Protein AF-0000000071013702 (afdb_homodimer)

Solvent-accessible surface area (backbone atoms only — not comparable to full-atom values): 39528 Å² total; per-residue (Å²): 115,39,36,32,20,28,53,61,33,58,72,45,42,33,68,51,40,9,48,75,73,39,39,20,54,75,53,73,37,47,69,44,80,42,75,44,74,42,61,68,56,32,50,48,33,38,75,66,62,75,20,58,26,23,58,35,44,47,39,39,50,34,37,38,36,69,26,64,94,44,72,58,46,61,36,32,23,40,34,27,49,21,21,35,38,32,29,37,25,25,15,52,68,51,33,58,74,45,63,60,68,90,57,77,51,52,70,66,64,49,27,54,39,44,34,56,55,28,50,53,27,32,75,71,74,54,44,43,30,32,27,18,53,36,88,49,23,48,48,34,48,52,49,45,52,52,36,44,74,47,69,31,45,72,76,70,32,29,41,74,44,76,34,39,53,92,44,43,35,49,36,30,62,72,61,62,21,43,26,35,28,38,49,34,46,36,49,50,49,14,7,72,70,59,32,20,29,45,42,41,46,43,34,62,51,30,37,61,33,71,30,39,20,39,38,28,47,41,65,51,55,70,73,36,44,68,62,49,26,31,48,50,45,11,35,51,50,24,23,56,47,59,71,36,85,85,35,43,68,61,51,17,54,59,46,23,35,74,89,50,41,54,46,62,40,67,58,41,35,30,43,74,67,22,28,47,46,35,35,54,90,48,76,64,39,79,40,86,62,37,49,29,46,46,64,68,54,34,35,55,25,44,24,27,58,35,32,50,49,46,50,50,48,29,64,74,71,71,46,78,89,46,73,68,56,47,53,52,31,20,58,22,32,25,43,67,57,36,46,64,39,39,61,92,50,92,54,57,34,67,60,60,57,57,54,65,41,24,65,36,80,52,76,40,79,49,68,39,79,34,71,80,40,54,37,59,51,28,33,28,66,81,64,52,62,44,48,61,91,41,51,70,62,53,56,59,68,70,104,115,40,36,32,22,28,52,61,34,59,71,47,42,33,68,50,42,8,49,76,74,39,40,18,53,75,52,74,37,48,70,43,81,42,77,42,74,41,62,69,57,31,51,48,33,39,76,65,61,75,20,59,25,23,55,36,43,46,39,40,50,34,37,37,37,70,26,64,97,44,70,58,47,60,35,31,23,42,34,28,48,21,20,35,37,31,28,37,26,26,14,52,68,52,33,58,74,46,64,61,68,89,57,77,52,52,70,66,63,49,28,52,39,44,34,57,54,28,50,54,27,32,76,70,72,55,45,42,29,34,26,18,55,35,90,49,23,49,46,34,47,53,48,45,51,52,36,44,75,47,70,32,46,74,76,72,33,29,41,74,46,75,32,40,53,94,44,42,37,49,34,30,63,72,58,63,21,44,26,36,28,37,48,33,46,36,48,50,49,14,8,71,72,59,32,21,28,45,44,40,46,43,34,62,49,30,36,61,32,72,30,38,20,40,36,27,47,41,66,51,54,70,74,38,43,68,61,48,25,31,48,50,47,10,35,52,51,23,22,55,48,59,70,36,86,84,36,44,66,60,50,16,54,58,47,23,35,71,85,49,41,52,46,61,39,68,58,40,35,29,43,74,66,22,28,47,47,35,35,55,90,48,75,63,40,78,40,88,63,35,49,29,45,46,64,67,55,35,36,56,23,44,24,26,59,36,32,49,47,45,52,49,48,30,64,74,69,70,46,79,90,44,73,68,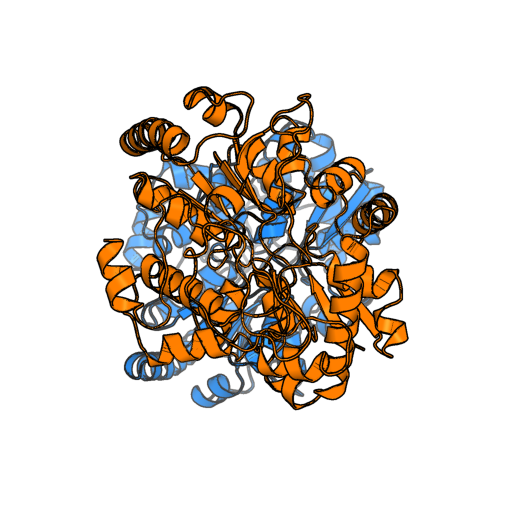56,48,52,52,31,20,58,23,32,25,42,68,58,36,48,63,40,39,60,91,51,92,54,55,34,66,60,62,58,58,54,66,43,25,65,37,79,50,76,39,80,49,67,40,78,33,68,81,42,54,37,58,50,27,35,30,65,83,65,52,62,45,50,61,91,42,51,70,61,53,56,59,69,73,104

Foldseek 3Di:
DFEEEEEQFLLVLLLLCLAVVCLLVVLVHHYHYDYDFAQVVRVVCQVVVVGFKYFHWLQVQLCQQLQPVHRHFAKAFAWFSWFFQKFKKFFPVLCVQLVFDQDADQLLSSLLSSLVVLQVCLVVVHGAEEEERDPRHPQNLLVQLSNLVNPHHEPRSHDYYYDGQVCQLVCLQVVVGRIYIHGPDSSVVNQQVQGIFTHHTSCLQWVGAGTITMMGRPVSCVVVVSSVLSSLSSSQVSLVLLPDPPCLLVSLVSSCDPVHNVHDSVSSSCSSQQWGRRHHPDGTDRDPPNIGRDALCSTQQALQSLLVSVLSVCLVVVHDDDPVSSVSSSRSYCNVSNCVSCPPHQDWRAPDRHDKAQQADAWDWHDTPHDTGIHGGGHGNVSDIDDSVPSVVVSVVSD/DFEEEEEQFLLVLLLLCLAVVCLLVVLVHHYHYDYDFAQVVRVVCQVVVVGFKYFHWLQVQLCQQLQPVHRHFAKAFAWFSWFFQKFKKFFPVLCVQLVFDQDADQLLSSLLSSLVVLQVCLVVVHGAEEEERDPRHPQNLLVQLSNLVNPHHEPRSHDYYYDGQVCQLVCLQVVVGRIYIHGPDSSVVNQQVQGIFTHHTSCLQWVGAGTITMMGRPVSCVVVVSSVLSVLSSSQVSLVLLPDPPCLLVSLVSSCDPVHNVHDSVSSSCSSQQWGRRHHPDGTDRDPPNIGRDALCSTAQALQSLLVSVLSVCLVVVHDDDPVSSVSSSRSYCNVSNCVSCPPHQDWRAPDRHDKAQQADAWDWHDTPHDTGIHGGGHGNVSDIDDSVPSVVVSVVSD

Organism: NCBI:txid2759526

InterPro domains:
  IPR044527 Nitrate/bicarbonate ABC transporter substrate-binding domain [cd13553] (3-238)

Radius of gyration: 27.28 Å; Cα contacts (8 Å, |Δi|>4): 1839; chains: 2; bounding box: 54×78×65 Å

pLDDT: mean 97.12, std 2.66, range [81.0, 98.94]

Sequence (798 aa):
MFRIGFLPLVDAALPILAHEQGFAAAEGVRIELVRDMTWATVRDRLLYGQTDAAHLIAPLAIATSLGRGRPAVPLSVPFVLGLNGNAVTLSTALAAAVDLGDGLSDPVALGAALRTVALERAAGGTPLRFGVVHRYSSHNYMLRYWLAAVGIRPDRDVEIVITSPPFAADALAAGDVDGICVGEPWSSVAVDRGVGRIALVTAQIWRRGVEKVLALRSETTAERGDEVAALLRALHRAAAHFVEADSAEDSAAILSRPEYCDAPPETILRAITDRVRLAQGAEALHIPDFMFQYREAANFPWRSQAAWLYSQMTRWDGTPFAADEAKAAEAVFRPDLYRAALAGSSATLPGASSKLEGSIAAATGVGATQGRLILGSDRFFDGRAFDPDEIPGYLRDLEMFRIGFLPLVDAALPILAHEQGFAAAEGVRIELVRDMTWATVRDRLLYGQTDAAHLIAPLAIATSLGRGRPAVPLSVPFVLGLNGNAVTLSTALAAAVDLGDGLSDPVALGAALRTVALERAAGGTPLRFGVVHRYSSHNYMLRYWLAAVGIRPDRDVEIVITSPPFAADALAAGDVDGICVGEPWSSVAVDRGVGRIALVTAQIWRRGVEKVLALRSETTAERGDEVAALLRALHRAAAHFVEADSAEDSAAILSRPEYCDAPPETILRAITDRVRLAQGAEALHIPDFMFQYREAANFPWRSQAAWLYSQMTRWDGTPFAADEAKAAEAVFRPDLYRAALAGSSATLPGASSKLEGSIAAATGVGATQGRLILGSDRFFDGRAFDPDEIPGYLRDLE

Secondary structure (DSSP, 8-state):
-EEEEE-S-GGGHHHHHHHHTSHHHHTT--EEEEE-SSHHHHHHHHHTTS-SEEEEEHHHHHHHHHTSSS----EEEEEE--EE-EEEEEEHHHHHHTT--SSPPPHHHHHHHHHHHHHHHHHTT--EEEEES-TTSHHHHHHHHHHHHTT--BTTTEEEEE--GGGHHHHHHHTS-SEEEEETTHHHHHHHTTSEEEEEEGGGTBTT-B-EEEEEEHHHHHHSHHHHHHHHHHHHHHHHHHT-TTTHHHHHHHHTSTTTT-S-HHHHHHHHTTEE--STTPPPEE-TTSEE-SSTTTTS--HHHHHHHHHHHHHHHTPPP-HHHHHHHHHHB-HHHHHHHHTTSS--EES-S---BT---S-EEE-EEES-EEE----BTT---B-TT-HHHHHHHH-/-EEEEE-S-GGGHHHHHHHHTSHHHHTT--EEEEE-SSHHHHHHHHHTTS-SEEEEEHHHHHHHHHTSSS----EEEEEE--EE-EEEEEEHHHHHHTT--SSPPPHHHHHHHHHHHHHHHHHTT--EEEEES-TTSHHHHHHHHHHHHTT--BTTTEEEEE--GGGHHHHHHHTS-SEEEEETTHHHHHHHTTSEEEEEEGGGTBTT-B-EEEEEEHHHHHHSHHHHHHHHHHHHHHHHHHT-TTTHHHHHHHHTSTTTT-S-HHHHHHHHTTEE--STTPPPEE-TTSEE-SSTTTTS--HHHHHHHHHHHHHHHTPPP-HHHHHHHHHHB-HHHHHHHHTTSS--EES-S---BT---S-EEE-EEES-EEE----BTT---B-TT-HHHHHHHH-

Structure (mmCIF, N/CA/C/O backbone):
data_AF-0000000071013702-model_v1
#
loop_
_entity.id
_entity.type
_entity.pdbx_description
1 polymer 'ABC transporter substrate-binding protein'
#
loop_
_atom_site.group_PDB
_atom_site.id
_atom_site.type_symbol
_atom_site.label_atom_id
_atom_site.label_alt_id
_atom_site.label_comp_id
_atom_site.label_asym_id
_atom_site.label_entity_id
_atom_site.label_seq_id
_atom_site.pdbx_PDB_ins_code
_atom_site.Cartn_x
_atom_site.Cartn_y
_atom_site.Cartn_z
_atom_site.occupancy
_atom_site.B_iso_or_equiv
_atom_site.auth_seq_id
_atom_site.auth_comp_id
_atom_site.auth_asym_id
_atom_site.auth_atom_id
_atom_site.pdbx_PDB_model_num
ATOM 1 N N . MET A 1 1 ? 20.547 -16.562 10.43 1 95.12 1 MET A N 1
ATOM 2 C CA . MET A 1 1 ? 19.141 -16.188 10.586 1 95.12 1 MET A CA 1
ATOM 3 C C . MET A 1 1 ? 18.641 -15.438 9.352 1 95.12 1 MET A C 1
ATOM 5 O O . MET A 1 1 ? 19.359 -14.602 8.789 1 95.12 1 MET A O 1
ATOM 9 N N . PHE A 1 2 ? 17.484 -15.859 8.797 1 98.25 2 PHE A N 1
ATOM 10 C CA . PHE A 1 2 ? 16.797 -15.156 7.723 1 98.25 2 PHE A CA 1
ATOM 11 C C . PHE A 1 2 ? 15.5 -14.523 8.227 1 98.25 2 PHE A C 1
ATOM 13 O O . PHE A 1 2 ? 14.617 -15.219 8.734 1 98.25 2 PHE A O 1
ATOM 20 N N . ARG A 1 3 ? 15.406 -13.219 8.211 1 98.69 3 ARG A N 1
ATOM 21 C CA . ARG A 1 3 ? 14.102 -12.562 8.281 1 98.69 3 ARG A CA 1
ATOM 22 C C . ARG A 1 3 ? 13.391 -12.609 6.93 1 98.69 3 ARG A C 1
ATOM 24 O O . ARG A 1 3 ? 13.898 -12.094 5.934 1 98.69 3 ARG A O 1
ATOM 31 N N . ILE A 1 4 ? 12.164 -13.211 6.879 1 98.94 4 ILE A N 1
ATOM 32 C CA . ILE A 1 4 ? 11.438 -13.391 5.629 1 98.94 4 ILE A CA 1
ATOM 33 C C . ILE A 1 4 ? 10.109 -12.641 5.688 1 98.94 4 ILE A C 1
ATOM 35 O O . ILE A 1 4 ? 9.258 -12.938 6.523 1 98.94 4 ILE A O 1
ATOM 39 N N . GLY A 1 5 ? 9.992 -11.609 4.816 1 98.88 5 GLY A N 1
ATOM 40 C CA . GLY A 1 5 ? 8.703 -10.938 4.688 1 98.88 5 GLY A CA 1
ATOM 41 C C . GLY A 1 5 ? 7.668 -11.766 3.959 1 98.88 5 GLY A C 1
ATOM 42 O O . GLY A 1 5 ? 8 -12.516 3.033 1 98.88 5 GLY A O 1
ATOM 43 N N . PHE A 1 6 ? 6.391 -11.625 4.395 1 98.81 6 PHE A N 1
ATOM 44 C CA . PHE A 1 6 ? 5.355 -12.398 3.711 1 98.81 6 PHE A CA 1
ATOM 45 C C . PHE A 1 6 ? 3.998 -11.719 3.846 1 98.81 6 PHE A C 1
ATOM 47 O O . PHE A 1 6 ? 3.832 -10.805 4.656 1 98.81 6 PHE A O 1
ATOM 54 N N . LEU A 1 7 ? 3.105 -12.031 2.977 1 98.31 7 LEU A N 1
ATOM 55 C CA . LEU A 1 7 ? 1.685 -11.719 3.078 1 98.31 7 LEU A CA 1
ATOM 56 C C . LEU A 1 7 ? 0.893 -12.922 3.564 1 98.31 7 LEU A C 1
ATOM 58 O O . LEU A 1 7 ? 1.228 -14.062 3.234 1 98.31 7 LEU A O 1
ATOM 62 N N . PRO A 1 8 ? -0.169 -12.656 4.324 1 98.31 8 PRO A N 1
ATOM 63 C CA . PRO A 1 8 ? -0.928 -13.789 4.863 1 98.31 8 PRO A CA 1
ATOM 64 C C . PRO A 1 8 ? -1.75 -14.508 3.799 1 98.31 8 PRO A C 1
ATOM 66 O O . PRO A 1 8 ? -2.934 -14.211 3.623 1 98.31 8 PRO A O 1
ATOM 69 N N . LEU A 1 9 ? -1.188 -15.422 3.18 1 98.44 9 LEU A N 1
ATOM 70 C CA . LEU A 1 9 ? -1.767 -16.297 2.168 1 98.44 9 LEU A CA 1
ATOM 71 C C . LEU A 1 9 ? -1.41 -17.75 2.441 1 98.44 9 LEU A C 1
ATOM 73 O O . LEU A 1 9 ? -0.385 -18.031 3.062 1 98.44 9 LEU A O 1
ATOM 77 N N . VAL A 1 10 ? -2.211 -18.609 1.975 1 98 10 VAL A N 1
ATOM 78 C CA . VAL A 1 10 ? -1.951 -20.031 2.156 1 98 10 VAL A CA 1
ATOM 79 C C . VAL A 1 10 ? -0.631 -20.406 1.484 1 98 10 VAL A C 1
ATOM 81 O O . VAL A 1 10 ? 0.113 -21.25 1.99 1 98 10 VAL A O 1
ATOM 84 N N . ASP A 1 11 ? -0.34 -19.766 0.422 1 96.12 11 ASP A N 1
ATOM 85 C CA . ASP A 1 11 ? 0.849 -20.156 -0.327 1 96.12 11 ASP A CA 1
ATOM 86 C C . ASP A 1 11 ? 2.113 -19.578 0.299 1 96.12 11 ASP A C 1
ATOM 88 O O . ASP A 1 11 ? 3.207 -19.719 -0.248 1 96.12 11 ASP A O 1
ATOM 92 N N . ALA A 1 12 ? 2.031 -18.891 1.441 1 98.38 12 ALA A N 1
ATOM 93 C CA . ALA A 1 12 ? 3.188 -18.625 2.293 1 98.38 12 ALA A CA 1
ATOM 94 C C . ALA A 1 12 ? 3.537 -19.828 3.143 1 98.38 12 ALA A C 1
ATOM 96 O O . ALA A 1 12 ? 4.387 -19.75 4.031 1 98.38 12 ALA A O 1
ATOM 97 N N . ALA A 1 13 ? 3.01 -20.938 2.908 1 98.5 13 ALA A N 1
ATOM 98 C CA . ALA A 1 13 ? 3.082 -22.141 3.727 1 98.5 13 ALA A CA 1
ATOM 99 C C . ALA A 1 13 ? 4.52 -22.641 3.844 1 98.5 13 ALA A C 1
ATOM 101 O O . ALA A 1 13 ? 4.941 -23.094 4.91 1 98.5 13 ALA A O 1
ATOM 102 N N . LEU A 1 14 ? 5.246 -22.547 2.75 1 98.69 14 LEU A N 1
ATOM 103 C CA . LEU A 1 14 ? 6.523 -23.25 2.742 1 98.69 14 LEU A CA 1
ATOM 104 C C . LEU A 1 14 ? 7.504 -22.609 3.717 1 98.69 14 LEU A C 1
ATOM 106 O O . LEU A 1 14 ? 8.086 -23.297 4.562 1 98.69 14 LEU A O 1
ATOM 110 N N . PRO A 1 15 ? 7.688 -21.25 3.684 1 98.88 15 PRO A N 1
ATOM 111 C CA . PRO A 1 15 ? 8.57 -20.688 4.711 1 98.88 15 PRO A CA 1
ATOM 112 C C . PRO A 1 15 ? 8.016 -20.859 6.121 1 98.88 15 PRO A C 1
ATOM 114 O O . PRO A 1 15 ? 8.781 -21.062 7.07 1 98.88 15 PRO A O 1
ATOM 117 N N . ILE A 1 16 ? 6.719 -20.828 6.289 1 98.88 16 ILE A N 1
ATOM 118 C CA . ILE A 1 16 ? 6.098 -20.984 7.598 1 98.88 16 ILE A CA 1
ATOM 119 C C . ILE A 1 16 ? 6.34 -22.406 8.117 1 98.88 16 ILE A C 1
ATOM 121 O O . ILE A 1 16 ? 6.781 -22.578 9.25 1 98.88 16 ILE A O 1
ATOM 125 N N . LEU A 1 17 ? 6.117 -23.406 7.289 1 98.81 17 LEU A N 1
ATOM 126 C CA . LEU A 1 17 ? 6.293 -24.797 7.695 1 98.81 17 LEU A CA 1
ATOM 127 C C . LEU A 1 17 ? 7.77 -25.125 7.883 1 98.81 17 LEU A C 1
ATOM 129 O O . LEU A 1 17 ? 8.125 -25.922 8.75 1 98.81 17 LEU A O 1
ATOM 133 N N . ALA A 1 18 ? 8.633 -24.516 6.984 1 98.81 18 ALA A N 1
ATOM 134 C CA . ALA A 1 18 ? 10.07 -24.703 7.176 1 98.81 18 ALA A CA 1
ATOM 135 C C . ALA A 1 18 ? 10.5 -24.281 8.578 1 98.81 18 ALA A C 1
ATOM 137 O O . ALA A 1 18 ? 11.367 -24.922 9.188 1 98.81 18 ALA A O 1
ATOM 138 N N . HIS A 1 19 ? 9.883 -23.219 9.094 1 98.88 19 HIS A N 1
ATOM 139 C CA . HIS A 1 19 ? 10.172 -22.719 10.438 1 98.88 19 HIS A CA 1
ATOM 140 C C . HIS A 1 19 ? 9.5 -23.594 11.492 1 98.88 19 HIS A C 1
ATOM 142 O O . HIS A 1 19 ? 10.172 -24.125 12.383 1 98.88 19 HIS A O 1
ATOM 148 N N . GLU A 1 20 ? 8.203 -23.875 11.352 1 98.81 20 GLU A N 1
ATOM 149 C CA . GLU A 1 20 ? 7.379 -24.453 12.414 1 98.81 20 GLU A CA 1
ATOM 150 C C . GLU A 1 20 ? 7.641 -25.953 12.57 1 98.81 20 GLU A C 1
ATOM 152 O O . GLU A 1 20 ? 7.512 -26.5 13.664 1 98.81 20 GLU A O 1
ATOM 157 N N . GLN A 1 21 ? 7.984 -26.641 11.477 1 98.31 21 GLN A N 1
ATOM 158 C CA . GLN A 1 21 ? 8.203 -28.078 11.523 1 98.31 21 GLN A CA 1
ATOM 159 C C . GLN A 1 21 ? 9.672 -28.406 11.758 1 98.31 21 GLN A C 1
ATOM 161 O O . GLN A 1 21 ? 10.047 -29.578 11.836 1 98.31 21 GLN A O 1
ATOM 166 N N . GLY A 1 22 ? 10.555 -27.391 11.773 1 98.44 22 GLY A N 1
ATOM 167 C CA . GLY A 1 22 ? 11.953 -27.578 12.133 1 98.44 22 GLY A CA 1
ATOM 168 C C . GLY A 1 22 ? 12.828 -27.953 10.953 1 98.44 22 GLY A C 1
ATOM 169 O O . GLY A 1 22 ? 13.977 -28.344 11.125 1 98.44 22 GLY A O 1
ATOM 170 N N . PHE A 1 23 ? 12.359 -27.828 9.758 1 98.62 23 PHE A N 1
ATOM 171 C CA . PHE A 1 23 ? 13.156 -28.156 8.578 1 98.62 23 PHE A CA 1
ATOM 172 C C . PHE A 1 23 ? 14.312 -27.172 8.43 1 98.62 23 PHE A C 1
ATOM 174 O O . PHE A 1 23 ? 15.422 -27.562 8.039 1 98.62 23 PHE A O 1
ATOM 181 N N . ALA A 1 24 ? 14.047 -25.891 8.727 1 98.81 24 ALA A N 1
ATOM 182 C CA . ALA A 1 24 ? 15.102 -24.891 8.664 1 98.81 24 ALA A CA 1
ATOM 183 C C . ALA A 1 24 ? 16.156 -25.141 9.734 1 98.81 24 ALA A C 1
ATOM 185 O O . ALA A 1 24 ? 17.359 -25.094 9.461 1 98.81 24 ALA A O 1
ATOM 186 N N . ALA A 1 25 ? 15.703 -25.484 10.922 1 98.69 25 ALA A N 1
ATOM 187 C CA . ALA A 1 25 ? 16.625 -25.766 12.023 1 98.69 25 ALA A CA 1
ATOM 188 C C . ALA A 1 25 ? 17.516 -26.953 11.703 1 98.69 25 ALA A C 1
ATOM 190 O O . ALA A 1 25 ? 18.703 -26.969 12.055 1 98.69 25 ALA A O 1
ATOM 191 N N . ALA A 1 26 ? 16.984 -27.891 11.078 1 98.5 26 ALA A N 1
ATOM 192 C CA . ALA A 1 26 ? 17.734 -29.094 10.703 1 98.5 26 ALA A CA 1
ATOM 193 C C . ALA A 1 26 ? 18.875 -28.75 9.734 1 98.5 26 ALA A C 1
ATOM 195 O O . ALA A 1 26 ? 19.875 -29.453 9.68 1 98.5 26 ALA A O 1
ATOM 196 N N . GLU A 1 27 ? 18.672 -27.641 8.969 1 98.19 27 GLU A N 1
ATOM 197 C CA . GLU A 1 27 ? 19.688 -27.188 8.031 1 98.19 27 GLU A CA 1
ATOM 198 C C . GLU A 1 27 ? 20.594 -26.125 8.672 1 98.19 27 GLU A C 1
ATOM 200 O O . GLU A 1 27 ? 21.438 -25.531 8 1 98.19 27 GLU A O 1
ATOM 205 N N . GLY A 1 28 ? 20.312 -25.828 9.922 1 98.19 28 GLY A N 1
ATOM 206 C CA . GLY A 1 28 ? 21.109 -24.844 10.625 1 98.19 28 GLY A CA 1
ATOM 207 C C . GLY A 1 28 ? 20.688 -23.406 10.312 1 98.19 28 GLY A C 1
ATOM 208 O O . GLY A 1 28 ? 21.484 -22.484 10.43 1 98.19 28 GLY A O 1
ATOM 209 N N . VAL A 1 29 ? 19.484 -23.219 9.867 1 98.19 29 VAL A N 1
ATOM 210 C CA . VAL A 1 29 ? 18.969 -21.906 9.508 1 98.19 29 VAL A CA 1
ATOM 211 C C . VAL A 1 29 ? 17.844 -21.516 10.461 1 98.19 29 VAL A C 1
ATOM 213 O O . VAL A 1 29 ? 16.984 -22.328 10.781 1 98.19 29 VAL A O 1
ATOM 216 N N . ARG A 1 30 ? 17.953 -20.344 11.07 1 98.12 30 ARG A N 1
ATOM 217 C CA . ARG A 1 30 ? 16.844 -19.781 11.812 1 98.12 30 ARG A CA 1
ATOM 218 C C . ARG A 1 30 ? 16.016 -18.828 10.938 1 98.12 30 ARG A C 1
ATOM 220 O O . ARG A 1 30 ? 16.578 -18.016 10.203 1 98.12 30 ARG A O 1
ATOM 227 N N . ILE A 1 31 ? 14.617 -18.953 10.984 1 98.81 31 ILE A N 1
ATOM 228 C CA . ILE A 1 31 ? 13.727 -18.109 10.203 1 98.81 31 ILE A CA 1
ATOM 229 C C . ILE A 1 31 ? 12.875 -17.25 11.141 1 98.81 31 ILE A C 1
ATOM 231 O O . ILE A 1 31 ? 12.336 -17.75 12.133 1 98.81 31 ILE A O 1
ATOM 235 N N . GLU A 1 32 ? 12.836 -16 10.938 1 98.56 32 GLU A N 1
ATOM 236 C CA . GLU A 1 32 ? 11.859 -15.07 11.516 1 98.56 32 GLU A CA 1
ATOM 237 C C . GLU A 1 32 ? 10.93 -14.516 10.438 1 98.56 32 GLU A C 1
ATOM 239 O O . GLU A 1 32 ? 11.391 -13.938 9.453 1 98.56 32 GLU A O 1
ATOM 244 N N . LEU A 1 33 ? 9.664 -14.719 10.625 1 98.69 33 LEU A N 1
ATOM 245 C CA . LEU A 1 33 ? 8.695 -14.281 9.633 1 98.69 33 LEU A CA 1
ATOM 246 C C . LEU A 1 33 ? 8.164 -12.891 9.969 1 98.69 33 LEU A C 1
ATOM 248 O O . LEU A 1 33 ? 7.836 -12.609 11.117 1 98.69 33 LEU A O 1
ATOM 252 N N . VAL A 1 34 ? 8.141 -11.992 8.969 1 98.06 34 VAL A N 1
ATOM 253 C CA . VAL A 1 34 ? 7.633 -10.633 9.117 1 98.06 34 VAL A CA 1
ATOM 254 C C . VAL A 1 34 ? 6.383 -10.453 8.266 1 98.06 34 VAL A C 1
ATOM 256 O O . VAL A 1 34 ? 6.457 -10.445 7.031 1 98.06 34 VAL A O 1
ATOM 259 N N . ARG A 1 35 ? 5.27 -10.266 8.914 1 97.81 35 ARG A N 1
ATOM 260 C CA . ARG A 1 35 ? 3.969 -10.211 8.258 1 97.81 35 ARG A CA 1
ATOM 261 C C . ARG A 1 35 ? 3.639 -8.789 7.812 1 97.81 35 ARG A C 1
ATOM 263 O O . ARG A 1 35 ? 3.875 -7.832 8.547 1 97.81 35 ARG A O 1
ATOM 270 N N . ASP A 1 36 ? 3.148 -8.641 6.582 1 97.06 36 ASP A N 1
ATOM 271 C CA . ASP A 1 36 ? 2.684 -7.352 6.078 1 97.06 36 ASP A CA 1
ATOM 272 C C . ASP A 1 36 ? 1.292 -7.469 5.461 1 97.06 36 ASP A C 1
ATOM 274 O O . ASP A 1 36 ? 0.714 -8.555 5.426 1 97.06 36 ASP A O 1
ATOM 278 N N . MET A 1 37 ? 0.761 -6.277 4.984 1 95.44 37 MET A N 1
ATOM 279 C CA . MET A 1 37 ? -0.613 -6.246 4.488 1 95.44 37 MET A CA 1
ATOM 280 C C . MET A 1 37 ? -0.645 -5.996 2.986 1 95.44 37 MET A C 1
ATOM 282 O O . MET A 1 37 ? -1.672 -6.211 2.338 1 95.44 37 MET A O 1
ATOM 286 N N . THR A 1 38 ? 0.428 -5.562 2.436 1 96.75 38 THR A N 1
ATOM 287 C CA . THR A 1 38 ? 0.47 -5.273 1.006 1 96.75 38 THR A CA 1
ATOM 288 C C . THR A 1 38 ? 1.763 -5.797 0.386 1 96.75 38 THR A C 1
ATOM 290 O O . THR A 1 38 ? 2.797 -5.859 1.054 1 96.75 38 THR A O 1
ATOM 293 N N . TRP A 1 39 ? 1.714 -6.09 -0.85 1 98.06 39 TRP A N 1
ATOM 294 C CA . TRP A 1 39 ? 2.893 -6.57 -1.564 1 98.06 39 TRP A CA 1
ATOM 295 C C . TRP A 1 39 ? 3.939 -5.465 -1.688 1 98.06 39 TRP A C 1
ATOM 297 O O . TRP A 1 39 ? 5.141 -5.738 -1.664 1 98.06 39 TRP A O 1
ATOM 307 N N . ALA A 1 40 ? 3.48 -4.238 -1.811 1 96.5 40 ALA A N 1
ATOM 308 C CA . ALA A 1 40 ? 4.406 -3.109 -1.868 1 96.5 40 ALA A CA 1
ATOM 309 C C . ALA A 1 40 ? 5.266 -3.037 -0.609 1 96.5 40 ALA A C 1
ATOM 311 O O . ALA A 1 40 ? 6.473 -2.805 -0.686 1 96.5 40 ALA A O 1
ATOM 312 N N . THR A 1 41 ? 4.641 -3.289 0.56 1 97.56 41 THR A N 1
ATOM 313 C CA . THR A 1 41 ? 5.371 -3.232 1.822 1 97.56 41 THR A CA 1
ATOM 314 C C . THR A 1 41 ? 6.348 -4.398 1.935 1 97.56 41 THR A C 1
ATOM 316 O O . THR A 1 41 ? 7.477 -4.227 2.4 1 97.56 41 THR A O 1
ATOM 319 N N . VAL A 1 42 ? 5.926 -5.578 1.479 1 98.62 42 VAL A N 1
ATOM 320 C CA . VAL A 1 42 ? 6.812 -6.738 1.503 1 98.62 42 VAL A CA 1
ATOM 321 C C . VAL A 1 42 ? 8.055 -6.453 0.661 1 98.62 42 VAL A C 1
ATOM 323 O O . VAL A 1 42 ? 9.18 -6.703 1.101 1 98.62 42 VAL A O 1
ATOM 326 N N . ARG A 1 43 ? 7.805 -5.941 -0.541 1 98.31 43 ARG A N 1
ATOM 327 C CA . ARG A 1 43 ? 8.906 -5.613 -1.446 1 98.31 43 ARG A CA 1
ATOM 328 C C . ARG A 1 43 ? 9.82 -4.555 -0.835 1 98.31 43 ARG A C 1
ATOM 330 O O . ARG A 1 43 ? 11.039 -4.707 -0.843 1 98.31 43 ARG A O 1
ATOM 337 N N . ASP A 1 44 ? 9.273 -3.504 -0.279 1 97.69 44 ASP A N 1
ATOM 338 C CA . ASP A 1 44 ? 10.078 -2.402 0.242 1 97.69 44 ASP A CA 1
ATOM 339 C C . ASP A 1 44 ? 10.938 -2.857 1.419 1 97.69 44 ASP A C 1
ATOM 341 O O . ASP A 1 44 ? 12.094 -2.449 1.544 1 97.69 44 ASP A O 1
ATOM 345 N N . ARG A 1 45 ? 10.383 -3.748 2.33 1 98.06 45 ARG A N 1
ATOM 346 C CA . ARG A 1 45 ? 11.18 -4.289 3.426 1 98.06 45 ARG A CA 1
ATOM 347 C C . ARG A 1 45 ? 12.406 -5.027 2.898 1 98.06 45 ARG A C 1
ATOM 349 O O . ARG A 1 45 ? 13.492 -4.941 3.484 1 98.06 45 ARG A O 1
ATOM 356 N N . LEU A 1 46 ? 12.203 -5.75 1.808 1 98.62 46 LEU A N 1
ATOM 357 C CA . LEU A 1 46 ? 13.305 -6.496 1.202 1 98.62 46 LEU A CA 1
ATOM 358 C C . LEU A 1 46 ? 14.344 -5.547 0.617 1 98.62 46 LEU A C 1
ATOM 360 O O . LEU A 1 46 ? 15.539 -5.711 0.856 1 98.62 46 LEU A O 1
ATOM 364 N N . LEU A 1 47 ? 13.867 -4.543 -0.102 1 97.88 47 LEU A N 1
ATOM 365 C CA . LEU A 1 47 ? 14.75 -3.619 -0.807 1 97.88 47 LEU A CA 1
ATOM 366 C C . LEU A 1 47 ? 15.594 -2.816 0.176 1 97.88 47 LEU A C 1
ATOM 368 O O . LEU A 1 47 ? 16.766 -2.543 -0.086 1 97.88 47 LEU A O 1
ATOM 372 N N . TYR A 1 48 ? 15.008 -2.518 1.312 1 96.62 48 TYR A N 1
ATOM 373 C CA . TYR A 1 48 ? 15.672 -1.61 2.24 1 96.62 48 TYR A CA 1
ATOM 374 C C . TYR A 1 48 ? 16.406 -2.385 3.328 1 96.62 48 TYR A C 1
ATOM 376 O O . TYR A 1 48 ? 16.922 -1.791 4.277 1 96.62 48 TYR A O 1
ATOM 384 N N . GLY A 1 49 ? 16.375 -3.713 3.25 1 95.81 49 GLY A N 1
ATOM 385 C CA . GLY A 1 49 ? 17.188 -4.543 4.129 1 95.81 49 GLY A CA 1
ATOM 386 C C . GLY A 1 49 ? 16.531 -4.816 5.465 1 95.81 49 GLY A C 1
ATOM 387 O O . GLY A 1 49 ? 17.188 -5.27 6.406 1 95.81 49 GLY A O 1
ATOM 388 N N . GLN A 1 50 ? 15.25 -4.492 5.539 1 96.56 50 GLN A N 1
ATOM 389 C CA . GLN A 1 50 ? 14.523 -4.82 6.762 1 96.56 50 GLN A CA 1
ATOM 390 C C . GLN A 1 50 ? 14.219 -6.312 6.836 1 96.56 50 GLN A C 1
ATOM 392 O O . GLN A 1 50 ? 13.945 -6.844 7.914 1 96.56 50 GLN A O 1
ATOM 397 N N . THR A 1 51 ? 14.219 -7.004 5.695 1 98.44 51 THR A N 1
ATOM 398 C CA . THR A 1 51 ? 14.172 -8.461 5.594 1 98.44 51 THR A CA 1
ATOM 399 C C . THR A 1 51 ? 15.273 -8.969 4.672 1 98.44 51 THR A C 1
ATOM 401 O O . THR A 1 51 ? 15.836 -8.203 3.885 1 98.44 51 THR A O 1
ATOM 404 N N . ASP A 1 52 ? 15.602 -10.25 4.867 1 98.62 52 ASP A N 1
ATOM 405 C CA . ASP A 1 52 ? 16.672 -10.867 4.094 1 98.62 52 ASP A CA 1
ATOM 406 C C . ASP A 1 52 ? 16.125 -11.547 2.84 1 98.62 52 ASP A C 1
ATOM 408 O O . ASP A 1 52 ? 16.828 -11.695 1.846 1 98.62 52 ASP A O 1
ATOM 412 N N . ALA A 1 53 ? 14.914 -12 2.943 1 98.88 53 ALA A N 1
ATOM 413 C CA . ALA A 1 53 ? 14.18 -12.664 1.868 1 98.88 53 ALA A CA 1
ATOM 414 C C . ALA A 1 53 ? 12.688 -12.352 1.942 1 98.88 53 ALA A C 1
ATOM 416 O O . ALA A 1 53 ? 12.227 -11.758 2.916 1 98.88 53 ALA A O 1
ATOM 417 N N . ALA A 1 54 ? 12.016 -12.719 0.853 1 98.94 54 ALA A N 1
ATOM 418 C CA . ALA A 1 54 ? 10.586 -12.422 0.863 1 98.94 54 ALA A CA 1
ATOM 419 C C . ALA A 1 54 ? 9.797 -13.484 0.115 1 98.94 54 ALA A C 1
ATOM 421 O O . ALA A 1 54 ? 10.234 -13.984 -0.925 1 98.94 54 ALA A O 1
ATOM 422 N N . HIS A 1 55 ? 8.695 -13.938 0.749 1 98.81 55 HIS A N 1
ATOM 423 C CA . HIS A 1 55 ? 7.547 -14.43 -0.006 1 98.81 55 HIS A CA 1
ATOM 424 C C . HIS A 1 55 ? 6.977 -13.344 -0.915 1 98.81 55 HIS A C 1
ATOM 426 O O . HIS A 1 55 ? 6.461 -12.336 -0.434 1 98.81 55 HIS A O 1
ATOM 432 N N . LEU A 1 56 ? 7.156 -13.5 -2.295 1 98.88 56 LEU A N 1
ATOM 433 C CA . LEU A 1 56 ? 6.852 -12.398 -3.201 1 98.88 56 LEU A CA 1
ATOM 434 C C . LEU A 1 56 ? 6.152 -12.906 -4.457 1 98.88 56 LEU A C 1
ATOM 436 O O . LEU A 1 56 ? 6.312 -14.062 -4.836 1 98.88 56 LEU A O 1
ATOM 440 N N . ILE A 1 57 ? 5.352 -12.094 -5.051 1 98.69 57 ILE A N 1
ATOM 441 C CA . ILE A 1 57 ? 4.789 -12.43 -6.355 1 98.69 57 ILE A CA 1
ATOM 442 C C . ILE A 1 57 ? 5.871 -12.32 -7.426 1 98.69 57 ILE A C 1
ATOM 444 O O . ILE A 1 57 ? 6.621 -11.344 -7.469 1 98.69 57 ILE A O 1
ATOM 448 N N . ALA A 1 58 ? 5.941 -13.25 -8.32 1 98.88 58 ALA A N 1
ATOM 449 C CA . ALA A 1 58 ? 7.035 -13.391 -9.281 1 98.88 58 ALA A CA 1
ATOM 450 C C . ALA A 1 58 ? 7.152 -12.141 -10.156 1 98.88 58 ALA A C 1
ATOM 452 O O . ALA A 1 58 ? 8.25 -11.602 -10.328 1 98.88 58 ALA A O 1
ATOM 453 N N . PRO A 1 59 ? 6.039 -11.578 -10.695 1 98.88 59 PRO A N 1
ATOM 454 C CA . PRO A 1 59 ? 6.184 -10.406 -11.562 1 98.88 59 PRO A CA 1
ATOM 455 C C . PRO A 1 59 ? 6.762 -9.195 -10.828 1 98.88 59 PRO A C 1
ATOM 457 O O . PRO A 1 59 ? 7.461 -8.383 -11.43 1 98.88 59 PRO A O 1
ATOM 460 N N . LEU A 1 60 ? 6.473 -9.133 -9.539 1 98.81 60 LEU A N 1
ATOM 461 C CA . LEU A 1 60 ? 6.992 -8.008 -8.773 1 98.81 60 LEU A CA 1
ATOM 462 C C . LEU A 1 60 ? 8.508 -8.094 -8.633 1 98.81 60 LEU A C 1
ATOM 464 O O . LEU A 1 60 ? 9.203 -7.078 -8.641 1 98.81 60 LEU A O 1
ATOM 468 N N . ALA A 1 61 ? 9.047 -9.312 -8.477 1 98.88 61 ALA A N 1
ATOM 469 C CA . ALA A 1 61 ? 10.492 -9.5 -8.461 1 98.88 61 ALA A CA 1
ATOM 470 C C . ALA A 1 61 ? 11.117 -9.047 -9.773 1 98.88 61 ALA A C 1
ATOM 472 O O . ALA A 1 61 ? 12.141 -8.359 -9.781 1 98.88 61 ALA A O 1
ATOM 473 N N . ILE A 1 62 ? 10.469 -9.367 -10.859 1 98.94 62 ILE A N 1
ATOM 474 C CA . ILE A 1 62 ? 10.969 -9.016 -12.18 1 98.94 62 ILE A CA 1
ATOM 475 C C . ILE A 1 62 ? 10.883 -7.508 -12.383 1 98.94 62 ILE A C 1
ATOM 477 O O . ILE A 1 62 ? 11.867 -6.875 -12.773 1 98.94 62 ILE A O 1
ATOM 481 N N . ALA A 1 63 ? 9.727 -6.926 -12.078 1 98.69 63 ALA A N 1
ATOM 482 C CA . ALA A 1 63 ? 9.516 -5.492 -12.25 1 98.69 63 ALA A CA 1
ATOM 483 C C . ALA A 1 63 ? 10.539 -4.691 -11.445 1 98.69 63 ALA A C 1
ATOM 485 O O . ALA A 1 63 ? 11.062 -3.682 -11.922 1 98.69 63 ALA A O 1
ATOM 486 N N . THR A 1 64 ? 10.797 -5.152 -10.234 1 98.38 64 THR A N 1
ATOM 487 C CA . THR A 1 64 ? 11.766 -4.492 -9.359 1 98.38 64 THR A CA 1
ATOM 488 C C . THR A 1 64 ? 13.164 -4.547 -9.953 1 98.38 64 THR A C 1
ATOM 490 O O . THR A 1 64 ? 13.875 -3.541 -9.977 1 98.38 64 THR A O 1
ATOM 493 N N . SER A 1 65 ? 13.539 -5.68 -10.484 1 98.62 65 SER A N 1
ATOM 494 C CA . SER A 1 65 ? 14.859 -5.871 -11.086 1 98.62 65 SER A CA 1
ATOM 495 C C . SER A 1 65 ? 15.016 -5.039 -12.352 1 98.62 65 SER A C 1
ATOM 497 O O . SER A 1 65 ? 16.109 -4.582 -12.672 1 98.62 65 SER A O 1
ATOM 499 N N . LEU A 1 66 ? 13.898 -4.828 -13.055 1 98.06 66 LEU A N 1
ATOM 500 C CA . LEU A 1 66 ? 13.93 -4.09 -14.312 1 98.06 66 LEU A CA 1
ATOM 501 C C . LEU A 1 66 ? 13.797 -2.59 -14.062 1 98.06 66 LEU A C 1
ATOM 503 O O . LEU A 1 66 ? 13.93 -1.789 -14.992 1 98.06 66 LEU A O 1
ATOM 507 N N . GLY A 1 67 ? 13.531 -2.209 -12.867 1 95.94 67 GLY A N 1
ATOM 508 C CA . GLY A 1 67 ? 13.43 -0.799 -12.531 1 95.94 67 GLY A CA 1
ATOM 509 C C . GLY A 1 67 ? 12.133 -0.164 -12.992 1 95.94 67 GLY A C 1
ATOM 510 O O . GLY A 1 67 ? 12.133 0.964 -13.492 1 95.94 67 GLY A O 1
ATOM 511 N N . ARG A 1 68 ? 11.047 -0.967 -12.922 1 94.06 68 ARG A N 1
ATOM 512 C CA . ARG A 1 68 ? 9.758 -0.406 -13.297 1 94.06 68 ARG A CA 1
ATOM 513 C C . ARG A 1 68 ? 9.211 0.492 -12.195 1 94.06 68 ARG A C 1
ATOM 515 O O . ARG A 1 68 ? 8.844 0.01 -11.117 1 94.06 68 ARG A O 1
ATOM 522 N N . GLY A 1 69 ? 9.102 1.813 -12.453 1 87.25 69 GLY A N 1
ATOM 523 C CA . GLY A 1 69 ? 8.523 2.764 -11.516 1 87.25 69 GLY A CA 1
ATOM 524 C C . GLY A 1 69 ? 9.492 3.188 -10.43 1 87.25 69 GLY A C 1
ATOM 525 O O . GLY A 1 69 ? 9.133 3.967 -9.539 1 87.25 69 GLY A O 1
ATOM 526 N N . ARG A 1 70 ? 10.711 2.703 -10.406 1 92.12 70 ARG A N 1
ATOM 527 C CA . ARG A 1 70 ? 11.758 2.939 -9.422 1 92.12 70 ARG A CA 1
ATOM 528 C C . ARG A 1 70 ? 13.133 2.596 -9.984 1 92.12 70 ARG A C 1
ATOM 530 O O . ARG A 1 70 ? 13.234 1.946 -11.023 1 92.12 70 ARG A O 1
ATOM 537 N N . PRO A 1 71 ? 14.172 3.068 -9.281 1 93.56 71 PRO A N 1
ATOM 538 C CA . PRO A 1 71 ? 15.484 2.57 -9.695 1 93.56 71 PRO A CA 1
ATOM 539 C C . PRO A 1 71 ? 15.609 1.055 -9.57 1 93.56 71 PRO A C 1
ATOM 541 O O . PRO A 1 71 ? 15.086 0.465 -8.617 1 93.56 71 PRO A O 1
ATOM 544 N N . ALA A 1 72 ? 16.297 0.429 -10.516 1 96.75 72 ALA A N 1
ATOM 545 C CA . ALA A 1 72 ? 16.438 -1.024 -10.562 1 96.75 72 ALA A CA 1
ATOM 546 C C . ALA A 1 72 ? 17.203 -1.539 -9.359 1 96.75 72 ALA A C 1
ATOM 548 O O . ALA A 1 72 ? 18.219 -0.946 -8.953 1 96.75 72 ALA A O 1
ATOM 549 N N . VAL A 1 73 ? 16.719 -2.521 -8.727 1 97.44 73 VAL A N 1
ATOM 550 C CA . VAL A 1 73 ? 17.406 -3.299 -7.699 1 97.44 73 VAL A CA 1
ATOM 551 C C . VAL A 1 73 ? 17.422 -4.773 -8.094 1 97.44 73 VAL A C 1
ATOM 553 O O . VAL A 1 73 ? 16.375 -5.422 -8.156 1 97.44 73 VAL A O 1
ATOM 556 N N . PRO A 1 74 ? 18.578 -5.305 -8.344 1 98.31 74 PRO A N 1
ATOM 557 C CA . PRO A 1 74 ? 18.656 -6.699 -8.781 1 98.31 74 PRO A CA 1
ATOM 558 C C . PRO A 1 74 ? 18.156 -7.676 -7.715 1 98.31 74 PRO A C 1
ATOM 560 O O . PRO A 1 74 ? 18.656 -7.664 -6.582 1 98.31 74 PRO A O 1
ATOM 563 N N . LEU A 1 75 ? 17.188 -8.477 -8.07 1 98.81 75 LEU A N 1
ATOM 564 C CA . LEU A 1 75 ? 16.688 -9.539 -7.211 1 98.81 75 LEU A CA 1
ATOM 565 C C . LEU A 1 75 ? 16.953 -10.906 -7.812 1 98.81 75 LEU A C 1
ATOM 567 O O . LEU A 1 75 ? 17.141 -11.031 -9.023 1 98.81 75 LEU A O 1
ATOM 571 N N . SER A 1 76 ? 17.078 -11.898 -6.953 1 98.94 76 SER A N 1
ATOM 572 C CA . SER A 1 76 ? 17.234 -13.297 -7.34 1 98.94 76 SER A CA 1
ATOM 573 C C . SER A 1 76 ? 16.094 -14.148 -6.812 1 98.94 76 SER A C 1
ATOM 575 O O . SER A 1 76 ? 15.664 -13.984 -5.668 1 98.94 76 SER A O 1
ATOM 577 N N . VAL A 1 77 ? 15.609 -15.008 -7.672 1 98.94 77 VAL A N 1
ATOM 578 C CA . VAL A 1 77 ? 14.57 -15.961 -7.328 1 98.94 77 VAL A CA 1
ATOM 579 C C . VAL A 1 77 ? 15.094 -17.391 -7.492 1 98.94 77 VAL A C 1
ATOM 581 O O . VAL A 1 77 ? 14.961 -17.984 -8.562 1 98.94 77 VAL A O 1
ATOM 584 N N . PRO A 1 78 ? 15.57 -17.953 -6.484 1 98.88 78 PRO A N 1
ATOM 585 C CA . PRO A 1 78 ? 16.141 -19.297 -6.582 1 98.88 78 PRO A CA 1
ATOM 586 C C . PRO A 1 78 ? 15.117 -20.391 -6.316 1 98.88 78 PRO A C 1
ATOM 588 O O . PRO A 1 78 ? 15.422 -21.578 -6.48 1 98.88 78 PRO A O 1
ATOM 591 N N . PHE A 1 79 ? 13.93 -20.078 -5.93 1 98.81 79 PHE A N 1
ATOM 592 C CA . PHE A 1 79 ? 12.953 -21.062 -5.492 1 98.81 79 PHE A CA 1
ATOM 593 C C . PHE A 1 79 ? 11.531 -20.578 -5.734 1 98.81 79 PHE A C 1
ATOM 595 O O . PHE A 1 79 ? 11.172 -19.469 -5.32 1 98.81 79 PHE A O 1
ATOM 602 N N . VAL A 1 80 ? 10.734 -21.328 -6.484 1 98.75 80 VAL A N 1
ATOM 603 C CA . VAL A 1 80 ? 9.305 -21.062 -6.633 1 98.75 80 VAL A CA 1
ATOM 604 C C . VAL A 1 80 ? 8.539 -21.703 -5.473 1 98.75 80 VAL A C 1
ATOM 606 O O . VAL A 1 80 ? 8.703 -22.891 -5.188 1 98.75 80 VAL A O 1
ATOM 609 N N . LEU A 1 81 ? 7.715 -20.906 -4.816 1 98.69 81 LEU A N 1
ATOM 610 C CA . LEU A 1 81 ? 7.043 -21.359 -3.604 1 98.69 81 LEU A CA 1
ATOM 611 C C . LEU A 1 81 ? 5.754 -22.094 -3.943 1 98.69 81 LEU A C 1
ATOM 613 O O . LEU A 1 81 ? 5.203 -22.812 -3.105 1 98.69 81 LEU A O 1
ATOM 617 N N . GLY A 1 82 ? 5.281 -21.859 -5.164 1 97.12 82 GLY A N 1
ATOM 618 C CA . GLY A 1 82 ? 4.09 -22.578 -5.586 1 97.12 82 GLY A CA 1
ATOM 619 C C . GLY A 1 82 ? 3.58 -22.141 -6.945 1 97.12 82 GLY A C 1
ATOM 620 O O . GLY A 1 82 ? 3.965 -21.078 -7.449 1 97.12 82 GLY A O 1
ATOM 621 N N . LEU A 1 83 ? 2.826 -23.016 -7.531 1 97.5 83 LEU A N 1
ATOM 622 C CA . LEU A 1 83 ? 2.051 -22.75 -8.742 1 97.5 83 LEU A CA 1
ATOM 623 C C . LEU A 1 83 ? 0.556 -22.75 -8.438 1 97.5 83 LEU A C 1
ATOM 625 O O . LEU A 1 83 ? 0.108 -23.438 -7.512 1 97.5 83 LEU A O 1
ATOM 629 N N . ASN A 1 84 ? -0.201 -21.969 -9.188 1 97.44 84 ASN A N 1
ATOM 630 C CA . ASN A 1 84 ? -1.655 -21.953 -9.078 1 97.44 84 ASN A CA 1
ATOM 631 C C . ASN A 1 84 ? -2.109 -21.406 -7.727 1 97.44 84 ASN A C 1
ATOM 633 O O . ASN A 1 84 ? -1.5 -20.484 -7.191 1 97.44 84 ASN A O 1
ATOM 637 N N . GLY A 1 85 ? -3.197 -21.703 -7.238 1 97 85 GLY A N 1
ATOM 638 C CA . GLY A 1 85 ? -3.666 -21.406 -5.895 1 97 85 GLY A CA 1
ATOM 639 C C . GLY A 1 85 ? -4.527 -20.156 -5.824 1 97 85 GLY A C 1
ATOM 640 O O . GLY A 1 85 ? -4.949 -19.75 -4.742 1 97 85 GLY A O 1
ATOM 641 N N . ASN A 1 86 ? -4.84 -19.516 -6.977 1 98 86 ASN A N 1
ATOM 642 C CA . ASN A 1 86 ? -5.68 -18.328 -7.035 1 98 86 ASN A CA 1
ATOM 643 C C . ASN A 1 86 ? -7.02 -18.625 -7.699 1 98 86 ASN A C 1
ATOM 645 O O . ASN A 1 86 ? -7.191 -19.656 -8.336 1 98 86 ASN A O 1
ATOM 649 N N . ALA A 1 87 ? -7.949 -17.734 -7.496 1 98.69 87 ALA A N 1
ATOM 650 C CA . ALA A 1 87 ? -9.25 -17.875 -8.141 1 98.69 87 ALA A CA 1
ATOM 651 C C . ALA A 1 87 ? -9.789 -16.516 -8.586 1 98.69 87 ALA A C 1
ATOM 653 O O . ALA A 1 87 ? -9.375 -15.477 -8.062 1 98.69 87 ALA A O 1
ATOM 654 N N . VAL A 1 88 ? -10.555 -16.531 -9.617 1 98.88 88 VAL A N 1
ATOM 655 C CA . VAL A 1 88 ? -11.398 -15.398 -10.008 1 98.88 88 VAL A CA 1
ATOM 656 C C . VAL A 1 88 ? -12.766 -15.523 -9.336 1 98.88 88 VAL A C 1
ATOM 658 O O . VAL A 1 88 ? -13.523 -16.453 -9.633 1 98.88 88 VAL A O 1
ATOM 661 N N . THR A 1 89 ? -13.016 -14.656 -8.43 1 98.94 89 THR A N 1
ATOM 662 C CA . THR A 1 89 ? -14.258 -14.648 -7.652 1 98.94 89 THR A CA 1
ATOM 663 C C . THR A 1 89 ? -15.125 -13.461 -8.031 1 98.94 89 THR A C 1
ATOM 665 O O . THR A 1 89 ? -14.664 -12.312 -8.016 1 98.94 89 THR A O 1
ATOM 668 N N . LEU A 1 90 ? -16.359 -13.719 -8.445 1 98.94 90 LEU A N 1
ATOM 669 C CA . LEU A 1 90 ? -17.312 -12.672 -8.789 1 98.94 90 LEU A CA 1
ATOM 670 C C . LEU A 1 90 ? -18.188 -12.328 -7.598 1 98.94 90 LEU A C 1
ATOM 672 O O . LEU A 1 90 ? -18.516 -13.195 -6.785 1 98.94 90 LEU A O 1
ATOM 676 N N . SER A 1 91 ? -18.562 -11.031 -7.492 1 98.81 91 SER A N 1
ATOM 677 C CA . SER A 1 91 ? -19.594 -10.688 -6.531 1 98.81 91 SER A CA 1
ATOM 678 C C . SER A 1 91 ? -20.875 -11.492 -6.781 1 98.81 91 SER A C 1
ATOM 680 O O . SER A 1 91 ? -21.094 -11.969 -7.895 1 98.81 91 SER A O 1
ATOM 682 N N . THR A 1 92 ? -21.688 -11.656 -5.77 1 98.19 92 THR A N 1
ATOM 683 C CA . THR A 1 92 ? -22.938 -12.391 -5.93 1 98.19 92 THR A CA 1
ATOM 684 C C . THR A 1 92 ? -23.812 -11.742 -7 1 98.19 92 THR A C 1
ATOM 686 O O . THR A 1 92 ? -24.469 -12.438 -7.777 1 98.19 92 THR A O 1
ATOM 689 N N . ALA A 1 93 ? -23.828 -10.414 -7.09 1 98.31 93 ALA A N 1
ATOM 690 C CA . ALA A 1 93 ? -24.594 -9.672 -8.086 1 98.31 93 ALA A CA 1
ATOM 691 C C . ALA A 1 93 ? -24.094 -9.961 -9.5 1 98.31 93 ALA A C 1
ATOM 693 O O . ALA A 1 93 ? -24.875 -10.195 -10.414 1 98.31 93 ALA A O 1
ATOM 694 N N . LEU A 1 94 ? -22.781 -9.906 -9.672 1 98.81 94 LEU A N 1
ATOM 695 C CA . LEU A 1 94 ? -22.219 -10.164 -10.992 1 98.81 94 LEU A CA 1
ATOM 696 C C . LEU A 1 94 ? -22.422 -11.625 -11.391 1 98.81 94 LEU A C 1
ATOM 698 O O . LEU A 1 94 ? -22.672 -11.922 -12.555 1 98.81 94 LEU A O 1
ATOM 702 N N . ALA A 1 95 ? -22.25 -12.57 -10.43 1 98.81 95 ALA A N 1
ATOM 703 C CA . ALA A 1 95 ? -22.484 -13.992 -10.688 1 98.81 95 ALA A CA 1
ATOM 704 C C . ALA A 1 95 ? -23.906 -14.219 -11.219 1 98.81 95 ALA A C 1
ATOM 706 O O . ALA A 1 95 ? -24.109 -15.016 -12.141 1 98.81 95 ALA A O 1
ATOM 707 N N . ALA A 1 96 ? -24.828 -13.531 -10.641 1 98.5 96 ALA A N 1
ATOM 708 C CA . ALA A 1 96 ? -26.219 -13.625 -11.102 1 98.5 96 ALA A CA 1
ATOM 709 C C . ALA A 1 96 ? -26.375 -13.031 -12.5 1 98.5 96 ALA A C 1
ATOM 711 O O . ALA A 1 96 ? -27.062 -13.609 -13.352 1 98.5 96 ALA A O 1
ATOM 712 N N . ALA A 1 97 ? -25.734 -11.906 -12.719 1 98.62 97 ALA A N 1
ATOM 713 C CA . ALA A 1 97 ? -25.859 -11.195 -13.984 1 98.62 97 ALA A CA 1
ATOM 714 C C . ALA A 1 97 ? -25.328 -12.039 -15.141 1 98.62 97 ALA A C 1
ATOM 716 O O . ALA A 1 97 ? -25.828 -11.961 -16.266 1 98.62 97 ALA A O 1
ATOM 717 N N . VAL A 1 98 ? -24.297 -12.859 -14.836 1 98.62 98 VAL A N 1
ATOM 718 C CA . VAL A 1 98 ? -23.719 -13.656 -15.906 1 98.62 98 VAL A CA 1
ATOM 719 C C . VAL A 1 98 ? -24.297 -15.07 -15.883 1 98.62 98 VAL A C 1
ATOM 721 O O . VAL A 1 98 ? -23.828 -15.953 -16.609 1 98.62 98 VAL A O 1
ATOM 724 N N . ASP A 1 99 ? -25.25 -15.359 -15.062 1 97.88 99 ASP A N 1
ATOM 725 C CA . ASP A 1 99 ? -25.906 -16.656 -14.914 1 97.88 99 ASP A CA 1
ATOM 726 C C . ASP A 1 99 ? -24.891 -17.75 -14.586 1 97.88 99 ASP A C 1
ATOM 728 O O . ASP A 1 99 ? -24.828 -18.766 -15.273 1 97.88 99 ASP A O 1
ATOM 732 N N . LEU A 1 100 ? -24.062 -17.438 -13.539 1 98.12 100 LEU A N 1
ATOM 733 C CA . LEU A 1 100 ? -23.016 -18.375 -13.125 1 98.12 100 LEU A CA 1
ATOM 734 C C . LEU A 1 100 ? -23.625 -19.672 -12.609 1 98.12 100 LEU A C 1
ATOM 736 O O . LEU A 1 100 ? -24.516 -19.656 -11.75 1 98.12 100 LEU A O 1
ATOM 740 N N . GLY A 1 101 ? -23.172 -20.797 -13.102 1 95.44 101 GLY A N 1
ATOM 741 C CA . GLY A 1 101 ? -23.656 -22.094 -12.672 1 95.44 101 GLY A CA 1
ATOM 742 C C . GLY A 1 101 ? -23.062 -22.547 -11.352 1 95.44 101 GLY A C 1
ATOM 743 O O . GLY A 1 101 ? -22.344 -21.797 -10.695 1 95.44 101 GLY A O 1
ATOM 744 N N . ASP A 1 102 ? -23.344 -23.75 -10.969 1 93.5 102 ASP A N 1
ATOM 745 C CA . ASP A 1 102 ? -22.969 -24.266 -9.656 1 93.5 102 ASP A CA 1
ATOM 746 C C . ASP A 1 102 ? -21.578 -24.891 -9.695 1 93.5 102 ASP A C 1
ATOM 748 O O . ASP A 1 102 ? -20.969 -25.109 -8.648 1 93.5 102 ASP A O 1
ATOM 752 N N . GLY A 1 103 ? -21.094 -25.188 -10.859 1 93.88 103 GLY A N 1
ATOM 753 C CA . GLY A 1 103 ? -19.766 -25.75 -11.016 1 93.88 103 GLY A CA 1
ATOM 754 C C . GLY A 1 103 ? -18.734 -24.75 -11.492 1 93.88 103 GLY A C 1
ATOM 755 O O . GLY A 1 103 ? -19.047 -23.578 -11.703 1 93.88 103 GLY A O 1
ATOM 756 N N . LEU A 1 104 ? -17.516 -25.156 -11.547 1 95.5 104 LEU A N 1
ATOM 757 C CA . LEU A 1 104 ? -16.484 -24.328 -12.172 1 95.5 104 LEU A CA 1
ATOM 758 C C . LEU A 1 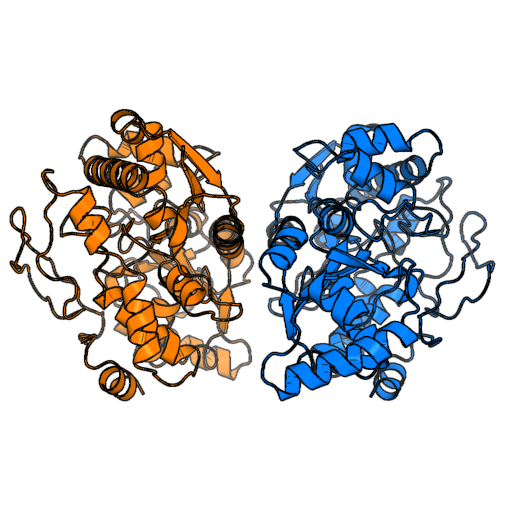104 ? -16.812 -24.047 -13.633 1 95.5 104 LEU A C 1
ATOM 760 O O . LEU A 1 104 ? -17.203 -24.953 -14.367 1 95.5 104 LEU A O 1
ATOM 764 N N . SER A 1 105 ? -16.656 -22.891 -14.008 1 96.62 105 SER A N 1
ATOM 765 C CA . SER A 1 105 ? -17.031 -22.484 -15.359 1 96.62 105 SER A CA 1
ATOM 766 C C . SER A 1 105 ? -15.922 -22.797 -16.359 1 96.62 105 SER A C 1
ATOM 768 O O . SER A 1 105 ? -14.766 -22.984 -15.977 1 96.62 105 SER A O 1
ATOM 770 N N . ASP A 1 106 ? -16.391 -22.953 -17.594 1 97.31 106 ASP A N 1
ATOM 771 C CA . ASP A 1 106 ? -15.453 -22.906 -18.703 1 97.31 106 ASP A CA 1
ATOM 772 C C . ASP A 1 106 ? -14.992 -21.484 -18.984 1 97.31 106 ASP A C 1
ATOM 774 O O . ASP A 1 106 ? -15.812 -20.578 -19.141 1 97.31 106 ASP A O 1
ATOM 778 N N . PRO A 1 107 ? -13.688 -21.266 -19.078 1 98.31 107 PRO A N 1
ATOM 779 C CA . PRO A 1 107 ? -13.195 -19.891 -19.219 1 98.31 107 PRO A CA 1
ATOM 780 C C . PRO A 1 107 ? -13.766 -19.188 -20.453 1 98.31 107 PRO A C 1
ATOM 782 O O . PRO A 1 107 ? -14.039 -18 -20.406 1 98.31 107 PRO A O 1
ATOM 785 N N . VAL A 1 108 ? -13.961 -19.922 -21.531 1 98.12 108 VAL A N 1
ATOM 786 C CA . VAL A 1 108 ? -14.461 -19.312 -22.75 1 98.12 108 VAL A CA 1
ATOM 787 C C . VAL A 1 108 ? -15.938 -18.984 -22.609 1 98.12 108 VAL A C 1
ATOM 789 O O . VAL A 1 108 ? -16.375 -17.891 -22.938 1 98.12 108 VAL A O 1
ATOM 792 N N . ALA A 1 109 ? -16.719 -19.953 -22.078 1 97.81 109 ALA A N 1
ATOM 793 C CA . ALA A 1 109 ? -18.156 -19.75 -21.891 1 97.81 109 ALA A CA 1
ATOM 794 C C . ALA A 1 109 ? -18.422 -18.625 -20.906 1 97.81 109 ALA A C 1
ATOM 796 O O . ALA A 1 109 ? -19.281 -17.766 -21.141 1 97.81 109 ALA A O 1
ATOM 797 N N . LEU A 1 110 ? -17.75 -18.641 -19.797 1 98.44 110 LEU A N 1
ATOM 798 C CA . LEU A 1 110 ? -17.891 -17.562 -18.828 1 98.44 110 LEU A CA 1
ATOM 799 C C . LEU A 1 110 ? -17.5 -16.219 -19.438 1 98.44 110 LEU A C 1
ATOM 801 O O . LEU A 1 110 ? -18.125 -15.195 -19.172 1 98.44 110 LEU A O 1
ATOM 805 N N . GLY A 1 111 ? -16.406 -16.25 -20.219 1 98.5 111 GLY A N 1
ATOM 806 C CA . GLY A 1 111 ? -15.938 -15.047 -20.875 1 98.5 111 GLY A CA 1
ATOM 807 C C . GLY A 1 111 ? -16.984 -14.414 -21.766 1 98.5 111 GLY A C 1
ATOM 808 O O . GLY A 1 111 ? -17.141 -13.188 -21.781 1 98.5 111 GLY A O 1
ATOM 809 N N . ALA A 1 112 ? -17.688 -15.258 -22.5 1 98.06 112 ALA A N 1
ATOM 810 C CA . ALA A 1 112 ? -18.734 -14.75 -23.375 1 98.06 112 ALA A CA 1
ATOM 811 C C . ALA A 1 112 ? -19.844 -14.07 -22.594 1 98.06 112 ALA A C 1
ATOM 813 O O . ALA A 1 112 ? -20.312 -12.992 -22.969 1 98.06 112 ALA A O 1
ATOM 814 N N . ALA A 1 113 ? -20.234 -14.695 -21.547 1 98.62 113 ALA A N 1
ATOM 815 C CA . ALA A 1 113 ? -21.281 -14.125 -20.688 1 98.62 113 ALA A CA 1
ATOM 816 C C . ALA A 1 113 ? -20.797 -12.828 -20.031 1 98.62 113 ALA A C 1
ATOM 818 O O . ALA A 1 113 ? -21.531 -11.844 -19.984 1 98.62 113 ALA A O 1
ATOM 819 N N . LEU A 1 114 ? -19.609 -12.82 -19.562 1 98.88 114 LEU A N 1
ATOM 820 C CA . LEU A 1 114 ? -19.031 -11.664 -18.891 1 98.88 114 LEU A CA 1
ATOM 821 C C . LEU A 1 114 ? -18.875 -10.492 -19.859 1 98.88 114 LEU A C 1
ATOM 823 O O . LEU A 1 114 ? -19.062 -9.336 -19.469 1 98.88 114 LEU A O 1
ATOM 827 N N . ARG A 1 115 ? -18.5 -10.812 -21.094 1 98.81 115 ARG A N 1
ATOM 828 C CA . ARG A 1 115 ? -18.297 -9.781 -22.094 1 98.81 115 ARG A CA 1
ATOM 829 C C . ARG A 1 115 ? -19.578 -8.977 -22.312 1 98.81 115 ARG A C 1
ATOM 831 O O . ARG A 1 115 ? -19.531 -7.746 -22.406 1 98.81 115 ARG A O 1
ATOM 838 N N . THR A 1 116 ? -20.688 -9.633 -22.344 1 98.69 116 THR A N 1
ATOM 839 C CA . THR A 1 116 ? -21.969 -8.969 -22.547 1 98.69 116 THR A CA 1
ATOM 840 C C . THR A 1 116 ? -22.234 -7.977 -21.422 1 98.69 116 THR A C 1
ATOM 842 O O . THR A 1 116 ? -22.562 -6.816 -21.672 1 98.69 116 THR A O 1
ATOM 845 N N . VAL A 1 117 ? -22.031 -8.422 -20.219 1 98.81 117 VAL A N 1
ATOM 846 C CA . VAL A 1 117 ? -22.297 -7.586 -19.047 1 98.81 117 VAL A CA 1
ATOM 847 C C . VAL A 1 117 ? -21.281 -6.441 -19 1 98.81 117 VAL A C 1
ATOM 849 O O . VAL A 1 117 ? -21.656 -5.297 -18.719 1 98.81 117 VAL A O 1
ATOM 852 N N . ALA A 1 118 ? -20.016 -6.727 -19.281 1 98.81 118 ALA A N 1
ATOM 853 C CA . ALA A 1 118 ? -18.938 -5.742 -19.203 1 98.81 118 ALA A CA 1
ATOM 854 C C . ALA A 1 118 ? -19.156 -4.609 -20.203 1 98.81 118 ALA A C 1
ATOM 856 O O . ALA A 1 118 ? -19.016 -3.432 -19.844 1 98.81 118 ALA A O 1
ATOM 857 N N . LEU A 1 119 ? -19.531 -4.945 -21.406 1 98.56 119 LEU A N 1
ATOM 858 C CA . LEU A 1 119 ? -19.703 -3.938 -22.453 1 98.56 119 LEU A CA 1
ATOM 859 C C . LEU A 1 119 ? -20.938 -3.084 -22.172 1 98.56 119 LEU A C 1
ATOM 861 O O . LEU A 1 119 ? -20.922 -1.876 -22.422 1 98.56 119 LEU A O 1
ATOM 865 N N . GLU A 1 120 ? -21.984 -3.68 -21.688 1 98.44 120 GLU A N 1
ATOM 866 C CA . GLU A 1 120 ? -23.188 -2.936 -21.312 1 98.44 120 GLU A CA 1
ATOM 867 C C . GLU A 1 120 ? -22.891 -1.935 -20.203 1 98.44 120 GLU A C 1
ATOM 869 O O . GLU A 1 120 ? -23.297 -0.774 -20.281 1 98.44 120 GLU A O 1
ATOM 874 N N . ARG A 1 121 ? -22.188 -2.412 -19.219 1 98.31 121 ARG A N 1
ATOM 875 C CA . ARG A 1 121 ? -21.844 -1.559 -18.094 1 98.31 121 ARG A CA 1
ATOM 876 C C . ARG A 1 121 ? -20.922 -0.429 -18.516 1 98.31 121 ARG A C 1
ATOM 878 O O . ARG A 1 121 ? -21.031 0.697 -18.031 1 98.31 121 ARG A O 1
ATOM 885 N N . ALA A 1 122 ? -19.922 -0.75 -19.312 1 98.06 122 ALA A N 1
ATOM 886 C CA . ALA A 1 122 ? -19 0.266 -19.812 1 98.06 122 ALA A CA 1
ATOM 887 C C . ALA A 1 122 ? -19.75 1.334 -20.609 1 98.06 122 ALA A C 1
ATOM 889 O O . ALA A 1 122 ? -19.484 2.529 -20.453 1 98.06 122 ALA A O 1
ATOM 890 N N . ALA A 1 123 ? -20.656 0.96 -21.469 1 97.75 123 ALA A N 1
ATOM 891 C CA . ALA A 1 123 ? -21.453 1.88 -22.281 1 97.75 123 ALA A CA 1
ATOM 892 C C . ALA A 1 123 ? -22.328 2.775 -21.406 1 97.75 123 ALA A C 1
ATOM 894 O O . ALA A 1 123 ? -22.578 3.936 -21.734 1 97.75 123 ALA A O 1
ATOM 895 N N . GLY A 1 124 ? -22.719 2.252 -20.328 1 97.06 124 GLY A N 1
ATOM 896 C CA . GLY A 1 124 ? -23.562 2.992 -19.406 1 97.06 124 GLY A CA 1
ATOM 897 C C . GLY A 1 124 ? -22.781 3.875 -18.453 1 97.06 124 GLY A C 1
ATOM 898 O O . GLY A 1 124 ? -23.359 4.582 -17.625 1 97.06 124 GLY A O 1
ATOM 899 N N . GLY A 1 125 ? -21.469 3.797 -18.469 1 94.88 125 GLY A N 1
ATOM 900 C CA . GLY A 1 125 ? -20.625 4.688 -17.672 1 94.88 125 GLY A CA 1
ATOM 901 C C . GLY A 1 125 ? -20.266 4.117 -16.312 1 94.88 125 GLY A C 1
ATOM 902 O O . GLY A 1 125 ? -19.75 4.832 -15.453 1 94.88 125 GLY A O 1
ATOM 903 N N . THR A 1 126 ? -20.578 2.807 -16.141 1 95.56 126 THR A N 1
ATOM 904 C CA . THR A 1 126 ? -20.266 2.139 -14.875 1 95.56 126 THR A CA 1
ATOM 905 C C . THR A 1 126 ? -19.516 0.833 -15.125 1 95.56 126 THR A C 1
ATOM 907 O O . THR A 1 126 ? -20.016 -0.247 -14.797 1 95.56 126 THR A O 1
ATOM 910 N N . PRO A 1 127 ? -18.328 0.979 -15.648 1 98.12 127 PRO A N 1
ATOM 911 C CA . PRO A 1 127 ? -17.578 -0.238 -15.977 1 98.12 127 PRO A CA 1
ATOM 912 C C . PRO A 1 127 ? -17.391 -1.157 -14.773 1 98.12 127 PRO A C 1
ATOM 914 O O . PRO A 1 127 ? -17.25 -0.68 -13.648 1 98.12 127 PRO A O 1
ATOM 917 N N . LEU A 1 128 ? -17.359 -2.438 -15.062 1 98.75 128 LEU A N 1
ATOM 918 C CA . LEU A 1 128 ? -17.016 -3.412 -14.031 1 98.75 128 LEU A CA 1
ATOM 919 C C . LEU A 1 128 ? -15.633 -3.141 -13.469 1 98.75 128 LEU A C 1
ATOM 921 O O . LEU A 1 128 ? -14.742 -2.684 -14.195 1 98.75 128 LEU A O 1
ATOM 925 N N . ARG A 1 129 ? -15.523 -3.365 -12.211 1 98.5 129 ARG A N 1
ATOM 926 C CA . ARG A 1 129 ? -14.242 -3.221 -11.539 1 98.5 129 ARG A CA 1
ATOM 927 C C . ARG A 1 129 ? -13.75 -4.562 -10.992 1 98.5 129 ARG A C 1
ATOM 929 O O . ARG A 1 129 ? -14.477 -5.242 -10.266 1 98.5 129 ARG A O 1
ATOM 936 N N . PHE A 1 130 ? -12.523 -4.949 -11.359 1 98.94 130 PHE A N 1
ATOM 937 C CA . PHE A 1 130 ? -11.891 -6.152 -10.844 1 98.94 130 PHE A CA 1
ATOM 938 C C . PHE A 1 130 ? -10.719 -5.801 -9.938 1 98.94 130 PHE A C 1
ATOM 940 O O . PHE A 1 130 ? -9.891 -4.949 -10.281 1 98.94 130 PHE A O 1
ATOM 947 N N . GLY A 1 131 ? -10.711 -6.418 -8.766 1 98.69 131 GLY A N 1
ATOM 948 C CA . GLY A 1 131 ? -9.586 -6.242 -7.863 1 98.69 131 GLY A CA 1
ATOM 949 C C . GLY A 1 131 ? -8.508 -7.293 -8.039 1 98.69 131 GLY A C 1
ATOM 950 O O . GLY A 1 131 ? -8.797 -8.492 -8.094 1 98.69 131 GLY A O 1
ATOM 951 N N . VAL A 1 132 ? -7.242 -6.844 -8.18 1 98.81 132 VAL A N 1
ATOM 952 C CA . VAL A 1 132 ? -6.078 -7.723 -8.148 1 98.81 132 VAL A CA 1
ATOM 953 C C . VAL A 1 132 ? -5.121 -7.277 -7.043 1 98.81 132 VAL A C 1
ATOM 955 O O . VAL A 1 132 ? -5.27 -6.184 -6.492 1 98.81 132 VAL A O 1
ATOM 958 N N . VAL A 1 133 ? -4.129 -8.078 -6.754 1 98.5 133 VAL A N 1
ATOM 959 C CA . VAL A 1 133 ? -3.381 -7.926 -5.512 1 98.5 133 VAL A CA 1
ATOM 960 C C . VAL A 1 133 ? -2.225 -6.953 -5.723 1 98.5 133 VAL A C 1
ATOM 962 O O . VAL A 1 133 ? -1.658 -6.43 -4.758 1 98.5 133 VAL A O 1
ATOM 965 N N . HIS A 1 134 ? -1.782 -6.734 -6.957 1 98.38 134 HIS A N 1
ATOM 966 C CA . HIS A 1 134 ? -0.733 -5.809 -7.367 1 98.38 134 HIS A CA 1
ATOM 967 C C . HIS A 1 134 ? -0.688 -5.66 -8.883 1 98.38 134 HIS A C 1
ATOM 969 O O . HIS A 1 134 ? -1.06 -6.586 -9.609 1 98.38 134 HIS A O 1
ATOM 975 N N . ARG A 1 135 ? -0.221 -4.52 -9.344 1 97.56 135 ARG A N 1
ATOM 976 C CA . ARG A 1 135 ? -0.112 -4.277 -10.781 1 97.56 135 ARG A CA 1
ATOM 977 C C . ARG A 1 135 ? 0.796 -5.309 -11.438 1 97.56 135 ARG A C 1
ATOM 979 O O . ARG A 1 135 ? 0.509 -5.781 -12.539 1 97.56 135 ARG A O 1
ATOM 986 N N . TYR A 1 136 ? 1.869 -5.574 -10.727 1 98.56 136 TYR A N 1
ATOM 987 C CA . TYR A 1 136 ? 2.807 -6.59 -11.188 1 98.56 136 TYR A CA 1
ATOM 988 C C . TYR A 1 136 ? 2.596 -7.902 -10.445 1 98.56 136 TYR A C 1
ATOM 990 O O . TYR A 1 136 ? 3.432 -8.305 -9.625 1 98.56 136 TYR A O 1
ATOM 998 N N . SER A 1 137 ? 1.549 -8.57 -10.781 1 98.69 137 SER A N 1
ATOM 999 C CA . SER A 1 137 ? 1.202 -9.844 -10.156 1 98.69 137 SER A CA 1
ATOM 1000 C C . SER A 1 137 ? 0.737 -10.859 -11.188 1 98.69 137 SER A C 1
ATOM 1002 O O . SER A 1 137 ? 0.24 -10.492 -12.258 1 98.69 137 SER A O 1
ATOM 1004 N N . SER A 1 138 ? 0.954 -12.125 -10.891 1 98.44 138 SER A N 1
ATOM 1005 C CA . SER A 1 138 ? 0.415 -13.195 -11.727 1 98.44 138 SER A CA 1
ATOM 1006 C C . SER A 1 138 ? -1.103 -13.094 -11.836 1 98.44 138 SER A C 1
ATOM 1008 O O . SER A 1 138 ? -1.674 -13.391 -12.891 1 98.44 138 SER A O 1
ATOM 1010 N N . HIS A 1 139 ? -1.77 -12.688 -10.773 1 98.62 139 HIS A N 1
ATOM 1011 C CA . HIS A 1 139 ? -3.213 -12.477 -10.734 1 98.62 139 HIS A CA 1
ATOM 1012 C C . HIS A 1 139 ? -3.648 -11.492 -11.82 1 98.62 139 HIS A C 1
ATOM 1014 O O . HIS A 1 139 ? -4.582 -11.766 -12.57 1 98.62 139 HIS A O 1
ATOM 1020 N N . ASN A 1 140 ? -2.93 -10.359 -11.891 1 98.81 140 ASN A N 1
ATOM 1021 C CA . ASN A 1 140 ? -3.244 -9.328 -12.867 1 98.81 140 ASN A CA 1
ATOM 1022 C C . ASN A 1 140 ? -3.008 -9.805 -14.297 1 98.81 140 ASN A C 1
ATOM 1024 O O . ASN A 1 140 ? -3.848 -9.594 -15.172 1 98.81 140 ASN A O 1
ATOM 1028 N N . TYR A 1 141 ? -1.903 -10.484 -14.492 1 98.75 141 TYR A N 1
ATOM 1029 C CA . TYR A 1 141 ? -1.531 -10.844 -15.852 1 98.75 141 TYR A CA 1
ATOM 1030 C C . TYR A 1 141 ? -2.381 -12.008 -16.359 1 98.75 141 TYR A C 1
ATOM 1032 O O . TYR A 1 141 ? -2.748 -12.047 -17.531 1 98.75 141 TYR A O 1
ATOM 1040 N N . MET A 1 142 ? -2.684 -12.969 -15.492 1 98.69 142 MET A N 1
ATOM 1041 C CA . MET A 1 142 ? -3.561 -14.055 -15.922 1 98.69 142 MET A CA 1
ATOM 1042 C C . MET A 1 142 ? -4.98 -13.547 -16.156 1 98.69 142 MET A C 1
ATOM 1044 O O . MET A 1 142 ? -5.648 -13.961 -17.109 1 98.69 142 MET A O 1
ATOM 1048 N N . LEU A 1 143 ? -5.445 -12.625 -15.273 1 98.81 143 LEU A N 1
ATOM 1049 C CA . LEU A 1 143 ? -6.766 -12.039 -15.461 1 98.81 143 LEU A CA 1
ATOM 1050 C C . LEU A 1 143 ? -6.828 -11.258 -16.766 1 98.81 143 LEU A C 1
ATOM 1052 O O . LEU A 1 143 ? -7.766 -11.43 -17.562 1 98.81 143 LEU A O 1
ATOM 1056 N N . ARG A 1 144 ? -5.848 -10.398 -17 1 98.75 144 ARG A N 1
ATOM 1057 C CA . ARG A 1 144 ? -5.801 -9.609 -18.234 1 98.75 144 ARG A CA 1
ATOM 1058 C C . ARG A 1 144 ? -5.719 -10.508 -19.469 1 98.75 144 ARG A C 1
ATOM 1060 O O . ARG A 1 144 ? -6.328 -10.227 -20.5 1 98.75 144 ARG A O 1
ATOM 1067 N N . TYR A 1 145 ? -4.84 -11.547 -19.359 1 98.62 145 TYR A N 1
ATOM 1068 C CA . TYR A 1 145 ? -4.684 -12.5 -20.453 1 98.62 145 TYR A CA 1
ATOM 1069 C C . TYR A 1 145 ? -6.02 -13.133 -20.828 1 98.62 145 TYR A C 1
ATOM 1071 O O . TYR A 1 145 ? -6.398 -13.156 -22 1 98.62 145 TYR A O 1
ATOM 1079 N N . TRP A 1 146 ? -6.746 -13.602 -19.828 1 98.69 146 TRP A N 1
ATOM 1080 C CA . TRP A 1 146 ? -8.039 -14.242 -20.047 1 98.69 146 TRP A CA 1
ATOM 1081 C C . TRP A 1 146 ? -9.055 -13.242 -20.594 1 98.69 146 TRP A C 1
ATOM 1083 O O . TRP A 1 146 ? -9.695 -13.5 -21.609 1 98.69 146 TRP A O 1
ATOM 1093 N N . LEU A 1 147 ? -9.164 -12.062 -19.953 1 98.81 147 LEU A N 1
ATOM 1094 C CA . LEU A 1 147 ? -10.133 -11.047 -20.375 1 98.81 147 LEU A CA 1
ATOM 1095 C C . LEU A 1 147 ? -9.898 -10.648 -21.828 1 98.81 147 LEU A C 1
ATOM 1097 O O . LEU A 1 147 ? -10.836 -10.648 -22.625 1 98.81 147 LEU A O 1
ATOM 1101 N N . ALA A 1 148 ? -8.711 -10.383 -22.172 1 98.5 148 ALA A N 1
ATOM 1102 C CA . ALA A 1 148 ? -8.391 -9.945 -23.531 1 98.5 148 ALA A CA 1
ATOM 1103 C C . ALA A 1 148 ? -8.734 -11.031 -24.547 1 98.5 148 ALA A C 1
ATOM 1105 O O . ALA A 1 148 ? -9.258 -10.734 -25.625 1 98.5 148 ALA A O 1
ATOM 1106 N N . ALA A 1 149 ? -8.414 -12.242 -24.188 1 97.81 149 ALA A N 1
ATOM 1107 C CA . ALA A 1 149 ? -8.633 -13.359 -25.109 1 97.81 149 ALA A CA 1
ATOM 1108 C C . ALA A 1 149 ? -10.117 -13.578 -25.375 1 97.81 149 ALA A C 1
ATOM 1110 O O . ALA A 1 149 ? -10.5 -14.062 -26.438 1 97.81 149 ALA A O 1
ATOM 1111 N N . VAL A 1 150 ? -10.984 -13.195 -24.406 1 97.81 150 VAL A N 1
ATOM 1112 C CA . VAL A 1 150 ? -12.414 -13.422 -24.562 1 97.81 150 VAL A CA 1
ATOM 1113 C C . VAL A 1 150 ? -13.094 -12.133 -25.016 1 97.81 150 VAL A C 1
ATOM 1115 O O . VAL A 1 150 ? -14.32 -12.008 -24.938 1 97.81 150 VAL A O 1
ATOM 1118 N N . GLY A 1 151 ? -12.336 -11.156 -25.375 1 97.88 151 GLY A N 1
ATOM 1119 C CA . GLY A 1 151 ? -12.867 -9.977 -26.031 1 97.88 151 GLY A CA 1
ATOM 1120 C C . GLY A 1 151 ? -13.172 -8.836 -25.094 1 97.88 151 GLY A C 1
ATOM 1121 O O . GLY A 1 151 ? -13.906 -7.91 -25.438 1 97.88 151 GLY A O 1
ATOM 1122 N N . ILE A 1 152 ? -12.727 -8.867 -23.891 1 98.69 152 ILE A N 1
ATOM 1123 C CA . ILE A 1 152 ? -12.859 -7.785 -22.922 1 98.69 152 ILE A CA 1
ATOM 1124 C C . ILE A 1 152 ? -11.523 -7.07 -22.766 1 98.69 152 ILE A C 1
ATOM 1126 O O . ILE A 1 152 ? -10.555 -7.652 -22.266 1 98.69 152 ILE A O 1
ATOM 1130 N N . ARG A 1 153 ? -11.414 -5.863 -23.203 1 97.94 153 ARG A N 1
ATOM 1131 C CA . ARG A 1 153 ? -10.148 -5.137 -23.125 1 97.94 153 ARG A CA 1
ATOM 1132 C C . ARG A 1 153 ? -9.953 -4.527 -21.75 1 97.94 153 ARG A C 1
ATOM 1134 O O . ARG A 1 153 ? -10.672 -3.607 -21.359 1 97.94 153 ARG A O 1
ATOM 1141 N N . PRO A 1 154 ? -8.938 -4.996 -21.031 1 98.12 154 PRO A N 1
ATOM 1142 C CA . PRO A 1 154 ? -8.656 -4.391 -19.734 1 98.12 154 PRO A CA 1
ATOM 1143 C C . PRO A 1 154 ? -8.344 -2.9 -19.828 1 98.12 154 PRO A C 1
ATOM 1145 O O . PRO A 1 154 ? -7.688 -2.467 -20.781 1 98.12 154 PRO A O 1
ATOM 1148 N N . ASP A 1 155 ? -8.781 -2.082 -18.844 1 96.75 155 ASP A N 1
ATOM 1149 C CA . ASP A 1 155 ? -8.555 -0.647 -18.703 1 96.75 155 ASP A CA 1
ATOM 1150 C C . ASP A 1 155 ? -9.383 0.145 -19.719 1 96.75 155 ASP A C 1
ATOM 1152 O O . ASP A 1 155 ? -9.289 1.372 -19.781 1 96.75 155 ASP A O 1
ATOM 1156 N N . ARG A 1 156 ? -10.164 -0.474 -20.547 1 97.06 156 ARG A N 1
ATOM 1157 C CA . ARG A 1 156 ? -11.117 0.156 -21.469 1 97.06 156 ARG A CA 1
ATOM 1158 C C . ARG A 1 156 ? -12.539 -0.321 -21.172 1 97.06 156 ARG A C 1
ATOM 1160 O O . ARG A 1 156 ? -13.422 0.486 -20.891 1 97.06 156 ARG A O 1
ATOM 1167 N N . ASP A 1 157 ? -12.695 -1.65 -21.234 1 98.44 157 ASP A N 1
ATOM 1168 C CA . ASP A 1 157 ? -14.016 -2.238 -21.031 1 98.44 157 ASP A CA 1
ATOM 1169 C C . ASP A 1 157 ? -14.281 -2.494 -19.562 1 98.44 157 ASP A C 1
ATOM 1171 O O . ASP A 1 157 ? -15.438 -2.576 -19.125 1 98.44 157 ASP A O 1
ATOM 1175 N N . VAL A 1 158 ? -13.25 -2.768 -18.781 1 98.75 158 VAL A N 1
ATOM 1176 C CA . VAL A 1 158 ? -13.305 -2.975 -17.344 1 98.75 158 VAL A CA 1
ATOM 1177 C C . VAL A 1 158 ? -12.172 -2.211 -16.656 1 98.75 158 VAL A C 1
ATOM 1179 O O . VAL A 1 158 ? -11.172 -1.869 -17.297 1 98.75 158 VAL A O 1
ATOM 1182 N N . GLU A 1 159 ? -12.383 -1.871 -15.406 1 98.19 159 GLU A N 1
ATOM 1183 C CA . GLU A 1 159 ? -11.32 -1.311 -14.578 1 98.19 159 GLU A CA 1
ATOM 1184 C C . GLU A 1 159 ? -10.656 -2.391 -13.727 1 98.19 159 GLU A C 1
ATOM 1186 O O . GLU A 1 159 ? -11.328 -3.297 -13.227 1 98.19 159 GLU A O 1
ATOM 1191 N N . ILE A 1 160 ? -9.391 -2.344 -13.664 1 98.56 160 ILE A N 1
ATOM 1192 C CA . ILE A 1 160 ? -8.648 -3.223 -12.758 1 98.56 160 ILE A CA 1
ATOM 1193 C C . ILE A 1 160 ? -7.973 -2.393 -11.672 1 98.56 160 ILE A C 1
ATOM 1195 O O . ILE A 1 160 ? -7.219 -1.463 -11.969 1 98.56 160 ILE A O 1
ATOM 1199 N N . VAL A 1 161 ? -8.289 -2.65 -10.43 1 97.69 161 VAL A N 1
ATOM 1200 C CA . VAL A 1 161 ? -7.797 -1.876 -9.297 1 97.69 161 VAL A CA 1
ATOM 1201 C C . VAL A 1 161 ? -7.043 -2.791 -8.336 1 97.69 161 VAL A C 1
ATOM 1203 O O . VAL A 1 161 ? -7.148 -4.016 -8.422 1 97.69 161 VAL A O 1
ATOM 1206 N N . ILE A 1 162 ? -6.191 -2.232 -7.5 1 97.31 162 ILE A N 1
ATOM 1207 C CA . ILE A 1 162 ? -5.41 -3 -6.535 1 97.31 162 ILE A CA 1
ATOM 1208 C C . ILE A 1 162 ? -6.211 -3.17 -5.246 1 97.31 162 ILE A C 1
ATOM 1210 O O . ILE A 1 162 ? -6.73 -2.195 -4.699 1 97.31 162 ILE A O 1
ATOM 1214 N N . THR A 1 163 ? -6.352 -4.367 -4.789 1 97.25 163 THR A N 1
ATOM 1215 C CA . THR A 1 163 ? -6.988 -4.742 -3.533 1 97.25 163 THR A CA 1
ATOM 1216 C C . THR A 1 163 ? -6.09 -5.68 -2.729 1 97.25 163 THR A C 1
ATOM 1218 O O . THR A 1 163 ? -5.719 -6.754 -3.205 1 97.25 163 THR A O 1
ATOM 1221 N N . SER A 1 164 ? -5.742 -5.223 -1.516 1 97 164 SER A N 1
ATOM 1222 C CA . SER A 1 164 ? -4.945 -6.113 -0.678 1 97 164 SER A CA 1
ATOM 1223 C C . SER A 1 164 ? -5.695 -7.406 -0.375 1 97 164 SER A C 1
ATOM 1225 O O . SER A 1 164 ? -6.887 -7.379 -0.057 1 97 164 SER A O 1
ATOM 1227 N N . PRO A 1 165 ? -4.961 -8.477 -0.334 1 97.81 165 PRO A N 1
ATOM 1228 C CA . PRO A 1 165 ? -5.629 -9.781 -0.214 1 97.81 165 PRO A CA 1
ATOM 1229 C C . PRO A 1 165 ? -6.508 -9.875 1.03 1 97.81 165 PRO A C 1
ATOM 1231 O O . PRO A 1 165 ? -7.684 -10.242 0.935 1 97.81 165 PRO A O 1
ATOM 1234 N N . PRO A 1 166 ? -6.066 -9.477 2.209 1 96.75 166 PRO A N 1
ATOM 1235 C CA . PRO A 1 166 ? -6.914 -9.641 3.393 1 96.75 166 PRO A CA 1
ATOM 1236 C C . PRO A 1 166 ? -8.18 -8.789 3.338 1 96.75 166 PRO A C 1
ATOM 1238 O O . PRO A 1 166 ? -9.094 -8.984 4.141 1 96.75 166 PRO A O 1
ATOM 1241 N N . PHE A 1 167 ? -8.273 -7.824 2.34 1 97.81 167 PHE A N 1
ATOM 1242 C CA . PHE A 1 167 ? -9.43 -6.949 2.215 1 97.81 167 PHE A CA 1
ATOM 1243 C C . PHE A 1 167 ? -10.312 -7.379 1.048 1 97.81 167 PHE A C 1
ATOM 1245 O O . PHE A 1 167 ? -11.336 -6.75 0.77 1 97.81 167 PHE A O 1
ATOM 1252 N N . ALA A 1 168 ? -9.977 -8.484 0.369 1 98.06 168 ALA A N 1
ATOM 1253 C CA . ALA A 1 168 ? -10.625 -8.852 -0.886 1 98.06 168 ALA A CA 1
ATOM 1254 C C . ALA A 1 168 ? -12.117 -9.102 -0.679 1 98.06 168 ALA A C 1
ATOM 1256 O O . ALA A 1 168 ? -12.953 -8.586 -1.424 1 98.06 168 ALA A O 1
ATOM 1257 N N . ALA A 1 169 ? -12.422 -9.883 0.388 1 98.12 169 ALA A N 1
ATOM 1258 C CA . ALA A 1 169 ? -13.828 -10.18 0.672 1 98.12 169 ALA A CA 1
ATOM 1259 C C . ALA A 1 169 ? -14.586 -8.914 1.049 1 98.12 169 ALA A C 1
ATOM 1261 O O . ALA A 1 169 ? -15.742 -8.734 0.658 1 98.12 169 ALA A O 1
ATOM 1262 N N . ASP A 1 170 ? -13.977 -8.031 1.802 1 98.12 170 ASP A N 1
ATOM 1263 C CA . ASP A 1 170 ? -14.578 -6.762 2.205 1 98.12 170 ASP A CA 1
ATOM 1264 C C . ASP A 1 170 ? -14.859 -5.879 0.992 1 98.12 170 ASP A C 1
ATOM 1266 O O . ASP A 1 170 ? -15.906 -5.227 0.922 1 98.12 170 ASP A O 1
ATOM 1270 N N . ALA A 1 171 ? -13.914 -5.809 0.048 1 98.12 171 ALA A N 1
ATOM 1271 C CA . ALA A 1 171 ? -14.062 -5.004 -1.16 1 98.12 171 ALA A CA 1
ATOM 1272 C C . ALA A 1 171 ? -15.258 -5.477 -1.989 1 98.12 171 ALA A C 1
ATOM 1274 O O . ALA A 1 171 ? -16 -4.66 -2.529 1 98.12 171 ALA A O 1
ATOM 1275 N N . LEU A 1 172 ? -15.43 -6.812 -2.043 1 98.38 172 LEU A N 1
ATOM 1276 C CA . LEU A 1 172 ? -16.578 -7.375 -2.74 1 98.38 172 LEU A CA 1
ATOM 1277 C C . LEU A 1 172 ? -17.875 -6.996 -2.035 1 98.38 172 LEU A C 1
ATOM 1279 O O . LEU A 1 172 ? -18.828 -6.547 -2.678 1 98.38 172 LEU A O 1
ATOM 1283 N N . ALA A 1 173 ? -17.844 -7.164 -0.751 1 97.88 173 ALA A N 1
ATOM 1284 C CA . ALA A 1 173 ? -19.031 -6.914 0.058 1 97.88 173 ALA A CA 1
ATOM 1285 C C . ALA A 1 173 ? -19.469 -5.453 -0.038 1 97.88 173 ALA A C 1
ATOM 1287 O O . ALA A 1 173 ? -20.656 -5.148 -0.077 1 97.88 173 ALA A O 1
ATOM 1288 N N . ALA A 1 174 ? -18.5 -4.543 -0.088 1 96.25 174 ALA A N 1
ATOM 1289 C CA . ALA A 1 174 ? -18.766 -3.104 -0.076 1 96.25 174 ALA A CA 1
ATOM 1290 C C . ALA A 1 174 ? -19.125 -2.6 -1.471 1 96.25 174 ALA A C 1
ATOM 1292 O O . ALA A 1 174 ? -19.547 -1.455 -1.633 1 96.25 174 ALA A O 1
ATOM 1293 N N . GLY A 1 175 ? -18.922 -3.453 -2.488 1 96.56 175 GLY A N 1
ATOM 1294 C CA . GLY A 1 175 ? -19.188 -3.033 -3.854 1 96.56 175 GLY A CA 1
ATOM 1295 C C . GLY A 1 175 ? -18.078 -2.178 -4.445 1 96.56 175 GLY A C 1
ATOM 1296 O O . GLY A 1 175 ? -18.297 -1.477 -5.438 1 96.56 175 GLY A O 1
ATOM 1297 N N . ASP A 1 176 ? -16.938 -2.23 -3.76 1 96.88 176 ASP A N 1
ATOM 1298 C CA . ASP A 1 176 ? -15.773 -1.529 -4.297 1 96.88 176 ASP A CA 1
ATOM 1299 C C . ASP A 1 176 ? -15.297 -2.176 -5.598 1 96.88 176 ASP A C 1
ATOM 1301 O O . ASP A 1 176 ? -14.703 -1.51 -6.445 1 96.88 176 ASP A O 1
ATOM 1305 N N . VAL A 1 177 ? -15.5 -3.477 -5.684 1 98.5 177 VAL A N 1
ATOM 1306 C CA . VAL A 1 177 ? -15.18 -4.25 -6.879 1 98.5 177 VAL A CA 1
ATOM 1307 C C . VAL A 1 177 ? -16.297 -5.238 -7.172 1 98.5 177 VAL A C 1
ATOM 1309 O O . VAL A 1 177 ? -17.094 -5.578 -6.285 1 98.5 177 VAL A O 1
ATOM 1312 N N . ASP A 1 178 ? -16.359 -5.629 -8.438 1 98.81 178 ASP A N 1
ATOM 1313 C CA . ASP A 1 178 ? -17.359 -6.59 -8.891 1 98.81 178 ASP A CA 1
ATOM 1314 C C . ASP A 1 178 ? -16.781 -8 -8.93 1 98.81 178 ASP A C 1
ATOM 1316 O O . ASP A 1 178 ? -17.531 -8.984 -8.961 1 98.81 178 ASP A O 1
ATOM 1320 N N . GLY A 1 179 ? -15.547 -8.125 -8.969 1 98.88 179 GLY A N 1
ATOM 1321 C CA . GLY A 1 179 ? -14.789 -9.367 -8.945 1 98.88 179 GLY A CA 1
ATOM 1322 C C . GLY A 1 179 ? -13.383 -9.195 -8.406 1 98.88 179 GLY A C 1
ATOM 1323 O O . GLY A 1 179 ? -12.883 -8.078 -8.312 1 98.88 179 GLY A O 1
ATOM 1324 N N . ILE A 1 180 ? -12.805 -10.297 -7.988 1 98.94 180 ILE A N 1
ATOM 1325 C CA . ILE A 1 180 ? -11.43 -10.266 -7.488 1 98.94 180 ILE A CA 1
ATOM 1326 C C . ILE A 1 180 ? -10.656 -11.469 -8.047 1 98.94 180 ILE A C 1
ATOM 1328 O O . ILE A 1 180 ? -11.25 -12.484 -8.398 1 98.94 180 ILE A O 1
ATOM 1332 N N . CYS A 1 181 ? -9.43 -11.336 -8.281 1 98.88 181 CYS A N 1
ATOM 1333 C CA . CYS A 1 181 ? -8.469 -12.414 -8.484 1 98.88 181 CYS A CA 1
ATOM 1334 C C . CYS A 1 181 ? -7.402 -12.414 -7.398 1 98.88 181 CYS A C 1
ATOM 1336 O O . CYS A 1 181 ? -6.531 -11.539 -7.379 1 98.88 181 CYS A O 1
ATOM 1338 N N . VAL A 1 182 ? -7.484 -13.352 -6.508 1 98.75 182 VAL A N 1
ATOM 1339 C CA . VAL A 1 182 ? -6.656 -13.352 -5.309 1 98.75 182 VAL A CA 1
ATOM 1340 C C . VAL A 1 182 ? -6.34 -14.789 -4.902 1 98.75 182 VAL A C 1
ATOM 1342 O O . VAL A 1 182 ? -7.035 -15.727 -5.309 1 98.75 182 VAL A O 1
ATOM 1345 N N . GLY A 1 183 ? -5.297 -14.945 -4.223 1 98.25 183 GLY A N 1
ATOM 1346 C CA . GLY A 1 183 ? -4.906 -16.25 -3.727 1 98.25 183 GLY A CA 1
ATOM 1347 C C . GLY A 1 183 ? -5.691 -16.688 -2.502 1 98.25 183 GLY A C 1
ATOM 1348 O O . GLY A 1 183 ? -6.297 -15.859 -1.82 1 98.25 183 GLY A O 1
ATOM 1349 N N . GLU A 1 184 ? -5.617 -17.984 -2.234 1 98.25 184 GLU A N 1
ATOM 1350 C CA . GLU A 1 184 ? -6.219 -18.531 -1.026 1 98.25 184 GLU A CA 1
ATOM 1351 C C . GLU A 1 184 ? -5.496 -18.047 0.226 1 98.25 184 GLU A C 1
ATOM 1353 O O . GLU A 1 184 ? -4.289 -17.812 0.198 1 98.25 184 GLU A O 1
ATOM 1358 N N . PRO A 1 185 ? -6.336 -17.828 1.293 1 98.31 185 PRO A N 1
ATOM 1359 C CA . PRO A 1 185 ? -7.703 -18.312 1.473 1 98.31 185 PRO A CA 1
ATOM 1360 C C . PRO A 1 185 ? -8.758 -17.25 1.122 1 98.31 185 PRO A C 1
ATOM 1362 O O . PRO A 1 185 ? -9.938 -17.438 1.415 1 98.31 185 PRO A O 1
ATOM 1365 N N . TRP A 1 186 ? -8.398 -16.203 0.521 1 98.69 186 TRP A N 1
ATOM 1366 C CA . TRP A 1 186 ? -9.234 -15.016 0.552 1 98.69 186 TRP A CA 1
ATOM 1367 C C . TRP A 1 186 ? -10.391 -15.133 -0.433 1 98.69 186 TRP A C 1
ATOM 1369 O O . TRP A 1 186 ? -11.469 -14.57 -0.212 1 98.69 186 TRP A O 1
ATOM 1379 N N . SER A 1 187 ? -10.227 -15.891 -1.541 1 98.62 187 SER A N 1
ATOM 1380 C CA . SER A 1 187 ? -11.383 -16.234 -2.369 1 98.62 187 SER A CA 1
ATOM 1381 C C . SER A 1 187 ? -12.391 -17.078 -1.596 1 98.62 187 SER A C 1
ATOM 1383 O O . SER A 1 187 ? -13.594 -16.812 -1.642 1 98.62 187 SER A O 1
ATOM 1385 N N . SER A 1 188 ? -11.82 -18.062 -0.889 1 98.75 188 SER A N 1
ATOM 1386 C CA . SER A 1 188 ? -12.68 -18.938 -0.109 1 98.75 188 SER A CA 1
ATOM 1387 C C . SER A 1 188 ? -13.352 -18.188 1.033 1 98.75 188 SER A C 1
ATOM 1389 O O . SER A 1 188 ? -14.508 -18.469 1.372 1 98.75 188 SER A O 1
ATOM 1391 N N . VAL A 1 189 ? -12.656 -17.266 1.634 1 98.56 189 VAL A N 1
ATOM 1392 C CA . VAL A 1 189 ? -13.242 -16.438 2.684 1 98.56 189 VAL A CA 1
ATOM 1393 C C . VAL A 1 189 ? -14.422 -15.641 2.123 1 98.56 189 VAL A C 1
ATOM 1395 O O . VAL A 1 189 ? -15.461 -15.523 2.771 1 98.56 189 VAL A O 1
ATOM 1398 N N . ALA A 1 190 ? -14.289 -15.07 0.922 1 98.75 190 ALA A N 1
ATOM 1399 C CA . ALA A 1 190 ? -15.375 -14.328 0.286 1 98.75 190 ALA A CA 1
ATOM 1400 C C . ALA A 1 190 ? -16.594 -15.219 0.085 1 98.75 190 ALA A C 1
ATOM 1402 O O . ALA A 1 190 ? -17.734 -14.789 0.313 1 98.75 190 ALA A O 1
ATOM 1403 N N . VAL A 1 191 ? -16.359 -16.453 -0.302 1 98.81 191 VAL A N 1
ATOM 1404 C CA . VAL A 1 191 ? -17.438 -17.406 -0.533 1 98.81 191 VAL A CA 1
ATOM 1405 C C . VAL A 1 191 ? -18.109 -17.766 0.793 1 98.81 191 VAL A C 1
ATOM 1407 O O . VAL A 1 191 ? -19.328 -17.734 0.903 1 98.81 191 VAL A O 1
ATOM 1410 N N . ASP A 1 192 ? -17.266 -18.094 1.777 1 98.56 192 ASP A N 1
ATOM 1411 C CA . ASP A 1 192 ? -17.797 -18.516 3.076 1 98.56 192 ASP A CA 1
ATOM 1412 C C . ASP A 1 192 ? -18.609 -17.391 3.713 1 98.56 192 ASP A C 1
ATOM 1414 O O . ASP A 1 192 ? -19.594 -17.656 4.422 1 98.56 192 ASP A O 1
ATOM 1418 N N . ARG A 1 193 ? -18.312 -16.141 3.402 1 98.06 193 ARG A N 1
ATOM 1419 C CA . ARG A 1 193 ? -19.016 -14.984 3.924 1 98.06 193 ARG A CA 1
ATOM 1420 C C . ARG A 1 193 ? -20.266 -14.68 3.092 1 98.06 193 ARG A C 1
ATOM 1422 O O . ARG A 1 193 ? -21.047 -13.805 3.447 1 98.06 193 ARG A O 1
ATOM 1429 N N . GLY A 1 194 ? -20.406 -15.289 1.966 1 98.5 194 GLY A N 1
ATOM 1430 C CA . GLY A 1 194 ? -21.578 -15.133 1.127 1 98.5 194 GLY A CA 1
ATOM 1431 C C . GLY A 1 194 ? -21.531 -13.898 0.244 1 98.5 194 GLY A C 1
ATOM 1432 O O . GLY A 1 194 ? -22.562 -13.438 -0.24 1 98.5 194 GLY A O 1
ATOM 1433 N N . VAL A 1 195 ? -20.344 -13.375 0.011 1 98.62 195 VAL A N 1
ATOM 1434 C CA . VAL A 1 195 ? -20.266 -12.109 -0.715 1 98.62 195 VAL A CA 1
ATOM 1435 C C . VAL A 1 195 ? -19.672 -12.352 -2.102 1 98.62 195 VAL A C 1
ATOM 1437 O O . VAL A 1 195 ? -19.594 -11.43 -2.918 1 98.62 195 VAL A O 1
ATOM 1440 N N . GLY A 1 196 ? -19.281 -13.586 -2.383 1 98.75 196 GLY A N 1
ATOM 1441 C CA . GLY A 1 196 ? -18.688 -13.914 -3.668 1 98.75 196 GLY A CA 1
ATOM 1442 C C . GLY A 1 196 ? -18.922 -15.359 -4.078 1 98.75 196 GLY A C 1
ATOM 1443 O O . GLY A 1 196 ? -19.266 -16.188 -3.244 1 98.75 196 GLY A O 1
ATOM 1444 N N . ARG A 1 197 ? -18.766 -15.625 -5.352 1 98.88 197 ARG A N 1
ATOM 1445 C CA . ARG A 1 197 ? -18.766 -16.953 -5.949 1 98.88 197 ARG A CA 1
ATOM 1446 C C . ARG A 1 197 ? -17.531 -17.172 -6.816 1 98.88 197 ARG A C 1
ATOM 1448 O O . ARG A 1 197 ? -17.203 -16.328 -7.648 1 98.88 197 ARG A O 1
ATOM 1455 N N . ILE A 1 198 ? -16.828 -18.234 -6.57 1 98.88 198 ILE A N 1
ATOM 1456 C CA . ILE A 1 198 ? -15.656 -18.531 -7.383 1 98.88 198 ILE A CA 1
ATOM 1457 C C . ILE A 1 198 ? -16.094 -19.016 -8.758 1 98.88 198 ILE A C 1
ATOM 1459 O O . ILE A 1 198 ? -16.844 -20 -8.875 1 98.88 198 ILE A O 1
ATOM 1463 N N . ALA A 1 199 ? -15.688 -18.312 -9.773 1 98.81 199 ALA A N 1
ATOM 1464 C CA . ALA A 1 199 ? -16.078 -18.625 -11.148 1 98.81 199 ALA A CA 1
ATOM 1465 C C . ALA A 1 199 ? -15.023 -19.453 -11.859 1 98.81 199 ALA A C 1
ATOM 1467 O O . ALA A 1 199 ? -15.352 -20.359 -12.641 1 98.81 199 ALA A O 1
ATOM 1468 N N . LEU A 1 200 ? -13.758 -19.109 -11.641 1 98.44 200 LEU A N 1
ATOM 1469 C CA . LEU A 1 200 ? -12.594 -19.781 -12.219 1 98.44 200 LEU A CA 1
ATOM 1470 C C . LEU A 1 200 ? -11.477 -19.906 -11.18 1 98.44 200 LEU A C 1
ATOM 1472 O O . LEU A 1 200 ? -11.383 -19.109 -10.258 1 98.44 200 LEU A O 1
ATOM 1476 N N . VAL A 1 201 ? -10.727 -20.953 -11.328 1 98.25 201 VAL A N 1
ATOM 1477 C CA . VAL A 1 201 ? -9.414 -20.984 -10.688 1 98.25 201 VAL A CA 1
ATOM 1478 C C . VAL A 1 201 ? -8.328 -20.688 -11.727 1 98.25 201 VAL A C 1
ATOM 1480 O O . VAL A 1 201 ? -8.492 -20.984 -12.906 1 98.25 201 VAL A O 1
ATOM 1483 N N . THR A 1 202 ? -7.266 -20.016 -11.344 1 97.19 202 THR A N 1
ATOM 1484 C CA . THR A 1 202 ? -6.266 -19.547 -12.297 1 97.19 202 THR A CA 1
ATOM 1485 C C . THR A 1 202 ? -5.609 -20.734 -13.016 1 97.19 202 THR A C 1
ATOM 1487 O O . THR A 1 202 ? -5.113 -20.578 -14.133 1 97.19 202 THR A O 1
ATOM 1490 N N . ALA A 1 203 ? -5.668 -21.922 -12.43 1 97.12 203 ALA A N 1
ATOM 1491 C CA . ALA A 1 203 ? -5.141 -23.125 -13.07 1 97.12 203 ALA A CA 1
ATOM 1492 C C . ALA A 1 203 ? -5.879 -23.422 -14.375 1 97.12 203 ALA A C 1
ATOM 1494 O O . ALA A 1 203 ? -5.355 -24.125 -15.25 1 97.12 203 ALA A O 1
ATOM 1495 N N . GLN A 1 204 ? -7.125 -22.922 -14.508 1 97.69 204 GLN A N 1
ATOM 1496 C CA . GLN A 1 204 ? -7.875 -23.078 -15.75 1 97.69 204 GLN A CA 1
ATOM 1497 C C . GLN A 1 204 ? -7.379 -22.109 -16.828 1 97.69 204 GLN A C 1
ATOM 1499 O O . GLN A 1 204 ? -7.641 -22.312 -18.016 1 97.69 204 GLN A O 1
ATOM 1504 N N . ILE A 1 205 ? -6.684 -21.016 -16.406 1 98.06 205 ILE A N 1
ATOM 1505 C CA . ILE A 1 205 ? -6.16 -20.031 -17.344 1 98.06 205 ILE A CA 1
ATOM 1506 C C . ILE A 1 205 ? -4.766 -20.453 -17.812 1 98.06 205 ILE A C 1
ATOM 1508 O O . ILE A 1 205 ? -4.48 -20.469 -19 1 98.06 205 ILE A O 1
ATOM 1512 N N . TRP A 1 206 ? -3.963 -20.766 -16.922 1 97.94 206 TRP A N 1
ATOM 1513 C CA . TRP A 1 206 ? -2.641 -21.359 -17.109 1 97.94 206 TRP A CA 1
ATOM 1514 C C . TRP A 1 206 ? -2.391 -22.469 -16.094 1 97.94 206 TRP A C 1
ATOM 1516 O O . TRP A 1 206 ? -2.141 -22.203 -14.922 1 97.94 206 TRP A O 1
ATOM 1526 N N . ARG A 1 207 ? -2.369 -23.703 -16.5 1 96.94 207 ARG A N 1
ATOM 1527 C CA . ARG A 1 207 ? -2.457 -24.891 -15.656 1 96.94 207 ARG A CA 1
ATOM 1528 C C . ARG A 1 207 ? -1.276 -24.969 -14.695 1 96.94 207 ARG A C 1
ATOM 1530 O O . ARG A 1 207 ? -1.395 -25.531 -13.609 1 96.94 207 ARG A O 1
ATOM 1537 N N . ARG A 1 208 ? -0.125 -24.453 -15.086 1 97.12 208 ARG A N 1
ATOM 1538 C CA . ARG A 1 208 ? 1.076 -24.484 -14.258 1 97.12 208 ARG A CA 1
ATOM 1539 C C . ARG A 1 208 ? 1.725 -23.109 -14.18 1 97.12 208 ARG A C 1
ATOM 1541 O O . ARG A 1 208 ? 2.932 -22.969 -14.391 1 97.12 208 ARG A O 1
ATOM 1548 N N . GLY A 1 209 ? 0.835 -22.141 -13.922 1 96.5 209 GLY A N 1
ATOM 1549 C CA . GLY A 1 209 ? 1.323 -20.766 -13.852 1 96.5 209 GLY A CA 1
ATOM 1550 C C . GLY A 1 209 ? 2.098 -20.469 -12.578 1 96.5 209 GLY A C 1
ATOM 1551 O O . GLY A 1 209 ? 1.67 -20.844 -11.484 1 96.5 209 GLY A O 1
ATOM 1552 N N . VAL A 1 210 ? 3.266 -19.828 -12.727 1 97.81 210 VAL A N 1
ATOM 1553 C CA . VAL A 1 210 ? 4.102 -19.469 -11.586 1 97.81 210 VAL A CA 1
ATOM 1554 C C . VAL A 1 210 ? 3.395 -18.406 -10.75 1 97.81 210 VAL A C 1
ATOM 1556 O O . VAL A 1 210 ? 2.742 -17.5 -11.289 1 97.81 210 VAL A O 1
ATOM 1559 N N . GLU A 1 211 ? 3.475 -18.531 -9.508 1 97.31 211 GLU A N 1
ATOM 1560 C CA . GLU A 1 211 ? 2.818 -17.625 -8.578 1 97.31 211 GLU A CA 1
ATOM 1561 C C . GLU A 1 211 ? 3.83 -16.969 -7.637 1 97.31 211 GLU A C 1
ATOM 1563 O O . GLU A 1 211 ? 4.605 -16.109 -8.055 1 97.31 211 GLU A O 1
ATOM 1568 N N . LYS A 1 212 ? 3.859 -17.406 -6.348 1 98.62 212 LYS A N 1
ATOM 1569 C CA . LYS A 1 212 ? 4.75 -16.781 -5.375 1 98.62 212 LYS A CA 1
ATOM 1570 C C . LYS A 1 212 ? 6.129 -17.438 -5.391 1 98.62 212 LYS A C 1
ATOM 1572 O O . LYS A 1 212 ? 6.25 -18.625 -5.684 1 98.62 212 LYS A O 1
ATOM 1577 N N . VAL A 1 213 ? 7.133 -16.672 -5.051 1 98.94 213 VAL A N 1
ATOM 1578 C CA . VAL A 1 213 ? 8.531 -17.094 -5.102 1 98.94 213 VAL A CA 1
ATOM 1579 C C . VAL A 1 213 ? 9.25 -16.641 -3.838 1 98.94 213 VAL A C 1
ATOM 1581 O O . VAL A 1 213 ? 8.742 -15.812 -3.084 1 98.94 213 VAL A O 1
ATOM 1584 N N . LEU A 1 214 ? 10.352 -17.297 -3.564 1 98.94 214 LEU A N 1
ATOM 1585 C CA . LEU A 1 214 ? 11.328 -16.734 -2.637 1 98.94 214 LEU A CA 1
ATOM 1586 C C . LEU A 1 214 ? 12.25 -15.75 -3.348 1 98.94 214 LEU A C 1
ATOM 1588 O O . LEU A 1 214 ? 13 -16.141 -4.242 1 98.94 214 LEU A O 1
ATOM 1592 N N . ALA A 1 215 ? 12.148 -14.516 -3.002 1 98.94 215 ALA A N 1
ATOM 1593 C CA . ALA A 1 215 ? 12.992 -13.477 -3.598 1 98.94 215 ALA A CA 1
ATOM 1594 C C . ALA A 1 215 ? 14.031 -12.977 -2.602 1 98.94 215 ALA A C 1
ATOM 1596 O O . ALA A 1 215 ? 13.734 -12.828 -1.412 1 98.94 215 ALA A O 1
ATOM 1597 N N . LEU A 1 216 ? 15.234 -12.812 -2.994 1 98.94 216 LEU A N 1
ATOM 1598 C CA . LEU A 1 216 ? 16.328 -12.195 -2.258 1 98.94 216 LEU A CA 1
ATOM 1599 C C . LEU A 1 216 ? 17 -11.109 -3.09 1 98.94 216 LEU A C 1
ATOM 1601 O O . LEU A 1 216 ? 16.984 -11.164 -4.32 1 98.94 216 LEU A O 1
ATOM 1605 N N . ARG A 1 217 ? 17.531 -10.086 -2.391 1 98.69 217 ARG A N 1
ATOM 1606 C CA . ARG A 1 217 ? 18.469 -9.242 -3.135 1 98.69 217 ARG A CA 1
ATOM 1607 C C . ARG A 1 217 ? 19.609 -10.062 -3.707 1 98.69 217 ARG A C 1
ATOM 1609 O O . ARG A 1 217 ? 20.141 -10.961 -3.045 1 98.69 217 ARG A O 1
ATOM 1616 N N . SER A 1 218 ? 20.031 -9.773 -4.922 1 98.56 218 SER A N 1
ATOM 1617 C CA . SER A 1 218 ? 21.078 -10.547 -5.562 1 98.56 218 SER A CA 1
ATOM 1618 C C . SER A 1 218 ? 22.359 -10.516 -4.746 1 98.56 218 SER A C 1
ATOM 1620 O O . SER A 1 218 ? 23.094 -11.508 -4.695 1 98.56 218 SER A O 1
ATOM 1622 N N . GLU A 1 219 ? 22.625 -9.453 -4.062 1 97.5 219 GLU A N 1
ATOM 1623 C CA . GLU A 1 219 ? 23.797 -9.32 -3.207 1 97.5 219 GLU A CA 1
ATOM 1624 C C . GLU A 1 219 ? 23.766 -10.344 -2.078 1 97.5 219 GLU A C 1
ATOM 1626 O O . GLU A 1 219 ? 24.812 -10.891 -1.702 1 97.5 219 GLU A O 1
ATOM 1631 N N . THR A 1 220 ? 22.609 -10.594 -1.527 1 97.62 220 THR A N 1
ATOM 1632 C CA . THR A 1 220 ? 22.469 -11.547 -0.438 1 97.62 220 THR A CA 1
ATOM 1633 C C . THR A 1 220 ? 22.828 -12.953 -0.9 1 97.62 220 THR A C 1
ATOM 1635 O O . THR A 1 220 ? 23.484 -13.703 -0.169 1 97.62 220 THR A O 1
ATOM 1638 N N . THR A 1 221 ? 22.422 -13.367 -2.143 1 97.5 221 THR A N 1
ATOM 1639 C CA . THR A 1 221 ? 22.75 -14.695 -2.668 1 97.5 221 THR A CA 1
ATOM 1640 C C . THR A 1 221 ? 24.25 -14.844 -2.902 1 97.5 221 THR A C 1
ATOM 1642 O O . THR A 1 221 ? 24.797 -15.93 -2.758 1 97.5 221 THR A O 1
ATOM 1645 N N . ALA A 1 222 ? 24.891 -13.75 -3.229 1 96.31 222 ALA A N 1
ATOM 1646 C CA . ALA A 1 222 ? 26.328 -13.758 -3.471 1 96.31 222 ALA A CA 1
ATOM 1647 C C . ALA A 1 222 ? 27.109 -13.836 -2.16 1 96.31 222 ALA A C 1
ATOM 1649 O O . ALA A 1 222 ? 28.109 -14.555 -2.061 1 96.31 222 ALA A O 1
ATOM 1650 N N . GLU A 1 223 ? 26.625 -13.188 -1.133 1 97.12 223 GLU A N 1
ATOM 1651 C CA . GLU A 1 223 ? 27.359 -13.039 0.122 1 97.12 223 GLU A CA 1
ATOM 1652 C C . GLU A 1 223 ? 27.062 -14.188 1.078 1 97.12 223 GLU A C 1
ATOM 1654 O O . GLU A 1 223 ? 27.906 -14.562 1.891 1 97.12 223 GLU A O 1
ATOM 1659 N N . ARG A 1 224 ? 25.844 -14.688 0.921 1 97.5 224 ARG A N 1
ATOM 1660 C CA . ARG A 1 224 ? 25.375 -15.688 1.88 1 97.5 224 ARG A CA 1
ATOM 1661 C C . ARG A 1 224 ? 25 -16.984 1.178 1 97.5 224 ARG A C 1
ATOM 1663 O O . ARG A 1 224 ? 24 -17.609 1.506 1 97.5 224 ARG A O 1
ATOM 1670 N N . GLY A 1 225 ? 25.844 -17.406 0.237 1 97.31 225 GLY A N 1
ATOM 1671 C CA . GLY A 1 225 ? 25.516 -18.516 -0.653 1 97.31 225 GLY A CA 1
ATOM 1672 C C . GLY A 1 225 ? 25.188 -19.797 0.084 1 97.31 225 GLY A C 1
ATOM 1673 O O . GLY A 1 225 ? 24.172 -20.438 -0.189 1 97.31 225 GLY A O 1
ATOM 1674 N N . ASP A 1 226 ? 25.969 -20.172 1.096 1 97.69 226 ASP A N 1
ATOM 1675 C CA . ASP A 1 226 ? 25.781 -21.422 1.825 1 97.69 226 ASP A CA 1
ATOM 1676 C C . ASP A 1 226 ? 24.5 -21.391 2.652 1 97.69 226 ASP A C 1
ATOM 1678 O O . ASP A 1 226 ? 23.781 -22.391 2.734 1 97.69 226 ASP A O 1
ATOM 1682 N N . GLU A 1 227 ? 24.297 -20.234 3.266 1 98.44 227 GLU A N 1
ATOM 1683 C CA . GLU A 1 227 ? 23.094 -20.094 4.062 1 98.44 227 GLU A CA 1
ATOM 1684 C C . GLU A 1 227 ? 21.844 -20.125 3.188 1 98.44 227 GLU A C 1
ATOM 1686 O O . GLU A 1 227 ? 20.828 -20.688 3.578 1 98.44 227 GLU A O 1
ATOM 1691 N N . VAL A 1 228 ? 21.938 -19.516 2.008 1 98.75 228 VAL A N 1
ATOM 1692 C CA . VAL A 1 228 ? 20.828 -19.531 1.064 1 98.75 228 VAL A CA 1
ATOM 1693 C C . VAL A 1 228 ? 20.562 -20.953 0.594 1 98.75 228 VAL A C 1
ATOM 1695 O O . VAL A 1 228 ? 19.406 -21.375 0.515 1 98.75 228 VAL A O 1
ATOM 1698 N N . ALA A 1 229 ? 21.625 -21.703 0.295 1 98.62 229 ALA A N 1
ATOM 1699 C CA . ALA A 1 229 ? 21.469 -23.094 -0.108 1 98.62 229 ALA A CA 1
ATOM 1700 C C . ALA A 1 229 ? 20.766 -23.906 0.981 1 98.62 229 ALA A C 1
ATOM 1702 O O . ALA A 1 229 ? 19.891 -24.734 0.691 1 98.62 229 ALA A O 1
ATOM 1703 N N . ALA A 1 230 ? 21.156 -23.688 2.223 1 98.69 230 ALA A N 1
ATOM 1704 C CA . ALA A 1 230 ? 20.531 -24.359 3.355 1 98.69 230 ALA A CA 1
ATOM 1705 C C . ALA A 1 230 ? 19.047 -24 3.449 1 98.69 230 ALA A C 1
ATOM 1707 O O . ALA A 1 230 ? 18.219 -24.875 3.713 1 98.69 230 ALA A O 1
ATOM 1708 N N . LEU A 1 231 ? 18.703 -22.703 3.256 1 98.88 231 LEU A N 1
ATOM 1709 C CA . LEU A 1 231 ? 17.312 -22.266 3.254 1 98.88 231 LEU A CA 1
ATOM 1710 C C . LEU A 1 231 ? 16.531 -22.969 2.156 1 98.88 231 LEU A C 1
ATOM 1712 O O . LEU A 1 231 ? 15.391 -23.391 2.383 1 98.88 231 LEU A O 1
ATOM 1716 N N . LEU A 1 232 ? 17.125 -23.141 0.947 1 98.75 232 LEU A N 1
ATOM 1717 C CA . LEU A 1 232 ? 16.438 -23.781 -0.175 1 98.75 232 LEU A CA 1
ATOM 1718 C C . LEU A 1 232 ? 16.156 -25.25 0.122 1 98.75 232 LEU A C 1
ATOM 1720 O O . LEU A 1 232 ? 15.078 -25.75 -0.211 1 98.75 232 LEU A O 1
ATOM 1724 N N . ARG A 1 233 ? 17.094 -25.922 0.773 1 98.62 233 ARG A N 1
ATOM 1725 C CA . ARG A 1 233 ? 16.875 -27.312 1.159 1 98.62 233 ARG A CA 1
ATOM 1726 C C . ARG A 1 233 ? 15.734 -27.422 2.172 1 98.62 233 ARG A C 1
ATOM 1728 O O . ARG A 1 233 ? 14.906 -28.344 2.09 1 98.62 233 ARG A O 1
ATOM 1735 N N . ALA A 1 234 ? 15.711 -26.469 3.115 1 98.69 234 ALA A N 1
ATOM 1736 C CA . ALA A 1 234 ? 14.633 -26.453 4.105 1 98.69 234 ALA A CA 1
ATOM 1737 C C . ALA A 1 234 ? 13.281 -26.234 3.436 1 98.69 234 ALA A C 1
ATOM 1739 O O . ALA A 1 234 ? 12.297 -26.891 3.791 1 98.69 234 ALA A O 1
ATOM 1740 N N . LEU A 1 235 ? 13.227 -25.344 2.467 1 98.69 235 LEU A N 1
ATOM 1741 C CA . LEU A 1 235 ? 11.984 -25.047 1.753 1 98.69 235 LEU A CA 1
ATOM 1742 C C . LEU A 1 235 ? 11.547 -26.25 0.925 1 98.69 235 LEU A C 1
ATOM 1744 O O . LEU A 1 235 ? 10.352 -26.547 0.833 1 98.69 235 LEU A O 1
ATOM 1748 N N . HIS A 1 236 ? 12.484 -26.906 0.322 1 98.25 236 HIS A N 1
ATOM 1749 C CA . HIS A 1 236 ? 12.156 -28.078 -0.466 1 98.25 236 HIS A CA 1
ATOM 1750 C C . HIS A 1 236 ? 11.562 -29.188 0.408 1 98.25 236 HIS A C 1
ATOM 1752 O O . HIS A 1 236 ? 10.609 -29.859 0.005 1 98.25 236 HIS A O 1
ATOM 1758 N N . ARG A 1 237 ? 12.102 -29.375 1.601 1 97.69 237 ARG A N 1
ATOM 1759 C CA . ARG A 1 237 ? 11.555 -30.344 2.543 1 97.69 237 ARG A CA 1
ATOM 1760 C C . ARG A 1 237 ? 10.148 -29.953 2.977 1 97.69 237 ARG A C 1
ATOM 1762 O O . ARG A 1 237 ? 9.273 -30.812 3.137 1 97.69 237 ARG A O 1
ATOM 1769 N N . ALA A 1 238 ? 9.961 -28.656 3.199 1 98.25 238 ALA A N 1
ATOM 1770 C CA . ALA A 1 238 ? 8.633 -28.156 3.545 1 98.25 238 ALA A CA 1
ATOM 1771 C C . ALA A 1 238 ? 7.637 -28.438 2.424 1 98.25 238 ALA A C 1
ATOM 1773 O O . ALA A 1 238 ? 6.48 -28.781 2.686 1 98.25 238 ALA A O 1
ATOM 1774 N N . ALA A 1 239 ? 8.094 -28.297 1.211 1 97.56 239 ALA A N 1
ATOM 1775 C CA . ALA A 1 239 ? 7.234 -28.562 0.063 1 97.56 239 ALA A CA 1
ATOM 1776 C C . ALA A 1 239 ? 6.824 -30.031 0.016 1 97.56 239 ALA A C 1
ATOM 1778 O O . ALA A 1 239 ? 5.656 -30.359 -0.229 1 97.56 239 ALA A O 1
ATOM 1779 N N . ALA A 1 240 ? 7.77 -30.906 0.233 1 96.5 240 ALA A N 1
ATOM 1780 C CA . ALA A 1 240 ? 7.477 -32.344 0.277 1 96.5 240 ALA A CA 1
ATOM 1781 C C . ALA A 1 240 ? 6.496 -32.656 1.399 1 96.5 240 ALA A C 1
ATOM 1783 O O . ALA A 1 240 ? 5.562 -33.438 1.209 1 96.5 240 ALA A O 1
ATOM 1784 N N . HIS A 1 241 ? 6.766 -32.062 2.541 1 96.75 241 HIS A N 1
ATOM 1785 C CA . HIS A 1 241 ? 5.902 -32.25 3.699 1 96.75 241 HIS A CA 1
ATOM 1786 C C . HIS A 1 241 ? 4.48 -31.781 3.418 1 96.75 241 HIS A C 1
ATOM 1788 O O . HIS A 1 241 ? 3.514 -32.406 3.859 1 96.75 241 HIS A O 1
ATOM 1794 N N . PHE A 1 242 ? 4.328 -30.688 2.705 1 95.62 242 PHE A N 1
ATOM 1795 C CA . PHE A 1 242 ? 3.061 -30.031 2.396 1 95.62 242 PHE A CA 1
ATOM 1796 C C . PHE A 1 242 ? 2.105 -31 1.704 1 95.62 242 PHE A C 1
ATOM 1798 O O . PHE A 1 242 ? 0.894 -30.953 1.921 1 95.62 242 PHE A O 1
ATOM 1805 N N . VAL A 1 243 ? 2.621 -31.922 0.952 1 93.69 243 VAL A N 1
ATOM 1806 C CA . VAL A 1 243 ? 1.757 -32.781 0.137 1 93.69 243 VAL A CA 1
ATOM 1807 C C . VAL A 1 243 ? 1.673 -34.156 0.751 1 93.69 243 VAL A C 1
ATOM 1809 O O . VAL A 1 243 ? 1.088 -35.094 0.16 1 93.69 243 VAL A O 1
ATOM 1812 N N . GLU A 1 244 ? 2.264 -34.344 1.871 1 94 244 GLU A N 1
ATOM 1813 C CA . GLU A 1 244 ? 2.15 -35.625 2.553 1 94 244 GLU A CA 1
ATOM 1814 C C . GLU A 1 244 ? 0.727 -35.875 3.053 1 94 244 GLU A C 1
ATOM 1816 O O . GLU A 1 244 ? 0.091 -34.938 3.584 1 94 244 GLU A O 1
ATOM 1821 N N . ALA A 1 245 ? 0.164 -36.969 2.883 1 86.31 245 ALA A N 1
ATOM 1822 C CA . ALA A 1 245 ? -1.231 -37.344 3.125 1 86.31 245 ALA A CA 1
ATOM 1823 C C . ALA A 1 245 ? -1.633 -37.031 4.566 1 86.31 245 ALA A C 1
ATOM 1825 O O . ALA A 1 245 ? -2.727 -36.531 4.816 1 86.31 245 ALA A O 1
ATOM 1826 N N . ASP A 1 246 ? -0.879 -37.188 5.555 1 93.62 246 ASP A N 1
ATOM 1827 C CA . ASP A 1 246 ? -1.287 -37.062 6.953 1 93.62 246 ASP A CA 1
ATOM 1828 C C . ASP A 1 246 ? -0.865 -35.719 7.543 1 93.62 246 ASP A C 1
ATOM 1830 O O . ASP A 1 246 ? -1.091 -35.469 8.727 1 93.62 246 ASP A O 1
ATOM 1834 N N . SER A 1 247 ? -0.391 -34.812 6.699 1 96.19 247 SER A N 1
ATOM 1835 C CA . SER A 1 247 ? 0.147 -33.594 7.258 1 96.19 247 SER A CA 1
ATOM 1836 C C . SER A 1 247 ? -0.847 -32.438 7.121 1 96.19 247 SER A C 1
ATOM 1838 O O . SER A 1 247 ? -0.688 -31.391 7.758 1 96.19 247 SER A O 1
ATOM 1840 N N . ALA A 1 248 ? -1.884 -32.688 6.375 1 96.88 248 ALA A N 1
ATOM 1841 C CA . ALA A 1 248 ? -2.736 -31.578 5.93 1 96.88 248 ALA A CA 1
ATOM 1842 C C . ALA A 1 248 ? -3.398 -30.875 7.117 1 96.88 248 ALA A C 1
ATOM 1844 O O . ALA A 1 248 ? -3.41 -29.656 7.199 1 96.88 248 ALA A O 1
ATOM 1845 N N . GLU A 1 249 ? -3.928 -31.656 8.047 1 97.88 249 GLU A N 1
ATOM 1846 C CA . GLU A 1 249 ? -4.629 -31.078 9.188 1 97.88 249 GLU A CA 1
ATOM 1847 C C . GLU A 1 249 ? -3.682 -30.266 10.07 1 97.88 249 GLU A C 1
ATOM 1849 O O . GLU A 1 249 ? -4.012 -29.156 10.492 1 97.88 249 GLU A O 1
ATOM 1854 N N . ASP A 1 250 ? -2.562 -30.859 10.297 1 98.19 250 ASP A N 1
ATOM 1855 C CA . ASP A 1 250 ? -1.558 -30.156 11.094 1 98.19 250 ASP A CA 1
ATOM 1856 C C . ASP A 1 250 ? -1.095 -28.875 10.406 1 98.19 250 ASP A C 1
ATOM 1858 O O . ASP A 1 250 ? -0.968 -27.844 11.047 1 98.19 250 ASP A O 1
ATOM 1862 N N . SER A 1 251 ? -0.823 -28.953 9.125 1 98.19 251 SER A N 1
ATOM 1863 C CA . SER A 1 251 ? -0.403 -27.781 8.352 1 98.19 251 SER A CA 1
ATOM 1864 C C . SER A 1 251 ? -1.469 -26.688 8.383 1 98.19 251 SER A C 1
ATOM 1866 O O . SER A 1 251 ? -1.153 -25.516 8.555 1 98.19 251 SER A O 1
ATOM 1868 N N . ALA A 1 252 ? -2.725 -27.094 8.227 1 98.44 252 ALA A N 1
ATOM 1869 C CA . ALA A 1 252 ? -3.824 -26.141 8.25 1 98.44 252 ALA A CA 1
ATOM 1870 C C . ALA A 1 252 ? -3.918 -25.438 9.602 1 98.44 252 ALA A C 1
ATOM 1872 O O . ALA A 1 252 ? -4.172 -24.234 9.68 1 98.44 252 ALA A O 1
ATOM 1873 N N . ALA A 1 253 ? -3.732 -26.188 10.664 1 98.56 253 ALA A N 1
ATOM 1874 C CA . ALA A 1 253 ? -3.775 -25.641 12.008 1 98.56 253 ALA A CA 1
ATOM 1875 C C . ALA A 1 253 ? -2.674 -24.594 12.211 1 98.56 253 ALA A C 1
ATOM 1877 O O . ALA A 1 253 ? -2.906 -23.547 12.812 1 98.56 253 ALA A O 1
ATOM 1878 N N . ILE A 1 254 ? -1.502 -24.891 11.719 1 98.81 254 ILE A N 1
ATOM 1879 C CA . ILE A 1 254 ? -0.37 -23.969 11.836 1 98.81 254 ILE A CA 1
ATOM 1880 C C . ILE A 1 254 ? -0.646 -22.703 11.039 1 98.81 254 ILE A C 1
ATOM 1882 O O . ILE A 1 254 ? -0.545 -21.594 11.57 1 98.81 254 ILE A O 1
ATOM 1886 N N . LEU A 1 255 ? -1.055 -22.844 9.812 1 98.69 255 LEU A N 1
ATOM 1887 C CA . LEU A 1 255 ? -1.222 -21.734 8.891 1 98.69 255 LEU A CA 1
ATOM 1888 C C . LEU A 1 255 ? -2.354 -20.812 9.344 1 98.69 255 LEU A C 1
ATOM 1890 O O . LEU A 1 255 ? -2.359 -19.625 9.023 1 98.69 255 LEU A O 1
ATOM 1894 N N . SER A 1 256 ? -3.316 -21.359 10.117 1 98.5 256 SER A N 1
ATOM 1895 C CA . SER A 1 256 ? -4.508 -20.609 10.516 1 98.5 256 SER A CA 1
ATOM 1896 C C . SER A 1 256 ? -4.203 -19.672 11.664 1 98.5 256 SER A C 1
ATOM 1898 O O . SER A 1 256 ? -5.012 -18.797 11.984 1 98.5 256 SER A O 1
ATOM 1900 N N . ARG A 1 257 ? -3.051 -19.812 12.312 1 98.69 257 ARG A N 1
ATOM 1901 C CA . ARG A 1 257 ? -2.715 -19.031 13.5 1 98.69 257 ARG A CA 1
ATOM 1902 C C . ARG A 1 257 ? -2.727 -17.531 13.203 1 98.69 257 ARG A C 1
ATOM 1904 O O . ARG A 1 257 ? -2.488 -17.125 12.062 1 98.69 257 ARG A O 1
ATOM 1911 N N . PRO A 1 258 ? -2.959 -16.656 14.195 1 97.19 258 PRO A N 1
ATOM 1912 C CA . PRO A 1 258 ? -3.096 -15.211 14 1 97.19 258 PRO A CA 1
ATOM 1913 C C . PRO A 1 258 ? -1.83 -14.57 13.43 1 97.19 258 PRO A C 1
ATOM 1915 O O . PRO A 1 258 ? -1.91 -13.594 12.688 1 97.19 258 PRO A O 1
ATOM 1918 N N . GLU A 1 259 ? -0.686 -15.07 13.75 1 97.38 259 GLU A N 1
ATOM 1919 C CA . GLU A 1 259 ? 0.562 -14.461 13.297 1 97.38 259 GLU A CA 1
ATOM 1920 C C . GLU A 1 259 ? 0.848 -14.805 11.836 1 97.38 259 GLU A C 1
ATOM 1922 O O . GLU A 1 259 ? 1.725 -14.203 11.211 1 97.38 259 GLU A O 1
ATOM 1927 N N . TYR A 1 260 ? 0.043 -15.781 11.266 1 98.25 260 TYR A N 1
ATOM 1928 C CA . TYR A 1 260 ? 0.235 -16.188 9.875 1 98.25 260 TYR A CA 1
ATOM 1929 C C . TYR A 1 260 ? -0.952 -15.766 9.016 1 98.25 260 TYR A C 1
ATOM 1931 O O . TYR A 1 260 ? -1.163 -14.578 8.773 1 98.25 260 TYR A O 1
ATOM 1939 N N . CYS A 1 261 ? -1.936 -16.656 8.75 1 98 261 CYS A N 1
ATOM 1940 C CA . CYS A 1 261 ? -3.027 -16.281 7.859 1 98 261 CYS A CA 1
ATOM 1941 C C . CYS A 1 261 ? -4.164 -15.625 8.641 1 98 261 CYS A C 1
ATOM 1943 O O . CYS A 1 261 ? -4.941 -14.852 8.078 1 98 261 CYS A O 1
ATOM 1945 N N . ASP A 1 262 ? -4.305 -15.922 9.93 1 97.25 262 ASP A N 1
ATOM 1946 C CA . ASP A 1 262 ? -5.418 -15.43 10.727 1 97.25 262 ASP A CA 1
ATOM 1947 C C . ASP A 1 262 ? -6.75 -15.648 10.023 1 97.25 262 ASP A C 1
ATOM 1949 O O . ASP A 1 262 ? -7.52 -14.703 9.828 1 97.25 262 ASP A O 1
ATOM 1953 N N . ALA A 1 263 ? -7.039 -16.891 9.578 1 97.5 263 ALA A N 1
ATOM 1954 C CA . ALA A 1 263 ? -8.242 -17.312 8.867 1 97.5 263 ALA A CA 1
ATOM 1955 C C . ALA A 1 263 ? -8.711 -18.672 9.344 1 97.5 263 ALA A C 1
ATOM 1957 O O . ALA A 1 263 ? -7.949 -19.422 9.961 1 97.5 263 ALA A O 1
ATOM 1958 N N . PRO A 1 264 ? -9.93 -19.078 9.148 1 97.38 264 PRO A N 1
ATOM 1959 C CA . PRO A 1 264 ? -10.461 -20.344 9.688 1 97.38 264 PRO A CA 1
ATOM 1960 C C . PRO A 1 264 ? -9.688 -21.562 9.195 1 97.38 264 PRO A C 1
ATOM 1962 O O . PRO A 1 264 ? -9.438 -21.703 7.996 1 97.38 264 PRO A O 1
ATOM 1965 N N . PRO A 1 265 ? -9.352 -22.438 10.109 1 98.06 265 PRO A N 1
ATOM 1966 C CA . PRO A 1 265 ? -8.578 -23.625 9.727 1 98.06 265 PRO A CA 1
ATOM 1967 C C . PRO A 1 265 ? -9.281 -24.484 8.688 1 98.06 265 PRO A C 1
ATOM 1969 O O . PRO A 1 265 ? -8.633 -25.094 7.836 1 98.06 265 PRO A O 1
ATOM 1972 N N . GLU A 1 266 ? -10.578 -24.5 8.75 1 97.94 266 GLU A N 1
ATOM 1973 C CA . GLU A 1 266 ? -11.328 -25.312 7.793 1 97.94 266 GLU A CA 1
ATOM 1974 C C . GLU A 1 266 ? -11.18 -24.766 6.375 1 97.94 266 GLU A C 1
ATOM 1976 O O . GLU A 1 266 ? -11.094 -25.531 5.414 1 97.94 266 GLU A O 1
ATOM 1981 N N . THR A 1 267 ? -11.203 -23.453 6.262 1 98.12 267 THR A N 1
ATOM 1982 C CA . THR A 1 267 ? -11.023 -22.812 4.969 1 98.12 267 THR A CA 1
ATOM 1983 C C . THR A 1 267 ? -9.633 -23.094 4.41 1 98.12 267 THR A C 1
ATOM 1985 O O . THR A 1 267 ? -9.484 -23.406 3.227 1 98.12 267 THR A O 1
ATOM 1988 N N . ILE A 1 268 ? -8.641 -23.031 5.246 1 98.25 268 ILE A N 1
ATOM 1989 C CA . ILE A 1 268 ? -7.254 -23.266 4.848 1 98.25 268 ILE A CA 1
ATOM 1990 C C . ILE A 1 268 ? -7.078 -24.75 4.484 1 98.25 268 ILE A C 1
ATOM 1992 O O . ILE A 1 268 ? -6.426 -25.062 3.488 1 98.25 268 ILE A O 1
ATOM 1996 N N . LEU A 1 269 ? -7.711 -25.641 5.262 1 98.06 269 LEU A N 1
ATOM 1997 C CA . LEU A 1 269 ? -7.625 -27.062 4.992 1 98.06 269 LEU A CA 1
ATOM 1998 C C . LEU A 1 269 ? -8.195 -27.391 3.615 1 98.06 269 LEU A C 1
ATOM 2000 O O . LEU A 1 269 ? -7.617 -28.203 2.877 1 98.06 269 LEU A O 1
ATOM 2004 N N . ARG A 1 270 ? -9.305 -26.797 3.25 1 97.75 270 ARG A N 1
ATOM 2005 C CA . ARG A 1 270 ? -9.875 -27.016 1.924 1 97.75 270 ARG A CA 1
ATOM 2006 C C . ARG A 1 270 ? -8.883 -26.625 0.833 1 97.75 270 ARG A C 1
ATOM 2008 O O . ARG A 1 270 ? -8.664 -27.375 -0.118 1 97.75 270 ARG A O 1
ATOM 2015 N N . ALA A 1 271 ? -8.234 -25.5 1.021 1 96.75 271 ALA A N 1
ATOM 2016 C CA . ALA A 1 271 ? -7.297 -25 0.017 1 96.75 271 ALA A CA 1
ATOM 2017 C C . ALA A 1 271 ? -6.121 -25.953 -0.158 1 96.75 271 ALA A C 1
ATOM 2019 O O . ALA A 1 271 ? -5.77 -26.328 -1.283 1 96.75 271 ALA A O 1
ATOM 2020 N N . ILE A 1 272 ? -5.539 -26.453 0.977 1 96.75 272 ILE A N 1
ATOM 2021 C CA . ILE A 1 272 ? -4.289 -27.188 0.871 1 96.75 272 ILE A CA 1
ATOM 2022 C C . ILE A 1 272 ? -4.586 -28.641 0.516 1 96.75 272 ILE A C 1
ATOM 2024 O O . ILE A 1 272 ? -3.664 -29.422 0.269 1 96.75 272 ILE A O 1
ATOM 2028 N N . THR A 1 273 ? -5.891 -29 0.463 1 96.75 273 THR A N 1
ATOM 2029 C CA . THR A 1 273 ? -6.277 -30.344 0.02 1 96.75 273 THR A CA 1
ATOM 2030 C C . THR A 1 273 ? -6.996 -30.281 -1.325 1 96.75 273 THR A C 1
ATOM 2032 O O . THR A 1 273 ? -7.75 -31.188 -1.677 1 96.75 273 THR A O 1
ATOM 2035 N N . ASP A 1 274 ? -6.895 -29.156 -2.035 1 96.69 274 ASP A N 1
ATOM 2036 C CA . ASP A 1 274 ? -7.387 -28.969 -3.395 1 96.69 274 ASP A CA 1
ATOM 2037 C C . ASP A 1 274 ? -8.914 -29.031 -3.443 1 96.69 274 ASP A C 1
ATOM 2039 O O . ASP A 1 274 ? -9.484 -29.578 -4.391 1 96.69 274 ASP A O 1
ATOM 2043 N N . ARG A 1 275 ? -9.5 -28.625 -2.395 1 97.38 275 ARG A N 1
ATOM 2044 C CA . ARG A 1 275 ? -10.953 -28.516 -2.344 1 97.38 275 ARG A CA 1
ATOM 2045 C C . ARG A 1 275 ? -11.398 -27.062 -2.324 1 97.38 275 ARG A C 1
ATOM 2047 O O . ARG A 1 275 ? -10.797 -26.234 -1.633 1 97.38 275 ARG A O 1
ATOM 2054 N N . VAL A 1 276 ? -12.406 -26.75 -3.117 1 98 276 VAL A N 1
ATOM 2055 C CA . VAL A 1 276 ? -12.852 -25.359 -3.268 1 98 276 VAL A CA 1
ATOM 2056 C C . VAL A 1 276 ? -14.375 -25.297 -3.199 1 98 276 VAL A C 1
ATOM 2058 O O . VAL A 1 276 ? -15.062 -26.031 -3.914 1 98 276 VAL A O 1
ATOM 2061 N N . ARG A 1 277 ? -14.852 -24.562 -2.27 1 98.38 277 ARG A N 1
ATOM 2062 C CA . ARG A 1 277 ? -16.266 -24.234 -2.229 1 98.38 277 ARG A CA 1
ATOM 2063 C C . ARG A 1 277 ? -16.594 -23.062 -3.156 1 98.38 277 ARG A C 1
ATOM 2065 O O . ARG A 1 277 ? -16.016 -21.984 -3.016 1 98.38 277 ARG A O 1
ATOM 2072 N N . LEU A 1 278 ? -17.469 -23.266 -4.074 1 98.56 278 LEU A N 1
ATOM 2073 C CA . LEU A 1 278 ? -17.672 -22.281 -5.133 1 98.56 278 LEU A CA 1
ATOM 2074 C C . LEU A 1 278 ? -18.734 -21.25 -4.73 1 98.56 278 LEU A C 1
ATOM 2076 O O . LEU A 1 278 ? -18.781 -20.156 -5.277 1 98.56 278 LEU A O 1
ATOM 2080 N N . ALA A 1 279 ? -19.625 -21.609 -3.844 1 98.38 279 ALA A N 1
ATOM 2081 C CA . ALA A 1 279 ? -20.703 -20.766 -3.322 1 98.38 279 ALA A CA 1
ATOM 2082 C C . ALA A 1 279 ? -20.984 -21.078 -1.854 1 98.38 279 ALA A C 1
ATOM 2084 O O . ALA A 1 279 ? -20.734 -22.188 -1.388 1 98.38 279 ALA A O 1
ATOM 2085 N N . GLN A 1 280 ? -21.484 -20.078 -1.208 1 97.69 280 GLN A N 1
ATOM 2086 C CA . GLN A 1 280 ? -21.766 -20.281 0.21 1 97.69 280 GLN A CA 1
ATOM 2087 C C . GLN A 1 280 ? -22.672 -21.484 0.424 1 97.69 280 GLN A C 1
ATOM 2089 O O . GLN A 1 280 ? -23.703 -21.609 -0.235 1 97.69 280 GLN A O 1
ATOM 2094 N N . GLY A 1 281 ? -22.25 -22.359 1.276 1 96 281 GLY A N 1
ATOM 2095 C CA . GLY A 1 281 ? -23.078 -23.484 1.653 1 96 281 GLY A CA 1
ATOM 2096 C C . GLY A 1 281 ? -22.969 -24.656 0.697 1 96 281 GLY A C 1
ATOM 2097 O O . GLY A 1 281 ? -23.469 -25.75 0.99 1 96 281 GLY A O 1
ATOM 2098 N N . ALA A 1 282 ? -22.391 -24.469 -0.487 1 97.5 282 ALA A N 1
ATOM 2099 C CA . ALA A 1 282 ? -22.219 -25.562 -1.446 1 97.5 282 ALA A CA 1
ATOM 2100 C C . ALA A 1 282 ? -21.188 -26.562 -0.961 1 97.5 282 ALA A C 1
ATOM 2102 O O . ALA A 1 282 ? -20.359 -26.25 -0.11 1 97.5 282 ALA A O 1
ATOM 2103 N N . GLU A 1 283 ? -21.328 -27.766 -1.467 1 97.12 283 GLU A N 1
ATOM 2104 C CA . GLU A 1 283 ? -20.297 -28.75 -1.22 1 97.12 283 GLU A CA 1
ATOM 2105 C C . GLU A 1 283 ? -18.984 -28.359 -1.908 1 97.12 283 GLU A C 1
ATOM 2107 O O . GLU A 1 283 ? -19 -27.875 -3.041 1 97.12 283 GLU A O 1
ATOM 2112 N N . ALA A 1 284 ? -17.922 -28.578 -1.177 1 97.75 284 ALA A N 1
ATOM 2113 C CA . ALA A 1 284 ? -16.609 -28.281 -1.768 1 97.75 284 ALA A CA 1
ATOM 2114 C C . ALA A 1 284 ? -16.297 -29.234 -2.904 1 97.75 284 ALA A C 1
ATOM 2116 O O . ALA A 1 284 ? -16.578 -30.438 -2.809 1 97.75 284 ALA A O 1
ATOM 2117 N N . LEU A 1 285 ? -15.75 -28.703 -3.939 1 97.5 285 LEU A N 1
ATOM 2118 C CA . LEU A 1 285 ? -15.32 -29.484 -5.09 1 97.5 285 LEU A CA 1
ATOM 2119 C C . LEU A 1 285 ? -13.836 -29.812 -5.008 1 97.5 285 LEU A C 1
ATOM 2121 O O . LEU A 1 285 ? -13.031 -28.953 -4.637 1 97.5 285 LEU A O 1
ATOM 2125 N N . HIS A 1 286 ? -13.5 -31.031 -5.297 1 97.31 286 HIS A N 1
ATOM 2126 C CA . HIS A 1 286 ? -12.086 -31.359 -5.48 1 97.31 286 HIS A CA 1
ATOM 2127 C C . HIS A 1 286 ? -11.578 -30.859 -6.832 1 97.31 286 HIS A C 1
ATOM 2129 O O . HIS A 1 286 ? -12.086 -31.266 -7.879 1 97.31 286 HIS A O 1
ATOM 2135 N N . ILE A 1 287 ? -10.711 -29.953 -6.848 1 96.25 287 ILE A N 1
ATOM 2136 C CA . ILE A 1 287 ? -10.055 -29.422 -8.047 1 96.25 287 ILE A CA 1
ATOM 2137 C C . ILE A 1 287 ? -8.594 -29.859 -8.07 1 96.25 287 ILE A C 1
ATOM 2139 O O . ILE A 1 287 ? -7.746 -29.25 -7.422 1 96.25 287 ILE A O 1
ATOM 2143 N N . PRO A 1 288 ? -8.328 -30.859 -8.883 1 93.38 288 PRO A N 1
ATOM 2144 C CA . PRO A 1 288 ? -6.945 -31.359 -8.898 1 93.38 288 PRO A CA 1
ATOM 2145 C C . PRO A 1 288 ? -5.934 -30.25 -9.219 1 93.38 288 PRO A C 1
ATOM 2147 O O . PRO A 1 288 ? -6.152 -29.453 -10.125 1 93.38 288 PRO A O 1
ATOM 2150 N N . ASP A 1 289 ? -4.879 -30.219 -8.43 1 92.19 289 ASP A N 1
ATOM 2151 C CA . ASP A 1 289 ? -3.748 -29.312 -8.617 1 92.19 289 ASP A CA 1
ATOM 2152 C C . ASP A 1 289 ? -4.172 -27.859 -8.438 1 92.19 289 ASP A C 1
ATOM 2154 O O . ASP A 1 289 ? -3.662 -26.969 -9.125 1 92.19 289 ASP A O 1
ATOM 2158 N N . PHE A 1 290 ? -5.207 -27.688 -7.605 1 95.88 290 PHE A N 1
ATOM 2159 C CA . PHE A 1 290 ? -5.586 -26.328 -7.262 1 95.88 290 PHE A CA 1
ATOM 2160 C C . PHE A 1 290 ? -4.406 -25.562 -6.668 1 95.88 290 PHE A C 1
ATOM 2162 O O . PHE A 1 290 ? -4.047 -24.484 -7.148 1 95.88 290 PHE A O 1
ATOM 2169 N N . MET A 1 291 ? -3.883 -26.047 -5.629 1 94.06 291 MET A N 1
ATOM 2170 C CA . MET A 1 291 ? -2.6 -25.578 -5.113 1 94.06 291 MET A CA 1
ATOM 2171 C C . MET A 1 291 ? -1.482 -26.547 -5.457 1 94.06 291 MET A C 1
ATOM 2173 O O . MET A 1 291 ? -1.604 -27.75 -5.199 1 94.06 291 MET A O 1
ATOM 2177 N N . PHE A 1 292 ? -0.433 -26.109 -6.027 1 92.62 292 PHE A N 1
ATOM 2178 C CA . PHE A 1 292 ? 0.628 -26.953 -6.559 1 92.62 292 PHE A CA 1
ATOM 2179 C C . PHE A 1 292 ? 1.977 -26.578 -5.957 1 92.62 292 PHE A C 1
ATOM 2181 O O . PHE A 1 292 ? 2.662 -25.688 -6.473 1 92.62 292 PHE A O 1
ATOM 2188 N N . GLN A 1 293 ? 2.391 -27.297 -4.871 1 93.62 293 GLN A N 1
ATOM 2189 C CA . GLN A 1 293 ? 3.494 -26.812 -4.051 1 93.62 293 GLN A CA 1
ATOM 2190 C C . GLN A 1 293 ? 4.711 -27.719 -4.172 1 93.62 293 GLN A C 1
ATOM 2192 O O . GLN A 1 293 ? 5.793 -27.391 -3.68 1 93.62 293 GLN A O 1
ATOM 2197 N N . TYR A 1 294 ? 4.363 -28.797 -4.824 1 93.44 294 TYR A N 1
ATOM 2198 C CA . TYR A 1 294 ? 5.426 -29.781 -4.941 1 93.44 294 TYR A CA 1
ATOM 2199 C C . TYR A 1 294 ? 5.258 -30.625 -6.203 1 93.44 294 TYR A C 1
ATOM 2201 O O . TYR A 1 294 ? 4.363 -30.359 -7.012 1 93.44 294 TYR A O 1
ATOM 2209 N N . ARG A 1 295 ? 6.047 -31.516 -6.5 1 89.38 295 ARG A N 1
ATOM 2210 C CA . ARG A 1 295 ? 6.027 -32.438 -7.625 1 89.38 295 ARG A CA 1
ATOM 2211 C C . ARG A 1 295 ? 6.348 -31.719 -8.93 1 89.38 295 ARG A C 1
ATOM 2213 O O . ARG A 1 295 ? 6.238 -30.5 -9.016 1 89.38 295 ARG A O 1
ATOM 2220 N N . GLU A 1 296 ? 6.688 -32.406 -9.961 1 92.12 296 GLU A N 1
ATOM 2221 C CA . GLU A 1 296 ? 6.887 -31.969 -11.344 1 92.12 296 GLU A CA 1
ATOM 2222 C C . GLU A 1 296 ? 7.758 -30.703 -11.406 1 92.12 296 GLU A C 1
ATOM 2224 O O . GLU A 1 296 ? 7.473 -29.797 -12.18 1 92.12 296 GLU A O 1
ATOM 2229 N N . ALA A 1 297 ? 8.68 -30.609 -10.477 1 92.25 297 ALA A N 1
ATOM 2230 C CA . ALA A 1 297 ? 9.586 -29.469 -10.445 1 92.25 297 ALA A CA 1
ATOM 2231 C C . ALA A 1 297 ? 8.828 -28.172 -10.195 1 92.25 297 ALA A C 1
ATOM 2233 O O . ALA A 1 297 ? 9.172 -27.125 -10.758 1 92.25 297 ALA A O 1
ATOM 2234 N N . ALA A 1 298 ? 7.809 -28.25 -9.375 1 95.5 298 ALA A N 1
ATOM 2235 C CA . ALA A 1 298 ? 6.973 -27.094 -9.07 1 95.5 298 ALA A CA 1
ATOM 2236 C C . ALA A 1 298 ? 7.797 -25.969 -8.445 1 95.5 298 ALA A C 1
ATOM 2238 O O . ALA A 1 298 ? 7.457 -24.797 -8.578 1 95.5 298 ALA A O 1
ATOM 2239 N N . ASN A 1 299 ? 8.922 -26.344 -7.789 1 97.88 299 ASN A N 1
ATOM 2240 C CA . ASN A 1 299 ? 9.703 -25.359 -7.043 1 97.88 299 ASN A CA 1
ATOM 2241 C C . ASN A 1 299 ? 10.883 -24.828 -7.859 1 97.88 299 ASN A C 1
ATOM 2243 O O . ASN A 1 299 ? 11.609 -23.953 -7.41 1 97.88 299 ASN A O 1
ATOM 2247 N N . PHE A 1 300 ? 11.086 -25.422 -9.102 1 97.5 300 PHE A N 1
ATOM 2248 C CA . PHE A 1 300 ? 12.172 -25.031 -9.992 1 97.5 300 PHE A CA 1
ATOM 2249 C C . PHE A 1 300 ? 11.844 -23.719 -10.703 1 97.5 300 PHE A C 1
ATOM 2251 O O . PHE A 1 300 ? 10.773 -23.562 -11.297 1 97.5 300 PHE A O 1
ATOM 2258 N N . PRO A 1 301 ? 12.734 -22.703 -10.57 1 98.62 301 PRO A N 1
ATOM 2259 C CA . PRO A 1 301 ? 12.477 -21.406 -11.219 1 98.62 301 PRO A CA 1
ATOM 2260 C C . PRO A 1 301 ? 12.766 -21.438 -12.711 1 98.62 301 PRO A C 1
ATOM 2262 O O . PRO A 1 301 ? 13.805 -20.922 -13.148 1 98.62 301 PRO A O 1
ATOM 2265 N N . TRP A 1 302 ? 11.812 -21.891 -13.492 1 98.25 302 TRP A N 1
ATOM 2266 C CA . TRP A 1 302 ? 11.922 -21.938 -14.953 1 98.25 302 TRP A CA 1
ATOM 2267 C C . TRP A 1 302 ? 12.07 -20.531 -15.531 1 98.25 302 TRP A C 1
ATOM 2269 O O . TRP A 1 302 ? 11.195 -19.688 -15.344 1 98.25 302 TRP A O 1
ATOM 2279 N N . ARG A 1 303 ? 13.102 -20.328 -16.297 1 98.81 303 ARG A N 1
ATOM 2280 C CA . ARG A 1 303 ? 13.336 -19.016 -16.922 1 98.81 303 ARG A CA 1
ATOM 2281 C C . ARG A 1 303 ? 12.242 -18.688 -17.922 1 98.81 303 ARG A C 1
ATOM 2283 O O . ARG A 1 303 ? 11.906 -17.531 -18.125 1 98.81 303 ARG A O 1
ATOM 2290 N N . SER A 1 304 ? 11.625 -19.719 -18.5 1 98.69 304 SER A N 1
ATOM 2291 C CA . SER A 1 304 ? 10.547 -19.547 -19.469 1 98.69 304 SER A CA 1
ATOM 2292 C C . SER A 1 304 ? 9.328 -18.891 -18.828 1 98.69 304 SER A C 1
ATOM 2294 O O . SER A 1 304 ? 8.594 -18.156 -19.484 1 98.69 304 SER A O 1
ATOM 2296 N N . GLN A 1 305 ? 9.102 -19.188 -17.578 1 98.75 305 GLN A N 1
ATOM 2297 C CA . GLN A 1 305 ? 7.973 -18.578 -16.891 1 98.75 305 GLN A CA 1
ATOM 2298 C C . GLN A 1 305 ? 8.234 -17.094 -16.625 1 98.75 305 GLN A C 1
ATOM 2300 O O . GLN A 1 305 ? 7.328 -16.266 -16.75 1 98.75 305 GLN A O 1
ATOM 2305 N N . ALA A 1 306 ? 9.484 -16.75 -16.281 1 98.88 306 ALA A N 1
ATOM 2306 C CA . ALA A 1 306 ? 9.867 -15.352 -16.188 1 98.88 306 ALA A CA 1
ATOM 2307 C C . ALA A 1 306 ? 9.688 -14.633 -17.516 1 98.88 306 ALA A C 1
ATOM 2309 O O . ALA A 1 306 ? 9.242 -13.484 -17.562 1 98.88 306 ALA A O 1
ATOM 2310 N N . ALA A 1 307 ? 10.031 -15.344 -18.562 1 98.88 307 ALA A N 1
ATOM 2311 C CA . ALA A 1 307 ? 9.898 -14.773 -19.906 1 98.88 307 ALA A CA 1
ATOM 2312 C C . ALA A 1 307 ? 8.438 -14.484 -20.234 1 98.88 307 ALA A C 1
ATOM 2314 O O . ALA A 1 307 ? 8.125 -13.453 -20.844 1 98.88 307 ALA A O 1
ATOM 2315 N N . TRP A 1 308 ? 7.578 -15.383 -19.906 1 98.81 308 TRP A N 1
ATOM 2316 C CA . TRP A 1 308 ? 6.16 -15.148 -20.156 1 98.81 308 TRP A CA 1
ATOM 2317 C C . TRP A 1 308 ? 5.664 -13.938 -19.359 1 98.81 308 TRP A C 1
ATOM 2319 O O . TRP A 1 308 ? 4.938 -13.102 -19.891 1 98.81 308 TRP A O 1
ATOM 2329 N N . LEU A 1 309 ? 6.051 -13.883 -18.109 1 98.88 309 LEU A N 1
ATOM 2330 C CA . LEU A 1 309 ? 5.656 -12.75 -17.281 1 98.88 309 LEU A CA 1
ATOM 2331 C C . LEU A 1 309 ? 6.168 -11.438 -17.859 1 98.88 309 LEU A C 1
ATOM 2333 O O . LEU A 1 309 ? 5.449 -10.438 -17.875 1 98.88 309 LEU A O 1
ATOM 2337 N N . TYR A 1 310 ? 7.395 -11.453 -18.375 1 98.81 310 TYR A N 1
ATOM 2338 C CA . TYR A 1 310 ? 7.941 -10.273 -19.031 1 98.81 310 TYR A CA 1
ATOM 2339 C C . TYR A 1 310 ? 7.109 -9.891 -20.25 1 98.81 310 TYR A C 1
ATOM 2341 O O . TYR A 1 310 ? 6.84 -8.711 -20.469 1 98.81 310 TYR A O 1
ATOM 2349 N N . SER A 1 311 ? 6.73 -10.883 -21.016 1 98.69 311 SER A N 1
ATOM 2350 C CA . SER A 1 311 ? 5.922 -10.602 -22.203 1 98.69 311 SER A CA 1
ATOM 2351 C C . SER A 1 311 ? 4.613 -9.914 -21.828 1 98.69 311 SER A C 1
ATOM 2353 O O . SER A 1 311 ? 4.184 -8.969 -22.5 1 98.69 311 SER A O 1
ATOM 2355 N N . GLN A 1 312 ? 3.98 -10.406 -20.75 1 98.44 312 GLN A N 1
ATOM 2356 C CA . GLN A 1 312 ? 2.746 -9.773 -20.297 1 98.44 312 GLN A CA 1
ATOM 2357 C C . GLN A 1 312 ? 3.01 -8.367 -19.781 1 98.44 312 GLN A C 1
ATOM 2359 O O . GLN A 1 312 ? 2.211 -7.453 -20 1 98.44 312 GLN A O 1
ATOM 2364 N N . MET A 1 313 ? 4.133 -8.203 -19.078 1 98.19 313 MET A N 1
ATOM 2365 C CA . MET A 1 313 ? 4.516 -6.883 -18.578 1 98.19 313 MET A CA 1
ATOM 2366 C C . MET A 1 313 ? 4.648 -5.891 -19.734 1 98.19 313 MET A C 1
ATOM 2368 O O . MET A 1 313 ? 4.129 -4.777 -19.656 1 98.19 313 MET A O 1
ATOM 2372 N N . THR A 1 314 ? 5.336 -6.309 -20.797 1 97.44 314 THR A N 1
ATOM 2373 C CA . THR A 1 314 ? 5.527 -5.48 -21.984 1 97.44 314 THR A CA 1
ATOM 2374 C C . THR A 1 314 ? 4.191 -5.141 -22.625 1 97.44 314 THR A C 1
ATOM 2376 O O . THR A 1 314 ? 3.932 -3.984 -22.969 1 97.44 314 THR A O 1
ATOM 2379 N N . ARG A 1 315 ? 3.354 -6.074 -22.75 1 97.5 315 ARG A N 1
ATOM 2380 C CA . ARG A 1 315 ? 2.053 -5.926 -23.391 1 97.5 315 ARG A CA 1
ATOM 2381 C C . ARG A 1 315 ? 1.189 -4.906 -22.656 1 97.5 315 ARG A C 1
ATOM 2383 O O . ARG A 1 315 ? 0.611 -4.012 -23.281 1 97.5 315 ARG A O 1
ATOM 2390 N N . TRP A 1 316 ? 1.199 -4.934 -21.391 1 97.56 316 TRP A N 1
ATOM 2391 C CA . TRP A 1 316 ? 0.19 -4.188 -20.656 1 97.56 316 TRP A CA 1
ATOM 2392 C C . TRP A 1 316 ? 0.761 -2.875 -20.125 1 97.56 316 TRP A C 1
ATOM 2394 O O . TRP A 1 316 ? 0.012 -1.951 -19.797 1 97.56 316 TRP A O 1
ATOM 2404 N N . ASP A 1 317 ? 2.1 -2.816 -20 1 95.5 317 ASP A N 1
ATOM 2405 C CA . ASP A 1 317 ? 2.723 -1.529 -19.719 1 95.5 317 ASP A CA 1
ATOM 2406 C C . ASP A 1 317 ? 2.807 -0.663 -20.969 1 95.5 317 ASP A C 1
ATOM 2408 O O . ASP A 1 317 ? 3.047 0.543 -20.875 1 95.5 317 ASP A O 1
ATOM 2412 N N . GLY A 1 318 ? 2.674 -1.251 -22.125 1 94.5 318 GLY A N 1
ATOM 2413 C CA . GLY A 1 318 ? 2.775 -0.529 -23.391 1 94.5 318 GLY A CA 1
ATOM 2414 C C . GLY A 1 318 ? 4.199 -0.146 -23.734 1 94.5 318 GLY A C 1
ATOM 2415 O O . GLY A 1 318 ? 4.438 0.928 -24.297 1 94.5 318 GLY A O 1
ATOM 2416 N N . THR A 1 319 ? 5.133 -0.897 -23.281 1 94.69 319 THR A N 1
ATOM 2417 C CA . THR A 1 319 ? 6.535 -0.655 -23.609 1 94.69 319 THR A CA 1
ATOM 2418 C C . THR A 1 319 ? 7.004 -1.591 -24.719 1 94.69 319 THR A C 1
ATOM 2420 O O . THR A 1 319 ? 6.508 -2.715 -24.844 1 94.69 319 THR A O 1
ATOM 2423 N N . PRO A 1 320 ? 7.906 -1.111 -25.531 1 95.06 320 PRO A N 1
ATOM 2424 C CA . PRO A 1 320 ? 8.422 -2 -26.578 1 95.06 320 PRO A CA 1
ATOM 2425 C C . PRO A 1 320 ? 9.25 -3.154 -26.016 1 95.06 320 PRO A C 1
ATOM 2427 O O . PRO A 1 320 ? 9.875 -3.012 -24.953 1 95.06 320 PRO A O 1
ATOM 2430 N N . PHE A 1 321 ? 9.203 -4.25 -26.75 1 96.81 321 PHE A N 1
ATOM 2431 C CA . PHE A 1 321 ? 10.078 -5.363 -26.406 1 96.81 321 PHE A CA 1
ATOM 2432 C C . PHE A 1 321 ? 11.547 -4.953 -26.516 1 96.81 321 PHE A C 1
ATOM 2434 O O . PHE A 1 321 ? 11.93 -4.242 -27.438 1 96.81 321 PHE A O 1
ATOM 2441 N N . ALA A 1 322 ? 12.312 -5.309 -25.562 1 97.19 322 ALA A N 1
ATOM 2442 C CA . ALA A 1 322 ? 13.766 -5.156 -25.578 1 97.19 322 ALA A CA 1
ATOM 2443 C C . ALA A 1 322 ? 14.461 -6.461 -25.188 1 97.19 322 ALA A C 1
ATOM 2445 O O . ALA A 1 322 ? 14.25 -6.969 -24.078 1 97.19 322 ALA A O 1
ATOM 2446 N N . ALA A 1 323 ? 15.305 -6.941 -26.078 1 97.44 323 ALA A N 1
ATOM 2447 C CA . ALA A 1 323 ? 15.953 -8.227 -25.875 1 97.44 323 ALA A CA 1
ATOM 2448 C C . ALA A 1 323 ? 16.766 -8.227 -24.578 1 97.44 323 ALA A C 1
ATOM 2450 O O . ALA A 1 323 ? 16.781 -9.227 -23.844 1 97.44 323 ALA A O 1
ATOM 2451 N N . ASP A 1 324 ? 17.375 -7.129 -24.297 1 97.44 324 ASP A N 1
ATOM 2452 C CA . ASP A 1 324 ? 18.188 -7.035 -23.094 1 97.44 324 ASP A CA 1
ATOM 2453 C C . ASP A 1 324 ? 17.297 -7.098 -21.844 1 97.44 324 ASP A C 1
ATOM 2455 O O . ASP A 1 324 ? 17.703 -7.672 -20.828 1 97.44 324 ASP A O 1
ATOM 2459 N N . GLU A 1 325 ? 16.125 -6.512 -21.891 1 97.44 325 GLU A N 1
ATOM 2460 C CA . GLU A 1 325 ? 15.203 -6.562 -20.766 1 97.44 325 GLU A CA 1
ATOM 2461 C C . GLU A 1 325 ? 14.664 -7.977 -20.562 1 97.44 325 GLU A C 1
ATOM 2463 O O . GLU A 1 325 ? 14.484 -8.422 -19.438 1 97.44 325 GLU A O 1
ATOM 2468 N N . ALA A 1 326 ? 14.367 -8.602 -21.688 1 98.5 326 ALA A N 1
ATOM 2469 C CA . ALA A 1 326 ? 13.898 -9.984 -21.609 1 98.5 326 ALA A CA 1
ATOM 2470 C C . ALA A 1 326 ? 14.93 -10.875 -20.922 1 98.5 326 ALA A C 1
ATOM 2472 O O . ALA A 1 326 ? 14.586 -11.68 -20.062 1 98.5 326 ALA A O 1
ATOM 2473 N N . LYS A 1 327 ? 16.172 -10.727 -21.312 1 98.38 327 LYS A N 1
ATOM 2474 C CA . LYS A 1 327 ? 17.25 -11.5 -20.703 1 98.38 327 LYS A CA 1
ATOM 2475 C C . LYS A 1 327 ? 17.375 -11.195 -19.219 1 98.38 327 LYS A C 1
ATOM 2477 O O . LYS A 1 327 ? 17.594 -12.102 -18.406 1 98.38 327 LYS A O 1
ATOM 2482 N N . ALA A 1 328 ? 17.219 -9.93 -18.906 1 98.62 328 ALA A N 1
ATOM 2483 C CA . ALA A 1 328 ? 17.312 -9.508 -17.5 1 98.62 328 ALA A CA 1
ATOM 2484 C C . ALA A 1 328 ? 16.156 -10.094 -16.688 1 98.62 328 ALA A C 1
ATOM 2486 O O . ALA A 1 328 ? 16.344 -10.508 -15.539 1 98.62 328 ALA A O 1
ATOM 2487 N N . ALA A 1 329 ? 14.977 -10.07 -17.25 1 98.81 329 ALA A N 1
ATOM 2488 C CA . ALA A 1 329 ? 13.812 -10.648 -16.594 1 98.81 329 ALA A CA 1
ATOM 2489 C C . ALA A 1 329 ? 14.016 -12.133 -16.312 1 98.81 329 ALA A C 1
ATOM 2491 O O . ALA A 1 329 ? 13.75 -12.609 -15.211 1 98.81 329 ALA A O 1
ATOM 2492 N N . GLU A 1 330 ? 14.477 -12.852 -17.312 1 98.88 330 GLU A N 1
ATOM 2493 C CA . GLU A 1 330 ? 14.727 -14.289 -17.188 1 98.88 330 GLU A CA 1
ATOM 2494 C C . GLU A 1 330 ? 15.789 -14.562 -16.125 1 98.88 330 GLU A C 1
ATOM 2496 O O . GLU A 1 330 ? 15.703 -15.555 -15.398 1 98.88 330 GLU A O 1
ATOM 2501 N N . ALA A 1 331 ? 16.75 -13.648 -16.047 1 98.69 331 ALA A N 1
ATOM 2502 C CA . ALA A 1 331 ? 17.891 -13.836 -15.164 1 98.69 331 ALA A CA 1
ATOM 2503 C C . ALA A 1 331 ? 17.484 -13.672 -13.703 1 98.69 331 ALA A C 1
ATOM 2505 O O . ALA A 1 331 ? 18.234 -14.062 -12.797 1 98.69 331 ALA A O 1
ATOM 2506 N N . VAL A 1 332 ? 16.328 -13.094 -13.438 1 98.94 332 VAL A N 1
ATOM 2507 C CA . VAL A 1 332 ? 15.82 -12.992 -12.07 1 98.94 332 VAL A CA 1
ATOM 2508 C C . VAL A 1 332 ? 15.602 -14.383 -11.492 1 98.94 332 VAL A C 1
ATOM 2510 O O . VAL A 1 332 ? 15.844 -14.617 -10.305 1 98.94 332 VAL A O 1
ATOM 2513 N N . PHE A 1 333 ? 15.117 -15.336 -12.344 1 98.94 333 PHE A N 1
ATOM 2514 C CA . PHE A 1 333 ? 14.969 -16.719 -11.938 1 98.94 333 PHE A CA 1
ATOM 2515 C C . PHE A 1 333 ? 16.312 -17.438 -11.953 1 98.94 333 PHE A C 1
ATOM 2517 O O . PHE A 1 333 ? 17.047 -17.375 -12.945 1 98.94 333 PHE A O 1
ATOM 2524 N N . ARG A 1 334 ? 16.625 -18.125 -10.883 1 98.81 334 ARG A N 1
ATOM 2525 C CA . ARG A 1 334 ? 17.984 -18.641 -10.711 1 98.81 334 ARG A CA 1
ATOM 2526 C C . ARG A 1 334 ? 17.984 -20.156 -10.562 1 98.81 334 ARG A C 1
ATOM 2528 O O . ARG A 1 334 ? 18.266 -20.672 -9.492 1 98.81 334 ARG A O 1
ATOM 2535 N N . PRO A 1 335 ? 17.766 -20.859 -11.688 1 98.31 335 PRO A N 1
ATOM 2536 C CA . PRO A 1 335 ? 17.828 -22.328 -11.617 1 98.31 335 PRO A CA 1
ATOM 2537 C C . PRO A 1 335 ? 19.203 -22.844 -11.211 1 98.31 335 PRO A C 1
ATOM 2539 O O . PRO A 1 335 ? 19.312 -23.938 -10.641 1 98.31 335 PRO A O 1
ATOM 2542 N N . ASP A 1 336 ? 20.25 -22.062 -11.477 1 97.94 336 ASP A N 1
ATOM 2543 C CA . ASP A 1 336 ? 21.594 -22.469 -11.094 1 97.94 336 ASP A CA 1
ATOM 2544 C C . ASP A 1 336 ? 21.734 -22.594 -9.578 1 97.94 336 ASP A C 1
ATOM 2546 O O . ASP A 1 336 ? 22.312 -23.547 -9.078 1 97.94 336 ASP A O 1
ATOM 2550 N N . LEU A 1 337 ? 21.156 -21.609 -8.844 1 98.44 337 LEU A N 1
ATOM 2551 C CA . LEU A 1 337 ? 21.203 -21.656 -7.391 1 98.44 337 LEU A CA 1
ATOM 2552 C C . LEU A 1 337 ? 20.344 -22.797 -6.859 1 98.44 337 LEU A C 1
ATOM 2554 O O . LEU A 1 337 ? 20.734 -23.469 -5.891 1 98.44 337 LEU A O 1
ATOM 2558 N N . TYR A 1 338 ? 19.234 -23.031 -7.48 1 98.38 338 TYR A N 1
ATOM 2559 C CA . TYR A 1 338 ? 18.359 -24.141 -7.117 1 98.38 338 TYR A CA 1
ATOM 2560 C C . TYR A 1 338 ? 19.078 -25.469 -7.25 1 98.38 338 TYR A C 1
ATOM 2562 O O . TYR A 1 338 ? 19.094 -26.281 -6.312 1 98.38 338 TYR A O 1
ATOM 2570 N N . ARG A 1 339 ? 19.688 -25.719 -8.406 1 97.56 339 ARG A N 1
ATOM 2571 C CA . ARG A 1 339 ? 20.406 -26.969 -8.688 1 97.56 339 ARG A CA 1
ATOM 2572 C C . ARG A 1 339 ? 21.578 -27.156 -7.723 1 97.56 339 ARG A C 1
ATOM 2574 O O . ARG A 1 339 ? 21.797 -28.25 -7.203 1 97.56 339 ARG A O 1
ATOM 2581 N N . ALA A 1 340 ? 22.266 -26.094 -7.504 1 97.31 340 ALA A N 1
ATOM 2582 C CA . ALA A 1 340 ? 23.422 -26.172 -6.617 1 97.31 340 ALA A CA 1
ATOM 2583 C C . ALA A 1 340 ? 23 -26.547 -5.199 1 97.31 340 ALA A C 1
ATOM 2585 O O . ALA A 1 340 ? 23.641 -27.359 -4.547 1 97.31 340 ALA A O 1
ATOM 2586 N N . ALA A 1 341 ? 21.953 -25.953 -4.738 1 98.19 341 ALA A N 1
ATOM 2587 C CA . ALA A 1 341 ? 21.484 -26.156 -3.365 1 98.19 341 ALA A CA 1
ATOM 2588 C C . ALA A 1 341 ? 20.969 -27.578 -3.166 1 98.19 341 ALA A C 1
ATOM 2590 O O . ALA A 1 341 ? 21.109 -28.141 -2.08 1 98.19 341 ALA A O 1
ATOM 2591 N N . LEU A 1 342 ? 20.391 -28.141 -4.23 1 97.44 342 LEU A N 1
ATOM 2592 C CA . LEU A 1 342 ? 19.688 -29.391 -4.051 1 97.44 342 LEU A CA 1
ATOM 2593 C C . LEU A 1 342 ? 20.469 -30.547 -4.676 1 97.44 342 LEU A C 1
ATOM 2595 O O . LEU A 1 342 ? 19.984 -31.688 -4.703 1 97.44 342 LEU A O 1
ATOM 2599 N N . ALA A 1 343 ? 21.656 -30.234 -5.184 1 95.56 343 ALA A N 1
ATOM 2600 C CA . ALA A 1 343 ? 22.531 -31.297 -5.684 1 95.56 343 ALA A CA 1
ATOM 2601 C C . ALA A 1 343 ? 22.797 -32.344 -4.605 1 95.56 343 ALA A C 1
ATOM 2603 O O . ALA A 1 343 ? 23.109 -32 -3.463 1 95.56 343 ALA A O 1
ATOM 2604 N N . GLY A 1 344 ? 22.609 -33.594 -4.965 1 92 344 GLY A N 1
ATOM 2605 C CA . GLY A 1 344 ? 22.875 -34.688 -4.039 1 92 344 GLY A CA 1
ATOM 2606 C C . GLY A 1 344 ? 21.688 -35 -3.152 1 92 344 GLY A C 1
ATOM 2607 O O . GLY A 1 344 ? 21.719 -35.969 -2.402 1 92 344 GLY A O 1
ATOM 2608 N N . SER A 1 345 ? 20.703 -34.156 -3.281 1 91 345 SER A N 1
ATOM 2609 C CA . SER A 1 345 ? 19.484 -34.438 -2.527 1 91 345 SER A CA 1
ATOM 2610 C C . SER A 1 345 ? 18.562 -35.375 -3.301 1 91 345 SER A C 1
ATOM 2612 O O . SER A 1 345 ? 18.953 -35.938 -4.332 1 91 345 SER A O 1
ATOM 2614 N N . SER A 1 346 ? 17.406 -35.656 -2.793 1 81 346 SER A N 1
ATOM 2615 C CA . SER A 1 346 ? 16.422 -36.531 -3.451 1 81 346 SER A CA 1
ATOM 2616 C C . SER A 1 346 ? 15.594 -35.75 -4.457 1 81 346 SER A C 1
ATOM 2618 O O . SER A 1 346 ? 14.758 -36.312 -5.164 1 81 346 SER A O 1
ATOM 2620 N N . ALA A 1 347 ? 15.93 -34.438 -4.602 1 88.06 347 ALA A N 1
ATOM 2621 C CA . ALA A 1 347 ? 15.133 -33.594 -5.492 1 88.06 347 ALA A CA 1
ATOM 2622 C C . ALA A 1 347 ? 15.414 -33.938 -6.953 1 88.06 347 ALA A C 1
ATOM 2624 O O . ALA A 1 347 ? 16.547 -34.219 -7.324 1 88.06 347 ALA A O 1
ATOM 2625 N N . THR A 1 348 ? 14.336 -33.969 -7.73 1 87.25 348 THR A N 1
ATOM 2626 C CA . THR A 1 348 ? 14.508 -34.031 -9.18 1 87.25 348 THR A CA 1
ATOM 2627 C C . THR A 1 348 ? 14.938 -32.688 -9.734 1 87.25 348 THR A C 1
ATOM 2629 O O . THR A 1 348 ? 14.312 -31.672 -9.453 1 87.25 348 THR A O 1
ATOM 2632 N N . LEU A 1 349 ? 15.984 -32.656 -10.516 1 94.06 349 LEU A N 1
ATOM 2633 C CA . LEU A 1 349 ? 16.547 -31.422 -11.055 1 94.06 349 LEU A CA 1
ATOM 2634 C C . LEU A 1 349 ? 16.422 -31.391 -12.57 1 94.06 349 LEU A C 1
ATOM 2636 O O . LEU A 1 349 ? 17.172 -32.094 -13.273 1 94.06 349 LEU A O 1
ATOM 2640 N N . PRO A 1 350 ? 15.57 -30.547 -13.086 1 94.62 350 PRO A N 1
ATOM 2641 C CA . PRO A 1 350 ? 15.469 -30.438 -14.539 1 94.62 350 PRO A CA 1
ATOM 2642 C C . PRO A 1 350 ? 16.812 -30.141 -15.203 1 94.62 350 PRO A C 1
ATOM 2644 O O . PRO A 1 350 ? 17.609 -29.359 -14.672 1 94.62 350 PRO A O 1
ATOM 2647 N N . GLY A 1 351 ? 17.016 -30.719 -16.391 1 93.81 351 GLY A N 1
ATOM 2648 C CA . GLY A 1 351 ? 18.25 -30.5 -17.125 1 93.81 351 GLY A CA 1
ATOM 2649 C C . GLY A 1 351 ? 18.281 -29.188 -17.875 1 93.81 351 GLY A C 1
ATOM 2650 O O . GLY A 1 351 ? 19.359 -28.609 -18.078 1 93.81 351 GLY A O 1
ATOM 2651 N N . ALA A 1 352 ? 17.078 -28.75 -18.219 1 94.62 352 ALA A N 1
ATOM 2652 C CA . ALA A 1 352 ? 16.969 -27.469 -18.922 1 94.62 352 ALA A CA 1
ATOM 2653 C C . ALA A 1 352 ? 16.484 -26.375 -17.969 1 94.62 352 ALA A C 1
ATOM 2655 O O . ALA A 1 352 ? 15.906 -26.672 -16.906 1 94.62 352 ALA A O 1
ATOM 2656 N N . SER A 1 353 ? 16.812 -25.141 -18.312 1 97.38 353 SER A N 1
ATOM 2657 C CA . SER A 1 353 ? 16.406 -24.031 -17.469 1 97.38 353 SER A CA 1
ATOM 2658 C C . SER A 1 353 ? 15.195 -23.297 -18.062 1 97.38 353 SER A C 1
ATOM 2660 O O . SER A 1 353 ? 14.648 -22.391 -17.438 1 97.38 353 SER A O 1
ATOM 2662 N N . SER A 1 354 ? 14.867 -23.625 -19.281 1 97.12 354 SER A N 1
ATOM 2663 C CA . SER A 1 354 ? 13.734 -23.062 -20.016 1 97.12 354 SER A CA 1
ATOM 2664 C C . SER A 1 354 ? 13 -24.125 -20.828 1 97.12 354 SER A C 1
ATOM 2666 O O . SER A 1 354 ? 13.578 -25.156 -21.172 1 97.12 354 SER A O 1
ATOM 2668 N N . LYS A 1 355 ? 11.805 -23.891 -21.031 1 96.06 355 LYS A N 1
ATOM 2669 C CA . LYS A 1 355 ? 10.969 -24.781 -21.828 1 96.06 355 LYS A CA 1
ATOM 2670 C C . LYS A 1 355 ? 9.875 -24.016 -22.578 1 96.06 355 LYS A C 1
ATOM 2672 O O . LYS A 1 355 ? 9.68 -22.828 -22.328 1 96.06 355 LYS A O 1
ATOM 2677 N N . LEU A 1 356 ? 9.242 -24.656 -23.562 1 96.69 356 LEU A N 1
ATOM 2678 C CA . LEU A 1 356 ? 8.008 -24.125 -24.125 1 96.69 356 LEU A CA 1
ATOM 2679 C C . LEU A 1 356 ? 6.871 -24.188 -23.109 1 96.69 356 LEU A C 1
ATOM 2681 O O . LEU A 1 356 ? 6.578 -25.25 -22.562 1 96.69 356 LEU A O 1
ATOM 2685 N N . GLU A 1 357 ? 6.312 -23.078 -22.828 1 97.81 357 GLU A N 1
ATOM 2686 C CA . GLU A 1 357 ? 5.195 -23.062 -21.891 1 97.81 357 GLU A CA 1
ATOM 2687 C C . GLU A 1 357 ? 3.871 -23.312 -22.594 1 97.81 357 GLU A C 1
ATOM 2689 O O . GLU A 1 357 ? 3.639 -22.797 -23.688 1 97.81 357 GLU A O 1
ATOM 2694 N N . GLY A 1 358 ? 3.029 -24.094 -22 1 96.88 358 GLY A N 1
ATOM 2695 C CA . GLY A 1 358 ? 1.703 -24.344 -22.531 1 96.88 358 GLY A CA 1
ATOM 2696 C C . GLY A 1 358 ? 1.692 -25.406 -23.625 1 96.88 358 GLY A C 1
ATOM 2697 O O . GLY A 1 358 ? 0.682 -25.594 -24.297 1 96.88 358 GLY A O 1
ATOM 2698 N N . SER A 1 359 ? 2.791 -26.156 -23.766 1 94.81 359 SER A N 1
ATOM 2699 C CA . SER A 1 359 ? 2.902 -27.078 -24.906 1 94.81 359 SER A CA 1
ATOM 2700 C C . SER A 1 359 ? 2.648 -28.516 -24.469 1 94.81 359 SER A C 1
ATOM 2702 O O . SER A 1 359 ? 2.486 -29.406 -25.297 1 94.81 359 SER A O 1
ATOM 2704 N N . ILE A 1 360 ? 2.633 -28.766 -23.188 1 94.75 360 ILE A N 1
ATOM 2705 C CA . ILE A 1 360 ? 2.512 -30.125 -22.672 1 94.75 360 ILE A CA 1
ATOM 2706 C C . ILE A 1 360 ? 1.038 -30.484 -22.5 1 94.75 360 ILE A C 1
ATOM 2708 O O . ILE A 1 360 ? 0.36 -29.953 -21.625 1 94.75 360 ILE A O 1
ATOM 2712 N N . ALA A 1 361 ? 0.572 -31.406 -23.266 1 91.44 361 ALA A N 1
ATOM 2713 C CA . ALA A 1 361 ? -0.835 -31.797 -23.25 1 91.44 361 ALA A CA 1
ATOM 2714 C C . ALA A 1 361 ? -1.063 -33 -22.328 1 91.44 361 ALA A C 1
ATOM 2716 O O . ALA A 1 361 ? -2.121 -33.094 -21.703 1 91.44 361 ALA A O 1
ATOM 2717 N N . ALA A 1 362 ? -0.042 -33.844 -22.312 1 92 362 ALA A N 1
ATOM 2718 C CA . ALA A 1 362 ? -0.091 -35.031 -21.453 1 92 362 ALA A CA 1
ATOM 2719 C C . ALA A 1 362 ? 1.259 -35.281 -20.797 1 92 362 ALA A C 1
ATOM 2721 O O . ALA A 1 362 ? 2.289 -34.812 -21.266 1 92 362 ALA A O 1
ATOM 2722 N N . ALA A 1 363 ? 1.141 -36.094 -19.797 1 91.06 363 ALA A N 1
ATOM 2723 C CA . ALA A 1 363 ? 2.354 -36.375 -19.047 1 91.06 363 ALA A CA 1
ATOM 2724 C C . ALA A 1 363 ? 3.516 -36.719 -19.969 1 91.06 363 ALA A C 1
ATOM 2726 O O . ALA A 1 363 ? 3.389 -37.594 -20.828 1 91.06 363 ALA A O 1
ATOM 2727 N N . THR A 1 364 ? 4.66 -36.094 -19.781 1 90.12 364 THR A N 1
ATOM 2728 C CA . THR A 1 364 ? 5.809 -36.188 -20.656 1 90.12 364 THR A CA 1
ATOM 2729 C C . THR A 1 364 ? 7.109 -36.25 -19.859 1 90.12 364 THR A C 1
ATOM 2731 O O . THR A 1 364 ? 7.34 -35.406 -19 1 90.12 364 THR A O 1
ATOM 2734 N N . GLY A 1 365 ? 7.902 -37.219 -20.109 1 91.31 365 GLY A N 1
ATOM 2735 C CA . GLY A 1 365 ? 9.234 -37.25 -19.531 1 91.31 365 GLY A CA 1
ATOM 2736 C C . GLY A 1 365 ? 10.188 -36.25 -20.125 1 91.31 365 GLY A C 1
ATOM 2737 O O . GLY A 1 365 ? 10.18 -36 -21.328 1 91.31 365 GLY A O 1
ATOM 2738 N N . VAL A 1 366 ? 10.922 -35.562 -19.219 1 90.31 366 VAL A N 1
ATOM 2739 C CA . VAL A 1 366 ? 11.898 -34.594 -19.703 1 90.31 366 VAL A CA 1
ATOM 2740 C C . VAL A 1 366 ? 13.258 -34.844 -19.078 1 90.31 366 VAL A C 1
ATOM 2742 O O . VAL A 1 366 ? 13.359 -35.594 -18.109 1 90.31 366 VAL A O 1
ATOM 2745 N N . GLY A 1 367 ? 14.305 -34.281 -19.672 1 88.5 367 GLY A N 1
ATOM 2746 C CA . GLY A 1 367 ? 15.664 -34.469 -19.172 1 88.5 367 GLY A CA 1
ATOM 2747 C C . GLY A 1 367 ? 15.875 -33.938 -17.781 1 88.5 367 GLY A C 1
ATOM 2748 O O . GLY A 1 367 ? 15.352 -32.875 -17.438 1 88.5 367 GLY A O 1
ATOM 2749 N N . ALA A 1 368 ? 16.578 -34.75 -16.953 1 91.44 368 ALA A N 1
ATOM 2750 C CA . ALA A 1 368 ? 16.922 -34.344 -15.594 1 91.44 368 ALA A CA 1
ATOM 2751 C C . ALA A 1 368 ? 18.375 -34.719 -15.266 1 91.44 368 ALA A C 1
ATOM 2753 O O . ALA A 1 368 ? 18.906 -35.688 -15.82 1 91.44 368 ALA A O 1
ATOM 2754 N N . THR A 1 369 ? 19.016 -33.938 -14.539 1 86.56 369 THR A N 1
ATOM 2755 C CA . THR A 1 369 ? 20.375 -34.219 -14.102 1 86.56 369 THR A CA 1
ATOM 2756 C C . THR A 1 369 ? 20.359 -35.156 -12.883 1 86.56 369 THR A C 1
ATOM 2758 O O . THR A 1 369 ? 21.359 -35.812 -12.602 1 86.56 369 THR A O 1
ATOM 2761 N N . GLN A 1 370 ? 19.312 -35.125 -12.203 1 85.38 370 GLN A N 1
ATOM 2762 C CA . GLN A 1 370 ? 19.094 -35.938 -11.023 1 85.38 370 GLN A CA 1
ATOM 2763 C C . GLN A 1 370 ? 17.641 -36.438 -10.953 1 85.38 370 GLN A C 1
ATOM 2765 O O . GLN A 1 370 ? 16.719 -35.625 -11.031 1 85.38 370 GLN A O 1
ATOM 2770 N N . GLY A 1 371 ? 17.469 -37.75 -10.945 1 82.38 371 GLY A N 1
ATOM 2771 C CA . GLY A 1 371 ? 16.141 -38.344 -10.867 1 82.38 371 GLY A CA 1
ATOM 2772 C C . GLY A 1 371 ? 15.43 -38.406 -12.211 1 82.38 371 GLY A C 1
ATOM 2773 O O . GLY A 1 371 ? 16.078 -38.312 -13.258 1 82.38 371 GLY A O 1
ATOM 2774 N N . ARG A 1 372 ? 14.227 -38.812 -12.219 1 88.5 372 ARG A N 1
ATOM 2775 C CA . ARG A 1 372 ? 13.328 -38.844 -13.375 1 88.5 372 ARG A CA 1
ATOM 2776 C C . ARG A 1 372 ? 12.234 -37.781 -13.234 1 88.5 372 ARG A C 1
ATOM 2778 O O . ARG A 1 372 ? 11.555 -37.719 -12.203 1 88.5 372 ARG A O 1
ATOM 2785 N N . LEU A 1 373 ? 12.164 -36.969 -14.242 1 92.31 373 LEU A N 1
ATOM 2786 C CA . LEU A 1 373 ? 11.203 -35.875 -14.18 1 92.31 373 LEU A CA 1
ATOM 2787 C C . LEU A 1 373 ? 10.078 -36.062 -15.195 1 92.31 373 LEU A C 1
ATOM 2789 O O . LEU A 1 373 ? 10.336 -36.188 -16.391 1 92.31 373 LEU A O 1
ATOM 2793 N N . ILE A 1 374 ? 8.867 -36.219 -14.734 1 93.38 374 ILE A N 1
ATOM 2794 C CA . ILE A 1 374 ? 7.664 -36.219 -15.547 1 93.38 374 ILE A CA 1
ATOM 2795 C C . ILE A 1 374 ? 6.871 -34.938 -15.328 1 93.38 374 ILE A C 1
ATOM 2797 O O . ILE A 1 374 ? 6.531 -34.625 -14.188 1 93.38 374 ILE A O 1
ATOM 2801 N N . LEU A 1 375 ? 6.672 -34.219 -16.391 1 94.12 375 LEU A N 1
ATOM 2802 C CA . LEU A 1 375 ? 5.867 -33 -16.344 1 94.12 375 LEU A CA 1
ATOM 2803 C C . LEU A 1 375 ? 4.434 -33.281 -16.781 1 94.12 375 LEU A C 1
ATOM 2805 O O . LEU A 1 375 ? 4.215 -33.969 -17.766 1 94.12 375 LEU A O 1
ATOM 2809 N N . GLY A 1 376 ? 3.461 -32.812 -16.016 1 93.88 376 GLY A N 1
ATOM 2810 C CA . GLY A 1 376 ? 2.068 -32.875 -16.422 1 93.88 376 GLY A CA 1
ATOM 2811 C C . GLY A 1 376 ? 1.664 -31.75 -17.344 1 93.88 376 GLY A C 1
ATOM 2812 O O . GLY A 1 376 ? 2.498 -30.922 -17.719 1 93.88 376 GLY A O 1
ATOM 2813 N N . SER A 1 377 ? 0.347 -31.766 -17.719 1 95.31 377 SER A N 1
ATOM 2814 C CA . SER A 1 377 ? -0.187 -30.734 -18.625 1 95.31 377 SER A CA 1
ATOM 2815 C C . SER A 1 377 ? 0.042 -29.344 -18.062 1 95.31 377 SER A C 1
ATOM 2817 O O . SER A 1 377 ? -0.121 -29.109 -16.875 1 95.31 377 SER A O 1
ATOM 2819 N N . ASP A 1 378 ? 0.506 -28.406 -18.891 1 96.75 378 ASP A N 1
ATOM 2820 C CA . ASP A 1 378 ? 0.733 -27.031 -18.469 1 96.75 378 ASP A CA 1
ATOM 2821 C C . ASP A 1 378 ? 0.02 -26.047 -19.406 1 96.75 378 ASP A C 1
ATOM 2823 O O . ASP A 1 378 ? 0.448 -24.906 -19.562 1 96.75 378 ASP A O 1
ATOM 2827 N N . ARG A 1 379 ? -1.096 -26.406 -20.031 1 96.62 379 ARG A N 1
ATOM 2828 C CA . ARG A 1 379 ? -1.759 -25.719 -21.125 1 96.62 379 ARG A CA 1
ATOM 2829 C C . ARG A 1 379 ? -2.379 -24.406 -20.656 1 96.62 379 ARG A C 1
ATOM 2831 O O . ARG A 1 379 ? -2.834 -24.297 -19.516 1 96.62 379 ARG A O 1
ATOM 2838 N N . PHE A 1 380 ? -2.354 -23.422 -21.547 1 97.69 380 PHE A N 1
ATOM 2839 C CA . PHE A 1 380 ? -3.199 -22.234 -21.422 1 97.69 380 PHE A CA 1
ATOM 2840 C C . PHE A 1 380 ? -4.633 -22.547 -21.844 1 97.69 380 PHE A C 1
ATOM 2842 O O . PHE A 1 380 ? -4.867 -23.453 -22.625 1 97.69 380 PHE A O 1
ATOM 2849 N N . PHE A 1 381 ? -5.551 -21.75 -21.328 1 97.38 381 PHE A N 1
ATOM 2850 C CA . PHE A 1 381 ? -6.961 -22.031 -21.562 1 97.38 381 PHE A CA 1
ATOM 2851 C C . PHE A 1 381 ? -7.289 -21.938 -23.047 1 97.38 381 PHE A C 1
ATOM 2853 O O . PHE A 1 381 ? -8.234 -22.578 -23.531 1 97.38 381 PHE A O 1
ATOM 2860 N N . ASP A 1 382 ? -6.465 -21.203 -23.828 1 96.69 382 ASP A N 1
ATOM 2861 C CA . ASP A 1 382 ? -6.773 -20.953 -25.219 1 96.69 382 ASP A CA 1
ATOM 2862 C C . ASP A 1 382 ? -5.922 -21.828 -26.141 1 96.69 382 ASP A C 1
ATOM 2864 O O . ASP A 1 382 ? -5.945 -21.672 -27.359 1 96.69 382 ASP A O 1
ATOM 2868 N N . GLY A 1 383 ? -5.102 -22.656 -25.594 1 95.5 383 GLY A N 1
ATOM 2869 C CA . GLY A 1 383 ? -4.359 -23.641 -26.344 1 95.5 383 GLY A CA 1
ATOM 2870 C C . GLY A 1 383 ? -3.061 -23.109 -26.922 1 95.5 383 GLY A C 1
ATOM 2871 O O . GLY A 1 383 ? -2.291 -23.859 -27.531 1 95.5 383 GLY A O 1
ATOM 2872 N N . ARG A 1 384 ? -2.764 -21.875 -26.688 1 95.25 384 ARG A N 1
ATOM 2873 C CA . ARG A 1 384 ? -1.521 -21.297 -27.172 1 95.25 384 ARG A CA 1
ATOM 2874 C C . ARG A 1 384 ? -0.322 -21.812 -26.391 1 95.25 384 ARG A C 1
ATOM 2876 O O . ARG A 1 384 ? -0.45 -22.188 -25.219 1 95.25 384 ARG A O 1
ATOM 2883 N N . ALA A 1 385 ? 0.78 -21.828 -27.078 1 96.88 385 ALA A N 1
ATOM 2884 C CA . ALA A 1 385 ? 2.064 -22.078 -26.438 1 96.88 385 ALA A CA 1
ATOM 2885 C C . ALA A 1 385 ? 2.922 -20.812 -26.422 1 96.88 385 ALA A C 1
ATOM 2887 O O . ALA A 1 385 ? 2.693 -19.891 -27.219 1 96.88 385 ALA A O 1
ATOM 2888 N N . PHE A 1 386 ? 3.781 -20.734 -25.531 1 98.44 386 PHE A N 1
ATOM 2889 C CA . PHE A 1 386 ? 4.703 -19.609 -25.422 1 98.44 386 PHE A CA 1
ATOM 2890 C C . PHE A 1 386 ? 6.148 -20.078 -25.531 1 98.44 386 PHE A C 1
ATOM 2892 O O . PHE A 1 386 ? 6.613 -20.859 -24.703 1 98.44 386 PHE A O 1
ATOM 2899 N N . ASP A 1 387 ? 6.809 -19.609 -26.578 1 98.12 387 ASP A N 1
ATOM 2900 C CA . ASP A 1 387 ? 8.234 -19.844 -26.781 1 98.12 387 ASP A CA 1
ATOM 2901 C C . ASP A 1 387 ? 9.055 -18.656 -26.297 1 98.12 387 ASP A C 1
ATOM 2903 O O . ASP A 1 387 ? 9 -17.562 -26.891 1 98.12 387 ASP A O 1
ATOM 2907 N N . PRO A 1 388 ? 9.836 -18.859 -25.219 1 97.81 388 PRO A N 1
ATOM 2908 C CA . PRO A 1 388 ? 10.602 -17.734 -24.672 1 97.81 388 PRO A CA 1
ATOM 2909 C C . PRO A 1 388 ? 11.602 -17.156 -25.672 1 97.81 388 PRO A C 1
ATOM 2911 O O . PRO A 1 388 ? 12.094 -16.047 -25.5 1 97.81 388 PRO A O 1
ATOM 2914 N N . ASP A 1 389 ? 11.914 -17.844 -26.781 1 97 389 ASP A N 1
ATOM 2915 C CA . ASP A 1 389 ? 12.852 -17.375 -27.781 1 97 389 ASP A CA 1
ATOM 2916 C C . ASP A 1 389 ? 12.141 -16.594 -28.891 1 97 389 ASP A C 1
ATOM 2918 O O . ASP A 1 389 ? 12.781 -16.031 -29.781 1 97 389 ASP A O 1
ATOM 2922 N N . GLU A 1 390 ? 10.758 -16.5 -28.812 1 97.69 390 GLU A N 1
ATOM 2923 C CA . GLU A 1 390 ? 9.984 -15.828 -29.859 1 97.69 390 GLU A CA 1
ATOM 2924 C C . GLU A 1 390 ? 8.969 -14.859 -29.266 1 97.69 390 GLU A C 1
ATOM 2926 O O . GLU A 1 390 ? 7.797 -14.875 -29.641 1 97.69 390 GLU A O 1
ATOM 2931 N N . ILE A 1 391 ? 9.438 -14.07 -28.297 1 98.12 391 ILE A N 1
ATOM 2932 C CA . ILE A 1 391 ? 8.547 -13.188 -27.562 1 98.12 391 ILE A CA 1
ATOM 2933 C C . ILE A 1 391 ? 7.918 -12.172 -28.5 1 98.12 391 ILE A C 1
ATOM 2935 O O . ILE A 1 391 ? 6.707 -11.938 -28.453 1 98.12 391 ILE A O 1
ATOM 2939 N N . PRO A 1 392 ? 8.695 -11.555 -29.5 1 97.56 392 PRO A N 1
ATOM 2940 C CA . PRO A 1 392 ? 8.07 -10.586 -30.406 1 97.56 392 PRO A CA 1
ATOM 2941 C C . PRO A 1 392 ? 6.934 -11.195 -31.234 1 97.56 392 PRO A C 1
ATOM 2943 O O . PRO A 1 392 ? 5.879 -10.578 -31.391 1 97.56 392 PRO A O 1
ATOM 2946 N N . GLY A 1 393 ? 7.199 -12.352 -31.766 1 97.38 393 GLY A N 1
ATOM 2947 C CA . GLY A 1 393 ? 6.156 -13.031 -32.531 1 97.38 393 GLY A CA 1
ATOM 2948 C C . GLY A 1 393 ? 4.93 -13.352 -31.688 1 97.38 393 GLY A C 1
ATOM 2949 O O . GLY A 1 393 ? 3.799 -13.172 -32.156 1 97.38 393 GLY A O 1
ATOM 2950 N N . TYR A 1 394 ? 5.16 -13.836 -30.469 1 97.75 394 TYR A N 1
ATOM 2951 C CA . TYR A 1 394 ? 4.082 -14.133 -29.531 1 97.75 394 TYR A CA 1
ATOM 2952 C C . TYR A 1 394 ? 3.23 -12.898 -29.266 1 97.75 394 TYR A C 1
ATOM 2954 O O . TYR A 1 394 ? 1.999 -12.969 -29.297 1 97.75 394 TYR A O 1
ATOM 2962 N N . LEU A 1 395 ? 3.871 -11.742 -29 1 97 395 LEU A N 1
ATOM 2963 C CA . LEU A 1 395 ? 3.188 -10.484 -28.719 1 97 395 LEU A CA 1
ATOM 2964 C C . LEU A 1 395 ? 2.367 -10.031 -29.922 1 97 395 LEU A C 1
ATOM 2966 O O . LEU A 1 395 ? 1.247 -9.539 -29.766 1 97 395 LEU A O 1
ATOM 2970 N N . ARG A 1 396 ? 2.838 -10.18 -31.156 1 95.81 396 ARG A N 1
ATOM 2971 C CA . ARG A 1 396 ? 2.113 -9.828 -32.375 1 95.81 396 ARG A CA 1
ATOM 2972 C C . ARG A 1 396 ? 0.848 -10.664 -32.531 1 95.81 396 ARG A C 1
ATOM 2974 O O . ARG A 1 396 ? -0.187 -10.164 -32.969 1 95.81 396 ARG A O 1
ATOM 2981 N N . ASP A 1 397 ? 0.989 -11.914 -32.125 1 94.38 397 ASP A N 1
ATOM 2982 C CA . ASP A 1 397 ? -0.128 -12.844 -32.281 1 94.38 397 ASP A CA 1
ATOM 2983 C C . ASP A 1 397 ? -1.261 -12.492 -31.312 1 94.38 397 ASP A C 1
ATOM 2985 O O . ASP A 1 397 ? -2.406 -12.898 -31.516 1 94.38 397 ASP A O 1
ATOM 2989 N N . LEU A 1 398 ? -0.922 -11.836 -30.203 1 93.38 398 LEU A N 1
ATOM 2990 C CA . LEU A 1 398 ? -1.92 -11.492 -29.203 1 93.38 398 LEU A CA 1
ATOM 2991 C C . LEU A 1 398 ? -2.664 -10.219 -29.578 1 93.38 398 LEU A C 1
ATOM 2993 O O . LEU A 1 398 ? -3.664 -9.859 -28.953 1 93.38 398 LEU A O 1
ATOM 2997 N N . GLU A 1 399 ? -2.176 -9.32 -30.516 1 81.88 399 GLU A N 1
ATOM 2998 C CA . GLU A 1 399 ? -2.838 -8.102 -30.969 1 81.88 399 GLU A CA 1
ATOM 2999 C C . GLU A 1 399 ? -4.074 -8.414 -31.797 1 81.88 399 GLU A C 1
ATOM 3001 O O . GLU A 1 399 ? -4.098 -9.406 -32.531 1 81.88 399 GLU A O 1
ATOM 3006 N N . MET B 1 1 ? -16.328 1.273 22.984 1 95.25 1 MET B N 1
ATOM 3007 C CA . MET B 1 1 ? -14.961 1.035 22.531 1 95.25 1 MET B CA 1
ATOM 3008 C C . MET B 1 1 ? -14.773 1.519 21.094 1 95.25 1 MET B C 1
ATOM 3010 O O . MET B 1 1 ? -15.648 1.33 20.25 1 95.25 1 MET B O 1
ATOM 3014 N N . PHE B 1 2 ? -13.68 2.299 20.844 1 98.25 2 PHE B N 1
ATOM 3015 C CA . PHE B 1 2 ? -13.281 2.709 19.516 1 98.25 2 PHE B CA 1
ATOM 3016 C C . PHE B 1 2 ? -11.977 2.027 19.109 1 98.25 2 PHE B C 1
ATOM 3018 O O . PHE B 1 2 ? -10.953 2.176 19.781 1 98.25 2 PHE B O 1
ATOM 3025 N N . ARG B 1 3 ? -12 1.193 18.078 1 98.69 3 ARG B N 1
ATOM 3026 C CA . ARG B 1 3 ? -10.773 0.829 17.391 1 98.69 3 ARG B CA 1
ATOM 3027 C C . ARG B 1 3 ? -10.328 1.938 16.438 1 98.69 3 ARG B C 1
ATOM 3029 O O . ARG B 1 3 ? -11.062 2.303 15.516 1 98.69 3 ARG B O 1
ATOM 3036 N N . ILE B 1 4 ? -9.086 2.477 16.625 1 98.94 4 ILE B N 1
ATOM 3037 C CA . ILE B 1 4 ? -8.602 3.6 15.828 1 98.94 4 ILE B CA 1
ATOM 3038 C C . ILE B 1 4 ? -7.367 3.18 15.039 1 98.94 4 ILE B C 1
ATOM 3040 O O . ILE B 1 4 ? -6.34 2.826 15.625 1 98.94 4 ILE B O 1
ATOM 3044 N N . GLY B 1 5 ? -7.5 3.17 13.688 1 98.88 5 GLY B N 1
ATOM 3045 C CA . GLY B 1 5 ? -6.332 2.941 12.859 1 98.88 5 GLY B CA 1
ATOM 3046 C C . GLY B 1 5 ? -5.383 4.125 12.82 1 98.88 5 GLY B C 1
ATOM 3047 O O . GLY B 1 5 ? -5.82 5.277 12.859 1 98.88 5 GLY B O 1
ATOM 3048 N N . PHE B 1 6 ? -4.066 3.824 12.742 1 98.81 6 PHE B N 1
ATOM 3049 C CA . PHE B 1 6 ? -3.119 4.934 12.695 1 98.81 6 PHE B CA 1
ATOM 3050 C C . PHE B 1 6 ? -1.827 4.508 12.008 1 98.81 6 PHE B C 1
ATOM 3052 O O . PHE B 1 6 ? -1.59 3.316 11.797 1 98.81 6 PHE B O 1
ATOM 3059 N N . LEU B 1 7 ? -1.085 5.434 11.523 1 98.31 7 LEU B N 1
ATOM 3060 C CA . LEU B 1 7 ? 0.295 5.277 11.078 1 98.31 7 LEU B CA 1
ATOM 3061 C C . LEU B 1 7 ? 1.271 5.766 12.141 1 98.31 7 LEU B C 1
ATOM 3063 O O . LEU B 1 7 ? 0.981 6.723 12.867 1 98.31 7 LEU B O 1
ATOM 3067 N N . PRO B 1 8 ? 2.42 5.125 12.211 1 98.31 8 PRO B N 1
ATOM 3068 C CA . PRO B 1 8 ? 3.369 5.52 13.25 1 98.31 8 PRO B CA 1
ATOM 3069 C C . PRO B 1 8 ? 4.031 6.867 12.969 1 98.31 8 PRO B C 1
ATOM 3071 O O . PRO B 1 8 ? 5.133 6.91 12.414 1 98.31 8 PRO B O 1
ATOM 3074 N N . LEU B 1 9 ? 3.441 7.871 13.367 1 98.44 9 LEU B N 1
ATOM 3075 C CA . LEU B 1 9 ? 3.889 9.258 13.273 1 98.44 9 LEU B CA 1
ATOM 3076 C C . LEU B 1 9 ? 3.721 9.969 14.609 1 98.44 9 LEU B C 1
ATOM 3078 O O . LEU B 1 9 ? 2.867 9.602 15.414 1 98.44 9 LEU B O 1
ATOM 3082 N N . VAL B 1 10 ? 4.492 10.953 14.797 1 98 10 VAL B N 1
ATOM 3083 C CA . VAL B 1 10 ? 4.402 11.727 16.031 1 98 10 VAL B CA 1
ATOM 3084 C C . VAL B 1 10 ? 3.016 12.359 16.141 1 98 10 VAL B C 1
ATOM 3086 O O . VAL B 1 10 ? 2.463 12.469 17.25 1 98 10 VAL B O 1
ATOM 3089 N N . ASP B 1 11 ? 2.469 12.703 15.055 1 96.06 11 ASP B N 1
ATOM 3090 C CA . ASP B 1 11 ? 1.198 13.422 15.109 1 96.06 11 ASP B CA 1
ATOM 3091 C C . ASP B 1 11 ? 0.031 12.461 15.312 1 96.06 11 ASP B C 1
ATOM 3093 O O . ASP B 1 11 ? -1.131 12.867 15.297 1 96.06 11 ASP B O 1
ATOM 3097 N N . ALA B 1 12 ? 0.276 11.164 15.492 1 98.38 12 ALA B N 1
ATOM 3098 C CA . ALA B 1 12 ? -0.714 10.242 16.062 1 98.38 12 ALA B CA 1
ATOM 3099 C C . ALA B 1 12 ? -0.782 10.375 17.578 1 98.38 12 ALA B C 1
ATOM 3101 O O . ALA B 1 12 ? -1.452 9.586 18.25 1 98.38 12 ALA B O 1
ATOM 3102 N N . ALA B 1 13 ? -0.212 11.312 18.156 1 98.5 13 ALA B N 1
ATOM 3103 C CA . ALA B 1 13 ? -0.015 11.484 19.594 1 98.5 13 ALA B CA 1
ATOM 3104 C C . ALA B 1 13 ? -1.352 11.594 20.312 1 98.5 13 ALA B C 1
ATOM 3106 O O . ALA B 1 13 ? -1.518 11.055 21.406 1 98.5 13 ALA B O 1
ATOM 3107 N N . LEU B 1 14 ? -2.287 12.297 19.703 1 98.69 14 LEU B N 1
ATOM 3108 C CA . LEU B 1 14 ? -3.475 12.648 20.469 1 98.69 14 LEU B CA 1
ATOM 3109 C C . LEU B 1 14 ? -4.305 11.406 20.781 1 98.69 14 LEU B C 1
ATOM 3111 O O . LEU B 1 14 ? -4.652 11.164 21.938 1 98.69 14 LEU B O 1
ATOM 3115 N N . PRO B 1 15 ? -4.617 10.523 19.781 1 98.88 15 PRO B N 1
ATOM 3116 C CA . PRO B 1 15 ? -5.328 9.305 20.172 1 98.88 15 PRO B CA 1
ATOM 3117 C C . PRO B 1 15 ? -4.496 8.406 21.094 1 98.88 15 PRO B C 1
ATOM 3119 O O . PRO B 1 15 ? -5.043 7.754 21.984 1 98.88 15 PRO B O 1
ATOM 3122 N N . ILE B 1 16 ? -3.205 8.375 20.906 1 98.88 16 ILE B N 1
ATOM 3123 C CA . ILE B 1 16 ? -2.33 7.547 21.734 1 98.88 16 ILE B CA 1
ATOM 3124 C C . ILE B 1 16 ? -2.338 8.062 23.172 1 98.88 16 ILE B C 1
ATOM 3126 O O . ILE B 1 16 ? -2.531 7.285 24.109 1 98.88 16 ILE B O 1
ATOM 3130 N N . LEU B 1 17 ? -2.191 9.359 23.375 1 98.81 17 LEU B N 1
ATOM 3131 C CA . LEU B 1 17 ? -2.162 9.945 24.703 1 98.81 17 LEU B CA 1
ATOM 3132 C C . LEU B 1 17 ? -3.541 9.891 25.359 1 98.81 17 LEU B C 1
ATOM 3134 O O . LEU B 1 17 ? -3.65 9.727 26.578 1 98.81 17 LEU B O 1
ATOM 3138 N N . ALA B 1 18 ? -4.609 10.086 24.5 1 98.81 18 ALA B N 1
ATOM 3139 C CA . ALA B 1 18 ? -5.961 9.938 25.031 1 98.81 18 ALA B CA 1
ATOM 3140 C C . ALA B 1 18 ? -6.145 8.57 25.688 1 98.81 18 ALA B C 1
ATOM 3142 O O . ALA B 1 18 ? -6.82 8.453 26.719 1 98.81 18 ALA B O 1
ATOM 3143 N N . HIS B 1 19 ? -5.535 7.547 25.094 1 98.88 19 HIS B N 1
ATOM 3144 C CA . HIS B 1 19 ? -5.598 6.191 25.625 1 98.88 19 HIS B CA 1
ATOM 3145 C C . HIS B 1 19 ? -4.668 6.027 26.812 1 98.88 19 HIS B C 1
ATOM 3147 O O . HIS B 1 19 ? -5.105 5.648 27.906 1 98.88 19 HIS B O 1
ATOM 3153 N N . GLU B 1 20 ? -3.404 6.43 26.703 1 98.81 20 GLU B N 1
ATOM 3154 C CA . GLU B 1 20 ? -2.344 6.082 27.641 1 98.81 20 GLU B CA 1
ATOM 3155 C C . GLU B 1 20 ? -2.438 6.918 28.906 1 98.81 20 GLU B C 1
ATOM 3157 O O . GLU B 1 20 ? -2.055 6.465 30 1 98.81 20 GLU B O 1
ATOM 3162 N N . GLN B 1 21 ? -2.924 8.164 28.797 1 98.31 21 GLN B N 1
ATOM 3163 C CA . GLN B 1 21 ? -2.998 9.055 29.953 1 98.31 21 GLN B CA 1
ATOM 3164 C C . GLN B 1 21 ? -4.359 8.961 30.641 1 98.31 21 GLN B C 1
ATOM 3166 O O . GLN B 1 21 ? -4.605 9.633 31.641 1 98.31 21 GLN B O 1
ATOM 3171 N N . GLY B 1 22 ? -5.305 8.203 30.047 1 98.44 22 GLY B N 1
ATOM 3172 C CA . GLY B 1 22 ? -6.582 7.934 30.688 1 98.44 22 GLY B CA 1
ATOM 3173 C C . GLY B 1 22 ? -7.633 8.984 30.391 1 98.44 22 GLY B C 1
ATOM 3174 O O . GLY B 1 22 ? -8.688 9.016 31.031 1 98.44 22 GLY B O 1
ATOM 3175 N N . PHE B 1 23 ? -7.422 9.852 29.469 1 98.62 23 PHE B N 1
ATOM 3176 C CA . PHE B 1 23 ? -8.398 10.883 29.125 1 98.62 23 PHE B CA 1
ATOM 3177 C C . PHE B 1 23 ? -9.648 10.258 28.516 1 98.62 23 PHE B C 1
ATOM 3179 O O . PHE B 1 23 ? -10.766 10.703 28.781 1 98.62 23 PHE B O 1
ATOM 3186 N N . ALA B 1 24 ? -9.438 9.211 27.672 1 98.81 24 ALA B N 1
ATOM 3187 C CA . ALA B 1 24 ? -10.578 8.508 27.094 1 98.81 24 ALA B CA 1
ATOM 3188 C C . ALA B 1 24 ? -11.375 7.77 28.156 1 98.81 24 ALA B C 1
ATOM 3190 O O . ALA B 1 24 ? -12.609 7.832 28.172 1 98.81 24 ALA B O 1
ATOM 3191 N N . ALA B 1 25 ? -10.672 7.133 29.078 1 98.69 25 ALA B N 1
ATOM 3192 C CA . ALA B 1 25 ? -11.328 6.406 30.156 1 98.69 25 ALA B CA 1
ATOM 3193 C C . ALA B 1 25 ? -12.156 7.348 31.031 1 98.69 25 ALA B C 1
ATOM 3195 O O . ALA B 1 25 ? -13.242 6.984 31.484 1 98.69 25 ALA B O 1
ATOM 3196 N N . ALA B 1 26 ? -11.68 8.492 31.234 1 98.5 26 ALA B N 1
ATOM 3197 C CA . ALA B 1 26 ? -12.383 9.484 32.062 1 98.5 26 ALA B CA 1
ATOM 3198 C C . ALA B 1 26 ? -13.703 9.883 31.406 1 98.5 26 ALA B C 1
ATOM 3200 O O . ALA B 1 26 ? -14.641 10.297 32.094 1 98.5 26 ALA B O 1
ATOM 3201 N N . GLU B 1 27 ? -13.75 9.766 30.047 1 98.19 27 GLU B N 1
ATOM 3202 C CA . GLU B 1 27 ? -14.969 10.078 29.297 1 98.19 27 GLU B CA 1
ATOM 3203 C C . GLU B 1 27 ? -15.82 8.828 29.094 1 98.19 27 GLU B C 1
ATOM 3205 O O . GLU B 1 27 ? -16.828 8.875 28.391 1 98.19 27 GLU B O 1
ATOM 3210 N N . GLY B 1 28 ? -15.336 7.719 29.594 1 98.19 28 GLY B N 1
ATOM 3211 C CA . GLY B 1 28 ? -16.062 6.473 29.453 1 98.19 28 GLY B CA 1
ATOM 3212 C C . GLY B 1 28 ? -15.844 5.809 28.109 1 98.19 28 GLY B C 1
ATOM 3213 O O . GLY B 1 28 ? -16.688 5.035 27.641 1 98.19 28 GLY B O 1
ATOM 3214 N N . VAL B 1 29 ? -14.781 6.109 27.438 1 98.19 29 VAL B N 1
ATOM 3215 C CA . VAL B 1 29 ? -14.461 5.57 26.125 1 98.19 29 VAL B CA 1
ATOM 3216 C C . VAL B 1 29 ? -13.211 4.695 26.203 1 98.19 29 VAL B C 1
ATOM 3218 O O . VAL B 1 29 ? -12.234 5.07 26.859 1 98.19 29 VAL B O 1
ATOM 3221 N N . ARG B 1 30 ? -13.305 3.469 25.75 1 98.12 30 ARG B N 1
ATOM 3222 C CA . ARG B 1 30 ? -12.117 2.631 25.578 1 98.12 30 ARG B CA 1
ATOM 3223 C C . ARG B 1 30 ? -11.578 2.744 24.156 1 98.12 30 ARG B C 1
ATOM 3225 O O . ARG B 1 30 ? -12.336 2.707 23.188 1 98.12 30 ARG B O 1
ATOM 3232 N N . ILE B 1 31 ? -10.188 2.922 24 1 98.81 31 ILE B N 1
ATOM 3233 C CA . ILE B 1 31 ? -9.547 3.039 22.703 1 98.81 31 ILE B CA 1
ATOM 3234 C C . ILE B 1 31 ? -8.609 1.85 22.484 1 98.81 31 ILE B C 1
ATOM 3236 O O . ILE B 1 31 ? -7.852 1.473 23.375 1 98.81 31 ILE B O 1
ATOM 3240 N N . GLU B 1 32 ? -8.719 1.187 21.391 1 98.62 32 GLU B N 1
ATOM 3241 C CA . GLU B 1 32 ? -7.738 0.236 20.875 1 98.62 32 GLU B CA 1
ATOM 3242 C C . GLU B 1 32 ? -7.09 0.76 19.594 1 98.62 32 GLU B C 1
ATOM 3244 O O . GLU B 1 32 ? -7.781 1.085 18.625 1 98.62 32 GLU B O 1
ATOM 3249 N N . LEU B 1 33 ? -5.789 0.856 19.625 1 98.69 33 LEU B N 1
ATOM 3250 C CA . LEU B 1 33 ? -5.074 1.405 18.484 1 98.69 33 LEU B CA 1
ATOM 3251 C C . LEU B 1 33 ? -4.613 0.293 17.547 1 98.69 33 LEU B C 1
ATOM 3253 O O . LEU B 1 33 ? -4.098 -0.73 18 1 98.69 33 LEU B O 1
ATOM 3257 N N . VAL B 1 34 ? -4.863 0.466 16.25 1 98.06 34 VAL B N 1
ATOM 3258 C CA . VAL B 1 34 ? -4.465 -0.488 15.211 1 98.06 34 VAL B CA 1
ATOM 3259 C C . VAL B 1 34 ? -3.416 0.146 14.297 1 98.06 34 VAL B C 1
ATOM 3261 O O . VAL B 1 34 ? -3.725 1.066 13.539 1 98.06 34 VAL B O 1
ATOM 3264 N N . ARG B 1 35 ? -2.223 -0.376 14.359 1 97.81 35 ARG B N 1
ATOM 3265 C CA . ARG B 1 35 ? -1.082 0.198 13.648 1 97.81 35 ARG B CA 1
ATOM 3266 C C . ARG B 1 35 ? -0.973 -0.363 12.234 1 97.81 35 ARG B C 1
ATOM 3268 O O . ARG B 1 35 ? -1.149 -1.564 12.023 1 97.81 35 ARG B O 1
ATOM 3275 N N . ASP B 1 36 ? -0.75 0.506 11.258 1 97.06 36 ASP B N 1
ATOM 3276 C CA . ASP B 1 36 ? -0.51 0.084 9.883 1 97.06 36 ASP B CA 1
ATOM 3277 C C . ASP B 1 36 ? 0.741 0.749 9.312 1 97.06 36 ASP B C 1
ATOM 3279 O O . ASP B 1 36 ? 1.391 1.545 9.992 1 97.06 36 ASP B O 1
ATOM 3283 N N . MET B 1 37 ? 1.067 0.39 8.008 1 95.44 37 MET B N 1
ATOM 3284 C CA . MET B 1 37 ? 2.312 0.863 7.41 1 95.44 37 MET B CA 1
ATOM 3285 C C . MET B 1 37 ? 2.031 1.833 6.27 1 95.44 37 MET B C 1
ATOM 3287 O O . MET B 1 37 ? 2.928 2.553 5.824 1 95.44 37 MET B O 1
ATOM 3291 N N . THR B 1 38 ? 0.83 1.868 5.801 1 96.75 38 THR B N 1
ATOM 3292 C CA . THR B 1 38 ? 0.488 2.746 4.688 1 96.75 38 THR B CA 1
ATOM 3293 C C . THR B 1 38 ? -0.849 3.439 4.938 1 96.75 38 THR B C 1
ATOM 3295 O O . THR B 1 38 ? -1.726 2.889 5.605 1 96.75 38 THR B O 1
ATOM 3298 N N . TRP B 1 39 ? -1.007 4.57 4.371 1 98.12 39 TRP B N 1
ATOM 3299 C CA . TRP B 1 39 ? -2.254 5.312 4.508 1 98.12 39 TRP B CA 1
ATOM 3300 C C . TRP B 1 39 ? -3.398 4.594 3.803 1 98.12 39 TRP B C 1
ATOM 3302 O O . TRP B 1 39 ? -4.547 4.645 4.254 1 98.12 39 TRP B O 1
ATOM 3312 N N . ALA B 1 40 ? -3.088 3.922 2.713 1 96.56 40 ALA B N 1
ATOM 3313 C CA . ALA B 1 40 ? -4.102 3.143 2.006 1 96.56 40 ALA B CA 1
ATOM 3314 C C . ALA B 1 40 ? -4.703 2.074 2.914 1 96.56 40 ALA B C 1
ATOM 3316 O O . ALA B 1 40 ? -5.918 1.872 2.926 1 96.56 40 ALA B O 1
ATOM 3317 N N . THR B 1 41 ? -3.844 1.416 3.717 1 97.56 41 THR B N 1
ATOM 3318 C CA . THR B 1 41 ? -4.316 0.366 4.613 1 97.56 41 THR B CA 1
ATOM 3319 C C . THR B 1 41 ? -5.148 0.957 5.746 1 97.56 41 THR B C 1
ATOM 3321 O O . THR B 1 41 ? -6.176 0.394 6.129 1 97.56 41 THR B O 1
ATOM 3324 N N . VAL B 1 42 ? -4.719 2.109 6.273 1 98.62 42 VAL B N 1
ATOM 3325 C CA . VAL B 1 42 ? -5.477 2.771 7.328 1 98.62 42 VAL B CA 1
ATOM 3326 C C . VAL B 1 42 ? -6.879 3.107 6.824 1 98.62 42 VAL B C 1
ATOM 3328 O O . VAL B 1 42 ? -7.871 2.842 7.508 1 98.62 42 VAL B O 1
ATOM 3331 N N . ARG B 1 43 ? -6.922 3.693 5.637 1 98.31 43 ARG B N 1
ATOM 3332 C CA . ARG B 1 43 ? -8.195 4.059 5.031 1 98.31 43 ARG B CA 1
ATOM 3333 C C . ARG B 1 43 ? -9.062 2.828 4.801 1 98.31 43 ARG B C 1
ATOM 3335 O O . ARG B 1 43 ? -10.25 2.824 5.145 1 98.31 43 ARG B O 1
ATOM 3342 N N . ASP B 1 44 ? -8.523 1.768 4.25 1 97.69 44 ASP B N 1
ATOM 3343 C CA . ASP B 1 44 ? -9.305 0.583 3.906 1 97.69 44 ASP B CA 1
ATOM 3344 C C . ASP B 1 44 ? -9.875 -0.077 5.156 1 97.69 44 ASP B C 1
ATOM 3346 O O . ASP B 1 44 ? -11.016 -0.54 5.152 1 97.69 44 ASP B O 1
ATOM 3350 N N . ARG B 1 45 ? -9.078 -0.133 6.293 1 98.12 45 ARG B N 1
ATOM 3351 C CA . ARG B 1 45 ? -9.602 -0.669 7.547 1 98.12 45 ARG B CA 1
ATOM 3352 C C . ARG B 1 45 ? -10.836 0.098 8 1 98.12 45 ARG B C 1
ATOM 3354 O O . ARG B 1 45 ? -11.789 -0.495 8.508 1 98.12 45 ARG B O 1
ATOM 3361 N N . LEU B 1 46 ? -10.781 1.413 7.824 1 98.62 46 LEU B N 1
ATOM 3362 C CA . LEU B 1 46 ? -11.906 2.258 8.219 1 98.62 46 LEU B CA 1
ATOM 3363 C C . LEU B 1 46 ? -13.117 1.984 7.336 1 98.62 46 LEU B C 1
ATOM 3365 O O . LEU B 1 46 ? -14.227 1.805 7.84 1 98.62 46 LEU B O 1
ATOM 3369 N N . LEU B 1 47 ? -12.883 1.907 6.031 1 97.88 47 LEU B N 1
ATOM 3370 C CA . LEU B 1 47 ? -13.961 1.755 5.066 1 97.88 47 LEU B CA 1
ATOM 3371 C C . LEU B 1 47 ? -14.664 0.414 5.242 1 97.88 47 LEU B C 1
ATOM 3373 O O . LEU B 1 47 ? -15.891 0.326 5.098 1 97.88 47 LEU B O 1
ATOM 3377 N N . TYR B 1 48 ? -13.906 -0.576 5.617 1 96.62 48 TYR B N 1
ATOM 3378 C CA . TYR B 1 48 ? -14.453 -1.926 5.648 1 96.62 48 TYR B CA 1
ATOM 3379 C C . TYR B 1 48 ? -14.898 -2.303 7.059 1 96.62 48 TYR B C 1
ATOM 3381 O O . TYR B 1 48 ? -15.266 -3.451 7.316 1 96.62 48 TYR B O 1
ATOM 3389 N N . GLY B 1 49 ? -14.766 -1.372 8 1 95.81 49 GLY B N 1
ATOM 3390 C CA . GLY B 1 49 ? -15.312 -1.559 9.336 1 95.81 49 GLY B CA 1
ATOM 3391 C C . GLY B 1 49 ? -14.383 -2.324 10.258 1 95.81 49 GLY B C 1
ATOM 3392 O O . GLY B 1 49 ? -14.805 -2.791 11.32 1 95.81 49 GLY B O 1
ATOM 3393 N N . GLN B 1 50 ? -13.148 -2.475 9.82 1 96.62 50 GLN B N 1
ATOM 3394 C CA . GLN B 1 50 ? -12.18 -3.117 10.703 1 96.62 50 GLN B CA 1
ATOM 3395 C C . GLN B 1 50 ? -11.727 -2.17 11.812 1 96.62 50 GLN B C 1
ATOM 3397 O O . GLN B 1 50 ? -11.203 -2.609 12.836 1 96.62 50 GLN B O 1
ATOM 3402 N N . THR B 1 51 ? -11.883 -0.859 11.617 1 98.44 51 THR B N 1
ATOM 3403 C CA . THR B 1 51 ? -11.727 0.172 12.633 1 98.44 51 THR B CA 1
ATOM 3404 C C . THR B 1 51 ? -12.938 1.103 12.656 1 98.44 51 THR B C 1
ATOM 3406 O O . THR B 1 51 ? -13.711 1.146 11.695 1 98.44 51 THR B O 1
ATOM 3409 N N . ASP B 1 52 ? -13.102 1.756 13.797 1 98.69 52 ASP B N 1
ATOM 3410 C CA . ASP B 1 52 ? -14.242 2.646 13.984 1 98.69 52 ASP B CA 1
ATOM 3411 C C . ASP B 1 52 ? -13.891 4.082 13.594 1 98.69 52 ASP B C 1
ATOM 3413 O O . ASP B 1 52 ? -14.766 4.863 13.227 1 98.69 52 ASP B O 1
ATOM 3417 N N . ALA B 1 53 ? -12.648 4.41 13.766 1 98.88 53 ALA B N 1
ATOM 3418 C CA . ALA B 1 53 ? -12.078 5.719 13.445 1 98.88 53 ALA B CA 1
ATOM 3419 C C . ALA B 1 53 ? -10.641 5.586 12.961 1 98.88 53 ALA B C 1
ATOM 3421 O O . ALA B 1 53 ? -10.047 4.504 13.031 1 98.88 53 ALA B O 1
ATOM 3422 N N . ALA B 1 54 ? -10.148 6.703 12.43 1 98.94 54 ALA B N 1
ATOM 3423 C CA . ALA B 1 54 ? -8.781 6.625 11.93 1 98.94 54 ALA B CA 1
ATOM 3424 C C . ALA B 1 54 ? -8.055 7.953 12.109 1 98.94 54 ALA B C 1
ATOM 3426 O O . ALA B 1 54 ? -8.641 9.023 11.906 1 98.94 54 ALA B O 1
ATOM 3427 N N . HIS B 1 55 ? -6.816 7.863 12.625 1 98.88 55 HIS B N 1
ATOM 3428 C CA . HIS B 1 55 ? -5.797 8.852 12.297 1 98.88 55 HIS B CA 1
ATOM 3429 C C . HIS B 1 55 ? -5.512 8.875 10.797 1 98.88 55 HIS B C 1
ATOM 3431 O O . HIS B 1 55 ? -5.008 7.902 10.242 1 98.88 55 HIS B O 1
ATOM 3437 N N . LEU B 1 56 ? -5.938 10 10.086 1 98.88 56 LEU B N 1
ATOM 3438 C CA . LEU B 1 56 ? -5.914 9.984 8.625 1 98.88 56 LEU B CA 1
ATOM 3439 C C . LEU B 1 56 ? -5.426 11.32 8.078 1 98.88 56 LEU B C 1
ATOM 3441 O O . LEU B 1 56 ? -5.543 12.352 8.742 1 98.88 56 LEU B O 1
ATOM 3445 N N . ILE B 1 57 ? -4.828 11.312 6.938 1 98.69 57 ILE B N 1
ATOM 3446 C CA . ILE B 1 57 ? -4.496 12.555 6.25 1 98.69 57 ILE B CA 1
ATOM 3447 C C . ILE B 1 57 ? -5.77 13.195 5.703 1 98.69 57 ILE B C 1
ATOM 3449 O O . ILE B 1 57 ? -6.598 12.523 5.086 1 98.69 57 ILE B O 1
ATOM 3453 N N . ALA B 1 58 ? -5.926 14.469 5.859 1 98.88 58 ALA B N 1
ATOM 3454 C CA . ALA B 1 58 ? -7.164 15.188 5.574 1 98.88 58 ALA B CA 1
ATOM 3455 C C . ALA B 1 58 ? -7.566 15.023 4.109 1 98.88 58 ALA B C 1
ATOM 3457 O O . ALA B 1 58 ? -8.719 14.703 3.807 1 98.88 58 ALA B O 1
ATOM 3458 N N . PRO B 1 59 ? -6.645 15.164 3.127 1 98.88 59 PRO B N 1
ATOM 3459 C CA . PRO B 1 59 ? -7.059 15.039 1.729 1 98.88 59 PRO B CA 1
ATOM 3460 C C . PRO B 1 59 ? -7.594 13.648 1.394 1 98.88 59 PRO B C 1
ATOM 3462 O O . PRO B 1 59 ? -8.469 13.508 0.535 1 98.88 59 PRO B O 1
ATOM 3465 N N . LEU B 1 60 ? -7.07 12.656 2.09 1 98.81 60 LEU B N 1
ATOM 3466 C CA . LEU B 1 60 ? -7.531 11.297 1.823 1 98.81 60 LEU B CA 1
ATOM 3467 C C . LEU B 1 60 ? -8.977 11.117 2.279 1 98.81 60 LEU B C 1
ATOM 3469 O O . LEU B 1 60 ? -9.742 10.398 1.641 1 98.81 60 LEU B O 1
ATOM 3473 N N . ALA B 1 61 ? -9.359 11.75 3.398 1 98.88 61 ALA B N 1
ATOM 3474 C CA . ALA B 1 61 ? -10.758 11.727 3.83 1 98.88 61 ALA B CA 1
ATOM 3475 C C . ALA B 1 61 ? -11.664 12.367 2.779 1 98.88 61 ALA B C 1
ATOM 3477 O O . ALA B 1 61 ? -12.727 11.828 2.463 1 98.88 61 ALA B O 1
ATOM 3478 N N . ILE B 1 62 ? -11.203 13.453 2.225 1 98.94 62 ILE B N 1
ATOM 3479 C CA . ILE B 1 62 ? -11.977 14.18 1.221 1 98.94 62 ILE B CA 1
ATOM 3480 C C . ILE B 1 62 ? -12.07 13.344 -0.057 1 98.94 62 ILE B C 1
ATOM 3482 O O . ILE B 1 62 ? -13.164 13.141 -0.595 1 98.94 62 ILE B O 1
ATOM 3486 N N . ALA B 1 63 ? -10.93 12.844 -0.536 1 98.69 63 ALA B N 1
ATOM 3487 C CA . ALA B 1 63 ? -10.883 12.047 -1.763 1 98.69 63 ALA B CA 1
ATOM 3488 C C . ALA B 1 63 ? -11.797 10.836 -1.661 1 98.69 63 ALA B C 1
ATOM 3490 O O . ALA B 1 63 ? -12.492 10.484 -2.619 1 98.69 63 ALA B O 1
ATOM 3491 N N . THR B 1 64 ? -11.781 10.195 -0.497 1 98.38 64 THR B N 1
ATOM 3492 C CA . THR B 1 64 ? -12.617 9.023 -0.256 1 98.38 64 THR B CA 1
ATOM 3493 C C . THR B 1 64 ? -14.094 9.383 -0.321 1 98.38 64 THR B C 1
ATOM 3495 O O . THR B 1 64 ? -14.891 8.68 -0.953 1 98.38 64 THR B O 1
ATOM 3498 N N . SER B 1 65 ? -14.461 10.492 0.27 1 98.62 65 SER B N 1
ATOM 3499 C CA . SER B 1 65 ? -15.844 10.953 0.292 1 98.62 65 SER B CA 1
ATOM 3500 C C . SER B 1 65 ? -16.312 11.344 -1.102 1 98.62 65 SER B C 1
ATOM 3502 O O . SER B 1 65 ? -17.5 11.188 -1.431 1 98.62 65 SER B O 1
ATOM 3504 N N . LEU B 1 66 ? -15.391 11.828 -1.915 1 98.06 66 LEU B N 1
ATOM 3505 C CA . LEU B 1 66 ? -15.727 12.289 -3.258 1 98.06 66 LEU B CA 1
ATOM 3506 C C . LEU B 1 66 ? -15.688 11.133 -4.254 1 98.06 66 LEU B C 1
ATOM 3508 O O . LEU B 1 66 ? -16.062 11.297 -5.414 1 98.06 66 LEU B O 1
ATOM 3512 N N . GLY B 1 67 ? -15.219 10.008 -3.838 1 95.88 67 GLY B N 1
ATOM 3513 C CA . GLY B 1 67 ? -15.18 8.836 -4.703 1 95.88 67 GLY B CA 1
ATOM 3514 C C . GLY B 1 67 ? -14.062 8.891 -5.727 1 95.88 67 GLY B C 1
ATOM 3515 O O . GLY B 1 67 ? -14.258 8.523 -6.887 1 95.88 67 GLY B O 1
ATOM 3516 N N . ARG B 1 68 ? -12.922 9.461 -5.293 1 94.12 68 ARG B N 1
ATOM 3517 C CA . ARG B 1 68 ? -11.781 9.484 -6.195 1 94.12 68 ARG B CA 1
ATOM 3518 C C . ARG B 1 68 ? -11.109 8.117 -6.277 1 94.12 68 ARG B C 1
ATOM 3520 O O . ARG B 1 68 ? -10.508 7.656 -5.309 1 94.12 68 ARG B O 1
ATOM 3527 N N . GLY B 1 69 ? -11.172 7.457 -7.457 1 87.31 69 GLY B N 1
ATOM 3528 C CA . GLY B 1 69 ? -10.508 6.184 -7.688 1 87.31 69 GLY B CA 1
ATOM 3529 C C . GLY B 1 69 ? -11.281 5 -7.133 1 87.31 69 GLY B C 1
ATOM 3530 O O . GLY B 1 69 ? -10.836 3.857 -7.234 1 87.31 69 GLY B O 1
ATOM 3531 N N . ARG B 1 70 ? -12.43 5.199 -6.523 1 92.25 70 ARG B N 1
ATOM 3532 C CA . ARG B 1 70 ? -13.281 4.207 -5.871 1 92.25 70 ARG B CA 1
ATOM 3533 C C . ARG B 1 70 ? -14.703 4.734 -5.703 1 92.25 70 ARG B C 1
ATOM 3535 O O . ARG B 1 70 ? -14.945 5.934 -5.859 1 92.25 70 ARG B O 1
ATOM 3542 N N . PRO B 1 71 ? -15.617 3.805 -5.41 1 93.56 71 PRO B N 1
ATOM 3543 C CA . PRO B 1 71 ? -16.938 4.316 -5.043 1 93.56 71 PRO B CA 1
ATOM 3544 C C . PRO B 1 71 ? -16.906 5.207 -3.803 1 93.56 71 PRO B C 1
ATOM 3546 O O . PRO B 1 71 ? -16.156 4.926 -2.859 1 93.56 71 PRO B O 1
ATOM 3549 N N . ALA B 1 72 ? -17.703 6.266 -3.803 1 96.69 72 ALA B N 1
ATOM 3550 C CA . ALA B 1 72 ? -17.719 7.242 -2.715 1 96.69 72 ALA B CA 1
ATOM 3551 C C . ALA B 1 72 ? -18.203 6.605 -1.414 1 96.69 72 ALA B C 1
ATOM 3553 O O . ALA B 1 72 ? -19.156 5.832 -1.413 1 96.69 72 ALA B O 1
ATOM 3554 N N . VAL B 1 73 ? -17.516 6.812 -0.372 1 97.44 73 VAL B N 1
ATOM 3555 C CA . VAL B 1 73 ? -17.922 6.488 0.993 1 97.44 73 VAL B CA 1
ATOM 3556 C C . VAL B 1 73 ? -17.891 7.746 1.856 1 97.44 73 VAL B C 1
ATOM 3558 O O . VAL B 1 73 ? -16.812 8.305 2.098 1 97.44 73 VAL B O 1
ATOM 3561 N N . PRO B 1 74 ? -19 8.188 2.326 1 98.31 74 PRO B N 1
ATOM 3562 C CA . PRO B 1 74 ? -19.031 9.422 3.109 1 98.31 74 PRO B CA 1
ATOM 3563 C C . PRO B 1 74 ? -18.25 9.305 4.422 1 98.31 74 PRO B C 1
ATOM 3565 O O . PRO B 1 74 ? -18.516 8.406 5.223 1 98.31 74 PRO B O 1
ATOM 3568 N N . LEU B 1 75 ? -17.312 10.18 4.613 1 98.81 75 LEU B N 1
ATOM 3569 C CA . LEU B 1 75 ? -16.547 10.266 5.855 1 98.81 75 LEU B CA 1
ATOM 3570 C C . LEU B 1 75 ? -16.812 11.594 6.562 1 98.81 75 LEU B C 1
ATOM 3572 O O . LEU B 1 75 ? -17.219 12.57 5.926 1 98.81 75 LEU B O 1
ATOM 3576 N N . SER B 1 76 ? -16.672 11.578 7.867 1 98.94 76 SER B N 1
ATOM 3577 C CA . SER B 1 76 ? -16.781 12.773 8.703 1 98.94 76 SER B CA 1
ATOM 3578 C C . SER B 1 76 ? -15.477 13.031 9.461 1 98.94 76 SER B C 1
ATOM 3580 O O . SER B 1 76 ? -14.859 12.109 9.977 1 98.94 76 SER B O 1
ATOM 3582 N N . VAL B 1 77 ? -15.109 14.281 9.469 1 98.94 77 VAL B N 1
ATOM 3583 C CA . VAL B 1 77 ? -13.938 14.742 10.203 1 98.94 77 VAL B CA 1
ATOM 3584 C C . VAL B 1 77 ? -14.359 15.75 11.266 1 98.94 77 VAL B C 1
ATOM 3586 O O . VAL B 1 77 ? -14.383 16.953 11.016 1 98.94 77 VAL B O 1
ATOM 3589 N N . PRO B 1 78 ? -14.57 15.32 12.422 1 98.88 78 PRO B N 1
ATOM 3590 C CA . PRO B 1 78 ? -15.023 16.219 13.477 1 98.88 78 PRO B CA 1
ATOM 3591 C C . PRO B 1 78 ? -13.875 16.828 14.273 1 98.88 78 PRO B C 1
ATOM 3593 O O . PRO B 1 78 ? -14.094 17.703 15.117 1 98.88 78 PRO B O 1
ATOM 3596 N N . PHE B 1 79 ? -12.664 16.438 14.047 1 98.88 79 PHE B N 1
ATOM 3597 C CA . PHE B 1 79 ? -11.539 16.844 14.883 1 98.88 79 PHE B CA 1
ATOM 3598 C C . PHE B 1 79 ? -10.242 16.828 14.086 1 98.88 79 PHE B C 1
ATOM 3600 O O . PHE B 1 79 ? -9.914 15.828 13.445 1 98.88 79 PHE B O 1
ATOM 3607 N N . VAL B 1 80 ? -9.539 17.953 14.016 1 98.75 80 VAL B N 1
ATOM 3608 C CA . VAL B 1 80 ? -8.195 18.016 13.445 1 98.75 80 VAL B CA 1
ATOM 3609 C C . VAL B 1 80 ? -7.168 17.625 14.508 1 98.75 80 VAL B C 1
ATOM 3611 O O . VAL B 1 80 ? -7.164 18.188 15.609 1 98.75 80 VAL B O 1
ATOM 3614 N N . LEU B 1 81 ? -6.316 16.688 14.164 1 98.69 81 LEU B N 1
ATOM 3615 C CA . LEU B 1 81 ? -5.383 16.141 15.141 1 98.69 81 LEU B CA 1
ATOM 3616 C C . LEU B 1 81 ? -4.121 16.984 15.234 1 98.69 81 LEU B C 1
ATOM 3618 O O . LEU B 1 81 ? -3.357 16.875 16.188 1 98.69 81 LEU B O 1
ATOM 3622 N N . GLY B 1 82 ? -3.916 17.797 14.188 1 97.19 82 GLY B N 1
ATOM 3623 C CA . GLY B 1 82 ? -2.768 18.672 14.234 1 97.19 82 GLY B CA 1
ATOM 3624 C C . GLY B 1 82 ? -2.568 19.469 12.953 1 97.19 82 GLY B C 1
ATOM 3625 O O . GLY B 1 82 ? -3.145 19.125 11.914 1 97.19 82 GLY B O 1
ATOM 3626 N N . LEU B 1 83 ? -1.866 20.547 13.102 1 97.5 83 LEU B N 1
ATOM 3627 C CA . LEU B 1 83 ? -1.366 21.344 11.992 1 97.5 83 LEU B CA 1
ATOM 3628 C C . LEU B 1 83 ? 0.153 21.266 11.891 1 97.5 83 LEU B C 1
ATOM 3630 O O . LEU B 1 83 ? 0.832 21.047 12.898 1 97.5 83 LEU B O 1
ATOM 3634 N N . ASN B 1 84 ? 0.674 21.375 10.68 1 97.5 84 ASN B N 1
ATOM 3635 C CA . ASN B 1 84 ? 2.115 21.406 10.445 1 97.5 84 ASN B CA 1
ATOM 3636 C C . ASN B 1 84 ? 2.766 20.078 10.797 1 97.5 84 ASN 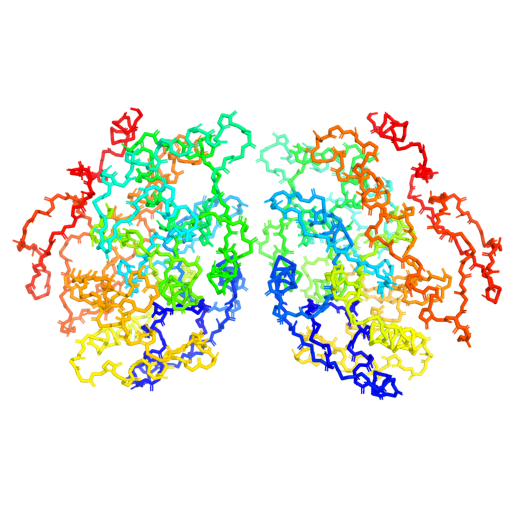B C 1
ATOM 3638 O O . ASN B 1 84 ? 2.191 19.016 10.547 1 97.5 84 ASN B O 1
ATOM 3642 N N . GLY B 1 85 ? 3.941 20 11.133 1 97 85 GLY B N 1
ATOM 3643 C CA . GLY B 1 85 ? 4.633 18.828 11.664 1 97 85 GLY B CA 1
ATOM 3644 C C . GLY B 1 85 ? 5.375 18.047 10.609 1 97 85 GLY B C 1
ATOM 3645 O O . GLY B 1 85 ? 5.957 17 10.898 1 97 85 GLY B O 1
ATOM 3646 N N . ASN B 1 86 ? 5.406 18.516 9.336 1 98 86 ASN B N 1
ATOM 3647 C CA . ASN B 1 86 ? 6.109 17.859 8.234 1 98 86 ASN B CA 1
ATOM 3648 C C . ASN B 1 86 ? 7.32 18.672 7.781 1 98 86 ASN B C 1
ATOM 3650 O O . ASN B 1 86 ? 7.457 19.844 8.133 1 98 86 ASN B O 1
ATOM 3654 N N . ALA B 1 87 ? 8.195 18.031 7.074 1 98.69 87 ALA B N 1
ATOM 3655 C CA . ALA B 1 87 ? 9.352 18.719 6.52 1 98.69 87 ALA B CA 1
ATOM 3656 C C . ALA B 1 87 ? 9.664 18.219 5.113 1 98.69 87 ALA B C 1
ATOM 3658 O O . ALA B 1 87 ? 9.273 17.109 4.742 1 98.69 87 ALA B O 1
ATOM 3659 N N . VAL B 1 88 ? 10.219 19.062 4.328 1 98.88 88 VAL B N 1
ATOM 3660 C CA . VAL B 1 88 ? 10.867 18.703 3.072 1 98.88 88 VAL B CA 1
ATOM 3661 C C . VAL B 1 88 ? 12.344 18.406 3.324 1 98.88 88 VAL B C 1
ATOM 3663 O O . VAL B 1 88 ? 13.109 19.297 3.689 1 98.88 88 VAL B O 1
ATOM 3666 N N . THR B 1 89 ? 12.688 17.172 3.197 1 98.94 89 THR B N 1
ATOM 3667 C CA . THR B 1 89 ? 14.047 16.703 3.443 1 98.94 89 THR B CA 1
ATOM 3668 C C . THR B 1 89 ? 14.719 16.281 2.137 1 98.94 89 THR B C 1
ATOM 3670 O O . THR B 1 89 ? 14.172 15.477 1.379 1 98.94 89 THR B O 1
ATOM 3673 N N . LEU B 1 90 ? 15.859 16.859 1.841 1 98.94 90 LEU B N 1
ATOM 3674 C CA . LEU B 1 90 ? 16.625 16.531 0.65 1 98.94 90 LEU B CA 1
ATOM 3675 C C . LEU B 1 90 ? 17.688 15.484 0.971 1 98.94 90 LEU B C 1
ATOM 3677 O O . LEU B 1 90 ? 18.234 15.469 2.076 1 98.94 90 LEU B O 1
ATOM 3681 N N . SER B 1 91 ? 17.953 14.594 -0.008 1 98.88 91 SER B N 1
ATOM 3682 C CA . SER B 1 91 ? 19.125 13.734 0.136 1 98.88 91 SER B CA 1
ATOM 3683 C C . SER B 1 91 ? 20.391 14.562 0.342 1 98.88 91 SER B C 1
ATOM 3685 O O . SER B 1 91 ? 20.453 15.727 -0.048 1 98.88 91 SER B O 1
ATOM 3687 N N . THR B 1 92 ? 21.406 13.977 0.943 1 98.19 92 THR B N 1
ATOM 3688 C CA . THR B 1 92 ? 22.672 14.688 1.15 1 98.19 92 THR B CA 1
ATOM 3689 C C . THR B 1 92 ? 23.266 15.141 -0.181 1 98.19 92 THR B C 1
ATOM 3691 O O . THR B 1 92 ? 23.812 16.234 -0.276 1 98.19 92 THR B O 1
ATOM 3694 N N . ALA B 1 93 ? 23.125 14.344 -1.239 1 98.31 93 ALA B N 1
ATOM 3695 C CA . ALA B 1 93 ? 23.625 14.68 -2.572 1 98.31 93 ALA B CA 1
ATOM 3696 C C . ALA B 1 93 ? 22.875 15.883 -3.146 1 98.31 93 ALA B C 1
ATOM 3698 O O . ALA B 1 93 ? 23.5 16.797 -3.701 1 98.31 93 ALA B O 1
ATOM 3699 N N . LEU B 1 94 ? 21.562 15.859 -3.047 1 98.81 94 LEU B N 1
ATOM 3700 C CA . LEU B 1 94 ? 20.781 16.984 -3.578 1 98.81 94 LEU B CA 1
ATOM 3701 C C . LEU B 1 94 ? 21.031 18.25 -2.766 1 98.81 94 LEU B C 1
ATOM 3703 O O . LEU B 1 94 ? 21.078 19.344 -3.322 1 98.81 94 LEU B O 1
ATOM 3707 N N . ALA B 1 95 ? 21.125 18.125 -1.416 1 98.81 95 ALA B N 1
ATOM 3708 C CA . ALA B 1 95 ? 21.438 19.266 -0.558 1 98.81 95 ALA B CA 1
ATOM 3709 C C . ALA B 1 95 ? 22.734 19.953 -0.992 1 98.81 95 ALA B C 1
ATOM 3711 O O . ALA B 1 95 ? 22.828 21.172 -1.015 1 98.81 95 ALA B O 1
ATOM 3712 N N . ALA B 1 96 ? 23.703 19.141 -1.328 1 98.5 96 ALA B N 1
ATOM 3713 C CA . ALA B 1 96 ? 24.969 19.672 -1.814 1 98.5 96 ALA B CA 1
ATOM 3714 C C . ALA B 1 96 ? 24.797 20.344 -3.168 1 98.5 96 ALA B C 1
ATOM 3716 O O . ALA B 1 96 ? 25.359 21.422 -3.406 1 98.5 96 ALA B O 1
ATOM 3717 N N . ALA B 1 97 ? 24.047 19.719 -4.027 1 98.62 97 ALA B N 1
ATOM 3718 C CA . ALA B 1 97 ? 23.859 20.219 -5.387 1 98.62 97 ALA B CA 1
ATOM 3719 C C . ALA B 1 97 ? 23.188 21.594 -5.375 1 98.62 97 ALA B C 1
ATOM 3721 O O . ALA B 1 97 ? 23.453 22.422 -6.238 1 98.62 97 ALA B O 1
ATOM 3722 N N . VAL B 1 98 ? 22.328 21.812 -4.371 1 98.62 98 VAL B N 1
ATOM 3723 C CA . VAL B 1 98 ? 21.609 23.078 -4.332 1 98.62 98 VAL B CA 1
ATOM 3724 C C . VAL B 1 98 ? 22.312 24.031 -3.369 1 98.62 98 VAL B C 1
ATOM 3726 O O . VAL B 1 98 ? 21.797 25.109 -3.07 1 98.62 98 VAL B O 1
ATOM 3729 N N . ASP B 1 99 ? 23.422 23.703 -2.824 1 97.88 99 ASP B N 1
ATOM 3730 C CA . ASP B 1 99 ? 24.219 24.484 -1.882 1 97.88 99 ASP B CA 1
ATOM 3731 C C . ASP B 1 99 ? 23.391 24.859 -0.656 1 97.88 99 ASP B C 1
ATOM 3733 O O . ASP B 1 99 ? 23.281 26.047 -0.309 1 97.88 99 ASP B O 1
ATOM 3737 N N . LEU B 1 100 ? 22.75 23.797 -0.066 1 98.12 100 LEU B N 1
ATOM 3738 C CA . LEU B 1 100 ? 21.891 24.016 1.097 1 98.12 100 LEU B CA 1
ATOM 3739 C C . LEU B 1 100 ? 22.703 24.516 2.283 1 98.12 100 LEU B C 1
ATOM 3741 O O . LEU B 1 100 ? 23.734 23.938 2.635 1 98.12 100 LEU B O 1
ATOM 3745 N N . GLY B 1 101 ? 22.266 25.578 2.904 1 95.44 101 GLY B N 1
ATOM 3746 C CA . GLY B 1 101 ? 22.938 26.156 4.062 1 95.44 101 GLY B CA 1
ATOM 3747 C C . GLY B 1 101 ? 22.656 25.406 5.348 1 95.44 101 GLY B C 1
ATOM 3748 O O . GLY B 1 101 ? 22.016 24.344 5.328 1 95.44 101 GLY B O 1
ATOM 3749 N N . ASP B 1 102 ? 23.109 25.922 6.445 1 93.5 102 ASP B N 1
ATOM 3750 C CA . ASP B 1 102 ? 23.031 25.25 7.734 1 93.5 102 ASP B CA 1
ATOM 3751 C C . ASP B 1 102 ? 21.719 25.562 8.453 1 93.5 102 ASP B C 1
ATOM 3753 O O . ASP B 1 102 ? 21.344 24.875 9.406 1 93.5 102 ASP B O 1
ATOM 3757 N N . GLY B 1 103 ? 21.047 26.594 8.016 1 94 103 GLY B N 1
ATOM 3758 C CA . GLY B 1 103 ? 19.766 26.953 8.609 1 94 103 GLY B CA 1
ATOM 3759 C C . GLY B 1 103 ? 18.578 26.578 7.742 1 94 103 GLY B C 1
ATOM 3760 O O . GLY B 1 103 ? 18.75 26 6.664 1 94 103 GLY B O 1
ATOM 3761 N N . LEU B 1 104 ? 17.406 26.766 8.25 1 95.56 104 LEU B N 1
ATOM 3762 C CA . LEU B 1 104 ? 16.203 26.609 7.438 1 95.56 104 LEU B CA 1
ATOM 3763 C C . LEU B 1 104 ? 16.219 27.547 6.242 1 95.56 104 LEU B C 1
ATOM 3765 O O . LEU B 1 104 ? 16.562 28.719 6.383 1 95.56 104 LEU B O 1
ATOM 3769 N N . SER B 1 105 ? 15.883 27.047 5.156 1 96.69 105 SER B N 1
ATOM 3770 C CA . SER B 1 105 ? 15.961 27.844 3.93 1 96.69 105 SER B CA 1
ATOM 3771 C C . SER B 1 105 ? 14.719 28.703 3.75 1 96.69 105 SER B C 1
ATOM 3773 O O . SER B 1 105 ? 13.68 28.438 4.359 1 96.69 105 SER B O 1
ATOM 3775 N N . ASP B 1 106 ? 14.961 29.766 2.992 1 97.38 106 ASP B N 1
ATOM 3776 C CA . ASP B 1 106 ? 13.82 30.5 2.445 1 97.38 106 ASP B CA 1
ATOM 3777 C C . ASP B 1 106 ? 13.188 29.75 1.282 1 97.38 106 ASP B C 1
ATOM 3779 O O . ASP B 1 106 ? 13.883 29.344 0.343 1 97.38 106 ASP B O 1
ATOM 3783 N N . PRO B 1 107 ? 11.875 29.547 1.325 1 98.31 107 PRO B N 1
ATOM 3784 C CA . PRO B 1 107 ? 11.242 28.719 0.295 1 98.31 107 PRO B CA 1
ATOM 3785 C C . PRO B 1 107 ? 11.5 29.234 -1.118 1 98.31 107 PRO B C 1
ATOM 3787 O O . PRO B 1 107 ? 11.664 28.438 -2.051 1 98.31 107 PRO B O 1
ATOM 3790 N N . VAL B 1 108 ? 11.555 30.547 -1.279 1 98.06 108 VAL B N 1
ATOM 3791 C CA . VAL B 1 108 ? 11.75 31.109 -2.607 1 98.06 108 VAL B CA 1
ATOM 3792 C C . VAL B 1 108 ? 13.195 30.922 -3.047 1 98.06 108 VAL B C 1
ATOM 3794 O O . VAL B 1 108 ? 13.461 30.484 -4.172 1 98.06 108 VAL B O 1
ATOM 3797 N N . ALA B 1 109 ? 14.148 31.234 -2.146 1 97.81 109 ALA B N 1
ATOM 3798 C CA . ALA B 1 109 ? 15.57 31.078 -2.459 1 97.81 109 ALA B CA 1
ATOM 3799 C C . ALA B 1 109 ? 15.93 29.625 -2.729 1 97.81 109 ALA B C 1
ATOM 3801 O O . ALA B 1 109 ? 16.641 29.328 -3.691 1 97.81 109 ALA B O 1
ATOM 3802 N N . LEU B 1 110 ? 15.484 28.734 -1.897 1 98.44 110 LEU B N 1
ATOM 3803 C CA . LEU B 1 110 ? 15.711 27.312 -2.127 1 98.44 110 LEU B CA 1
ATOM 3804 C C . LEU B 1 110 ? 15.078 26.875 -3.441 1 98.44 110 LEU B C 1
ATOM 3806 O O . LEU B 1 110 ? 15.664 26.062 -4.172 1 98.44 110 LEU B O 1
ATOM 3810 N N . GLY B 1 111 ? 13.867 27.391 -3.691 1 98.5 111 GLY B N 1
ATOM 3811 C CA . GLY B 1 111 ? 13.172 27.047 -4.926 1 98.5 111 GLY B CA 1
ATOM 3812 C C . GLY B 1 111 ? 13.969 27.406 -6.172 1 98.5 111 GLY B C 1
ATOM 3813 O O . GLY B 1 111 ? 14 26.625 -7.133 1 98.5 111 GLY B O 1
ATOM 3814 N N . ALA B 1 112 ? 14.594 28.562 -6.129 1 98 112 ALA B N 1
ATOM 3815 C CA . ALA B 1 112 ? 15.398 28.984 -7.27 1 98 112 ALA B CA 1
ATOM 3816 C C . ALA B 1 112 ? 16.578 28.047 -7.5 1 98 112 ALA B C 1
ATOM 3818 O O . ALA B 1 112 ? 16.859 27.672 -8.641 1 98 112 ALA B O 1
ATOM 3819 N N . ALA B 1 113 ? 17.219 27.703 -6.434 1 98.56 113 ALA B N 1
ATOM 3820 C CA . ALA B 1 113 ? 18.344 26.781 -6.535 1 98.56 113 ALA B CA 1
ATOM 3821 C C . ALA B 1 113 ? 17.891 25.406 -7 1 98.56 113 ALA B C 1
ATOM 3823 O O . ALA B 1 113 ? 18.531 24.781 -7.852 1 98.56 113 ALA B O 1
ATOM 3824 N N . LEU B 1 114 ? 16.812 24.938 -6.484 1 98.88 114 LEU B N 1
ATOM 3825 C CA . LEU B 1 114 ? 16.281 23.625 -6.812 1 98.88 114 LEU B CA 1
ATOM 3826 C C . LEU B 1 114 ? 15.828 23.562 -8.273 1 98.88 114 LEU B C 1
ATOM 3828 O O . LEU B 1 114 ? 15.977 22.531 -8.938 1 98.88 114 LEU B O 1
ATOM 3832 N N . ARG B 1 115 ? 15.25 24.672 -8.734 1 98.81 115 ARG B N 1
ATOM 3833 C CA . ARG B 1 115 ? 14.773 24.75 -10.109 1 98.81 115 ARG B CA 1
ATOM 3834 C C . ARG B 1 115 ? 15.906 24.484 -11.094 1 98.81 115 ARG B C 1
ATOM 3836 O O . ARG B 1 115 ? 15.734 23.75 -12.07 1 98.81 115 ARG B O 1
ATOM 3843 N N . THR B 1 116 ? 17.047 25.047 -10.844 1 98.62 116 THR B N 1
ATOM 3844 C CA . THR B 1 116 ? 18.203 24.875 -11.719 1 98.62 116 THR B CA 1
ATOM 3845 C C . THR B 1 116 ? 18.594 23.406 -11.805 1 98.62 116 THR B C 1
ATOM 3847 O O . THR B 1 116 ? 18.75 22.859 -12.898 1 98.62 116 THR B O 1
ATOM 3850 N N . VAL B 1 117 ? 18.656 22.766 -10.672 1 98.81 117 VAL B N 1
ATOM 3851 C CA . VAL B 1 117 ? 19.062 21.359 -10.609 1 98.81 117 VAL B CA 1
ATOM 3852 C C . VAL B 1 117 ? 17.984 20.484 -11.242 1 98.81 117 VAL B C 1
ATOM 3854 O O . VAL B 1 117 ? 18.297 19.562 -12 1 98.81 117 VAL B O 1
ATOM 3857 N N . ALA B 1 118 ? 16.719 20.781 -10.969 1 98.81 118 ALA B N 1
ATOM 3858 C CA . ALA B 1 118 ? 15.594 19.969 -11.438 1 98.81 118 ALA B CA 1
ATOM 3859 C C . ALA B 1 118 ? 15.516 20 -12.961 1 98.81 118 ALA B C 1
ATOM 3861 O O . ALA B 1 118 ? 15.352 18.953 -13.602 1 98.81 118 ALA B O 1
ATOM 3862 N N . LEU B 1 119 ? 15.664 21.172 -13.555 1 98.56 119 LEU B N 1
ATOM 3863 C CA . LEU B 1 119 ? 15.547 21.312 -15 1 98.56 119 LEU B CA 1
ATOM 3864 C C . LEU B 1 119 ? 16.734 20.656 -15.711 1 98.56 119 LEU B C 1
ATOM 3866 O O . LEU B 1 119 ? 16.562 20.047 -16.766 1 98.56 119 LEU B O 1
ATOM 3870 N N . GLU B 1 120 ? 17.906 20.766 -15.148 1 98.38 120 GLU B N 1
ATOM 3871 C CA . GLU B 1 120 ? 19.078 20.109 -15.711 1 98.38 120 GLU B CA 1
ATOM 3872 C C . GLU B 1 120 ? 18.922 18.594 -15.703 1 98.38 120 GLU B C 1
ATOM 3874 O O . GLU B 1 120 ? 19.219 17.922 -16.703 1 98.38 120 GLU B O 1
ATOM 3879 N N . ARG B 1 121 ? 18.469 18.109 -14.594 1 98.31 121 ARG B N 1
ATOM 3880 C CA . ARG B 1 121 ? 18.281 16.672 -14.453 1 98.31 121 ARG B CA 1
ATOM 3881 C C . ARG B 1 121 ? 17.203 16.172 -15.391 1 98.31 121 ARG B C 1
ATOM 3883 O O . ARG B 1 121 ? 17.312 15.07 -15.945 1 98.31 121 ARG B O 1
ATOM 3890 N N . ALA B 1 122 ? 16.094 16.891 -15.461 1 98.06 122 ALA B N 1
ATOM 3891 C CA . ALA B 1 122 ? 15.008 16.516 -16.359 1 98.06 122 ALA B CA 1
ATOM 3892 C C . ALA B 1 122 ? 15.484 16.484 -17.812 1 98.06 122 ALA B C 1
ATOM 3894 O O . ALA B 1 122 ? 15.164 15.555 -18.562 1 98.06 122 ALA B O 1
ATOM 3895 N N . ALA B 1 123 ? 16.25 17.453 -18.25 1 97.75 123 ALA B N 1
ATOM 3896 C CA . ALA B 1 123 ? 16.797 17.531 -19.609 1 97.75 123 ALA B CA 1
ATOM 3897 C C . ALA B 1 123 ? 17.734 16.359 -19.891 1 97.75 123 ALA B C 1
ATOM 3899 O O . ALA B 1 123 ? 17.812 15.883 -21.031 1 97.75 123 ALA B O 1
ATOM 3900 N N . GLY B 1 124 ? 18.375 15.938 -18.891 1 97.06 124 GLY B N 1
ATOM 3901 C CA . GLY B 1 124 ? 19.312 14.836 -19.031 1 97.06 124 GLY B CA 1
ATOM 3902 C C . GLY B 1 124 ? 18.656 13.469 -18.938 1 97.06 124 GLY B C 1
ATOM 3903 O O . GLY B 1 124 ? 19.328 12.445 -19.062 1 97.06 124 GLY B O 1
ATOM 3904 N N . GLY B 1 125 ? 17.375 13.414 -18.641 1 94.88 125 GLY B N 1
ATOM 3905 C CA . GLY B 1 125 ? 16.625 12.164 -18.656 1 94.88 125 GLY B CA 1
ATOM 3906 C C . GLY B 1 125 ? 16.594 11.484 -17.297 1 94.88 125 GLY B C 1
ATOM 3907 O O . GLY B 1 125 ? 16.188 10.32 -17.188 1 94.88 125 GLY B O 1
ATOM 3908 N N . THR B 1 126 ? 17.031 12.227 -16.25 1 95.56 126 THR B N 1
ATOM 3909 C CA . THR B 1 126 ? 17.031 11.688 -14.891 1 95.56 126 THR B CA 1
ATOM 3910 C C . THR B 1 126 ? 16.375 12.664 -13.93 1 95.56 126 THR B C 1
ATOM 3912 O O . THR B 1 126 ? 17.016 13.164 -13 1 95.56 126 THR B O 1
ATOM 3915 N N . PRO B 1 127 ? 15.102 12.859 -14.141 1 98.06 127 PRO B N 1
ATOM 3916 C CA . PRO B 1 127 ? 14.414 13.836 -13.297 1 98.06 127 PRO B CA 1
ATOM 3917 C C . PRO B 1 127 ? 14.531 13.516 -11.805 1 98.06 127 PRO B C 1
ATOM 3919 O O . PRO B 1 127 ? 14.578 12.344 -11.43 1 98.06 127 PRO B O 1
ATOM 3922 N N . LEU B 1 128 ? 14.57 14.57 -11.016 1 98.75 128 LEU B N 1
ATOM 3923 C CA . LEU B 1 128 ? 14.523 14.398 -9.57 1 98.75 128 LEU B CA 1
ATOM 3924 C C . LEU B 1 128 ? 13.25 13.672 -9.148 1 98.75 128 LEU B C 1
ATOM 3926 O O . LEU B 1 128 ? 12.203 13.844 -9.773 1 98.75 128 LEU B O 1
ATOM 3930 N N . ARG B 1 129 ? 13.406 12.867 -8.164 1 98.5 129 ARG B N 1
ATOM 3931 C CA . ARG B 1 129 ? 12.273 12.148 -7.602 1 98.5 129 ARG B CA 1
ATOM 3932 C C . ARG B 1 129 ? 12.016 12.57 -6.16 1 98.5 129 ARG B C 1
ATOM 3934 O O . ARG B 1 129 ? 12.93 12.531 -5.328 1 98.5 129 ARG B O 1
ATOM 3941 N N . PHE B 1 130 ? 10.781 12.992 -5.867 1 98.94 130 PHE B N 1
ATOM 3942 C CA . PHE B 1 130 ? 10.375 13.328 -4.512 1 98.94 130 PHE B CA 1
ATOM 3943 C C . PHE B 1 130 ? 9.367 12.312 -3.979 1 98.94 130 PHE B C 1
ATOM 3945 O O . PHE B 1 130 ? 8.43 11.938 -4.68 1 98.94 130 PHE B O 1
ATOM 3952 N N . GLY B 1 131 ? 9.641 11.836 -2.775 1 98.69 131 GLY B N 1
ATOM 3953 C CA . GLY B 1 131 ? 8.703 10.938 -2.119 1 98.69 131 GLY B CA 1
ATOM 3954 C C . GLY B 1 131 ? 7.707 11.664 -1.232 1 98.69 131 GLY B C 1
ATOM 3955 O O . GLY B 1 131 ? 8.086 12.508 -0.426 1 98.69 131 GLY B O 1
ATOM 3956 N N . VAL B 1 132 ? 6.406 11.359 -1.408 1 98.81 132 VAL B N 1
ATOM 3957 C CA . VAL B 1 132 ? 5.355 11.805 -0.501 1 98.81 132 VAL B CA 1
ATOM 3958 C C . VAL B 1 132 ? 4.594 10.602 0.043 1 98.81 132 VAL B C 1
ATOM 3960 O O . VAL B 1 132 ? 4.758 9.477 -0.45 1 98.81 132 VAL B O 1
ATOM 3963 N N . VAL B 1 133 ? 3.74 10.82 1.014 1 98.5 133 VAL B N 1
ATOM 3964 C CA . VAL B 1 133 ? 3.232 9.719 1.826 1 98.5 133 VAL B CA 1
ATOM 3965 C C . VAL B 1 133 ? 1.978 9.141 1.181 1 98.5 133 VAL B C 1
ATOM 3967 O O . VAL B 1 133 ? 1.564 8.023 1.509 1 98.5 133 VAL B O 1
ATOM 3970 N N . HIS B 1 134 ? 1.287 9.883 0.333 1 98.38 134 HIS B N 1
ATOM 3971 C CA . HIS B 1 134 ? 0.101 9.492 -0.419 1 98.38 134 HIS B CA 1
ATOM 3972 C C . HIS B 1 134 ? -0.249 10.531 -1.478 1 98.38 134 HIS B C 1
ATOM 3974 O O . HIS B 1 134 ? 0.056 11.711 -1.313 1 98.38 134 HIS B O 1
ATOM 3980 N N . ARG B 1 135 ? -0.898 10.094 -2.539 1 97.56 135 ARG B N 1
ATOM 3981 C CA . ARG B 1 135 ? -1.305 11.008 -3.604 1 97.56 135 ARG B CA 1
ATOM 3982 C C . ARG B 1 135 ? -2.227 12.094 -3.068 1 97.56 135 ARG B C 1
ATOM 3984 O O . ARG B 1 135 ? -2.119 13.258 -3.465 1 97.56 135 ARG B O 1
ATOM 3991 N N . TYR B 1 136 ? -3.105 11.633 -2.209 1 98.56 136 TYR B N 1
ATOM 3992 C CA . TYR B 1 136 ? -4.02 12.562 -1.554 1 98.56 136 TYR B CA 1
ATOM 3993 C C . TYR B 1 136 ? -3.553 12.883 -0.138 1 98.56 136 TYR B C 1
ATOM 3995 O O . TYR B 1 136 ? -4.172 12.445 0.838 1 98.56 136 TYR B O 1
ATOM 4003 N N . SER B 1 137 ? -2.545 13.664 -0.05 1 98.69 137 SER B N 1
ATOM 4004 C CA . SER B 1 137 ? -1.972 14.055 1.233 1 98.69 137 SER B CA 1
ATOM 4005 C C . SER B 1 137 ? -1.627 15.539 1.257 1 98.69 137 SER B C 1
ATOM 4007 O O . SER B 1 137 ? -1.376 16.141 0.21 1 98.69 137 SER B O 1
ATOM 4009 N N . SER B 1 138 ? -1.662 16.125 2.434 1 98.44 138 SER B N 1
ATOM 4010 C CA . SER B 1 138 ? -1.204 17.5 2.604 1 98.44 138 SER B CA 1
ATOM 4011 C C . SER B 1 138 ? 0.25 17.656 2.17 1 98.44 138 SER B C 1
ATOM 4013 O O . SER B 1 138 ? 0.63 18.688 1.616 1 98.44 138 SER B O 1
ATOM 4015 N N . HIS B 1 139 ? 1.062 16.641 2.408 1 98.62 139 HIS B N 1
ATOM 4016 C CA . HIS B 1 139 ? 2.459 16.609 1.989 1 98.62 139 HIS B CA 1
ATOM 4017 C C . HIS B 1 139 ? 2.59 16.812 0.485 1 98.62 139 HIS B C 1
ATOM 4019 O O . HIS B 1 139 ? 3.385 17.641 0.037 1 98.62 139 HIS B O 1
ATOM 4025 N N . ASN B 1 140 ? 1.779 16.078 -0.269 1 98.81 140 ASN B N 1
ATOM 4026 C CA . ASN B 1 140 ? 1.806 16.156 -1.726 1 98.81 140 ASN B CA 1
ATOM 4027 C C . ASN B 1 140 ? 1.342 17.516 -2.219 1 98.81 140 ASN B C 1
ATOM 4029 O O . ASN B 1 140 ? 1.972 18.125 -3.094 1 98.81 140 ASN B O 1
ATOM 4033 N N . TYR B 1 141 ? 0.289 18.016 -1.623 1 98.75 141 TYR B N 1
ATOM 4034 C CA . TYR B 1 141 ? -0.306 19.234 -2.137 1 98.75 141 TYR B CA 1
ATOM 4035 C C . TYR B 1 141 ? 0.531 20.453 -1.752 1 98.75 141 TYR B C 1
ATOM 4037 O O . TYR B 1 141 ? 0.666 21.391 -2.535 1 98.75 141 TYR B O 1
ATOM 4045 N N . MET B 1 142 ? 1.073 20.453 -0.542 1 98.69 142 MET B N 1
ATOM 4046 C CA . MET B 1 142 ? 1.945 21.562 -0.166 1 98.69 142 MET B CA 1
ATOM 4047 C C . MET B 1 142 ? 3.242 21.531 -0.966 1 98.69 142 MET B C 1
ATOM 4049 O O . MET B 1 142 ? 3.748 22.578 -1.383 1 98.69 142 MET B O 1
ATOM 4053 N N . LEU B 1 143 ? 3.781 20.312 -1.188 1 98.81 143 LEU B N 1
ATOM 4054 C CA . LEU B 1 143 ? 4.98 20.188 -2.006 1 98.81 143 LEU B CA 1
ATOM 4055 C C . LEU B 1 143 ? 4.723 20.672 -3.43 1 98.81 143 LEU B C 1
ATOM 4057 O O . LEU B 1 143 ? 5.5 21.453 -3.975 1 98.81 143 LEU B O 1
ATOM 4061 N N . ARG B 1 144 ? 3.646 20.203 -4.031 1 98.75 144 ARG B N 1
ATOM 4062 C CA . ARG B 1 144 ? 3.295 20.609 -5.391 1 98.75 144 ARG B CA 1
ATOM 4063 C C . ARG B 1 144 ? 3.055 22.109 -5.469 1 98.75 144 ARG B C 1
ATOM 4065 O O . ARG B 1 144 ? 3.424 22.75 -6.457 1 98.75 144 ARG B O 1
ATOM 4072 N N . TYR B 1 145 ? 2.318 22.625 -4.461 1 98.62 145 TYR B N 1
ATOM 4073 C CA . TYR B 1 145 ? 2.037 24.062 -4.406 1 98.62 145 TYR B CA 1
ATOM 4074 C C . TYR B 1 145 ? 3.326 24.875 -4.422 1 98.62 145 TYR B C 1
ATOM 4076 O O . TYR B 1 145 ? 3.471 25.797 -5.219 1 98.62 145 TYR B O 1
ATOM 4084 N N . TRP B 1 146 ? 4.262 24.484 -3.586 1 98.69 146 TRP B N 1
ATOM 4085 C CA . TRP B 1 146 ? 5.543 25.172 -3.486 1 98.69 146 TRP B CA 1
ATOM 4086 C C . TRP B 1 146 ? 6.34 25.031 -4.777 1 98.69 146 TRP B C 1
ATOM 4088 O O . TRP B 1 146 ? 6.789 26.031 -5.352 1 98.69 146 TRP B O 1
ATOM 4098 N N . LEU B 1 147 ? 6.469 23.797 -5.277 1 98.81 147 LEU B N 1
ATOM 4099 C CA . LEU B 1 147 ? 7.238 23.531 -6.488 1 98.81 147 LEU B CA 1
ATOM 4100 C C . LEU B 1 147 ? 6.699 24.344 -7.66 1 98.81 147 LEU B C 1
ATOM 4102 O O . LEU B 1 147 ? 7.457 25.031 -8.352 1 98.81 147 LEU B O 1
ATOM 4106 N N . ALA B 1 148 ? 5.441 24.328 -7.863 1 98.5 148 ALA B N 1
ATOM 4107 C CA . ALA B 1 148 ? 4.828 25.031 -8.984 1 98.5 148 ALA B CA 1
ATOM 4108 C C . ALA B 1 148 ? 5.062 26.547 -8.875 1 98.5 148 ALA B C 1
ATOM 4110 O O . ALA B 1 148 ? 5.336 27.203 -9.875 1 98.5 148 ALA B O 1
ATOM 4111 N N . ALA B 1 149 ? 4.93 27.031 -7.672 1 97.81 149 ALA B N 1
ATOM 4112 C CA . ALA B 1 149 ? 5.059 28.469 -7.449 1 97.81 149 ALA B CA 1
ATOM 4113 C C . ALA B 1 149 ? 6.48 28.938 -7.738 1 97.81 149 ALA B C 1
ATOM 4115 O O . ALA B 1 149 ? 6.695 30.094 -8.117 1 97.81 149 ALA B O 1
ATOM 4116 N N . VAL B 1 150 ? 7.473 28.047 -7.586 1 97.75 150 VAL B N 1
ATOM 4117 C CA . VAL B 1 150 ? 8.859 28.453 -7.793 1 97.75 150 VAL B CA 1
ATOM 4118 C C . VAL B 1 150 ? 9.32 28 -9.18 1 97.75 150 VAL B C 1
ATOM 4120 O O . VAL B 1 150 ? 10.523 27.969 -9.461 1 97.75 150 VAL B O 1
ATOM 4123 N N . GLY B 1 151 ? 8.438 27.562 -9.984 1 97.81 151 GLY B N 1
ATOM 4124 C CA . GLY B 1 151 ? 8.719 27.344 -11.391 1 97.81 151 GLY B CA 1
ATOM 4125 C C . GLY B 1 151 ? 9.109 25.922 -11.711 1 97.81 151 GLY B C 1
ATOM 4126 O O . GLY B 1 151 ? 9.672 25.641 -12.773 1 97.81 151 GLY B O 1
ATOM 4127 N N . ILE B 1 152 ? 8.906 25 -10.844 1 98.69 152 ILE B N 1
ATOM 4128 C CA . ILE B 1 152 ? 9.125 23.578 -11.086 1 98.69 152 ILE B CA 1
ATOM 4129 C C . ILE B 1 152 ? 7.781 22.859 -11.266 1 98.69 152 ILE B C 1
ATOM 4131 O O . ILE B 1 152 ? 6.984 22.781 -10.328 1 98.69 152 ILE B O 1
ATOM 4135 N N . ARG B 1 153 ? 7.492 22.391 -12.43 1 97.94 153 ARG B N 1
ATOM 4136 C CA . ARG B 1 153 ? 6.207 21.75 -12.68 1 97.94 153 ARG B CA 1
ATOM 4137 C C . ARG B 1 153 ? 6.227 20.297 -12.227 1 97.94 153 ARG B C 1
ATOM 4139 O O . ARG B 1 153 ? 6.93 19.469 -12.812 1 97.94 153 ARG B O 1
ATOM 4146 N N . PRO B 1 154 ? 5.41 19.984 -11.234 1 98.12 154 PRO B N 1
ATOM 4147 C CA . PRO B 1 154 ? 5.336 18.578 -10.812 1 98.12 154 PRO B CA 1
ATOM 4148 C C . PRO B 1 154 ? 4.875 17.641 -11.93 1 98.12 154 PRO B C 1
ATOM 4150 O O . PRO B 1 154 ? 4.012 18.016 -12.734 1 98.12 154 PRO B O 1
ATOM 4153 N N . ASP B 1 155 ? 5.434 16.406 -12.008 1 96.69 155 ASP B N 1
ATOM 4154 C CA . ASP B 1 155 ? 5.113 15.336 -12.953 1 96.69 155 ASP B CA 1
ATOM 4155 C C . ASP B 1 155 ? 5.652 15.656 -14.344 1 96.69 155 ASP B C 1
ATOM 4157 O O . ASP B 1 155 ? 5.438 14.891 -15.289 1 96.69 155 ASP B O 1
ATOM 4161 N N . ARG B 1 156 ? 6.297 16.766 -14.562 1 97.06 156 ARG B N 1
ATOM 4162 C CA . ARG B 1 156 ? 7 17.109 -15.789 1 97.06 156 ARG B CA 1
ATOM 4163 C C . ARG B 1 156 ? 8.484 17.344 -15.523 1 97.06 156 ARG B C 1
ATOM 4165 O O . ARG B 1 156 ? 9.336 16.688 -16.125 1 97.06 156 ARG B O 1
ATOM 4172 N N . ASP B 1 157 ? 8.75 18.266 -14.594 1 98.44 157 ASP B N 1
ATOM 4173 C CA . ASP B 1 157 ? 10.133 18.625 -14.281 1 98.44 157 ASP B CA 1
ATOM 4174 C C . ASP B 1 157 ? 10.703 17.719 -13.203 1 98.44 157 ASP B C 1
ATOM 4176 O O . ASP B 1 157 ? 11.922 17.562 -13.094 1 98.44 157 ASP B O 1
ATOM 4180 N N . VAL B 1 158 ? 9.867 17.219 -12.312 1 98.75 158 VAL B N 1
ATOM 4181 C CA . VAL B 1 158 ? 10.219 16.266 -11.258 1 98.75 158 VAL B CA 1
ATOM 4182 C C . VAL B 1 158 ? 9.172 15.164 -11.188 1 98.75 158 VAL B C 1
ATOM 4184 O O . VAL B 1 158 ? 8.047 15.336 -11.656 1 98.75 158 VAL B O 1
ATOM 4187 N N . GLU B 1 159 ? 9.594 14.016 -10.695 1 98.19 159 GLU B N 1
ATOM 4188 C CA . GLU B 1 159 ? 8.664 12.93 -10.391 1 98.19 159 GLU B CA 1
ATOM 4189 C C . GLU B 1 159 ? 8.273 12.938 -8.914 1 98.19 159 GLU B C 1
ATOM 4191 O O . GLU B 1 159 ? 9.109 13.211 -8.047 1 98.19 159 GLU B O 1
ATOM 4196 N N . ILE B 1 160 ? 7.039 12.734 -8.664 1 98.56 160 ILE B N 1
ATOM 4197 C CA . ILE B 1 160 ? 6.57 12.562 -7.293 1 98.56 160 ILE B CA 1
ATOM 4198 C C . ILE B 1 160 ? 6.051 11.141 -7.102 1 98.56 160 ILE B C 1
ATOM 4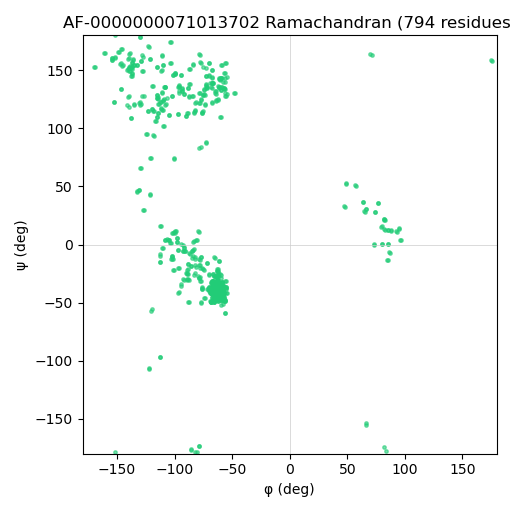200 O O . ILE B 1 160 ? 5.172 10.688 -7.844 1 98.56 160 ILE B O 1
ATOM 4204 N N . VAL B 1 161 ? 6.625 10.406 -6.188 1 97.62 161 VAL B N 1
ATOM 4205 C CA . VAL B 1 161 ? 6.293 9 -5.961 1 97.62 161 VAL B CA 1
ATOM 4206 C C . VAL B 1 161 ? 5.82 8.812 -4.52 1 97.62 161 VAL B C 1
ATOM 420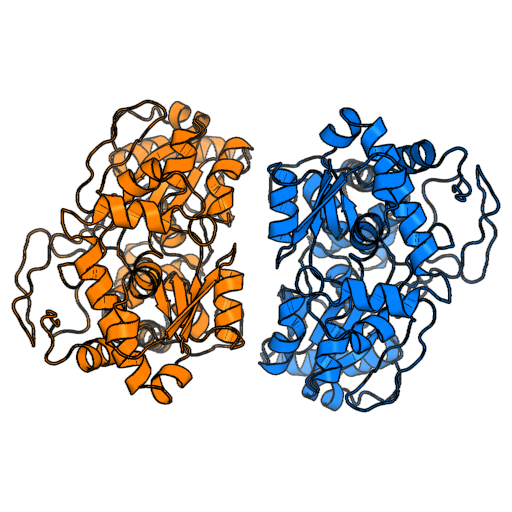8 O O . VAL B 1 161 ? 6.02 9.688 -3.674 1 97.62 161 VAL B O 1
ATOM 4211 N N . ILE B 1 162 ? 5.098 7.734 -4.246 1 97.31 162 ILE B N 1
ATOM 4212 C CA . ILE B 1 162 ? 4.594 7.438 -2.912 1 97.31 162 ILE B CA 1
ATOM 4213 C C . ILE B 1 162 ? 5.637 6.652 -2.125 1 97.31 162 ILE B C 1
ATOM 4215 O O . ILE B 1 162 ? 6.168 5.648 -2.615 1 97.31 162 ILE B O 1
ATOM 4219 N N . THR B 1 163 ? 5.973 7.113 -0.969 1 97.19 163 THR B N 1
ATOM 4220 C CA . THR B 1 163 ? 6.867 6.469 -0.018 1 97.19 163 THR B CA 1
ATOM 4221 C C . THR B 1 163 ? 6.227 6.395 1.365 1 97.19 163 THR B C 1
ATOM 4223 O O . THR B 1 163 ? 5.867 7.422 1.944 1 97.19 163 THR B O 1
ATOM 4226 N N . SER B 1 164 ? 6.086 5.152 1.863 1 96.88 164 SER B N 1
ATOM 4227 C CA . SER B 1 164 ? 5.547 5.031 3.215 1 96.88 164 SER B CA 1
ATOM 4228 C C . SER B 1 164 ? 6.449 5.719 4.234 1 96.88 164 SER B C 1
ATOM 4230 O O . SER B 1 164 ? 7.672 5.57 4.184 1 96.88 164 SER B O 1
ATOM 4232 N N . PRO B 1 165 ? 5.832 6.328 5.203 1 97.75 165 PRO B N 1
ATOM 4233 C CA . PRO B 1 165 ? 6.621 7.148 6.125 1 97.75 165 PRO B CA 1
ATOM 4234 C C . PRO B 1 165 ? 7.73 6.359 6.816 1 97.75 165 PRO B C 1
ATOM 4236 O O . PRO B 1 165 ? 8.891 6.777 6.809 1 97.75 165 PRO B O 1
ATOM 4239 N N . PRO B 1 166 ? 7.492 5.168 7.348 1 96.62 166 PRO B N 1
ATOM 4240 C CA . PRO B 1 166 ? 8.562 4.457 8.055 1 96.62 166 PRO B CA 1
ATOM 4241 C C . PRO B 1 166 ? 9.711 4.059 7.137 1 96.62 166 PRO B C 1
ATOM 4243 O O . PRO B 1 166 ? 10.781 3.664 7.617 1 96.62 166 PRO B O 1
ATOM 4246 N N . PHE B 1 167 ? 9.516 4.184 5.762 1 97.75 167 PHE B N 1
ATOM 4247 C CA . PHE B 1 167 ? 10.547 3.809 4.805 1 97.75 167 PHE B CA 1
ATOM 4248 C C . PHE B 1 167 ? 11.219 5.043 4.219 1 97.75 167 PHE B C 1
ATOM 4250 O O . PHE B 1 167 ? 12.117 4.934 3.375 1 97.75 167 PHE B O 1
ATOM 4257 N N . ALA B 1 168 ? 10.859 6.25 4.684 1 98.06 168 ALA B N 1
ATOM 4258 C CA . ALA B 1 168 ? 11.289 7.492 4.043 1 98.06 168 ALA B CA 1
ATOM 4259 C C . ALA B 1 168 ? 12.805 7.633 4.078 1 98.06 168 ALA B C 1
ATOM 4261 O O . ALA B 1 168 ? 13.43 7.926 3.057 1 98.06 168 ALA B O 1
ATOM 4262 N N . ALA B 1 169 ? 13.375 7.367 5.281 1 98.12 169 ALA B N 1
ATOM 4263 C CA . ALA B 1 169 ? 14.828 7.473 5.414 1 98.12 169 ALA B CA 1
ATOM 4264 C C . ALA B 1 169 ? 15.539 6.43 4.555 1 98.12 169 ALA B C 1
ATOM 4266 O O . ALA B 1 169 ? 16.578 6.711 3.957 1 98.12 169 ALA B O 1
ATOM 4267 N N . ASP B 1 170 ? 15.008 5.23 4.484 1 98.12 170 ASP B N 1
ATOM 4268 C CA . ASP B 1 170 ? 15.562 4.152 3.67 1 98.12 170 ASP B CA 1
ATOM 4269 C C . ASP B 1 170 ? 15.523 4.516 2.186 1 98.12 170 ASP B C 1
ATOM 4271 O O . ASP B 1 170 ? 16.484 4.234 1.451 1 98.12 170 ASP B O 1
ATOM 4275 N N . ALA B 1 171 ? 14.414 5.094 1.718 1 98.12 171 ALA B N 1
ATOM 4276 C CA . ALA B 1 171 ? 14.258 5.488 0.32 1 98.12 171 ALA B CA 1
ATOM 4277 C C . ALA B 1 171 ? 15.305 6.523 -0.077 1 98.12 171 ALA B C 1
ATOM 4279 O O . ALA B 1 171 ? 15.867 6.465 -1.176 1 98.12 171 ALA B O 1
ATOM 4280 N N . LEU B 1 172 ? 15.578 7.465 0.866 1 98.38 172 LEU B N 1
ATOM 4281 C CA . LEU B 1 172 ? 16.625 8.453 0.626 1 98.38 172 LEU B CA 1
ATOM 4282 C C . LEU B 1 172 ? 17.984 7.789 0.54 1 98.38 172 LEU B C 1
ATOM 4284 O O . LEU B 1 172 ? 18.766 8.062 -0.384 1 98.38 172 LEU B O 1
ATOM 4288 N N . ALA B 1 173 ? 18.219 6.93 1.485 1 97.88 173 ALA B N 1
ATOM 4289 C CA . ALA B 1 173 ? 19.516 6.262 1.579 1 97.88 173 ALA B CA 1
ATOM 4290 C C . ALA B 1 173 ? 19.797 5.418 0.337 1 97.88 173 ALA B C 1
ATOM 4292 O O . ALA B 1 173 ? 20.922 5.355 -0.142 1 97.88 173 ALA B O 1
ATOM 4293 N N . ALA B 1 174 ? 18.766 4.777 -0.197 1 96.31 174 ALA B N 1
ATOM 4294 C CA . ALA B 1 174 ? 18.891 3.852 -1.321 1 96.31 174 ALA B CA 1
ATOM 4295 C C . ALA B 1 174 ? 18.938 4.605 -2.648 1 96.31 174 ALA B C 1
ATOM 4297 O O . ALA B 1 174 ? 19.219 4.02 -3.693 1 96.31 174 ALA B O 1
ATOM 4298 N N . GLY B 1 175 ? 18.609 5.906 -2.615 1 96.5 175 GLY B N 1
ATOM 4299 C CA . GLY B 1 175 ? 18.578 6.688 -3.842 1 96.5 175 GLY B CA 1
ATOM 4300 C C . GLY B 1 175 ? 17.312 6.477 -4.648 1 96.5 175 GLY B C 1
ATOM 4301 O O . GLY B 1 175 ? 17.266 6.789 -5.84 1 96.5 175 GLY B O 1
ATOM 4302 N N . ASP B 1 176 ? 16.328 5.891 -3.959 1 96.88 176 ASP B N 1
ATOM 4303 C CA . ASP B 1 176 ? 15.031 5.738 -4.605 1 96.88 176 ASP B CA 1
ATOM 4304 C C . ASP B 1 176 ? 14.367 7.094 -4.844 1 96.88 176 ASP B C 1
ATOM 4306 O O . ASP B 1 176 ? 13.57 7.246 -5.77 1 96.88 176 ASP B O 1
ATOM 4310 N N . VAL B 1 177 ? 14.656 8.031 -3.955 1 98.44 177 VAL B N 1
ATOM 4311 C CA . VAL B 1 177 ? 14.18 9.398 -4.062 1 98.44 177 VAL B CA 1
ATOM 4312 C C . VAL B 1 177 ? 15.305 10.367 -3.723 1 98.44 177 VAL B C 1
ATOM 4314 O O . VAL B 1 177 ? 16.281 9.992 -3.059 1 98.44 177 VAL B O 1
ATOM 4317 N N . ASP B 1 178 ? 15.156 11.578 -4.25 1 98.81 178 ASP B N 1
ATOM 4318 C CA . ASP B 1 178 ? 16.125 12.633 -4.004 1 98.81 178 ASP B CA 1
ATOM 4319 C C . ASP B 1 178 ? 15.688 13.531 -2.855 1 98.81 178 ASP B C 1
ATOM 4321 O O . ASP B 1 178 ? 16.5 14.266 -2.283 1 98.81 178 ASP B O 1
ATOM 4325 N N . GLY B 1 179 ? 14.477 13.531 -2.549 1 98.88 179 GLY B N 1
ATOM 4326 C CA . GLY B 1 179 ? 13.852 14.258 -1.452 1 98.88 179 GLY B CA 1
ATOM 4327 C C . GLY B 1 179 ? 12.562 13.617 -0.97 1 98.88 179 GLY B C 1
ATOM 4328 O O . GLY B 1 179 ? 11.992 12.766 -1.652 1 98.88 179 GLY B O 1
ATOM 4329 N N . ILE B 1 180 ? 12.172 13.961 0.234 1 98.94 180 ILE B N 1
ATOM 4330 C CA . ILE B 1 180 ? 10.922 13.453 0.793 1 98.94 180 ILE B CA 1
ATOM 4331 C C . ILE B 1 180 ? 10.172 14.578 1.491 1 98.94 180 ILE B C 1
ATOM 4333 O O . ILE B 1 180 ? 10.773 15.562 1.926 1 98.94 180 ILE B O 1
ATOM 4337 N N . CYS B 1 181 ? 8.922 14.57 1.48 1 98.88 181 CYS B N 1
ATOM 4338 C CA . CYS B 1 181 ? 8.039 15.344 2.346 1 98.88 181 CYS B CA 1
ATOM 4339 C C . CYS B 1 181 ? 7.203 14.43 3.234 1 98.88 181 CYS B C 1
ATOM 4341 O O . CYS B 1 181 ? 6.277 13.766 2.758 1 98.88 181 CYS B O 1
ATOM 4343 N N . VAL B 1 182 ? 7.543 14.375 4.492 1 98.75 182 VAL B N 1
ATOM 43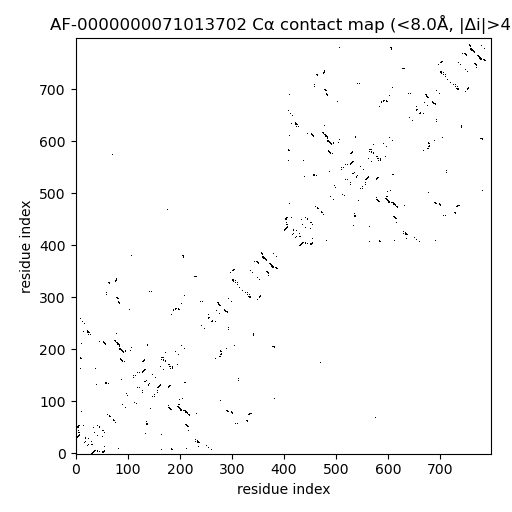44 C CA . VAL B 1 182 ? 6.961 13.406 5.41 1 98.75 182 VAL B CA 1
ATOM 4345 C C . VAL B 1 182 ? 6.855 14.008 6.809 1 98.75 182 VAL B C 1
ATOM 4347 O O . VAL B 1 182 ? 7.543 14.984 7.121 1 98.75 182 VAL B O 1
ATOM 4350 N N . GLY B 1 183 ? 5.992 13.5 7.559 1 98.25 183 GLY B N 1
ATOM 4351 C CA . GLY B 1 183 ? 5.824 13.953 8.93 1 98.25 183 GLY B CA 1
ATOM 4352 C C . GLY B 1 183 ? 6.867 13.383 9.875 1 98.25 183 GLY B C 1
ATOM 4353 O O . GLY B 1 183 ? 7.52 12.383 9.562 1 98.25 183 GLY B O 1
ATOM 4354 N N . GLU B 1 184 ? 6.953 14.016 11.031 1 98.25 184 GLU B N 1
ATOM 4355 C CA . GLU B 1 184 ? 7.824 13.531 12.094 1 98.25 184 GLU B CA 1
ATOM 4356 C C . GLU B 1 184 ? 7.32 12.203 12.656 1 98.25 184 GLU B C 1
ATOM 4358 O O . GLU B 1 184 ? 6.113 11.961 12.695 1 98.25 184 GLU B O 1
ATOM 4363 N N . PRO B 1 185 ? 8.328 11.336 12.992 1 98.31 185 PRO B N 1
ATOM 4364 C CA . PRO B 1 185 ? 9.75 11.633 13.203 1 98.31 185 PRO B CA 1
ATOM 4365 C C . PRO B 1 185 ? 10.609 11.297 11.992 1 98.31 185 PRO B C 1
ATOM 4367 O O . PRO B 1 185 ? 11.836 11.305 12.078 1 98.31 185 PRO B O 1
ATOM 4370 N N . TRP B 1 186 ? 10.039 11.031 10.891 1 98.62 186 TRP B N 1
ATOM 4371 C CA . TRP B 1 186 ? 10.758 10.305 9.852 1 98.62 186 TRP B CA 1
ATOM 4372 C C . TRP B 1 186 ? 11.703 11.227 9.094 1 98.62 186 TRP B C 1
ATOM 4374 O O . TRP B 1 186 ? 12.742 10.789 8.594 1 98.62 186 TRP B O 1
ATOM 4384 N N . SER B 1 187 ? 11.398 12.539 8.992 1 98.62 187 SER B N 1
ATOM 4385 C CA . SER B 1 187 ? 12.391 13.492 8.508 1 98.62 187 SER B CA 1
ATOM 4386 C C . SER B 1 187 ? 13.602 13.547 9.43 1 98.62 187 SER B C 1
ATOM 4388 O O . SER B 1 187 ? 14.742 13.523 8.969 1 98.62 187 SER B O 1
ATOM 4390 N N . SER B 1 188 ? 13.273 13.609 10.727 1 98.69 188 SER B N 1
ATOM 4391 C CA . SER B 1 188 ? 14.344 13.68 11.711 1 98.69 188 SER B CA 1
ATOM 4392 C C . SER B 1 188 ? 15.156 12.383 11.742 1 98.69 188 SER B C 1
ATOM 4394 O O . SER B 1 188 ? 16.375 12.414 11.945 1 98.69 188 SER B O 1
ATOM 4396 N N . VAL B 1 189 ? 14.508 11.258 11.555 1 98.56 189 VAL B N 1
ATOM 4397 C CA . VAL B 1 189 ? 15.203 9.984 11.484 1 98.56 189 VAL B CA 1
ATOM 4398 C C . VAL B 1 189 ? 16.172 9.992 10.305 1 98.56 189 VAL B C 1
ATOM 4400 O O . VAL B 1 189 ? 17.312 9.516 10.43 1 98.56 189 VAL B O 1
ATOM 4403 N N . ALA B 1 190 ? 15.766 10.508 9.141 1 98.75 190 ALA B N 1
ATOM 4404 C CA . ALA B 1 190 ? 16.641 10.602 7.977 1 98.75 190 ALA B CA 1
ATOM 4405 C C . ALA B 1 190 ? 17.875 11.445 8.289 1 98.75 190 ALA B C 1
ATOM 4407 O O . ALA B 1 190 ? 18.984 11.094 7.891 1 98.75 190 ALA B O 1
ATOM 4408 N N . VAL B 1 191 ? 17.672 12.516 9.016 1 98.81 191 VAL B N 1
ATOM 4409 C CA . VAL B 1 191 ? 18.766 13.406 9.383 1 98.81 191 VAL B CA 1
ATOM 4410 C C . VAL B 1 191 ? 19.703 12.703 10.352 1 98.81 191 VAL B C 1
ATOM 4412 O O . VAL B 1 191 ? 20.922 12.719 10.172 1 98.81 191 VAL B O 1
ATOM 4415 N N . ASP B 1 192 ? 19.125 12.117 11.391 1 98.56 192 ASP B N 1
ATOM 4416 C CA . ASP B 1 192 ? 19.922 11.453 12.422 1 98.56 192 ASP B CA 1
ATOM 4417 C C . ASP B 1 192 ? 20.75 10.32 11.828 1 98.56 192 ASP B C 1
ATOM 4419 O O . ASP B 1 192 ? 21.859 10.047 12.289 1 98.56 192 ASP B O 1
ATOM 4423 N N . ARG B 1 193 ? 20.266 9.703 10.75 1 98.06 193 ARG B N 1
ATOM 4424 C CA . ARG B 1 193 ? 20.969 8.617 10.07 1 98.06 193 ARG B CA 1
ATOM 4425 C C . ARG B 1 193 ? 21.984 9.148 9.078 1 98.06 193 ARG B C 1
ATOM 4427 O O . ARG B 1 193 ? 22.766 8.383 8.5 1 98.06 193 ARG B O 1
ATOM 4434 N N . GLY B 1 194 ? 21.984 10.414 8.797 1 98.5 194 GLY B N 1
ATOM 4435 C CA . GLY B 1 194 ? 22.953 11.047 7.922 1 98.5 194 GLY B CA 1
ATOM 4436 C C . GLY B 1 194 ? 22.625 10.898 6.449 1 98.5 194 GLY B C 1
ATOM 4437 O O . GLY B 1 194 ? 23.5 11.055 5.594 1 98.5 194 GLY B O 1
ATOM 4438 N N . VAL B 1 195 ? 21.375 10.633 6.137 1 98.62 195 VAL B N 1
ATOM 4439 C CA . VAL B 1 195 ? 21.047 10.344 4.746 1 98.62 195 VAL B CA 1
ATOM 4440 C C . VAL B 1 195 ? 20.219 11.484 4.168 1 98.62 195 VAL B C 1
ATOM 4442 O O . VAL B 1 195 ? 19.891 11.492 2.975 1 98.62 195 VAL B O 1
ATOM 4445 N N . GLY B 1 196 ? 19.891 12.461 4.992 1 98.75 196 GLY B N 1
ATOM 4446 C CA . GLY B 1 196 ? 19.094 13.594 4.543 1 98.75 196 GLY B CA 1
ATOM 4447 C C . GLY B 1 196 ? 19.359 14.867 5.328 1 98.75 196 GLY B C 1
ATOM 4448 O O . GLY B 1 196 ? 19.938 14.82 6.414 1 98.75 196 GLY B O 1
ATOM 4449 N N . ARG B 1 197 ? 19 15.992 4.754 1 98.88 197 ARG B N 1
ATOM 4450 C CA . ARG B 1 197 ? 19 17.312 5.375 1 98.88 197 ARG B CA 1
ATOM 4451 C C . ARG B 1 197 ? 17.641 17.984 5.227 1 98.88 197 ARG B C 1
ATOM 4453 O O . ARG B 1 197 ? 17.094 18.031 4.129 1 98.88 197 ARG B O 1
ATOM 4460 N N . ILE B 1 198 ? 17.094 18.438 6.312 1 98.88 198 ILE B N 1
ATOM 4461 C CA . ILE B 1 198 ? 15.82 19.141 6.25 1 98.88 198 ILE B CA 1
ATOM 4462 C C . ILE B 1 198 ? 16.031 20.531 5.664 1 98.88 198 ILE B C 1
ATOM 4464 O O . ILE B 1 198 ? 16.828 21.328 6.18 1 98.88 198 ILE B O 1
ATOM 4468 N N . ALA B 1 199 ? 15.367 20.797 4.586 1 98.81 199 ALA B N 1
ATOM 4469 C CA . ALA B 1 199 ? 15.523 22.062 3.871 1 98.81 199 ALA B CA 1
ATOM 4470 C C . ALA B 1 199 ? 14.422 23.047 4.258 1 98.81 199 ALA B C 1
ATOM 4472 O O . ALA B 1 199 ? 14.672 24.25 4.375 1 98.81 199 ALA B O 1
ATOM 4473 N N . LEU B 1 200 ? 13.195 22.547 4.367 1 98.44 200 LEU B N 1
ATOM 4474 C CA . LEU B 1 200 ? 12.008 23.312 4.734 1 98.44 200 LEU B CA 1
ATOM 4475 C C . LEU B 1 200 ? 11.133 22.531 5.699 1 98.44 200 LEU B C 1
ATOM 4477 O O . LEU B 1 200 ? 11.148 21.297 5.695 1 98.44 200 LEU B O 1
ATOM 4481 N N . VAL B 1 201 ? 10.461 23.25 6.539 1 98.25 201 VAL B N 1
ATOM 4482 C CA . VAL B 1 201 ? 9.305 22.672 7.215 1 98.25 201 VAL B CA 1
ATOM 4483 C C . VAL B 1 201 ? 8.016 23.156 6.547 1 98.25 201 VAL B C 1
ATOM 4485 O O . VAL B 1 201 ? 7.977 24.266 5.996 1 98.25 201 VAL B O 1
ATOM 4488 N N . THR B 1 202 ? 6.996 22.344 6.5 1 97.19 202 THR B N 1
ATOM 4489 C CA . THR B 1 202 ? 5.797 22.656 5.734 1 97.19 202 THR B CA 1
ATOM 4490 C C . THR B 1 202 ? 5.121 23.906 6.297 1 97.19 202 THR B C 1
ATOM 4492 O O . THR B 1 202 ? 4.406 24.609 5.574 1 97.19 202 THR B O 1
ATOM 4495 N N . ALA B 1 203 ? 5.395 24.266 7.559 1 97.19 203 ALA B N 1
ATOM 4496 C CA . ALA B 1 203 ? 4.863 25.484 8.156 1 97.19 203 ALA B CA 1
ATOM 4497 C C . ALA B 1 203 ? 5.359 26.719 7.418 1 97.19 203 ALA B C 1
ATOM 4499 O O . ALA B 1 203 ? 4.742 27.781 7.488 1 97.19 203 ALA B O 1
ATOM 4500 N N . GLN B 1 204 ? 6.5 26.594 6.699 1 97.69 204 GLN B N 1
ATOM 4501 C CA . GLN B 1 204 ? 7.012 27.703 5.895 1 97.69 204 GLN B CA 1
ATOM 4502 C C . GLN B 1 204 ? 6.234 27.828 4.586 1 97.69 204 GLN B C 1
ATOM 4504 O O . GLN B 1 204 ? 6.277 28.875 3.936 1 97.69 204 GLN B O 1
ATOM 4509 N N . ILE B 1 205 ? 5.539 26.75 4.164 1 98.06 205 ILE B N 1
ATOM 4510 C CA . ILE B 1 205 ? 4.754 26.766 2.934 1 98.06 205 ILE B CA 1
ATOM 4511 C C . ILE B 1 205 ? 3.34 27.266 3.225 1 98.06 205 ILE B C 1
ATOM 4513 O O . ILE B 1 205 ? 2.834 28.156 2.537 1 98.06 205 ILE B O 1
ATOM 4517 N N . TRP B 1 206 ? 2.762 26.734 4.18 1 97.94 206 TRP B N 1
ATOM 4518 C CA . TRP B 1 206 ? 1.483 27.141 4.758 1 97.94 206 TRP B CA 1
ATOM 4519 C C . TRP B 1 206 ? 1.531 27.094 6.281 1 97.94 206 TRP B C 1
ATOM 4521 O O . TRP B 1 206 ? 1.491 26.016 6.871 1 97.94 206 TRP B O 1
ATOM 4531 N N . ARG B 1 207 ? 1.542 28.188 6.961 1 96.94 207 ARG B N 1
ATOM 4532 C CA . ARG B 1 207 ? 1.898 28.344 8.367 1 96.94 207 ARG B CA 1
ATOM 4533 C C . ARG B 1 207 ? 0.94 27.578 9.266 1 96.94 207 ARG B C 1
ATOM 4535 O O . ARG B 1 207 ? 1.321 27.125 10.344 1 96.94 207 ARG B O 1
ATOM 4542 N N . ARG B 1 208 ? -0.308 27.438 8.859 1 97.12 208 ARG B N 1
ATOM 4543 C CA . ARG B 1 208 ? -1.317 26.719 9.641 1 97.12 208 ARG B CA 1
ATOM 4544 C C . ARG B 1 208 ? -2.061 25.703 8.781 1 97.12 208 ARG B C 1
ATOM 4546 O O . ARG B 1 208 ? -3.293 25.672 8.773 1 97.12 208 ARG B O 1
ATOM 4553 N N . GLY B 1 209 ? -1.24 24.953 8.031 1 96.5 209 GLY B N 1
ATOM 4554 C CA . GLY B 1 209 ? -1.827 23.969 7.141 1 96.5 209 GLY B CA 1
ATOM 4555 C C . GLY B 1 209 ? -2.363 22.75 7.871 1 96.5 209 GLY B C 1
ATOM 4556 O O . GLY B 1 209 ? -1.699 22.203 8.758 1 96.5 209 GLY B O 1
ATOM 4557 N N . VAL B 1 210 ? -3.588 22.344 7.512 1 97.75 210 VAL B N 1
ATOM 4558 C CA . VAL B 1 210 ? -4.215 21.172 8.117 1 97.75 210 VAL B CA 1
ATOM 4559 C C . VAL B 1 210 ? -3.459 19.906 7.711 1 97.75 210 VAL B C 1
ATOM 4561 O O . VAL B 1 210 ? -3.012 19.781 6.57 1 97.75 210 VAL B O 1
ATOM 4564 N N . GLU B 1 211 ? -3.287 19.047 8.602 1 97.31 211 GLU B N 1
ATOM 4565 C CA . GLU B 1 211 ? -2.549 17.812 8.375 1 97.31 211 GLU B CA 1
ATOM 4566 C C . GLU B 1 211 ? -3.416 16.594 8.68 1 97.31 211 GLU B C 1
ATOM 4568 O O . GLU B 1 211 ? -4.355 16.297 7.938 1 97.31 211 GLU B O 1
ATOM 4573 N N . LYS B 1 212 ? -3.146 15.891 9.82 1 98.62 212 LYS B N 1
ATOM 4574 C CA . LYS B 1 212 ? -3.887 14.672 10.141 1 98.62 212 LYS B CA 1
ATOM 4575 C C . LYS B 1 212 ? -5.176 14.992 10.891 1 98.62 212 LYS B C 1
ATOM 4577 O O . LYS B 1 212 ? -5.246 15.984 11.617 1 98.62 212 LYS B O 1
ATOM 4582 N N . VAL B 1 213 ? -6.156 14.156 10.727 1 98.94 213 VAL B N 1
ATOM 4583 C CA . VAL B 1 213 ? -7.492 14.344 11.281 1 98.94 213 VAL B CA 1
ATOM 4584 C C . VAL B 1 213 ? -7.996 13.031 11.875 1 98.94 213 VAL B C 1
ATOM 4586 O O . VAL B 1 213 ? -7.418 11.969 11.633 1 98.94 213 VAL B O 1
ATOM 4589 N N . LEU B 1 214 ? -8.961 13.156 12.758 1 98.94 214 LEU B N 1
ATOM 4590 C CA . LEU B 1 214 ? -9.781 12.008 13.109 1 98.94 214 LEU B CA 1
ATOM 4591 C C . LEU B 1 214 ? -10.906 11.812 12.094 1 98.94 214 LEU B C 1
ATOM 4593 O O . LEU B 1 214 ? -11.789 12.672 11.969 1 98.94 214 LEU B O 1
ATOM 4597 N N . ALA B 1 215 ? -10.867 10.75 11.367 1 98.94 215 ALA B N 1
ATOM 4598 C CA . ALA B 1 215 ? -11.891 10.445 10.383 1 98.94 215 ALA B CA 1
ATOM 4599 C C . ALA B 1 215 ? -12.766 9.281 10.828 1 98.94 215 ALA B C 1
ATOM 4601 O O . ALA B 1 215 ? -12.258 8.312 11.414 1 98.94 215 ALA B O 1
ATOM 4602 N N . LEU B 1 216 ? -14.023 9.367 10.688 1 98.94 216 LEU B N 1
ATOM 4603 C CA . LEU B 1 216 ? -15.016 8.32 10.906 1 98.94 216 LEU B CA 1
ATOM 4604 C C . LEU B 1 216 ? -15.922 8.172 9.688 1 98.94 216 LEU B C 1
ATOM 4606 O O . LEU B 1 216 ? -16.141 9.141 8.953 1 98.94 216 LEU B O 1
ATOM 4610 N N . ARG B 1 217 ? -16.406 6.934 9.469 1 98.69 217 ARG B N 1
ATOM 4611 C CA . ARG B 1 217 ? -17.531 6.859 8.539 1 98.69 217 ARG B CA 1
ATOM 4612 C C . ARG B 1 217 ? -18.703 7.719 9.016 1 98.69 217 ARG B C 1
ATOM 4614 O O . ARG B 1 217 ? -19 7.766 10.211 1 98.69 217 ARG B O 1
ATOM 4621 N N . SER B 1 218 ? -19.359 8.406 8.109 1 98.56 218 SER B N 1
ATOM 4622 C CA . SER B 1 218 ? -20.438 9.305 8.492 1 98.56 218 SER B CA 1
ATOM 4623 C C . SER B 1 218 ? -21.547 8.555 9.234 1 98.56 218 SER B C 1
ATOM 4625 O O . SER B 1 218 ? -22.156 9.102 10.156 1 98.56 218 SER B O 1
ATOM 4627 N N . GLU B 1 219 ? -21.766 7.332 8.914 1 97.5 219 GLU B N 1
ATOM 4628 C CA . GLU B 1 219 ? -22.75 6.496 9.578 1 97.5 219 GLU B CA 1
ATOM 4629 C C . GLU B 1 219 ? -22.422 6.316 11.062 1 97.5 219 GLU B C 1
ATOM 4631 O O . GLU B 1 219 ? -23.312 6.293 11.906 1 97.5 219 GLU B O 1
ATOM 4636 N N . THR B 1 220 ? -21.156 6.164 11.367 1 97.62 220 THR B N 1
ATOM 4637 C CA . THR B 1 220 ? -20.703 5.984 12.742 1 97.62 220 THR B CA 1
ATOM 4638 C C . THR B 1 220 ? -21.031 7.219 13.586 1 97.62 220 THR B C 1
ATOM 4640 O O . THR B 1 220 ? -21.453 7.102 14.734 1 97.62 220 THR B O 1
ATOM 4643 N N . THR B 1 221 ? -20.844 8.461 13.031 1 97.5 221 THR B N 1
ATOM 4644 C CA . THR B 1 221 ? -21.125 9.688 13.75 1 97.5 221 THR B CA 1
ATOM 4645 C C . THR B 1 221 ? -22.625 9.828 14.008 1 97.5 221 THR B C 1
ATOM 4647 O O . THR B 1 221 ? -23.031 10.383 15.031 1 97.5 221 THR B O 1
ATOM 4650 N N . ALA B 1 222 ? -23.406 9.305 13.117 1 96.31 222 ALA B N 1
ATOM 4651 C CA . ALA B 1 222 ? -24.859 9.367 13.25 1 96.31 222 ALA B CA 1
ATOM 4652 C C . ALA B 1 222 ? -25.359 8.367 14.281 1 96.31 222 ALA B C 1
ATOM 4654 O O . ALA B 1 222 ? -26.25 8.672 15.086 1 96.31 222 ALA B O 1
ATOM 4655 N N . GLU B 1 223 ? -24.766 7.211 14.344 1 97.19 223 GLU B N 1
ATOM 4656 C CA . GLU B 1 223 ? -25.25 6.102 15.156 1 97.19 223 GLU B CA 1
ATOM 4657 C C . GLU B 1 223 ? -24.672 6.156 16.562 1 97.19 223 GLU B C 1
ATOM 4659 O O . GLU B 1 223 ? -25.312 5.719 17.516 1 97.19 223 GLU B O 1
ATOM 4664 N N . ARG B 1 224 ? -23.469 6.707 16.609 1 97.5 224 ARG B N 1
ATOM 4665 C CA . ARG B 1 224 ? -22.75 6.68 17.875 1 97.5 224 ARG B CA 1
ATOM 4666 C C . ARG B 1 224 ? -22.406 8.094 18.344 1 97.5 224 ARG B C 1
ATOM 4668 O O . ARG B 1 224 ? -21.297 8.344 18.812 1 97.5 224 ARG B O 1
ATOM 4675 N N . GLY B 1 225 ? -23.359 9.008 18.219 1 97.31 225 GLY B N 1
ATOM 4676 C CA . GLY B 1 225 ? -23.109 10.422 18.422 1 97.31 225 GLY B CA 1
ATOM 4677 C C . GLY B 1 225 ? -22.531 10.742 19.797 1 97.31 225 GLY B C 1
ATOM 4678 O O . GLY B 1 225 ? -21.531 11.453 19.906 1 97.31 225 GLY B O 1
ATOM 4679 N N . ASP B 1 226 ? -23.078 10.156 20.875 1 97.69 226 ASP B N 1
ATOM 4680 C CA . ASP B 1 226 ? -22.641 10.445 22.234 1 97.69 226 ASP B CA 1
ATOM 4681 C C . ASP B 1 226 ? -21.219 9.914 22.484 1 97.69 226 ASP B C 1
ATOM 4683 O O . ASP B 1 226 ? -20.422 10.562 23.156 1 97.69 226 ASP B O 1
ATOM 4687 N N . GLU B 1 227 ? -21.016 8.719 21.969 1 98.44 227 GLU B N 1
ATOM 4688 C CA . GLU B 1 227 ? -19.688 8.125 22.125 1 98.44 227 GLU B CA 1
ATOM 4689 C C . GLU B 1 227 ? -18.641 8.922 21.359 1 98.44 227 GLU B C 1
ATOM 4691 O O . GLU B 1 227 ? -17.516 9.094 21.844 1 98.44 227 GLU B O 1
ATOM 4696 N N . VAL B 1 228 ? -19.016 9.398 20.172 1 98.75 228 VAL B N 1
ATOM 4697 C CA . VAL B 1 228 ? -18.109 10.211 19.375 1 98.75 228 VAL B CA 1
ATOM 4698 C C . VAL B 1 228 ? -17.812 11.523 20.094 1 98.75 228 VAL B C 1
ATOM 4700 O O . VAL B 1 228 ? -16.656 11.961 20.141 1 98.75 228 VAL B O 1
ATOM 4703 N N . ALA B 1 229 ? -18.844 12.148 20.688 1 98.62 229 ALA B N 1
ATOM 4704 C CA . ALA B 1 229 ? -18.641 13.375 21.453 1 98.62 229 ALA B CA 1
ATOM 4705 C C . ALA B 1 229 ? -17.672 13.148 22.609 1 98.62 229 ALA B C 1
ATOM 4707 O O . ALA B 1 229 ? -16.797 13.977 22.875 1 98.62 229 ALA B O 1
ATOM 4708 N N . ALA B 1 230 ? -17.828 12.023 23.297 1 98.69 230 ALA B N 1
ATOM 4709 C CA . ALA B 1 230 ? -16.938 11.672 24.391 1 98.69 230 ALA B CA 1
ATOM 4710 C C . ALA B 1 230 ? -15.508 11.5 23.906 1 98.69 230 ALA B C 1
ATOM 4712 O O . ALA B 1 230 ? -14.562 11.945 24.562 1 98.69 230 ALA B O 1
ATOM 4713 N N . LEU B 1 231 ? -15.328 10.836 22.75 1 98.88 231 LEU B N 1
ATOM 4714 C CA . LEU B 1 231 ? -14.016 10.664 22.141 1 98.88 231 LEU B CA 1
ATOM 4715 C C . LEU B 1 231 ? -13.383 12.016 21.812 1 98.88 231 LEU B C 1
ATOM 4717 O O . LEU B 1 231 ? -12.195 12.227 22.062 1 98.88 231 LEU B O 1
ATOM 4721 N N . LEU B 1 232 ? -14.188 12.984 21.297 1 98.75 232 LEU B N 1
ATOM 4722 C CA . LEU B 1 232 ? -13.68 14.305 20.938 1 98.75 232 LEU B CA 1
ATOM 4723 C C . LEU B 1 232 ? -13.211 15.062 22.172 1 98.75 232 LEU B C 1
ATOM 4725 O O . LEU B 1 232 ? -12.18 15.742 22.141 1 98.75 232 LEU B O 1
ATOM 4729 N N . ARG B 1 233 ? -13.945 14.938 23.281 1 98.62 233 ARG B N 1
ATOM 4730 C CA . ARG B 1 233 ? -13.523 15.578 24.531 1 98.62 233 ARG B CA 1
ATOM 4731 C C . ARG B 1 233 ? -12.211 14.984 25.031 1 98.62 233 ARG B C 1
ATOM 4733 O O . ARG B 1 233 ? -11.336 15.711 25.5 1 98.62 233 ARG B O 1
ATOM 4740 N N . ALA B 1 234 ? -12.086 13.656 24.891 1 98.69 234 ALA B N 1
ATOM 4741 C CA . ALA B 1 234 ? -10.852 12.992 25.297 1 98.69 234 ALA B CA 1
ATOM 4742 C C . ALA B 1 234 ? -9.672 13.469 24.453 1 98.69 234 ALA B C 1
ATOM 4744 O O . ALA B 1 234 ? -8.586 13.719 24.969 1 98.69 234 ALA B O 1
ATOM 4745 N N . LEU B 1 235 ? -9.891 13.617 23.156 1 98.69 235 LEU B N 1
ATOM 4746 C CA . LEU B 1 235 ? -8.844 14.078 22.25 1 98.69 235 LEU B CA 1
ATOM 4747 C C . LEU B 1 235 ? -8.469 15.523 22.547 1 98.69 235 LEU B C 1
ATOM 4749 O O . LEU B 1 235 ? -7.289 15.891 22.469 1 98.69 235 LEU B O 1
ATOM 4753 N N . HIS B 1 236 ? -9.438 16.312 22.828 1 98.31 236 HIS B N 1
ATOM 4754 C CA . HIS B 1 236 ? -9.172 17.719 23.156 1 98.31 236 HIS B CA 1
ATOM 4755 C C . HIS B 1 236 ? -8.32 17.828 24.422 1 98.31 236 HIS B C 1
ATOM 4757 O O . HIS B 1 236 ? -7.41 18.656 24.5 1 98.31 236 HIS B O 1
ATOM 4763 N N . ARG B 1 237 ? -8.602 17.016 25.422 1 97.69 237 ARG B N 1
ATOM 4764 C CA . ARG B 1 237 ? -7.793 16.984 26.641 1 97.69 237 ARG B CA 1
ATOM 4765 C C . ARG B 1 237 ? -6.371 16.516 26.344 1 97.69 237 ARG B C 1
ATOM 4767 O O . ARG B 1 237 ? -5.41 17.047 26.922 1 97.69 237 ARG B O 1
ATOM 4774 N N . ALA B 1 238 ? -6.27 15.531 25.484 1 98.31 238 ALA B N 1
ATOM 4775 C CA . ALA B 1 238 ? -4.949 15.062 25.078 1 98.31 238 ALA B CA 1
ATOM 4776 C C . ALA B 1 238 ? -4.164 16.172 24.391 1 98.31 238 ALA B C 1
ATOM 4778 O O . ALA B 1 238 ? -2.953 16.297 24.578 1 98.31 238 ALA B O 1
ATOM 4779 N N . ALA B 1 239 ? -4.855 16.953 23.609 1 97.56 239 ALA B N 1
ATOM 4780 C CA . ALA B 1 239 ? -4.211 18.078 22.922 1 97.56 239 ALA B CA 1
ATOM 4781 C C . ALA B 1 239 ? -3.688 19.109 23.906 1 97.56 239 ALA B C 1
ATOM 4783 O O . ALA B 1 239 ? -2.568 19.594 23.766 1 97.56 239 ALA B O 1
ATOM 4784 N N . ALA B 1 240 ? -4.492 19.422 24.875 1 96.44 240 ALA B N 1
ATOM 4785 C CA . ALA B 1 240 ? -4.07 20.344 25.922 1 96.44 240 ALA B CA 1
ATOM 4786 C C . ALA B 1 240 ? -2.865 19.797 26.688 1 96.44 240 ALA B C 1
ATOM 4788 O O . ALA B 1 240 ? -1.919 20.531 26.984 1 96.44 240 ALA B O 1
ATOM 4789 N N . HIS B 1 241 ? -2.963 18.531 27 1 96.81 241 HIS B N 1
ATOM 4790 C CA . HIS B 1 241 ? -1.878 17.859 27.719 1 96.81 241 HIS B CA 1
ATOM 4791 C C . HIS B 1 241 ? -0.587 17.891 26.906 1 96.81 241 HIS B C 1
ATOM 4793 O O . HIS B 1 241 ? 0.5 18.047 27.469 1 96.81 241 HIS B O 1
ATOM 4799 N N . PHE B 1 242 ? -0.672 17.719 25.609 1 95.62 242 PHE B N 1
ATOM 4800 C CA . PHE B 1 242 ? 0.448 17.641 24.672 1 95.62 242 PHE B CA 1
ATOM 4801 C C . PHE B 1 242 ? 1.331 18.875 24.781 1 95.62 242 PHE B C 1
ATOM 4803 O O . PHE B 1 242 ? 2.553 18.797 24.641 1 95.62 242 PHE B O 1
ATOM 4810 N N . VAL B 1 243 ? 0.763 20 25.109 1 93.69 243 VAL B N 1
ATOM 4811 C CA . VAL B 1 243 ? 1.525 21.25 25.062 1 93.69 243 VAL B CA 1
ATOM 4812 C C . VAL B 1 243 ? 1.849 21.703 26.484 1 93.69 243 VAL B C 1
ATOM 4814 O O . VAL B 1 243 ? 2.393 22.797 26.672 1 93.69 243 VAL B O 1
ATOM 4817 N N . GLU B 1 244 ? 1.506 20.922 27.438 1 94 244 GLU B N 1
ATOM 4818 C CA . GLU B 1 244 ? 1.86 21.266 28.812 1 94 244 GLU B CA 1
ATOM 4819 C C . GLU B 1 244 ? 3.367 21.172 29.031 1 94 244 GLU B C 1
ATOM 4821 O O . GLU B 1 244 ? 4.016 20.234 28.547 1 94 244 GLU B O 1
ATOM 4826 N N . ALA B 1 245 ? 3.98 22.078 29.656 1 86.31 245 ALA B N 1
ATOM 4827 C CA . ALA B 1 245 ? 5.422 22.25 29.812 1 86.31 245 ALA B CA 1
ATOM 4828 C C . ALA B 1 245 ? 6.066 21 30.406 1 86.31 245 ALA B C 1
ATOM 4830 O O . ALA B 1 245 ? 7.141 20.578 29.969 1 86.31 245 ALA B O 1
ATOM 4831 N N . ASP B 1 246 ? 5.535 20.281 31.281 1 93.62 246 ASP B N 1
ATOM 4832 C CA . ASP B 1 246 ? 6.195 19.188 32 1 93.62 246 ASP B CA 1
ATOM 4833 C C . ASP B 1 246 ? 5.777 17.828 31.453 1 93.62 246 ASP B C 1
ATOM 4835 O O . ASP B 1 246 ? 6.195 16.797 31.969 1 93.62 246 ASP B O 1
ATOM 4839 N N . SER B 1 247 ? 5.07 17.844 30.312 1 96.19 247 SER B N 1
ATOM 4840 C CA . SER B 1 247 ? 4.539 16.562 29.844 1 96.19 247 SER B CA 1
ATOM 4841 C C . SER B 1 247 ? 5.383 16 28.703 1 96.19 247 SER B C 1
ATOM 4843 O O . SER B 1 247 ? 5.254 14.836 28.344 1 96.19 247 SER B O 1
ATOM 4845 N N . ALA B 1 248 ? 6.277 16.812 28.219 1 96.88 248 ALA B N 1
ATOM 4846 C CA . ALA B 1 248 ? 6.926 16.5 26.953 1 96.88 248 ALA B CA 1
ATOM 4847 C C . ALA B 1 248 ? 7.738 15.211 27.047 1 96.88 248 ALA B C 1
ATOM 4849 O O . ALA B 1 248 ? 7.652 14.352 26.172 1 96.88 248 ALA B O 1
ATOM 4850 N N . GLU B 1 249 ? 8.508 15.07 28.109 1 97.88 249 GLU B N 1
ATOM 4851 C CA . GLU B 1 249 ? 9.367 13.898 28.266 1 97.88 249 GLU B CA 1
ATOM 4852 C C . GLU B 1 249 ? 8.531 12.625 28.391 1 97.88 249 GLU B C 1
ATOM 4854 O O . GLU B 1 249 ? 8.836 11.609 27.766 1 97.88 249 GLU B O 1
ATOM 4859 N N . ASP B 1 250 ? 7.531 12.734 29.188 1 98.19 250 ASP B N 1
ATOM 4860 C CA . ASP B 1 250 ? 6.641 11.594 29.359 1 98.19 250 ASP B CA 1
ATOM 4861 C C . ASP B 1 250 ? 5.941 11.234 28.047 1 98.19 250 ASP B C 1
ATOM 4863 O O . ASP B 1 250 ? 5.848 10.055 27.688 1 98.19 250 ASP B O 1
ATOM 4867 N N . SER B 1 251 ? 5.43 12.219 27.344 1 98.19 251 SER B N 1
ATOM 4868 C CA . SER B 1 251 ? 4.77 12 26.062 1 98.19 251 SER B CA 1
ATOM 4869 C C . SER B 1 251 ? 5.723 11.359 25.047 1 98.19 251 SER B C 1
ATOM 4871 O O . SER B 1 251 ? 5.344 10.438 24.328 1 98.19 251 SER B O 1
ATOM 4873 N N . ALA B 1 252 ? 6.957 11.852 25.016 1 98.44 252 ALA B N 1
ATOM 4874 C CA . ALA B 1 252 ? 7.949 11.305 24.094 1 98.44 252 ALA B CA 1
ATOM 4875 C C . ALA B 1 252 ? 8.242 9.836 24.406 1 98.44 252 ALA B C 1
ATOM 4877 O O . ALA B 1 252 ? 8.398 9.016 23.5 1 98.44 252 ALA B O 1
ATOM 4878 N N . ALA B 1 253 ? 8.336 9.523 25.688 1 98.56 253 ALA B N 1
ATOM 4879 C CA . ALA B 1 253 ? 8.586 8.148 26.109 1 98.56 253 ALA B CA 1
ATOM 4880 C C . ALA B 1 253 ? 7.457 7.223 25.672 1 98.56 253 ALA B C 1
ATOM 4882 O O . ALA B 1 253 ? 7.703 6.105 25.203 1 98.56 253 ALA B O 1
ATOM 4883 N N . ILE B 1 254 ? 6.242 7.672 25.797 1 98.81 254 ILE B N 1
ATOM 4884 C CA . ILE B 1 254 ? 5.078 6.887 25.406 1 98.81 254 ILE B CA 1
ATOM 4885 C C . ILE B 1 254 ? 5.078 6.684 23.891 1 98.81 254 ILE B C 1
ATOM 4887 O O . ILE B 1 254 ? 4.98 5.551 23.406 1 98.81 254 ILE B O 1
ATOM 4891 N N . LEU B 1 255 ? 5.25 7.73 23.141 1 98.69 255 LEU B N 1
ATOM 4892 C CA . LEU B 1 255 ? 5.137 7.715 21.688 1 98.69 255 LEU B CA 1
ATOM 4893 C C . LEU B 1 255 ? 6.246 6.875 21.078 1 98.69 255 LEU B C 1
ATOM 4895 O O . LEU B 1 255 ? 6.086 6.336 19.969 1 98.69 255 LEU B O 1
ATOM 4899 N N . SER B 1 256 ? 7.387 6.738 21.781 1 98.5 256 SER B N 1
ATOM 4900 C CA . SER B 1 256 ? 8.562 6.059 21.25 1 98.5 256 SER B CA 1
ATOM 4901 C C . SER B 1 256 ? 8.406 4.543 21.312 1 98.5 256 SER B C 1
ATOM 4903 O O . SER B 1 256 ? 9.172 3.805 20.703 1 98.5 256 SER B O 1
ATOM 4905 N N . ARG B 1 257 ? 7.418 4.047 22.047 1 98.69 257 ARG B N 1
ATOM 4906 C CA . ARG B 1 257 ? 7.25 2.613 22.281 1 98.69 257 ARG B CA 1
ATOM 4907 C C . ARG B 1 257 ? 7.07 1.866 20.969 1 98.69 257 ARG B C 1
ATOM 4909 O O . ARG B 1 257 ? 6.59 2.434 19.984 1 98.69 257 ARG B O 1
ATOM 4916 N N . PRO B 1 258 ? 7.41 0.563 20.891 1 97.25 258 PRO B N 1
ATOM 4917 C CA . PRO B 1 258 ? 7.375 -0.223 19.641 1 97.25 258 PRO B CA 1
ATOM 4918 C C . PRO B 1 258 ? 5.973 -0.327 19.047 1 97.25 258 PRO B C 1
ATOM 4920 O O . PRO B 1 258 ? 5.82 -0.399 17.828 1 97.25 258 PRO B O 1
ATOM 4923 N N . GLU B 1 259 ? 4.961 -0.339 19.844 1 97.38 259 GLU B N 1
ATOM 4924 C CA . GLU B 1 259 ? 3.6 -0.506 19.344 1 97.38 259 GLU B CA 1
ATOM 4925 C C . GLU B 1 259 ? 3.07 0.79 18.734 1 97.38 259 GLU B C 1
ATOM 4927 O O . GLU B 1 259 ? 2.041 0.791 18.062 1 97.38 259 GLU B O 1
ATOM 4932 N N . TYR B 1 260 ? 3.834 1.933 18.953 1 98.25 260 TYR B N 1
ATOM 4933 C CA . TYR B 1 260 ? 3.414 3.225 18.422 1 98.25 260 TYR B CA 1
ATOM 4934 C C . TYR B 1 260 ? 4.371 3.703 17.344 1 98.25 260 TYR B C 1
ATOM 4936 O O . TYR B 1 260 ? 4.422 3.131 16.25 1 98.25 260 TYR B O 1
ATOM 4944 N N . CYS B 1 261 ? 5.363 4.57 17.656 1 98 261 CYS B N 1
ATOM 4945 C CA . CYS B 1 261 ? 6.223 5.086 16.594 1 98 261 CYS B CA 1
ATOM 4946 C C . CYS B 1 261 ? 7.426 4.176 16.375 1 98 261 CYS B C 1
ATOM 4948 O O . CYS B 1 261 ? 8 4.156 15.289 1 98 261 CYS B O 1
ATOM 4950 N N . ASP B 1 262 ? 7.832 3.422 17.391 1 97.25 262 ASP B N 1
ATOM 4951 C CA . ASP B 1 262 ? 9.031 2.588 17.312 1 97.25 262 ASP B CA 1
ATOM 4952 C C . ASP B 1 262 ? 10.219 3.383 16.766 1 97.25 262 ASP B C 1
ATOM 4954 O O . ASP B 1 262 ? 10.844 2.977 15.789 1 97.25 262 ASP B O 1
ATOM 4958 N N . ALA B 1 263 ? 10.531 4.547 17.359 1 97.5 263 ALA B N 1
ATOM 4959 C CA . ALA B 1 263 ? 11.602 5.465 17 1 97.5 263 ALA B CA 1
ATOM 4960 C C . ALA B 1 263 ? 12.281 6.043 18.234 1 97.5 263 ALA B C 1
ATOM 4962 O O . ALA B 1 263 ? 11.719 5.996 19.328 1 97.5 263 ALA B O 1
ATOM 4963 N N . PRO B 1 264 ? 13.461 6.562 18.188 1 97.31 264 PRO B N 1
ATOM 4964 C CA . PRO B 1 264 ? 14.195 7.027 19.375 1 97.31 264 PRO B CA 1
ATOM 4965 C C . PRO B 1 264 ? 13.453 8.125 20.125 1 97.31 264 PRO B C 1
ATOM 4967 O O . PRO B 1 264 ? 12.992 9.094 19.516 1 97.31 264 PRO B O 1
ATOM 4970 N N . PRO B 1 265 ? 13.375 7.98 21.422 1 98.06 265 PRO B N 1
ATOM 4971 C CA . PRO B 1 265 ? 12.648 8.969 22.234 1 98.06 265 PRO B CA 1
ATOM 4972 C C . PRO B 1 265 ? 13.219 10.375 22.078 1 98.06 265 PRO B C 1
ATOM 4974 O O . PRO B 1 265 ? 12.469 11.359 22.125 1 98.06 265 PRO B O 1
ATOM 4977 N N . GLU B 1 266 ? 14.5 10.461 21.891 1 97.88 266 GLU B N 1
ATOM 4978 C CA . GLU B 1 266 ? 15.117 11.781 21.75 1 97.88 266 GLU B CA 1
ATOM 4979 C C . GLU B 1 266 ? 14.656 12.469 20.469 1 97.88 266 GLU B C 1
ATOM 4981 O O . GLU B 1 266 ? 14.453 13.688 20.453 1 97.88 266 GLU B O 1
ATOM 4986 N N . THR B 1 267 ? 14.539 11.703 19.406 1 98.12 267 THR B N 1
ATOM 4987 C CA . THR B 1 267 ? 14.062 12.234 18.141 1 98.12 267 THR B CA 1
ATOM 4988 C C . THR B 1 267 ? 12.617 12.719 18.266 1 98.12 267 THR B C 1
ATOM 4990 O O . THR B 1 267 ? 12.273 13.805 17.797 1 98.12 267 THR B O 1
ATOM 4993 N N . ILE B 1 268 ? 11.805 11.953 18.938 1 98.25 268 ILE B N 1
ATOM 4994 C CA . ILE B 1 268 ? 10.398 12.297 19.141 1 98.25 268 ILE B CA 1
ATOM 4995 C C . ILE B 1 268 ? 10.289 13.516 20.062 1 98.25 268 ILE B C 1
ATOM 4997 O O . ILE B 1 268 ? 9.484 14.414 19.797 1 98.25 268 ILE B O 1
ATOM 5001 N N . LEU B 1 269 ? 11.133 13.562 21.094 1 98.06 269 LEU B N 1
ATOM 5002 C CA . LEU B 1 269 ? 11.125 14.695 22.016 1 98.06 269 LEU B CA 1
ATOM 5003 C C . LEU B 1 269 ? 11.445 15.992 21.281 1 98.06 269 LEU B C 1
ATOM 5005 O O . LEU B 1 269 ? 10.812 17.016 21.531 1 98.06 269 LEU B O 1
ATOM 5009 N N . ARG B 1 270 ? 12.406 15.969 20.391 1 97.75 270 ARG B N 1
ATOM 5010 C CA . ARG B 1 270 ? 12.727 17.156 19.609 1 97.75 270 ARG B CA 1
ATOM 5011 C C . ARG B 1 270 ? 11.516 17.641 18.812 1 97.75 270 ARG B C 1
ATOM 5013 O O . ARG B 1 270 ? 11.188 18.828 18.828 1 97.75 270 ARG B O 1
ATOM 5020 N N . ALA B 1 271 ? 10.82 16.719 18.219 1 96.69 271 ALA B N 1
ATOM 5021 C CA . ALA B 1 271 ? 9.664 17.062 17.391 1 96.69 271 ALA B CA 1
ATOM 5022 C C . ALA B 1 271 ? 8.562 17.719 18.234 1 96.69 271 ALA B C 1
ATOM 5024 O O . ALA B 1 271 ? 8.039 18.766 17.859 1 96.69 271 ALA B O 1
ATOM 5025 N N . ILE B 1 272 ? 8.266 17.125 19.422 1 96.75 272 ILE B N 1
ATOM 5026 C CA . ILE B 1 272 ? 7.086 17.578 20.156 1 96.75 272 ILE B CA 1
ATOM 5027 C C . ILE B 1 272 ? 7.434 18.812 20.969 1 96.75 272 ILE B C 1
ATOM 5029 O O . ILE B 1 272 ? 6.555 19.422 21.594 1 96.75 272 ILE B O 1
ATOM 5033 N N . THR B 1 273 ? 8.727 19.219 20.953 1 96.69 273 THR B N 1
ATOM 5034 C CA . THR B 1 273 ? 9.133 20.453 21.609 1 96.69 273 THR B CA 1
ATOM 5035 C C . THR B 1 273 ? 9.57 21.484 20.562 1 96.69 273 THR B C 1
ATOM 5037 O O . THR B 1 273 ? 10.32 22.406 20.891 1 96.69 273 THR B O 1
ATOM 5040 N N . ASP B 1 274 ? 9.234 21.281 19.297 1 96.62 274 ASP B N 1
ATOM 5041 C CA . ASP B 1 274 ? 9.438 22.219 18.203 1 96.62 274 ASP B CA 1
ATOM 5042 C C . ASP B 1 274 ? 10.922 22.438 17.922 1 96.62 274 ASP B C 1
ATOM 5044 O O . ASP B 1 274 ? 11.352 23.562 17.625 1 96.62 274 ASP B O 1
ATOM 5048 N N . ARG B 1 275 ? 11.664 21.438 18.172 1 97.31 275 ARG B N 1
ATOM 5049 C CA . ARG B 1 275 ? 13.086 21.453 17.844 1 97.31 275 ARG B CA 1
ATOM 5050 C C . ARG B 1 275 ? 13.391 20.531 16.672 1 97.31 275 ARG B C 1
ATOM 5052 O O . ARG B 1 275 ? 12.859 19.422 16.609 1 97.31 275 ARG B O 1
ATOM 5059 N N . VAL B 1 276 ? 14.195 21 15.75 1 98 276 VAL B N 1
ATOM 5060 C CA . VAL B 1 276 ? 14.484 20.266 14.531 1 98 276 VAL B CA 1
ATOM 5061 C C . VAL B 1 276 ? 15.977 20.297 14.227 1 98 276 VAL B C 1
ATOM 5063 O O . VAL B 1 276 ? 16.578 21.375 14.195 1 98 276 VAL B O 1
ATOM 5066 N N . ARG B 1 277 ? 16.562 19.172 14.164 1 98.31 277 ARG B N 1
ATOM 5067 C CA . ARG B 1 277 ? 17.922 19.047 13.664 1 98.31 277 ARG B CA 1
ATOM 5068 C C . ARG B 1 277 ? 17.953 19.016 12.141 1 98.31 277 ARG B C 1
ATOM 5070 O O . ARG B 1 277 ? 17.312 18.156 11.523 1 98.31 277 ARG B O 1
ATOM 5077 N N . LEU B 1 278 ? 18.656 19.906 11.531 1 98.56 278 LEU B N 1
ATOM 5078 C CA . LEU B 1 278 ? 18.562 20.078 10.086 1 98.56 278 LEU B CA 1
ATOM 5079 C C . LEU B 1 278 ? 19.578 19.203 9.367 1 98.56 278 LEU B C 1
ATOM 5081 O O . LEU B 1 278 ? 19.422 18.906 8.18 1 98.56 278 LEU B O 1
ATOM 5085 N N . ALA B 1 279 ? 20.656 18.844 10.031 1 98.38 279 ALA B N 1
ATOM 5086 C CA . ALA B 1 279 ? 21.734 18 9.516 1 98.38 279 ALA B CA 1
ATOM 5087 C C . ALA B 1 279 ? 22.312 17.109 10.617 1 98.38 279 ALA B C 1
ATOM 5089 O O . ALA B 1 279 ? 22.25 17.469 11.797 1 98.38 279 ALA B O 1
ATOM 5090 N N . GLN B 1 280 ? 22.844 16.031 10.18 1 97.69 280 GLN B N 1
ATOM 5091 C CA . GLN B 1 280 ? 23.406 15.117 11.172 1 97.69 280 GLN B CA 1
ATOM 5092 C C . GLN B 1 280 ? 24.453 15.82 12.039 1 97.69 280 GLN B C 1
ATOM 5094 O O . GLN B 1 280 ? 25.344 16.484 11.516 1 97.69 280 GLN B O 1
ATOM 5099 N N . GLY B 1 281 ? 24.281 15.711 13.305 1 96 281 GLY B N 1
ATOM 5100 C CA . GLY B 1 281 ? 25.266 16.234 14.227 1 96 281 GLY B CA 1
ATOM 5101 C C . GLY B 1 281 ? 25.078 17.719 14.531 1 96 281 GLY B C 1
ATOM 5102 O O . GLY B 1 281 ? 25.703 18.25 15.445 1 96 281 GLY B O 1
ATOM 5103 N N . ALA B 1 282 ? 24.266 18.422 13.766 1 97.5 282 ALA B N 1
ATOM 5104 C CA . ALA B 1 282 ? 24.016 19.844 14.008 1 97.5 282 ALA B CA 1
ATOM 5105 C C . ALA B 1 282 ? 23.188 20.047 15.273 1 97.5 282 ALA B C 1
ATOM 5107 O O . ALA B 1 282 ? 22.516 19.125 15.734 1 97.5 282 ALA B O 1
ATOM 5108 N N . GLU B 1 283 ? 23.328 21.219 15.82 1 97.12 283 GLU B N 1
ATOM 5109 C CA . GLU B 1 283 ? 22.453 21.594 16.922 1 97.12 283 GLU B CA 1
ATOM 5110 C C . GLU B 1 283 ? 21.016 21.734 16.453 1 97.12 283 GLU B C 1
ATOM 5112 O O . GLU B 1 283 ? 20.766 22.281 15.375 1 97.12 283 GLU B O 1
ATOM 5117 N N . ALA B 1 284 ? 20.125 21.234 17.281 1 97.75 284 ALA B N 1
ATOM 5118 C CA . ALA B 1 284 ? 18.719 21.359 16.922 1 97.75 284 ALA B CA 1
ATOM 5119 C C . ALA B 1 284 ? 18.266 22.828 17 1 97.75 284 ALA B C 1
ATOM 5121 O O . ALA B 1 284 ? 18.672 23.562 17.906 1 97.75 284 ALA B O 1
ATOM 5122 N N . LEU B 1 285 ? 17.484 23.203 16.047 1 97.5 285 LEU B N 1
ATOM 5123 C CA . LEU B 1 285 ? 16.922 24.547 16 1 97.5 285 LEU B CA 1
ATOM 5124 C C . LEU B 1 285 ? 15.508 24.562 16.578 1 97.5 285 LEU B C 1
ATOM 5126 O O . LEU B 1 285 ? 14.711 23.656 16.328 1 97.5 285 LEU B O 1
ATOM 5130 N N . HIS B 1 286 ? 15.234 25.547 17.391 1 97.31 286 HIS B N 1
ATOM 5131 C CA . HIS B 1 286 ? 13.844 25.781 17.781 1 97.31 286 HIS B CA 1
ATOM 5132 C C . HIS B 1 286 ? 13.055 26.422 16.656 1 97.31 286 HIS B C 1
ATOM 5134 O O . HIS B 1 286 ? 13.383 27.516 16.203 1 97.31 286 HIS B O 1
ATOM 5140 N N . ILE B 1 287 ? 12.109 25.766 16.125 1 96.19 287 ILE B N 1
ATOM 5141 C CA . ILE B 1 287 ? 11.195 26.25 15.102 1 96.19 287 ILE B CA 1
ATOM 5142 C C . ILE B 1 287 ? 9.805 26.438 15.695 1 96.19 287 ILE B C 1
ATOM 5144 O O . ILE B 1 287 ? 9.039 25.469 15.797 1 96.19 287 ILE B O 1
ATOM 5148 N N . PRO B 1 288 ? 9.469 27.672 15.977 1 93.25 288 PRO B N 1
ATOM 5149 C CA . PRO B 1 288 ? 8.164 27.875 16.609 1 93.25 288 PRO B CA 1
ATOM 5150 C C . PRO B 1 288 ? 7.012 27.312 15.773 1 93.25 288 PRO B C 1
ATOM 5152 O O . PRO B 1 288 ? 6.973 27.484 14.555 1 93.25 288 PRO B O 1
ATOM 5155 N N . ASP B 1 289 ? 6.133 26.594 16.453 1 92.06 289 ASP B N 1
ATOM 5156 C CA . ASP B 1 289 ? 4.91 26.047 15.883 1 92.06 289 ASP B CA 1
ATOM 5157 C C . ASP B 1 289 ? 5.23 24.984 14.82 1 92.06 289 ASP B C 1
ATOM 5159 O O . ASP B 1 289 ? 4.52 24.875 13.82 1 92.06 289 ASP B O 1
ATOM 5163 N N . PHE B 1 290 ? 6.387 24.344 15.008 1 95.81 290 PHE B N 1
ATOM 5164 C CA . PHE B 1 290 ? 6.703 23.234 14.125 1 95.81 290 PHE B CA 1
ATOM 5165 C C . PHE B 1 290 ? 5.598 22.188 14.156 1 95.81 290 PHE B C 1
ATOM 5167 O O . PHE B 1 290 ? 5.047 21.828 13.117 1 95.81 290 PHE B O 1
ATOM 5174 N N . MET B 1 291 ? 5.328 21.656 15.273 1 94 291 MET B N 1
ATOM 5175 C CA . MET B 1 291 ? 4.133 20.844 15.484 1 94 291 MET B CA 1
ATOM 5176 C C . MET B 1 291 ? 3.061 21.641 16.219 1 94 291 MET B C 1
ATOM 5178 O O . MET B 1 291 ? 3.33 22.234 17.266 1 94 291 MET B O 1
ATOM 5182 N N . PHE B 1 292 ? 1.888 21.703 15.734 1 92.62 292 PHE B N 1
ATOM 5183 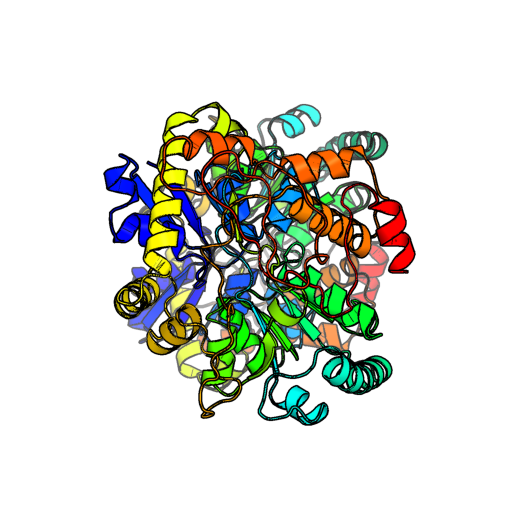C CA . PHE B 1 292 ? 0.826 22.562 16.25 1 92.62 292 PHE B CA 1
ATOM 5184 C C . PHE B 1 292 ? -0.412 21.75 16.594 1 92.62 292 PHE B C 1
ATOM 5186 O O . PHE B 1 292 ? -1.268 21.516 15.734 1 92.62 292 PHE B O 1
ATOM 5193 N N . GLN B 1 293 ? -0.543 21.359 17.891 1 93.75 293 GLN B N 1
ATOM 5194 C CA . GLN B 1 293 ? -1.509 20.328 18.25 1 93.75 293 GLN B CA 1
ATOM 5195 C C . GLN B 1 293 ? -2.639 20.906 19.109 1 93.75 293 GLN B C 1
ATOM 5197 O O . GLN B 1 293 ? -3.625 20.219 19.375 1 93.75 293 GLN B O 1
ATOM 5202 N N . TYR B 1 294 ? -2.35 22.125 19.438 1 93.56 294 TYR B N 1
ATOM 5203 C CA . TYR B 1 294 ? -3.324 22.766 20.312 1 93.56 294 TYR B CA 1
ATOM 5204 C C . TYR B 1 294 ? -3.328 24.266 20.109 1 93.56 294 TYR B C 1
ATOM 5206 O O . TYR B 1 294 ? -2.654 24.797 19.219 1 93.56 294 TYR B O 1
ATOM 5214 N N . ARG B 1 295 ? -4.043 25.016 20.75 1 89.44 295 ARG B N 1
ATOM 5215 C CA . ARG B 1 295 ? -4.156 26.469 20.75 1 89.44 295 ARG B CA 1
ATOM 5216 C C . ARG B 1 295 ? -4.785 26.953 19.453 1 89.44 295 ARG B C 1
ATOM 5218 O O . ARG B 1 295 ? -4.816 26.234 18.453 1 89.44 295 ARG B O 1
ATOM 5225 N N . GLU B 1 296 ? -5.262 28.156 19.375 1 92.25 296 GLU B N 1
ATOM 5226 C CA . GLU B 1 296 ? -5.762 28.891 18.219 1 92.25 296 GLU B CA 1
ATOM 5227 C C . GLU B 1 296 ? -6.742 28.047 17.406 1 92.25 296 GLU B C 1
ATOM 5229 O O . GLU B 1 296 ? -6.699 28.047 16.172 1 92.25 296 GLU B O 1
ATOM 5234 N N . ALA B 1 297 ? -7.473 27.203 18.078 1 92.38 297 ALA B N 1
ATOM 5235 C CA . ALA B 1 297 ? -8.461 26.344 17.422 1 92.38 297 ALA B CA 1
ATOM 5236 C C . ALA B 1 297 ? -7.785 25.375 16.453 1 92.38 297 ALA B C 1
ATOM 5238 O O . ALA B 1 297 ? -8.32 25.094 15.383 1 92.38 297 ALA B O 1
ATOM 5239 N N . ALA B 1 298 ? -6.625 24.906 16.844 1 95.56 298 ALA B N 1
ATOM 5240 C CA . ALA B 1 298 ? -5.855 24 16 1 95.56 298 ALA B CA 1
ATOM 5241 C C . ALA B 1 298 ? -6.641 22.719 15.711 1 95.56 298 ALA B C 1
ATOM 5243 O O . ALA B 1 298 ? -6.441 22.094 14.664 1 95.56 298 ALA B O 1
ATOM 5244 N N . ASN B 1 299 ? -7.578 22.359 16.609 1 97.94 299 ASN B N 1
ATOM 5245 C CA . ASN B 1 299 ? -8.281 21.094 16.5 1 97.94 299 ASN B CA 1
ATOM 5246 C C . ASN B 1 299 ? -9.633 21.266 15.812 1 97.94 299 ASN B C 1
ATOM 5248 O O . ASN B 1 299 ? -10.344 20.281 15.578 1 97.94 299 ASN B O 1
ATOM 5252 N N . PHE B 1 300 ? -10.016 22.562 15.508 1 97.5 300 PHE B N 1
ATOM 5253 C CA . PHE B 1 300 ? -11.281 22.875 14.867 1 97.5 300 PHE B CA 1
ATOM 5254 C C . PHE B 1 300 ? -11.219 22.578 13.375 1 97.5 300 PHE B C 1
ATOM 5256 O O . PHE B 1 300 ? -10.305 23.016 12.68 1 97.5 300 PHE B O 1
ATOM 5263 N N . PRO B 1 301 ? -12.172 21.75 12.867 1 98.62 301 PRO B N 1
ATOM 5264 C CA . PRO B 1 301 ? -12.156 21.406 11.445 1 98.62 301 PRO B CA 1
ATOM 5265 C C . PRO B 1 301 ? -12.727 22.531 10.57 1 98.62 301 PRO B C 1
ATOM 5267 O O . PRO B 1 301 ? -13.867 22.422 10.102 1 98.62 301 PRO B O 1
ATOM 5270 N N . TRP B 1 302 ? -11.906 23.5 10.242 1 98.25 302 TRP B N 1
ATOM 5271 C CA . TRP B 1 302 ? -12.289 24.609 9.383 1 98.25 302 TRP B CA 1
ATOM 5272 C C . TRP B 1 302 ? -12.672 24.125 7.992 1 98.25 302 TRP B C 1
ATOM 5274 O O . TRP B 1 302 ? -11.859 23.5 7.301 1 98.25 302 TRP B O 1
ATOM 5284 N N . ARG B 1 303 ? -13.844 24.453 7.543 1 98.81 303 ARG B N 1
ATOM 5285 C CA . ARG B 1 303 ? -14.305 24.062 6.219 1 98.81 303 ARG B CA 1
ATOM 5286 C C . ARG B 1 303 ? -13.461 24.703 5.125 1 98.81 303 ARG B C 1
ATOM 5288 O O . ARG B 1 303 ? -13.273 24.125 4.055 1 98.81 303 ARG B O 1
ATOM 5295 N N . SER B 1 304 ? -12.883 25.859 5.418 1 98.69 304 SER B N 1
ATOM 5296 C CA . SER B 1 304 ? -12.039 26.562 4.465 1 98.69 304 SER B CA 1
ATOM 5297 C C . SER B 1 304 ? -10.781 25.766 4.145 1 98.69 304 SER B C 1
ATOM 5299 O O . SER B 1 304 ? -10.25 25.859 3.033 1 98.69 304 SER B O 1
ATOM 5301 N N . GLN B 1 305 ? -10.281 25.047 5.117 1 98.75 305 GLN B N 1
ATOM 5302 C CA . GLN B 1 305 ? -9.102 24.219 4.867 1 98.75 305 GLN B CA 1
ATOM 5303 C C . GLN B 1 305 ? -9.438 23.031 3.975 1 98.75 305 GLN B C 1
ATOM 5305 O O . GLN B 1 305 ? -8.656 22.672 3.094 1 98.75 305 GLN B O 1
ATOM 5310 N N . ALA B 1 306 ? -10.633 22.438 4.176 1 98.88 306 ALA B N 1
ATOM 5311 C CA . ALA B 1 306 ? -11.109 21.422 3.256 1 98.88 306 ALA B CA 1
ATOM 5312 C C . ALA B 1 306 ? -11.258 21.969 1.842 1 98.88 306 ALA B C 1
ATOM 5314 O O . ALA B 1 306 ? -10.93 21.297 0.865 1 98.88 306 ALA B O 1
ATOM 5315 N N . ALA B 1 307 ? -11.727 23.188 1.773 1 98.88 307 ALA B N 1
ATOM 5316 C CA . ALA B 1 307 ? -11.906 23.828 0.475 1 98.88 307 ALA B CA 1
ATOM 5317 C C . ALA B 1 307 ? -10.57 24.031 -0.231 1 98.88 307 ALA B C 1
ATOM 5319 O O . ALA B 1 307 ? -10.469 23.844 -1.445 1 98.88 307 ALA B O 1
ATOM 5320 N N . TRP B 1 308 ? -9.586 24.438 0.492 1 98.81 308 TRP B N 1
ATOM 5321 C CA . TRP B 1 308 ? -8.266 24.594 -0.115 1 98.81 308 TRP B CA 1
ATOM 5322 C C . TRP B 1 308 ? -7.742 23.266 -0.624 1 98.81 308 TRP B C 1
ATOM 5324 O O . TRP B 1 308 ? -7.207 23.188 -1.732 1 98.81 308 TRP B O 1
ATOM 5334 N N . LEU B 1 309 ? -7.879 22.25 0.19 1 98.88 309 LEU B N 1
ATOM 5335 C CA . LEU B 1 309 ? -7.434 20.922 -0.208 1 98.88 309 LEU B CA 1
ATOM 5336 C C . LEU B 1 309 ? -8.164 20.453 -1.464 1 98.88 309 LEU B C 1
ATOM 5338 O O . LEU B 1 309 ? -7.551 19.875 -2.363 1 98.88 309 LEU B O 1
ATOM 5342 N N . TYR B 1 310 ? -9.453 20.734 -1.531 1 98.81 310 TYR B N 1
ATOM 5343 C CA . TYR B 1 310 ? -10.219 20.406 -2.729 1 98.81 310 TYR B CA 1
ATOM 5344 C C . TYR B 1 310 ? -9.68 21.156 -3.943 1 98.81 310 TYR B C 1
ATOM 5346 O O . TYR B 1 310 ? -9.562 20.578 -5.031 1 98.81 310 TYR B O 1
ATOM 5354 N N . SER B 1 311 ? -9.375 22.406 -3.773 1 98.69 311 SER B N 1
ATOM 5355 C CA . SER B 1 311 ? -8.836 23.188 -4.883 1 98.69 311 SER B CA 1
ATOM 5356 C C . SER B 1 311 ? -7.547 22.578 -5.418 1 98.69 311 SER B C 1
ATOM 5358 O O . SER B 1 311 ? -7.344 22.5 -6.629 1 98.69 311 SER B O 1
ATOM 5360 N N . GLN B 1 312 ? -6.672 22.156 -4.488 1 98.44 312 GLN B N 1
ATOM 5361 C CA . GLN B 1 312 ? -5.434 21.5 -4.91 1 98.44 312 GLN B CA 1
ATOM 5362 C C . GLN B 1 312 ? -5.715 20.172 -5.598 1 98.44 312 GLN B C 1
ATOM 5364 O O . GLN B 1 312 ? -5.059 19.812 -6.578 1 98.44 312 GLN B O 1
ATOM 5369 N N . MET B 1 313 ? -6.688 19.438 -5.055 1 98.19 313 MET B N 1
ATOM 5370 C CA . MET B 1 313 ? -7.086 18.156 -5.66 1 98.19 313 MET B CA 1
ATOM 5371 C C . MET B 1 313 ? -7.527 18.359 -7.105 1 98.19 313 MET B C 1
ATOM 5373 O O . MET B 1 313 ? -7.105 17.625 -7.996 1 98.19 313 MET B O 1
ATOM 5377 N N . THR B 1 314 ? -8.367 19.375 -7.332 1 97.44 314 THR B N 1
ATOM 5378 C CA . THR B 1 314 ? -8.859 19.703 -8.664 1 97.44 314 THR B CA 1
ATOM 5379 C C . THR B 1 314 ? -7.711 20.094 -9.586 1 97.44 314 THR B C 1
ATOM 5381 O O . THR B 1 314 ? -7.625 19.609 -10.719 1 97.44 314 THR B O 1
ATOM 5384 N N . ARG B 1 315 ? -6.832 20.875 -9.125 1 97.5 315 ARG B N 1
ATOM 5385 C CA . ARG B 1 315 ? -5.703 21.375 -9.898 1 97.5 315 ARG B CA 1
ATOM 5386 C C . ARG B 1 315 ? -4.805 20.234 -10.367 1 97.5 315 ARG B C 1
ATOM 5388 O O . ARG B 1 315 ? -4.441 20.172 -11.539 1 97.5 315 ARG B O 1
ATOM 5395 N N . TRP B 1 316 ? -4.562 19.312 -9.539 1 97.56 316 TRP B N 1
ATOM 5396 C CA . TRP B 1 316 ? -3.5 18.359 -9.828 1 97.56 316 TRP B CA 1
ATOM 5397 C C . TRP B 1 316 ? -4.07 17.047 -10.375 1 97.56 316 TRP B C 1
ATOM 5399 O O . TRP B 1 316 ? -3.359 16.266 -11.016 1 97.56 316 TRP B O 1
ATOM 5409 N N . ASP B 1 317 ? -5.363 16.797 -10.086 1 95.44 317 ASP B N 1
ATOM 5410 C CA . ASP B 1 317 ? -6.027 15.68 -10.75 1 95.44 317 ASP B CA 1
ATOM 5411 C C . ASP B 1 317 ? -6.434 16.047 -12.172 1 95.44 317 ASP B C 1
ATOM 5413 O O . ASP B 1 317 ? -6.758 15.18 -12.977 1 95.44 317 ASP B O 1
ATOM 5417 N N . GLY B 1 318 ? -6.477 17.312 -12.492 1 94.5 318 GLY B N 1
ATOM 5418 C CA . GLY B 1 318 ? -6.883 17.781 -13.805 1 94.5 318 GLY B CA 1
ATOM 5419 C C . GLY B 1 318 ? -8.375 17.672 -14.039 1 94.5 318 GLY B C 1
ATOM 5420 O O . GLY B 1 318 ? -8.82 17.391 -15.156 1 94.5 318 GLY B O 1
ATOM 5421 N N . THR B 1 319 ? -9.133 17.734 -13.008 1 94.69 319 THR B N 1
ATOM 5422 C CA . THR B 1 319 ? -10.586 17.703 -13.125 1 94.69 319 THR B CA 1
ATOM 5423 C C . THR B 1 319 ? -11.172 19.109 -13.023 1 94.69 319 THR B C 1
ATOM 5425 O O . THR B 1 319 ? -10.617 19.969 -12.344 1 94.69 319 THR B O 1
ATOM 5428 N N . PRO B 1 320 ? -12.258 19.328 -13.727 1 95 320 PRO B N 1
ATOM 5429 C CA . PRO B 1 320 ? -12.883 20.641 -13.609 1 95 320 PRO B CA 1
ATOM 5430 C C . PRO B 1 320 ? -13.484 20.906 -12.234 1 95 320 PRO B C 1
ATOM 5432 O O . PRO B 1 320 ? -13.914 19.969 -11.562 1 95 320 PRO B O 1
ATOM 5435 N N . PHE B 1 321 ? -13.484 22.172 -11.875 1 96.81 321 PHE B N 1
ATOM 5436 C CA . PHE B 1 321 ? -14.172 22.562 -10.656 1 96.81 321 PHE B CA 1
ATOM 5437 C C . PHE B 1 321 ? -15.664 22.25 -10.758 1 96.81 321 PHE B C 1
ATOM 5439 O O . PHE B 1 321 ? -16.281 22.453 -11.805 1 96.81 321 PHE B O 1
ATOM 5446 N N . ALA B 1 322 ? -16.203 21.703 -9.75 1 97.19 322 ALA B N 1
ATOM 5447 C CA . ALA B 1 322 ? -17.641 21.484 -9.594 1 97.19 322 ALA B CA 1
ATOM 5448 C C . ALA B 1 322 ? -18.125 21.969 -8.234 1 97.19 322 ALA B C 1
ATOM 5450 O O . ALA B 1 322 ? -17.672 21.5 -7.191 1 97.19 322 ALA B O 1
ATOM 5451 N N . ALA B 1 323 ? -19.078 22.891 -8.273 1 97.44 323 ALA B N 1
ATOM 5452 C CA . ALA B 1 323 ? -19.562 23.516 -7.043 1 97.44 323 ALA B CA 1
ATOM 5453 C C . ALA B 1 323 ? -20.094 22.469 -6.07 1 97.44 323 ALA B C 1
ATOM 5455 O O . ALA B 1 323 ? -19.906 22.578 -4.859 1 97.44 323 ALA B O 1
ATOM 5456 N N . ASP B 1 324 ? -20.75 21.484 -6.605 1 97.44 324 ASP B N 1
ATOM 5457 C CA . ASP B 1 324 ? -21.312 20.438 -5.758 1 97.44 324 ASP B CA 1
ATOM 5458 C C . ASP B 1 324 ? -20.203 19.625 -5.094 1 97.44 324 ASP B C 1
ATOM 5460 O O . ASP B 1 324 ? -20.344 19.203 -3.941 1 97.44 324 ASP B O 1
ATOM 5464 N N . GLU B 1 325 ? -19.125 19.391 -5.797 1 97.44 325 GLU B N 1
ATOM 5465 C CA . GLU B 1 325 ? -18 18.656 -5.227 1 97.44 325 GLU B CA 1
ATOM 5466 C C . GLU B 1 325 ? -17.297 19.469 -4.141 1 97.44 325 GLU B C 1
ATOM 5468 O O . GLU B 1 325 ? -16.859 18.922 -3.129 1 97.44 325 GLU B O 1
ATOM 5473 N N . ALA B 1 326 ? -17.172 20.75 -4.434 1 98.5 326 ALA B N 1
ATOM 5474 C CA . ALA B 1 326 ? -16.578 21.641 -3.438 1 98.5 326 ALA B CA 1
ATOM 5475 C C . ALA B 1 326 ? -17.375 21.609 -2.135 1 98.5 326 ALA B C 1
ATOM 5477 O O . ALA B 1 326 ? -16.797 21.516 -1.049 1 98.5 326 ALA B O 1
ATOM 5478 N N . LYS B 1 327 ? -18.656 21.703 -2.246 1 98.38 327 LYS B N 1
ATOM 5479 C CA . LYS B 1 327 ? -19.531 21.656 -1.073 1 98.38 327 LYS B CA 1
ATOM 5480 C C . LYS B 1 327 ? -19.391 20.312 -0.341 1 98.38 327 LYS B C 1
ATOM 5482 O O . LYS B 1 327 ? -19.359 20.281 0.892 1 98.38 327 LYS B O 1
ATOM 5487 N N . ALA B 1 328 ? -19.297 19.266 -1.126 1 98.56 328 ALA B N 1
ATOM 5488 C CA . ALA B 1 328 ? -19.141 17.938 -0.544 1 98.56 328 ALA B CA 1
ATOM 5489 C C . ALA B 1 328 ? -17.812 17.797 0.181 1 98.56 328 ALA B C 1
ATOM 5491 O O . ALA B 1 328 ? -17.734 17.188 1.253 1 98.56 328 ALA B O 1
ATOM 5492 N N . ALA B 1 329 ? -16.781 18.312 -0.417 1 98.81 329 ALA B N 1
ATOM 5493 C CA . ALA B 1 329 ? -15.453 18.297 0.211 1 98.81 329 ALA B CA 1
ATOM 5494 C C . ALA B 1 329 ? -15.469 19.047 1.539 1 98.81 329 ALA B C 1
ATOM 5496 O O . ALA B 1 329 ? -14.945 18.547 2.543 1 98.81 329 ALA B O 1
ATOM 5497 N N . GLU B 1 330 ? -16.047 20.234 1.538 1 98.88 330 GLU B N 1
ATOM 5498 C CA . GLU B 1 330 ? -16.156 21.047 2.746 1 98.88 330 GLU B CA 1
ATOM 5499 C C . GLU B 1 330 ? -16.953 20.344 3.826 1 98.88 330 GLU B C 1
ATOM 5501 O O . GLU B 1 330 ? -16.641 20.438 5.016 1 98.88 330 GLU B O 1
ATOM 5506 N N . ALA B 1 331 ? -17.953 19.594 3.373 1 98.75 331 ALA B N 1
ATOM 5507 C CA . ALA B 1 331 ? -18.891 18.938 4.293 1 98.75 331 ALA B CA 1
ATOM 5508 C C . ALA B 1 331 ? -18.234 17.781 5.016 1 98.75 331 ALA B C 1
ATOM 5510 O O . ALA B 1 331 ? -18.75 17.281 6.023 1 98.75 331 ALA B O 1
ATOM 5511 N N . VAL B 1 332 ? -17.094 17.312 4.523 1 98.94 332 VAL B N 1
ATOM 5512 C CA . VAL B 1 332 ? -16.344 16.25 5.207 1 98.94 332 VAL B CA 1
ATOM 5513 C C . VAL B 1 332 ? -15.891 16.75 6.578 1 98.94 332 VAL B C 1
ATOM 5515 O O . VAL B 1 332 ? -15.875 15.984 7.547 1 98.94 332 VAL B O 1
ATOM 5518 N N . PHE B 1 333 ? -15.508 18.047 6.672 1 98.94 333 PHE B N 1
ATOM 5519 C CA . PHE B 1 333 ? -15.148 18.672 7.941 1 98.94 333 PHE B CA 1
ATOM 5520 C C . PHE B 1 333 ? -16.406 19.031 8.727 1 98.94 333 PHE B C 1
ATOM 5522 O O . PHE B 1 333 ? -17.312 19.688 8.195 1 98.94 333 PHE B O 1
ATOM 5529 N N . ARG B 1 334 ? -16.438 18.641 9.969 1 98.81 334 ARG B N 1
ATOM 5530 C CA . ARG B 1 334 ? -17.672 18.719 10.727 1 98.81 334 ARG B CA 1
ATOM 5531 C C . ARG B 1 334 ? -17.516 19.609 11.961 1 98.81 334 ARG B C 1
ATOM 5533 O O . ARG B 1 334 ? -17.531 19.109 13.086 1 98.81 334 ARG B O 1
ATOM 5540 N N . PRO B 1 335 ? -17.469 20.938 11.75 1 98.31 335 PRO B N 1
ATOM 5541 C CA . PRO B 1 335 ? -17.375 21.844 12.898 1 98.31 335 PRO B CA 1
ATOM 5542 C C . PRO B 1 335 ? -18.594 21.75 13.82 1 98.31 335 PRO B C 1
ATOM 5544 O O . PRO B 1 335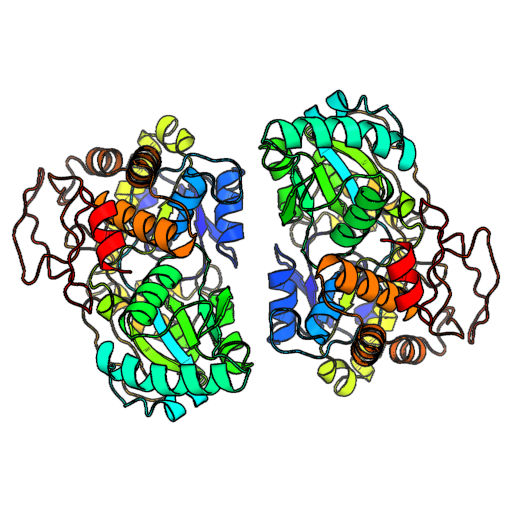 ? -18.5 22.031 15.016 1 98.31 335 PRO B O 1
ATOM 5547 N N . ASP B 1 336 ? -19.734 21.359 13.266 1 97.88 336 ASP B N 1
ATOM 5548 C CA . ASP B 1 336 ? -20.953 21.203 14.062 1 97.88 336 ASP B CA 1
ATOM 5549 C C . ASP B 1 336 ? -20.766 20.141 15.141 1 97.88 336 ASP B C 1
ATOM 5551 O O . ASP B 1 336 ? -21.156 20.344 16.297 1 97.88 336 ASP B O 1
ATOM 5555 N N . LEU B 1 337 ? -20.156 19 14.75 1 98.5 337 LEU B N 1
ATOM 5556 C CA . LEU B 1 337 ? -19.906 17.922 15.711 1 98.5 337 LEU B CA 1
ATOM 5557 C C . LEU B 1 337 ? -18.875 18.359 16.75 1 98.5 337 LEU B C 1
ATOM 5559 O O . LEU B 1 337 ? -19 18.016 17.938 1 98.5 337 LEU B O 1
ATOM 5563 N N . TYR B 1 338 ? -17.875 19.062 16.312 1 98.38 338 TYR B N 1
ATOM 5564 C CA . TYR B 1 338 ? -16.859 19.594 17.203 1 98.38 338 TYR B CA 1
ATOM 5565 C C . TYR B 1 338 ? -17.469 20.5 18.266 1 98.38 338 TYR B C 1
ATOM 5567 O O . TYR B 1 338 ? -17.234 20.312 19.469 1 98.38 338 TYR B O 1
ATOM 5575 N N . ARG B 1 339 ? -18.281 21.484 17.844 1 97.44 339 ARG B N 1
ATOM 5576 C CA . ARG B 1 339 ? -18.922 22.438 18.75 1 97.44 339 ARG B CA 1
ATOM 5577 C C . ARG B 1 339 ? -19.859 21.734 19.719 1 97.44 339 ARG B C 1
ATOM 5579 O O . ARG B 1 339 ? -19.859 22.031 20.906 1 97.44 339 ARG B O 1
ATOM 5586 N N . ALA B 1 340 ? -20.578 20.812 19.188 1 97.25 340 ALA B N 1
ATOM 5587 C CA . ALA B 1 340 ? -21.531 20.094 20.031 1 97.25 340 ALA B CA 1
ATOM 5588 C C . ALA B 1 340 ? -20.812 19.297 21.125 1 97.25 340 ALA B C 1
ATOM 5590 O O . ALA B 1 340 ? -21.234 19.297 22.266 1 97.25 340 ALA B O 1
ATOM 5591 N N . ALA B 1 341 ? -19.75 18.656 20.766 1 98.12 341 ALA B N 1
ATOM 5592 C CA . ALA B 1 341 ? -19.016 17.797 21.688 1 98.12 341 ALA B CA 1
ATOM 5593 C C . ALA B 1 341 ? -18.344 18.625 22.781 1 98.12 341 ALA B C 1
ATOM 5595 O O . ALA B 1 341 ? -18.234 18.172 23.922 1 98.12 341 ALA B O 1
ATOM 5596 N N . LEU B 1 342 ? -17.938 19.844 22.422 1 97.44 342 LEU B N 1
ATOM 5597 C CA . LEU B 1 342 ? -17.094 20.594 23.344 1 97.44 342 LEU B CA 1
ATOM 5598 C C . LEU B 1 342 ? -17.875 21.75 23.969 1 97.44 342 LEU B C 1
ATOM 5600 O O . LEU B 1 342 ? -17.312 22.547 24.719 1 97.44 342 LEU B O 1
ATOM 5604 N N . ALA B 1 343 ? -19.156 21.828 23.641 1 95.5 343 ALA B N 1
ATOM 5605 C CA . ALA B 1 343 ? -20.016 22.812 24.297 1 95.5 343 ALA B CA 1
ATOM 5606 C C . ALA B 1 343 ? -19.969 22.672 25.812 1 95.5 343 ALA B C 1
ATOM 5608 O O . ALA B 1 343 ? -20.078 21.562 26.328 1 95.5 343 ALA B O 1
ATOM 5609 N N . GLY B 1 344 ? -19.75 23.766 26.484 1 91.88 344 GLY B N 1
ATOM 5610 C CA . GLY B 1 344 ? -19.734 23.766 27.938 1 91.88 344 GLY B CA 1
ATOM 5611 C C . GLY B 1 344 ? -18.375 23.422 28.516 1 91.88 344 GLY B C 1
ATOM 5612 O O . GLY B 1 344 ? -18.172 23.484 29.719 1 91.88 344 GLY B O 1
ATOM 5613 N N . SER B 1 345 ? -17.5 23.047 27.609 1 91 345 SER B N 1
ATOM 5614 C CA . SER B 1 345 ? -16.141 22.781 28.062 1 91 345 SER B CA 1
ATOM 5615 C C . SER B 1 345 ? -15.312 24.047 28.094 1 91 345 SER B C 1
ATOM 5617 O O . SER B 1 345 ? -15.844 25.156 27.938 1 91 345 SER B O 1
ATOM 5619 N N . SER B 1 346 ? -14.062 23.969 28.422 1 81.19 346 SER B N 1
ATOM 5620 C CA . SER B 1 346 ? -13.156 25.109 28.453 1 81.19 346 SER B CA 1
ATOM 5621 C C . SER B 1 346 ? -12.602 25.422 27.078 1 81.19 346 SER B C 1
ATOM 5623 O O . SER B 1 346 ? -11.867 26.391 26.891 1 81.19 346 SER B O 1
ATOM 5625 N N . ALA B 1 347 ? -13.078 24.641 26.062 1 88.25 347 ALA B N 1
ATOM 5626 C CA . ALA B 1 347 ? -12.547 24.828 24.719 1 88.25 347 ALA B CA 1
ATOM 5627 C C . ALA B 1 347 ? -13.07 26.125 24.094 1 88.25 347 ALA B C 1
ATOM 5629 O O . ALA B 1 347 ? -14.227 26.5 24.297 1 88.25 347 ALA B O 1
ATOM 5630 N N . THR B 1 348 ? -12.164 26.844 23.438 1 87.44 348 THR B N 1
ATOM 5631 C CA . THR B 1 348 ? -12.602 27.969 22.609 1 87.44 348 THR B CA 1
ATOM 5632 C C . THR B 1 348 ? -13.25 27.469 21.328 1 87.44 348 THR B C 1
ATOM 5634 O O . THR B 1 348 ? -12.672 26.656 20.609 1 87.44 348 THR B O 1
ATOM 5637 N N . LEU B 1 349 ? -14.43 27.938 21.016 1 94.12 349 LEU B N 1
ATOM 5638 C CA . LEU B 1 349 ? -15.188 27.484 19.859 1 94.12 349 LEU B CA 1
ATOM 5639 C C . LEU B 1 349 ? -15.367 28.609 18.844 1 94.12 349 LEU B C 1
ATOM 5641 O O . LEU B 1 349 ? -16.156 29.531 19.062 1 94.12 349 LEU B O 1
ATOM 5645 N N . PRO B 1 350 ? -14.703 28.5 17.719 1 94.56 350 PRO B N 1
ATOM 5646 C CA . PRO B 1 350 ? -14.898 29.547 16.703 1 94.56 350 PRO B CA 1
ATOM 5647 C C . PRO B 1 350 ? -16.359 29.719 16.312 1 94.56 350 PRO B C 1
ATOM 5649 O O . PRO B 1 350 ? -17.109 28.75 16.219 1 94.56 350 PRO B O 1
ATOM 5652 N N . GLY B 1 351 ? -16.734 30.984 16.062 1 93.62 351 GLY B N 1
ATOM 5653 C CA . GLY B 1 351 ? -18.109 31.297 15.68 1 93.62 351 GLY B CA 1
ATOM 5654 C C . GLY B 1 351 ? -18.406 30.984 14.227 1 93.62 351 GLY B C 1
ATOM 5655 O O . GLY B 1 351 ? -19.547 30.672 13.875 1 93.62 351 GLY B O 1
ATOM 5656 N N . ALA B 1 352 ? -17.344 31.062 13.43 1 94.56 352 ALA B N 1
ATOM 5657 C CA . ALA B 1 352 ? -17.484 30.75 12.008 1 94.56 352 ALA B CA 1
ATOM 5658 C C . ALA B 1 352 ? -16.922 29.375 11.695 1 94.56 352 ALA B C 1
ATOM 5660 O O . ALA B 1 352 ? -16.125 28.828 12.461 1 94.56 352 ALA B O 1
ATOM 5661 N N . SER B 1 353 ? -17.422 28.812 10.625 1 97.31 353 SER B N 1
ATOM 5662 C CA . SER B 1 353 ? -16.969 27.484 10.227 1 97.31 353 SER B CA 1
ATOM 5663 C C . SER B 1 353 ? -15.961 27.562 9.078 1 97.31 353 SER B C 1
ATOM 5665 O O . SER B 1 353 ? -15.383 26.547 8.688 1 97.31 353 SER B O 1
ATOM 5667 N N . SER B 1 354 ? -15.852 28.719 8.484 1 97.12 354 SER B N 1
ATOM 5668 C CA . SER B 1 354 ? -14.945 28.984 7.375 1 97.12 354 SER B CA 1
ATOM 5669 C C . SER B 1 354 ? -14.281 30.359 7.527 1 97.12 354 SER B C 1
ATOM 5671 O O . SER B 1 354 ? -14.82 31.234 8.195 1 97.12 354 SER B O 1
ATOM 5673 N N . LYS B 1 355 ? -13.172 30.469 6.984 1 96 355 LYS B N 1
ATOM 5674 C CA . LYS B 1 355 ? -12.43 31.734 7.004 1 96 355 LYS B CA 1
ATOM 5675 C C . LYS B 1 355 ? -11.57 31.875 5.75 1 96 355 LYS B C 1
ATOM 5677 O O . LYS B 1 355 ? -11.438 30.938 4.965 1 96 355 LYS B O 1
ATOM 5682 N N . LEU B 1 356 ? -11.078 33.094 5.484 1 96.69 356 LEU B N 1
ATOM 5683 C CA . LEU B 1 356 ? -10.031 33.281 4.488 1 96.69 356 LEU B CA 1
ATOM 5684 C C . LEU B 1 356 ? -8.719 32.656 4.957 1 96.69 356 LEU B C 1
ATOM 5686 O O . LEU B 1 356 ? -8.234 32.969 6.051 1 96.69 356 LEU B O 1
ATOM 5690 N N . GLU B 1 357 ? -8.211 31.766 4.188 1 97.75 357 GLU B N 1
ATOM 5691 C CA . GLU B 1 357 ? -6.945 31.156 4.555 1 97.75 357 GLU B CA 1
ATOM 5692 C C . GLU B 1 357 ? -5.762 31.969 4.043 1 97.75 357 GLU B C 1
ATOM 5694 O O . GLU B 1 357 ? -5.789 32.469 2.916 1 97.75 357 GLU B O 1
ATOM 5699 N N . GLY B 1 358 ? -4.758 32.125 4.836 1 96.88 358 GLY B N 1
ATOM 5700 C CA . GLY B 1 358 ? -3.543 32.812 4.434 1 96.88 358 GLY B CA 1
ATOM 5701 C C . GLY B 1 358 ? -3.645 34.312 4.551 1 96.88 358 GLY B C 1
ATOM 5702 O O . GLY B 1 358 ? -2.764 35.031 4.082 1 96.88 358 GLY B O 1
ATOM 5703 N N . SER B 1 359 ? -4.688 34.812 5.223 1 94.88 359 SER B N 1
ATOM 5704 C CA . SER B 1 359 ? -4.93 36.25 5.23 1 94.88 359 SER B CA 1
ATOM 5705 C C . SER B 1 359 ? -4.469 36.906 6.535 1 94.88 359 SER B C 1
ATOM 5707 O O . SER B 1 359 ? -4.387 38.125 6.645 1 94.88 359 SER B O 1
ATOM 5709 N N . ILE B 1 360 ? -4.184 36.094 7.52 1 94.81 360 ILE B N 1
ATOM 5710 C CA . ILE B 1 360 ? -3.85 36.594 8.844 1 94.81 360 ILE B CA 1
ATOM 5711 C C . ILE B 1 360 ? -2.344 36.844 8.938 1 94.81 360 ILE B C 1
ATOM 5713 O O . ILE B 1 360 ? -1.557 35.906 8.961 1 94.81 360 ILE B O 1
ATOM 5717 N N . ALA B 1 361 ? -1.963 38.062 9.062 1 91.62 361 ALA B N 1
ATOM 5718 C CA . ALA B 1 361 ? -0.55 38.438 9.086 1 91.62 361 ALA B CA 1
ATOM 5719 C C . ALA B 1 361 ? -0.041 38.531 10.523 1 91.62 361 ALA B C 1
ATOM 5721 O O . ALA B 1 361 ? 1.125 38.25 10.797 1 91.62 361 ALA B O 1
ATOM 5722 N N . ALA B 1 362 ? -0.961 39 11.383 1 92.06 362 ALA B N 1
ATOM 5723 C CA . ALA B 1 362 ? -0.641 39.125 12.797 1 92.06 362 ALA B CA 1
ATOM 5724 C C . ALA B 1 362 ? -1.806 38.688 13.68 1 92.06 362 ALA B C 1
ATOM 5726 O O . ALA B 1 362 ? -2.947 38.625 13.219 1 92.06 362 ALA B O 1
ATOM 5727 N N . ALA B 1 363 ? -1.426 38.5 14.875 1 91.12 363 ALA B N 1
ATOM 5728 C CA . ALA B 1 363 ? -2.438 38 15.805 1 91.12 363 ALA B CA 1
ATOM 5729 C C . ALA B 1 363 ? -3.723 38.812 15.703 1 91.12 363 ALA B C 1
ATOM 5731 O O . ALA B 1 363 ? -3.695 40.031 15.781 1 91.12 363 ALA B O 1
ATOM 5732 N N . THR B 1 364 ? -4.852 38.125 15.562 1 90.19 364 THR B N 1
ATOM 5733 C CA . THR B 1 364 ? -6.141 38.75 15.312 1 90.19 364 THR B CA 1
ATOM 5734 C C . THR B 1 364 ? -7.25 38.062 16.109 1 90.19 364 THR B C 1
ATOM 5736 O O . THR B 1 364 ? -7.375 36.844 16.078 1 90.19 364 THR B O 1
ATOM 5739 N N . GLY B 1 365 ? -7.992 38.844 16.828 1 91.31 365 GLY B N 1
ATOM 5740 C CA . GLY B 1 365 ? -9.172 38.312 17.5 1 91.31 365 GLY B CA 1
ATOM 5741 C C . GLY B 1 365 ? -10.305 38 16.547 1 91.31 365 GLY B C 1
ATOM 5742 O O . GLY B 1 365 ? -10.562 38.75 15.602 1 91.31 365 GLY B O 1
ATOM 5743 N N . VAL B 1 366 ? -10.922 36.812 16.734 1 90.19 366 VAL B N 1
ATOM 5744 C CA . VAL B 1 366 ? -12.055 36.438 15.891 1 90.19 366 VAL B CA 1
ATOM 5745 C C . VAL B 1 366 ? -13.234 36.031 16.766 1 90.19 366 VAL B C 1
ATOM 5747 O O . VAL B 1 366 ? -13.078 35.781 17.953 1 90.19 366 VAL B O 1
ATOM 5750 N N . GLY B 1 367 ? -14.422 36.031 16.172 1 88.38 367 GLY B N 1
ATOM 5751 C CA . GLY B 1 367 ? -15.633 35.656 16.891 1 88.38 367 GLY B CA 1
ATOM 5752 C C . GLY B 1 367 ? -15.625 34.25 17.406 1 88.38 367 GLY B C 1
ATOM 5753 O O . GLY B 1 367 ? -15.133 33.344 16.734 1 88.38 367 GLY B O 1
ATOM 5754 N N . ALA B 1 368 ? -16.078 34.094 18.688 1 90.94 368 ALA B N 1
ATOM 5755 C CA . ALA B 1 368 ? -16.188 32.781 19.312 1 90.94 368 ALA B CA 1
ATOM 5756 C C . ALA B 1 368 ? -17.484 32.656 20.094 1 90.94 368 ALA B C 1
ATOM 5758 O O . ALA B 1 368 ? -18.031 33.656 20.562 1 90.94 368 ALA B O 1
ATOM 5759 N N . THR B 1 369 ? -18.047 31.547 20.109 1 85.81 369 THR B N 1
ATOM 5760 C CA . THR B 1 369 ? -19.25 31.297 20.891 1 85.81 369 THR B CA 1
ATOM 5761 C C . THR B 1 369 ? -18.891 30.984 22.344 1 85.81 369 THR B C 1
ATOM 5763 O O . THR B 1 369 ? -19.734 31.141 23.234 1 85.81 369 THR B O 1
ATOM 5766 N N . GLN B 1 370 ? -17.75 30.5 22.531 1 85.06 370 GLN B N 1
ATOM 5767 C CA . GLN B 1 370 ? -17.219 30.172 23.844 1 85.06 370 GLN B CA 1
ATOM 5768 C C . GLN B 1 370 ? -15.75 30.562 23.953 1 85.06 370 GLN B C 1
ATOM 5770 O O . GLN B 1 370 ? -14.93 30.141 23.141 1 85.06 370 GLN B O 1
ATOM 5775 N N . GLY B 1 371 ? -15.453 31.5 24.906 1 82 371 GLY B N 1
ATOM 5776 C CA . GLY B 1 371 ? -14.086 31.938 25.109 1 82 371 GLY B CA 1
ATOM 5777 C C . GLY B 1 371 ? -13.656 33.031 24.156 1 82 371 GLY B C 1
ATOM 5778 O O . GLY B 1 371 ? -14.5 33.688 23.547 1 82 371 GLY B O 1
ATOM 5779 N N . ARG B 1 372 ? -12.453 33.438 24.25 1 88.19 372 ARG B N 1
ATOM 5780 C CA . ARG B 1 372 ? -11.812 34.375 23.344 1 88.19 372 ARG B CA 1
ATOM 5781 C C . ARG B 1 372 ? -10.82 33.688 22.422 1 88.19 372 ARG B C 1
ATOM 5783 O O . ARG B 1 372 ? -9.969 32.938 22.891 1 88.19 372 ARG B O 1
ATOM 5790 N N . LEU B 1 373 ? -11.016 33.906 21.156 1 92.31 373 LEU B N 1
ATOM 5791 C CA . LEU B 1 373 ? -10.164 33.219 20.188 1 92.31 373 LEU B CA 1
ATOM 5792 C C . LEU B 1 373 ? -9.25 34.219 19.484 1 92.31 373 LEU B C 1
ATOM 5794 O O . LEU B 1 373 ? -9.719 35.156 18.859 1 92.31 373 LEU B O 1
ATOM 5798 N N . ILE B 1 374 ? -7.965 34.062 19.656 1 93.38 374 ILE B N 1
ATOM 5799 C CA . ILE B 1 374 ? -6.941 34.781 18.922 1 93.38 374 ILE B CA 1
ATOM 5800 C C . ILE B 1 374 ? -6.238 33.844 17.938 1 93.38 374 ILE B C 1
ATOM 5802 O O . ILE B 1 374 ? -5.719 32.812 18.344 1 93.38 374 ILE B O 1
ATOM 5806 N N . LEU B 1 375 ? -6.324 34.188 16.672 1 94.12 375 LEU B N 1
ATOM 5807 C CA . LEU B 1 375 ? -5.637 33.438 15.641 1 94.12 375 LEU B CA 1
ATOM 5808 C C . LEU B 1 375 ? -4.297 34.062 15.289 1 94.12 375 LEU B C 1
ATOM 5810 O O . LEU B 1 375 ? -4.207 35.281 15.164 1 94.12 375 LEU B O 1
ATOM 5814 N N . GLY B 1 376 ? -3.236 33.281 15.25 1 94 376 GLY B N 1
ATOM 5815 C CA . GLY B 1 376 ? -1.948 33.75 14.766 1 94 376 GLY B CA 1
ATOM 5816 C C . GLY B 1 376 ? -1.839 33.75 13.258 1 94 376 GLY B C 1
ATOM 5817 O O . GLY B 1 376 ? -2.805 33.406 12.562 1 94 376 GLY B O 1
ATOM 5818 N N . SER B 1 377 ? -0.629 34.156 12.773 1 95.38 377 SER B N 1
ATOM 5819 C CA . SER B 1 377 ? -0.377 34.219 11.336 1 95.38 377 SER B CA 1
ATOM 5820 C C . SER B 1 377 ? -0.617 32.844 10.68 1 95.38 377 SER B C 1
ATOM 5822 O O . SER B 1 377 ? -0.244 31.812 11.227 1 95.38 377 SER B O 1
ATOM 5824 N N . ASP B 1 378 ? -1.308 32.812 9.555 1 96.75 378 ASP B N 1
ATOM 5825 C CA . ASP B 1 378 ? -1.571 31.578 8.82 1 96.75 378 ASP B CA 1
ATOM 5826 C C . ASP B 1 378 ? -1.14 31.703 7.363 1 96.75 378 ASP B C 1
ATOM 5828 O O . ASP B 1 378 ? -1.688 31.031 6.488 1 96.75 378 ASP B O 1
ATOM 5832 N N . ARG B 1 379 ? -0.143 32.5 7.027 1 96.62 379 ARG B N 1
ATOM 5833 C CA . ARG B 1 379 ? 0.229 32.938 5.684 1 96.62 379 ARG B CA 1
ATOM 5834 C C . ARG B 1 379 ? 0.811 31.781 4.875 1 96.62 379 ARG B C 1
ATOM 5836 O O . ARG B 1 379 ? 1.474 30.906 5.43 1 96.62 379 ARG B O 1
ATOM 5843 N N . PHE B 1 380 ? 0.525 31.812 3.57 1 97.62 380 PHE B N 1
ATOM 5844 C CA . PHE B 1 380 ? 1.271 31.016 2.605 1 97.62 380 PHE B CA 1
ATOM 5845 C C . PHE B 1 380 ? 2.615 31.656 2.293 1 97.62 380 PHE B C 1
ATOM 5847 O O . PHE B 1 380 ? 2.779 32.875 2.439 1 97.62 380 PHE B O 1
ATOM 5854 N N . PHE B 1 381 ? 3.537 30.844 1.841 1 97.38 381 PHE B N 1
ATOM 5855 C CA . PHE B 1 381 ? 4.895 31.328 1.625 1 97.38 381 PHE B CA 1
ATOM 5856 C C . PHE B 1 381 ? 4.922 32.406 0.558 1 97.38 381 PHE B C 1
ATOM 5858 O O . PHE B 1 381 ? 5.809 33.25 0.558 1 97.38 381 PHE B O 1
ATOM 5865 N N . ASP B 1 382 ? 3.9 32.438 -0.326 1 96.62 382 ASP B N 1
ATOM 5866 C CA . ASP B 1 382 ? 3.908 33.344 -1.46 1 96.62 382 ASP B CA 1
ATOM 5867 C C . ASP B 1 382 ? 2.979 34.531 -1.213 1 96.62 382 ASP B C 1
ATOM 5869 O O . ASP B 1 382 ? 2.746 35.344 -2.111 1 96.62 382 ASP B O 1
ATOM 5873 N N . GLY B 1 383 ? 2.359 34.594 -0.087 1 95.5 383 GLY B N 1
ATOM 5874 C CA . GLY B 1 383 ? 1.578 35.75 0.323 1 95.5 383 GLY B CA 1
ATOM 5875 C C . GLY B 1 383 ? 0.151 35.719 -0.188 1 95.5 383 GLY B C 1
ATOM 5876 O O . GLY B 1 383 ? -0.651 36.594 0.137 1 95.5 383 GLY B O 1
ATOM 5877 N N . ARG B 1 384 ? -0.21 34.688 -0.898 1 95.25 384 ARG B N 1
ATOM 5878 C CA . ARG B 1 384 ? -1.573 34.594 -1.406 1 95.25 384 ARG B CA 1
ATOM 5879 C C . ARG B 1 384 ? -2.547 34.219 -0.287 1 95.25 384 ARG B C 1
ATOM 5881 O O . ARG B 1 384 ? -2.16 33.594 0.705 1 95.25 384 ARG B O 1
ATOM 5888 N N . ALA B 1 385 ? -3.756 34.656 -0.505 1 96.81 385 ALA B N 1
ATOM 5889 C CA . ALA B 1 385 ? -4.863 34.219 0.335 1 96.81 385 ALA B CA 1
ATOM 5890 C C . ALA B 1 385 ? -5.812 33.312 -0.443 1 96.81 385 ALA B C 1
ATOM 5892 O O . ALA B 1 385 ? -5.828 33.344 -1.676 1 96.81 385 ALA B O 1
ATOM 5893 N N . PHE B 1 386 ? -6.488 32.5 0.225 1 98.44 386 PHE B N 1
ATOM 5894 C CA . PHE B 1 386 ? -7.469 31.594 -0.377 1 98.44 386 PHE B CA 1
ATOM 5895 C C . PHE B 1 386 ? -8.859 31.859 0.189 1 98.44 386 PHE B C 1
ATOM 5897 O O . PHE B 1 386 ? -9.086 31.719 1.393 1 98.44 386 PHE B O 1
ATOM 5904 N N . ASP B 1 387 ? -9.742 32.281 -0.686 1 98.12 387 ASP B N 1
ATOM 5905 C CA . ASP B 1 387 ? -11.156 32.469 -0.365 1 98.12 387 ASP B CA 1
ATOM 5906 C C . ASP B 1 387 ? -11.969 31.234 -0.794 1 98.12 387 ASP B C 1
ATOM 5908 O O . ASP B 1 387 ? -12.125 30.984 -1.99 1 98.12 387 ASP B O 1
ATOM 5912 N N . PRO B 1 388 ? -12.508 30.484 0.19 1 97.81 388 PRO B N 1
ATOM 5913 C CA . PRO B 1 388 ? -13.25 29.281 -0.162 1 97.81 388 PRO B CA 1
ATOM 5914 C C . PRO B 1 388 ? -14.477 29.562 -1.031 1 97.81 388 PRO B C 1
ATOM 5916 O O . PRO B 1 388 ? -15.016 28.656 -1.665 1 97.81 388 PRO B O 1
ATOM 5919 N N . ASP B 1 389 ? -14.93 30.828 -1.147 1 97 389 ASP B N 1
ATOM 5920 C CA . ASP B 1 389 ? -16.094 31.188 -1.953 1 97 389 ASP B CA 1
ATOM 5921 C C . ASP B 1 389 ? -15.68 31.562 -3.373 1 97 389 ASP B C 1
ATOM 5923 O O . ASP B 1 389 ? -16.531 31.812 -4.23 1 97 389 ASP B O 1
ATOM 5927 N N . GLU B 1 390 ? -14.328 31.578 -3.688 1 97.69 390 GLU B N 1
ATOM 5928 C CA . GLU B 1 390 ? -13.828 32 -4.996 1 97.69 390 GLU B CA 1
ATOM 5929 C C . GLU B 1 390 ? -12.805 31.016 -5.543 1 97.69 390 GLU B C 1
ATOM 5931 O O . GLU B 1 390 ? -11.734 31.406 -6.004 1 97.69 390 GLU B O 1
ATOM 5936 N N . ILE B 1 391 ? -13.148 29.734 -5.434 1 98.06 391 ILE B N 1
ATOM 5937 C CA . ILE B 1 391 ? -12.211 28.672 -5.797 1 98.06 391 ILE B CA 1
ATOM 5938 C C . ILE B 1 391 ? -11.867 28.766 -7.281 1 98.06 391 ILE B C 1
ATOM 5940 O O . ILE B 1 391 ? -10.703 28.688 -7.66 1 98.06 391 ILE B O 1
ATOM 5944 N N . PRO B 1 392 ? -12.883 29.047 -8.227 1 97.5 392 PRO B N 1
ATOM 5945 C CA . PRO B 1 392 ? -12.531 29.156 -9.641 1 97.5 392 PRO B CA 1
ATOM 5946 C C . PRO B 1 392 ? -11.523 30.266 -9.922 1 97.5 392 PRO B C 1
ATOM 5948 O O . PRO B 1 392 ? -10.578 30.078 -10.688 1 97.5 392 PRO B O 1
ATOM 5951 N N . GLY B 1 393 ? -11.781 31.406 -9.359 1 97.38 393 GLY B N 1
ATOM 5952 C CA . GLY B 1 393 ? -10.844 32.5 -9.516 1 97.38 393 GLY B CA 1
ATOM 5953 C C . GLY B 1 393 ? -9.461 32.219 -8.992 1 97.38 393 GLY B C 1
ATOM 5954 O O . GLY B 1 393 ? -8.453 32.531 -9.633 1 97.38 393 GLY B O 1
ATOM 5955 N N . TYR B 1 394 ? -9.406 31.578 -7.797 1 97.75 394 TYR B N 1
ATOM 5956 C CA . TYR B 1 394 ? -8.148 31.172 -7.191 1 97.75 394 TYR B CA 1
ATOM 5957 C C . TYR B 1 394 ? -7.375 30.234 -8.125 1 97.75 394 TYR B C 1
ATOM 5959 O O . TYR B 1 394 ? -6.172 30.406 -8.32 1 97.75 394 TYR B O 1
ATOM 5967 N N . LEU B 1 395 ? -8.055 29.234 -8.695 1 97 395 LEU B N 1
ATOM 5968 C CA . LEU B 1 395 ? -7.441 28.266 -9.602 1 97 395 LEU B CA 1
ATOM 5969 C C . LEU B 1 395 ? -6.914 28.938 -10.852 1 97 395 LEU B C 1
ATOM 5971 O O . LEU B 1 395 ? -5.832 28.609 -11.344 1 97 395 LEU B O 1
ATOM 5975 N N . ARG B 1 396 ? -7.605 29.922 -11.438 1 95.75 396 ARG B N 1
ATOM 5976 C CA . ARG B 1 396 ? -7.164 30.672 -12.609 1 95.75 396 ARG B CA 1
ATOM 5977 C C . ARG B 1 396 ? -5.883 31.453 -12.312 1 95.75 396 ARG B C 1
ATOM 5979 O O . ARG B 1 396 ? -5 31.547 -13.172 1 95.75 396 ARG B O 1
ATOM 5986 N N . ASP B 1 397 ? -5.836 31.953 -11.102 1 94.31 397 ASP B N 1
ATOM 5987 C CA . ASP B 1 397 ? -4.691 32.781 -10.711 1 94.31 397 ASP B CA 1
ATOM 5988 C C . ASP B 1 397 ? -3.43 31.922 -10.586 1 94.31 397 ASP B C 1
ATOM 5990 O O . ASP B 1 397 ? -2.314 32.438 -10.641 1 94.31 397 ASP B O 1
ATOM 5994 N N . LEU B 1 398 ? -3.598 30.625 -10.305 1 93.31 398 LEU B N 1
ATOM 5995 C CA . LEU B 1 398 ? -2.461 29.734 -10.125 1 93.31 398 LEU B CA 1
ATOM 5996 C C . LEU B 1 398 ? -1.923 29.266 -11.469 1 93.31 398 LEU B C 1
ATOM 5998 O O . LEU B 1 398 ? -0.854 28.656 -11.531 1 93.31 398 LEU B O 1
ATOM 6002 N N . GLU B 1 399 ? -2.658 29.328 -12.641 1 81.81 399 GLU B N 1
ATOM 6003 C CA . GLU B 1 399 ? -2.211 28.938 -13.969 1 81.81 399 GLU B CA 1
ATOM 6004 C C . GLU B 1 399 ? -1.134 29.875 -14.5 1 81.81 399 GLU B C 1
ATOM 6006 O O . GLU B 1 399 ? -1.173 31.078 -14.227 1 81.81 399 GLU B O 1
#

Nearest PDB structures (foldseek):
  2g29-assembly1_A  TM=9.135E-01  e=1.746E-31  Synechocystis sp.
  8wm7-assembly1_C  TM=8.929E-01  e=1.490E-25  Nostoc sp. PCC 7120 = FACHB-418
  2i49-assembly1_A  TM=8.707E-01  e=1.831E-24  Synechocystis sp. PCC 6803
  3un6-assembly1_A  TM=8.549E-01  e=1.099E-17  Staphylococcus aureus subsp. aureus NCTC 8325
  2x26-assembly1_A  TM=7.220E-01  e=2.128E-10  Escherichia coli K-12